Protein AF-0000000080309984 (afdb_homodimer)

pLDDT: mean 89.46, std 9.81, range [33.78, 98.5]

Nearest PDB structures (foldseek):
  1ny5-assembly1_A  TM=6.202E-01  e=2.596E-39  Aquifex aeolicus
  6luf-assembly5_E  TM=9.322E-01  e=5.582E-27  Vibrio cholerae O395
  3m0e-assembly1_A  TM=9.010E-01  e=3.163E-27  Aquifex aeolicus
  5ep2-assembly1_A  TM=9.502E-01  e=1.070E-25  Photobacterium angustum
  6lua-assembly1_G  TM=9.268E-01  e=1.685E-25  Vibrio cholerae O395

Solvent-accessible surface area (backbone atoms only — not comparable to full-atom values): 46701 Å² total; per-residue (Å²): 127,60,28,32,37,37,28,32,63,46,67,66,58,44,50,52,51,43,55,56,43,42,73,71,64,34,46,73,47,79,22,54,24,30,62,51,34,62,72,65,62,69,87,40,37,33,34,40,29,32,44,80,35,65,104,28,26,28,62,60,37,47,52,60,45,63,72,40,83,88,46,51,40,34,32,39,34,34,53,83,88,33,63,66,57,53,52,52,40,42,75,67,61,35,65,46,70,49,53,53,81,72,51,68,70,58,51,50,52,53,51,52,48,47,48,50,50,32,50,41,51,50,48,38,50,43,38,52,13,38,35,50,36,31,72,53,44,86,77,74,24,68,70,56,44,56,47,18,34,51,41,52,66,45,21,61,46,97,61,36,34,26,38,36,34,54,64,42,54,49,66,67,38,53,50,50,31,29,42,62,56,20,88,43,46,91,38,41,75,41,76,44,59,38,70,78,51,56,68,70,57,43,44,38,48,44,40,3,28,34,60,65,52,47,97,82,31,83,52,67,40,84,9,50,50,65,65,9,43,63,11,31,37,37,36,34,36,50,72,56,39,50,66,69,56,48,54,54,50,42,45,28,75,73,70,34,35,43,52,26,40,78,45,83,66,69,42,81,45,53,58,44,45,36,36,28,25,62,60,61,59,69,60,33,32,75,70,67,59,38,62,62,71,49,49,59,63,40,52,67,37,76,46,73,49,69,46,43,62,79,35,48,69,24,45,65,58,50,49,54,53,48,45,55,51,44,28,60,50,31,50,67,53,81,60,45,75,56,86,63,48,66,62,47,61,51,64,33,60,49,89,44,16,54,51,43,52,48,53,51,48,48,26,45,60,44,66,38,82,76,51,35,54,60,68,84,48,48,67,60,68,84,53,66,86,76,71,58,43,80,59,51,26,50,66,47,44,47,50,28,43,48,46,6,54,51,46,51,36,25,60,74,44,74,62,34,57,64,59,23,16,56,66,33,65,46,50,57,67,56,47,51,54,51,29,52,74,69,69,63,53,78,78,68,135,127,58,28,33,36,37,28,31,63,47,67,66,57,44,51,54,50,44,53,57,43,42,74,71,63,34,47,74,46,80,22,54,21,29,61,51,35,61,72,65,61,68,86,41,38,32,36,40,29,30,43,81,35,67,105,28,25,28,61,60,38,48,53,59,45,63,71,41,84,87,47,51,38,33,34,38,36,33,52,82,87,34,61,66,58,53,52,53,40,43,73,68,62,35,66,46,70,50,54,55,79,72,50,67,70,59,52,50,50,53,51,50,47,49,48,50,50,32,50,41,51,51,49,38,50,43,37,50,12,37,36,50,37,34,70,52,44,86,78,72,25,67,71,58,44,54,47,19,33,50,42,53,67,46,20,61,45,95,60,36,33,27,39,36,32,53,64,42,52,47,67,69,39,53,52,50,31,28,43,63,57,21,89,43,48,92,36,41,76,40,78,45,60,39,70,78,50,56,68,70,57,43,44,36,48,43,40,3,27,33,60,64,51,48,96,81,32,81,52,66,40,82,10,48,50,65,66,10,43,65,10,31,37,35,35,34,36,50,70,55,40,50,66,72,57,48,55,54,49,41,44,28,74,73,69,34,36,42,51,24,41,79,44,83,65,69,41,81,46,51,58,44,46,36,37,28,24,60,60,60,58,70,59,32,32,77,69,67,60,39,61,61,72,48,49,59,63,39,53,68,38,77,47,73,49,69,48,43,62,79,36,47,69,24,44,64,58,50,50,53,53,47,46,55,50,44,27,60,52,32,48,67,54,83,61,45,77,56,86,62,49,64,60,47,61,51,64,34,60,48,88,42,16,54,49,44,52,48,51,51,47,48,26,44,58,46,67,38,80,76,52,34,53,59,66,84,53,50,70,61,70,85,54,66,84,79,70,59,47,83,59,50,26,50,66,49,44,48,51,27,43,48,46,6,54,52,47,51,35,26,60,76,45,74,62,35,56,64,59,23,16,57,65,32,66,47,50,58,67,56,46,51,53,49,29,54,73,68,71,64,53,78,79,68,136

Foldseek 3Di:
DAEEEEEALDPVVLVVLCVLVVVVVYHYHYYNALVRCVVPDDRHQEYEYEQDHPPHGPQNSLLVQVVDPPRHAYEYEYEPPCVVVQVVSVVSPHPYYDYPPDDSVVSNVSSVVSVVVSVVSVVVLLVVLVVLLVVQDFFDFPVVSVLSSVLLVCLQPLAFEEEEEAAQLCSVSSVLSSQCNYPQVVADEEEDEQQPDDQVVSQCQAQWADQPLDVPSNHTDHHVQVVQFSHEYEYEACLNHFPVSLVQVLCCLVPQWGAHRPGDDTDHGDYRYYYYHHDDQVVCCVVVGHPPSSVVRNVPDYGYRDFCLVGLVRQVVLLVVLLVVLCLQLVVPAADEDPPLSVQRSLANPSNGSVSSSQLSLQQSLPDDPSYGDSQQDDGRPDPCPVRRPGDDPVSSVLSNVNSLLNVLCVVVVNDLCRSCVVVVHDSVVSQVSCVVVVNNPPDD/DAEEEEEALDPVVLVVVCVLVVVVVYHYHYYNALVRCVVPDDRHQEYEYEQDHPPHGPQNSLLVQVPDPPGHAYEYEYEPPCVVVQVVSVVSPHPYYDYPPDDSVVSNVSSVVSVVVSVVSVVVLLVVLVVLLVVQDFFDFPVVSVLSSVLLVCLQPLAFEEEEEAAQLCSVSSVLSSCCNYPQVVADEEEDEQQPDDQVVSQCQAQWADQPLDDPSNHTDHHVQVVQFSHEYEYEACLNHFPVSLVQVLCCLVPQWGAHRPGDDTDHGDYRYYYYHHDDQVVCCVVVGHPPSSVVRNVPDYHYRDFCLVGLVGQVVLLVVLLVVLCLQLVVPAADEDPPLSVQRSLANPSNGSVSSSQLSLQQSLPDDPSYGDSQQDDGRPDPPPVRGPGDDPVSSVLSNVNSLLNVLCVVVVNDLCRSCVVVVHDSVVSQVSCVVVVNNPPDD

Secondary structure (DSSP, 8-state):
--EEEEE-S-HHHHHHHHHHHHHTT-EEEEESSHHHHHHH-SS-SEEEEESS-SSS-HHHHHHHHHTSTTPPEEEEEE-TT-HHHHHHHHHTT--EEEESSPPHHHHHHHHHHHHHHHHHHHHHHHHHHHHHHHTT-----HHHHHHHHHHHHHTTS-S-EEEE--TTS-HHHHHHHHHHTSTTTTS-EEEEETTSS-HHHHHHHHHEE-TTSSTT--S-EE-HHHHTTTSEEEEETGGG--HHHHHHHHHHHHHSEE--BT----EE---EEEEEESS-HHHHHHTTSS-HHHHHHH-SEEEEPPPGGG-GGGHHHHHHHHHHHHHHHHT--PPB--TTHHHHHHHS--TTHHHHHHHHHHHHHHT--SSB--GGGSPPTTS-TTS------HHHHHHHHHHHHHHHHHHHTTT-HHHHHHHHTS-HHHHHHHHHHTT-TTS--/--EEEEE-S-HHHHHHHHHHHHHTT-EEEEESSHHHHHHH-SS-SEEEEESS-SSS-HHHHHHHHHTSTTPPEEEEEE-TT-HHHHHHHHHTT--EEEESSPPHHHHHHHHHHHHHHHHHHHHHHHHHHHHHHHTT-----HHHHHHHHHHHHHTTS-S-EEEE--TTS-HHHHHHHHHHTSTTTTS-EEEEETTSS-HHHHHHHHHEE-TTSSTT--S-EE-HHHHTTTSEEEEETGGG--HHHHHHHHHHHHHSEE--BT----EE---EEEEEESS-HHHHHHTTSS-HHHHHHH-SEEEEPPPGGG-GGGHHHHHHHHHHHHHHHHT--PPB--TTHHHHHHHS--TTHHHHHHHHHHHHHHT--SSB--GGGSPPTTS-TTS------HHHHHHHHHHHHHHHHHHHTTT-HHHHHHHHTS-HHHHHHHHHHTT-TTS--

Structure (mmCIF, N/CA/C/O backbone):
data_AF-0000000080309984-model_v1
#
loop_
_entity.id
_entity.type
_entity.pdbx_description
1 polymer 'Response regulator of zinc sigma-54-dependent two-component system'
#
loop_
_atom_site.group_PDB
_atom_site.id
_atom_site.type_symbol
_atom_site.label_atom_id
_atom_site.label_alt_id
_atom_site.label_comp_id
_atom_site.label_asym_id
_atom_site.label_entity_id
_atom_site.label_seq_id
_atom_site.pdbx_PDB_ins_code
_atom_site.Cartn_x
_atom_site.Cartn_y
_atom_site.Cartn_z
_atom_site.occupancy
_atom_site.B_iso_or_equiv
_atom_site.auth_seq_id
_atom_site.auth_comp_id
_atom_site.auth_asym_id
_atom_site.auth_atom_id
_atom_site.pdbx_PDB_model_num
ATOM 1 N N . MET A 1 1 ? 4.102 -10.445 -24.266 1 67.12 1 MET A N 1
ATOM 2 C CA . MET A 1 1 ? 3.83 -11.852 -24.531 1 67.12 1 MET A CA 1
ATOM 3 C C . MET A 1 1 ? 4.766 -12.75 -23.734 1 67.12 1 MET A C 1
ATOM 5 O O . MET A 1 1 ? 5.922 -12.398 -23.5 1 67.12 1 MET A O 1
ATOM 9 N N . THR A 1 2 ? 4.23 -13.891 -23.281 1 85.06 2 THR A N 1
ATOM 10 C CA . THR A 1 2 ? 5.016 -14.867 -22.531 1 85.06 2 THR A CA 1
ATOM 11 C C . THR A 1 2 ? 6.016 -15.57 -23.438 1 85.06 2 THR A C 1
ATOM 13 O O . THR A 1 2 ? 5.668 -15.992 -24.547 1 85.06 2 THR A O 1
ATOM 16 N N . ARG A 1 3 ? 7.27 -15.609 -23.141 1 91.5 3 ARG A N 1
ATOM 17 C CA . ARG A 1 3 ? 8.328 -16.203 -23.953 1 91.5 3 ARG A CA 1
ATOM 18 C C . ARG A 1 3 ? 8.68 -17.594 -23.469 1 91.5 3 ARG A C 1
ATOM 20 O O . ARG A 1 3 ? 8.742 -17.844 -22.266 1 91.5 3 ARG A O 1
ATOM 27 N N . ALA A 1 4 ? 8.859 -18.516 -24.484 1 94.44 4 ALA A N 1
ATOM 28 C CA . ALA A 1 4 ? 9.273 -19.891 -24.188 1 94.44 4 ALA A CA 1
ATOM 29 C C . ALA A 1 4 ? 10.555 -20.25 -24.938 1 94.44 4 ALA A C 1
ATOM 31 O O . ALA A 1 4 ? 10.82 -19.703 -26.016 1 94.44 4 ALA A O 1
ATOM 32 N N . LEU A 1 5 ? 11.359 -21.062 -24.359 1 96.5 5 LEU A N 1
ATOM 33 C CA . LEU A 1 5 ? 12.586 -21.562 -24.984 1 96.5 5 LEU A CA 1
ATOM 34 C C . LEU A 1 5 ? 12.516 -23.078 -25.172 1 96.5 5 LEU A C 1
ATOM 36 O O . LEU A 1 5 ? 12.312 -23.812 -24.219 1 96.5 5 LEU A O 1
ATOM 40 N N . VAL A 1 6 ? 12.617 -23.469 -26.422 1 96.81 6 VAL A N 1
ATOM 41 C CA . VAL A 1 6 ? 12.641 -24.891 -26.75 1 96.81 6 VAL A CA 1
ATOM 42 C C . VAL A 1 6 ? 14.078 -25.344 -27.016 1 96.81 6 VAL A C 1
ATOM 44 O O . VAL A 1 6 ? 14.773 -24.766 -27.859 1 96.81 6 VAL A O 1
ATOM 47 N N . VAL A 1 7 ? 14.477 -26.406 -26.297 1 97.38 7 VAL A N 1
ATOM 48 C CA . VAL A 1 7 ? 15.859 -26.859 -26.375 1 97.38 7 VAL A CA 1
ATOM 49 C C . VAL A 1 7 ? 15.898 -28.328 -26.797 1 97.38 7 VAL A C 1
ATOM 51 O O . VAL A 1 7 ? 15.469 -29.203 -26.047 1 97.38 7 VAL A O 1
ATOM 54 N N . ASP A 1 8 ? 16.359 -28.594 -27.906 1 95.94 8 ASP A N 1
ATOM 55 C CA . ASP A 1 8 ? 16.469 -29.938 -28.469 1 95.94 8 ASP A CA 1
ATOM 56 C C . ASP A 1 8 ? 17.484 -29.984 -29.609 1 95.94 8 ASP A C 1
ATOM 58 O O . ASP A 1 8 ? 17.547 -29.062 -30.422 1 95.94 8 ASP A O 1
ATOM 62 N N . ASP A 1 9 ? 18.219 -31.078 -29.625 1 94.75 9 ASP A N 1
ATOM 63 C CA . ASP A 1 9 ? 19.219 -31.172 -30.688 1 94.75 9 ASP A CA 1
ATOM 64 C C . ASP A 1 9 ? 18.562 -31.531 -32.031 1 94.75 9 ASP A C 1
ATOM 66 O O . ASP A 1 9 ? 19.172 -31.328 -33.094 1 94.75 9 ASP A O 1
ATOM 70 N N . ASP A 1 10 ? 17.359 -32.031 -32.031 1 94.31 10 ASP A N 1
ATOM 71 C CA . ASP A 1 10 ? 16.625 -32.406 -33.25 1 94.31 10 ASP A CA 1
ATOM 72 C C . ASP A 1 10 ? 15.781 -31.234 -33.75 1 94.31 10 ASP A C 1
ATOM 74 O O . ASP A 1 10 ? 14.836 -30.797 -33.094 1 94.31 10 ASP A O 1
ATOM 78 N N . ALA A 1 11 ? 16.047 -30.797 -34.969 1 94.56 11 ALA A N 1
ATOM 79 C CA . ALA A 1 11 ? 15.367 -29.641 -35.562 1 94.56 11 ALA A CA 1
ATOM 80 C C . ALA A 1 11 ? 13.883 -29.922 -35.781 1 94.56 11 ALA A C 1
ATOM 82 O O . ALA A 1 11 ? 13.047 -29.031 -35.688 1 94.56 11 ALA A O 1
ATOM 83 N N . GLY A 1 12 ? 13.609 -31.141 -36.125 1 93 12 GLY A N 1
ATOM 84 C CA . GLY A 1 12 ? 12.219 -31.531 -36.312 1 93 12 GLY A CA 1
ATOM 85 C C . GLY A 1 12 ? 11.391 -31.422 -35.031 1 93 12 GLY A C 1
ATOM 86 O O . GLY A 1 12 ? 10.258 -30.938 -35.062 1 93 12 GLY A O 1
ATOM 87 N N . VAL A 1 13 ? 11.984 -31.828 -34 1 92.12 13 VAL A N 1
ATOM 88 C CA . VAL A 1 13 ? 11.312 -31.75 -32.719 1 92.12 13 VAL A CA 1
ATOM 89 C C . VAL A 1 13 ? 11.094 -30.297 -32.312 1 92.12 13 VAL A C 1
ATOM 91 O O . VAL A 1 13 ? 10.008 -29.922 -31.875 1 92.12 13 VAL A O 1
ATOM 94 N N . ARG A 1 14 ? 12.133 -29.438 -32.469 1 94.75 14 ARG A N 1
ATOM 95 C CA . ARG A 1 14 ? 12.008 -28.016 -32.156 1 94.75 14 ARG A CA 1
ATOM 96 C C . ARG A 1 14 ? 10.898 -27.375 -32.969 1 94.75 14 ARG A C 1
ATOM 98 O O . ARG A 1 14 ? 10.109 -26.594 -32.469 1 94.75 14 ARG A O 1
ATOM 105 N N . TYR A 1 15 ? 10.852 -27.812 -34.188 1 93.94 15 TYR A N 1
ATOM 106 C CA . TYR A 1 15 ? 9.836 -27.281 -35.094 1 93.94 15 TYR A CA 1
ATOM 107 C C . TYR A 1 15 ? 8.438 -27.656 -34.625 1 93.94 15 TYR A C 1
ATOM 109 O O . TYR A 1 15 ? 7.551 -26.797 -34.562 1 93.94 15 TYR A O 1
ATOM 117 N N . THR A 1 16 ? 8.281 -28.875 -34.312 1 90.44 16 THR A N 1
ATOM 118 C CA . THR A 1 16 ? 6.988 -29.375 -33.844 1 90.44 16 THR A CA 1
ATOM 119 C C . THR A 1 16 ? 6.559 -28.656 -32.562 1 90.44 16 THR A C 1
ATOM 121 O O . THR A 1 16 ? 5.43 -28.188 -32.469 1 90.44 16 THR A O 1
ATOM 124 N N . LEU A 1 17 ? 7.445 -28.578 -31.656 1 91.94 17 LEU A N 1
ATOM 125 C CA . LEU A 1 17 ? 7.141 -27.953 -30.359 1 91.94 17 LEU A CA 1
ATOM 126 C C . LEU A 1 17 ? 6.848 -26.469 -30.531 1 91.94 17 LEU A C 1
ATOM 128 O O . LEU A 1 17 ? 5.945 -25.938 -29.891 1 91.94 17 LEU A O 1
ATOM 132 N N . ARG A 1 18 ? 7.625 -25.828 -31.344 1 93.19 18 ARG A N 1
ATOM 133 C CA . ARG A 1 18 ? 7.383 -24.406 -31.625 1 93.19 18 ARG A CA 1
ATOM 134 C C . ARG A 1 18 ? 5.965 -24.188 -32.156 1 93.19 18 ARG A C 1
ATOM 136 O O . ARG A 1 18 ? 5.266 -23.281 -31.703 1 93.19 18 ARG A O 1
ATOM 143 N N . GLY A 1 19 ? 5.566 -25.047 -33.094 1 89.94 19 GLY A N 1
ATOM 144 C CA . GLY A 1 19 ? 4.219 -24.953 -33.625 1 89.94 19 GLY A CA 1
ATOM 145 C C . GLY A 1 19 ? 3.146 -25.016 -32.562 1 89.94 19 GLY A C 1
ATOM 146 O O . GLY A 1 19 ? 2.24 -24.188 -32.531 1 89.94 19 GLY A O 1
ATOM 147 N N . PHE A 1 20 ? 3.281 -25.953 -31.672 1 85.56 20 PHE A N 1
ATOM 148 C CA . PHE A 1 20 ? 2.322 -26.141 -30.594 1 85.56 20 PHE A CA 1
ATOM 149 C C . PHE A 1 20 ? 2.303 -24.922 -29.672 1 85.56 20 PHE A C 1
ATOM 151 O O . PHE A 1 20 ? 1.232 -24.438 -29.281 1 85.56 20 PHE A O 1
ATOM 158 N N . LEU A 1 21 ? 3.482 -24.391 -29.281 1 89.25 21 LEU A N 1
ATOM 159 C CA . LEU A 1 21 ? 3.607 -23.297 -28.328 1 89.25 21 LEU A CA 1
ATOM 160 C C . LEU A 1 21 ? 3.127 -21.984 -28.922 1 89.25 21 LEU A C 1
ATOM 162 O O . LEU A 1 21 ? 2.486 -21.172 -28.25 1 89.25 21 LEU A O 1
ATOM 166 N N . GLU A 1 22 ? 3.391 -21.766 -30.141 1 91.44 22 GLU A N 1
ATOM 167 C CA . GLU A 1 22 ? 2.916 -20.562 -30.828 1 91.44 22 GLU A CA 1
ATOM 168 C C . GLU A 1 22 ? 1.396 -20.578 -30.953 1 91.44 22 GLU A C 1
ATOM 170 O O . GLU A 1 22 ? 0.755 -19.531 -30.812 1 91.44 22 GLU A O 1
ATOM 175 N N . ASP A 1 23 ? 0.826 -21.75 -31.219 1 87 23 ASP A N 1
ATOM 176 C CA . ASP A 1 23 ? -0.627 -21.891 -31.25 1 87 23 ASP A CA 1
ATOM 177 C C . ASP A 1 23 ? -1.244 -21.531 -29.906 1 87 23 ASP A C 1
ATOM 179 O O . ASP A 1 23 ? -2.379 -21.062 -29.844 1 87 23 ASP A O 1
ATOM 183 N N . ALA A 1 24 ? -0.462 -21.766 -28.938 1 81.69 24 ALA A N 1
ATOM 184 C CA . ALA A 1 24 ? -0.921 -21.453 -27.578 1 81.69 24 ALA A CA 1
ATOM 185 C C . ALA A 1 24 ? -0.673 -19.984 -27.234 1 81.69 24 ALA A C 1
ATOM 187 O O . ALA A 1 24 ? -0.943 -19.547 -26.125 1 81.69 24 ALA A O 1
ATOM 188 N N . GLY A 1 25 ? -0.11 -19.188 -28.172 1 84.38 25 GLY A N 1
ATOM 189 C CA . GLY A 1 25 ? 0.019 -17.75 -28.016 1 84.38 25 GLY A CA 1
ATOM 190 C C . GLY A 1 25 ? 1.357 -17.328 -27.438 1 84.38 25 GLY A C 1
ATOM 191 O O . GLY A 1 25 ? 1.498 -16.203 -26.938 1 84.38 25 GLY A O 1
ATOM 192 N N . LEU A 1 26 ? 2.408 -18.172 -27.469 1 88.25 26 LEU A N 1
ATOM 193 C CA . LEU A 1 26 ? 3.707 -17.828 -26.906 1 88.25 26 LEU A CA 1
ATOM 194 C C . LEU A 1 26 ? 4.688 -17.406 -27.984 1 88.25 26 LEU A C 1
ATOM 196 O O . LEU A 1 26 ? 4.543 -17.797 -29.141 1 88.25 26 LEU A O 1
ATOM 200 N N . ASP A 1 27 ? 5.594 -16.531 -27.594 1 93.31 27 ASP A N 1
ATOM 201 C CA . ASP A 1 27 ? 6.785 -16.281 -28.406 1 93.31 27 ASP A CA 1
ATOM 202 C C . ASP A 1 27 ? 7.871 -17.312 -28.125 1 93.31 27 ASP A C 1
ATOM 204 O O . ASP A 1 27 ? 8.25 -17.516 -26.969 1 93.31 27 ASP A O 1
ATOM 208 N N . VAL A 1 28 ? 8.383 -17.969 -29.234 1 95.44 28 VAL A N 1
ATOM 209 C CA . VAL A 1 28 ? 9.203 -19.156 -28.984 1 95.44 28 VAL A CA 1
ATOM 210 C C . VAL A 1 28 ? 10.609 -18.922 -29.547 1 95.44 28 VAL A C 1
ATOM 212 O O . VAL A 1 28 ? 10.766 -18.578 -30.719 1 95.44 28 VAL A O 1
ATOM 215 N N . ASP A 1 29 ? 11.57 -19.047 -28.719 1 96.62 29 ASP A N 1
ATOM 216 C CA . ASP A 1 29 ? 12.969 -19.156 -29.125 1 96.62 29 ASP A CA 1
ATOM 217 C C . ASP A 1 29 ? 13.445 -20.609 -29.125 1 96.62 29 ASP A C 1
ATOM 219 O O . ASP A 1 29 ? 12.82 -21.469 -28.484 1 96.62 29 ASP A O 1
ATOM 223 N N . GLU A 1 30 ? 14.508 -20.891 -29.906 1 97.19 30 GLU A N 1
ATOM 224 C CA . GLU A 1 30 ? 15.016 -22.266 -30.016 1 97.19 30 GLU A CA 1
ATOM 225 C C . GLU A 1 30 ? 16.5 -22.328 -29.688 1 97.19 30 GLU A C 1
ATOM 227 O O . GLU A 1 30 ? 17.25 -21.359 -29.938 1 97.19 30 GLU A O 1
ATOM 232 N N . ALA A 1 31 ? 16.844 -23.359 -29.094 1 97.44 31 ALA A N 1
ATOM 233 C CA . ALA A 1 31 ? 18.25 -23.672 -28.828 1 97.44 31 ALA A CA 1
ATOM 234 C C . ALA A 1 31 ? 18.578 -25.125 -29.188 1 97.44 31 ALA A C 1
ATOM 236 O O . ALA A 1 31 ? 17.734 -26 -29.062 1 97.44 31 ALA A O 1
ATOM 237 N N . LYS A 1 32 ? 19.844 -25.391 -29.594 1 95.88 32 LYS A N 1
ATOM 238 C CA . LYS A 1 32 ? 20.203 -26.703 -30.109 1 95.88 32 LYS A CA 1
ATOM 239 C C . LYS A 1 32 ? 20.797 -27.578 -29 1 95.88 32 LYS A C 1
ATOM 241 O O . LYS A 1 32 ? 20.969 -28.781 -29.188 1 95.88 32 LYS A O 1
ATOM 246 N N . ASP A 1 33 ? 21.219 -26.984 -27.969 1 95.44 33 ASP A N 1
ATOM 247 C CA . ASP A 1 33 ? 21.734 -27.703 -26.812 1 95.44 33 ASP A CA 1
ATOM 248 C C . ASP A 1 33 ? 21.688 -26.828 -25.562 1 95.44 33 ASP A C 1
ATOM 250 O O . ASP A 1 33 ? 21.203 -25.688 -25.609 1 95.44 33 ASP A O 1
ATOM 254 N N . GLY A 1 34 ? 22.109 -27.406 -24.406 1 96.06 34 GLY A N 1
ATOM 255 C CA . GLY A 1 34 ? 22.031 -26.719 -23.125 1 96.06 34 GLY A CA 1
ATOM 256 C C . GLY A 1 34 ? 22.859 -25.438 -23.094 1 96.06 34 GLY A C 1
ATOM 257 O O . GLY A 1 34 ? 22.422 -24.438 -22.516 1 96.06 34 GLY A O 1
ATOM 258 N N . ALA A 1 35 ? 24.031 -25.5 -23.656 1 96 35 ALA A N 1
ATOM 259 C CA . ALA A 1 35 ? 24.906 -24.344 -23.672 1 96 35 ALA A CA 1
ATOM 260 C C . ALA A 1 35 ? 24.281 -23.188 -24.469 1 96 35 ALA A C 1
ATOM 262 O O . ALA A 1 35 ? 24.297 -22.047 -24.031 1 96 35 ALA A O 1
ATOM 263 N N . ASP A 1 36 ? 23.781 -23.578 -25.594 1 96.38 36 ASP A N 1
ATOM 264 C CA . ASP A 1 36 ? 23.078 -22.594 -26.422 1 96.38 36 ASP A CA 1
ATOM 265 C C . ASP A 1 36 ? 21.859 -22.031 -25.688 1 96.38 36 ASP A C 1
ATOM 267 O O . ASP A 1 36 ? 21.609 -20.828 -25.75 1 96.38 36 ASP A O 1
ATOM 271 N N . ALA A 1 37 ? 21.156 -22.828 -25 1 97.06 37 ALA A N 1
ATOM 272 C CA . ALA A 1 37 ? 19.969 -22.422 -24.234 1 97.06 37 ALA A CA 1
ATOM 273 C C . ALA A 1 37 ? 20.344 -21.422 -23.141 1 97.06 37 ALA A C 1
ATOM 275 O O . ALA A 1 37 ? 19.672 -20.391 -22.969 1 97.06 37 ALA A O 1
ATOM 276 N N . LEU A 1 38 ? 21.391 -21.656 -22.422 1 95.19 38 LEU A N 1
ATOM 277 C CA . LEU A 1 38 ? 21.812 -20.781 -21.328 1 95.19 38 LEU A CA 1
ATOM 278 C C . LEU A 1 38 ? 22.203 -19.406 -21.875 1 95.19 38 LEU A C 1
ATOM 280 O O . LEU A 1 38 ? 21.938 -18.391 -21.219 1 95.19 38 LEU A O 1
ATOM 284 N N . ALA A 1 39 ? 22.781 -19.406 -23 1 94.19 39 ALA A N 1
ATOM 285 C CA . ALA A 1 39 ? 23.188 -18.156 -23.625 1 94.19 39 ALA A CA 1
ATOM 286 C C . ALA A 1 39 ? 21.984 -17.328 -24.047 1 94.19 39 ALA A C 1
ATOM 288 O O . ALA A 1 39 ? 22.047 -16.094 -24.047 1 94.19 39 ALA A O 1
ATOM 289 N N . ARG A 1 40 ? 20.938 -17.969 -24.344 1 94.19 40 ARG A N 1
ATOM 290 C CA . ARG A 1 40 ? 19.75 -17.281 -24.875 1 94.19 40 ARG A CA 1
ATOM 291 C C . ARG A 1 40 ? 18.75 -16.984 -23.781 1 94.19 40 ARG A C 1
ATOM 293 O O . ARG A 1 40 ? 17.812 -16.203 -23.984 1 94.19 40 ARG A O 1
ATOM 300 N N . LEU A 1 41 ? 18.953 -17.641 -22.672 1 93 41 LEU A N 1
ATOM 301 C CA . LEU A 1 41 ? 17.984 -17.531 -21.594 1 93 41 LEU A CA 1
ATOM 302 C C . LEU A 1 41 ? 17.906 -16.109 -21.062 1 93 41 LEU A C 1
ATOM 304 O O . LEU A 1 41 ? 18.906 -15.562 -20.594 1 93 41 LEU A O 1
ATOM 308 N N . GLU A 1 42 ? 16.859 -15.469 -21.203 1 86.12 42 GLU A N 1
ATOM 309 C CA . GLU A 1 42 ? 16.594 -14.117 -20.703 1 86.12 42 GLU A CA 1
ATOM 310 C C . GLU A 1 42 ? 15.32 -14.07 -19.875 1 86.12 42 GLU A C 1
ATOM 312 O O . GLU A 1 42 ? 15.242 -14.672 -18.812 1 86.12 42 GLU A O 1
ATOM 317 N N . ASP A 1 43 ? 14.219 -13.43 -20.406 1 84.31 43 ASP A N 1
ATOM 318 C CA . ASP A 1 43 ? 12.961 -13.289 -19.672 1 84.31 43 ASP A CA 1
ATOM 319 C C . ASP A 1 43 ? 11.977 -14.391 -20.047 1 84.31 43 ASP A C 1
ATOM 321 O O . ASP A 1 43 ? 10.766 -14.172 -20.062 1 84.31 43 ASP A O 1
ATOM 325 N N . HIS A 1 44 ? 12.602 -15.609 -20.375 1 91.94 44 HIS A N 1
ATOM 326 C CA . HIS A 1 44 ? 11.734 -16.734 -20.719 1 91.94 44 HIS A CA 1
ATOM 327 C C . HIS A 1 44 ? 10.984 -17.234 -19.5 1 91.94 44 HIS A C 1
ATOM 329 O O . HIS A 1 44 ? 11.586 -17.453 -18.438 1 91.94 44 HIS A O 1
ATOM 335 N N . ALA A 1 45 ? 9.688 -17.469 -19.641 1 90 45 ALA A N 1
ATOM 336 C CA . ALA A 1 45 ? 8.859 -17.953 -18.547 1 90 45 ALA A CA 1
ATOM 337 C C . ALA A 1 45 ? 8.836 -19.484 -18.516 1 90 45 ALA A C 1
ATOM 339 O O . ALA A 1 45 ? 8.531 -20.094 -17.484 1 90 45 ALA A O 1
ATOM 340 N N . LEU A 1 46 ? 9.133 -20.109 -19.688 1 93.31 46 LEU A N 1
ATOM 341 C CA . LEU A 1 46 ? 9.039 -21.547 -19.844 1 93.31 46 LEU A CA 1
ATOM 342 C C . LEU A 1 46 ? 10.211 -22.078 -20.688 1 93.31 46 LEU A C 1
ATOM 344 O O . LEU A 1 46 ? 10.57 -21.469 -21.703 1 93.31 46 LEU A O 1
ATOM 348 N N . VAL A 1 47 ? 10.805 -23.156 -20.203 1 95.94 47 VAL A N 1
ATOM 349 C CA . VAL A 1 47 ? 11.836 -23.875 -20.953 1 95.94 47 VAL A CA 1
ATOM 350 C C . VAL A 1 47 ? 11.43 -25.328 -21.125 1 95.94 47 VAL A C 1
ATOM 352 O O . VAL A 1 47 ? 11.102 -26.016 -20.156 1 95.94 47 VAL A O 1
ATOM 355 N N . ILE A 1 48 ? 11.336 -25.734 -22.344 1 95.12 48 ILE A N 1
ATOM 356 C CA . ILE A 1 48 ? 11.148 -27.156 -22.656 1 95.12 48 ILE A CA 1
ATOM 357 C C . ILE A 1 48 ? 12.445 -27.734 -23.219 1 95.12 48 ILE A C 1
ATOM 359 O O . ILE A 1 48 ? 12.953 -27.266 -24.234 1 95.12 48 ILE A O 1
ATOM 363 N N . THR A 1 49 ? 12.93 -28.703 -22.547 1 95.5 49 THR A N 1
ATOM 364 C CA . THR A 1 49 ? 14.258 -29.156 -22.953 1 95.5 49 THR A CA 1
ATOM 365 C C . THR A 1 49 ? 14.312 -30.672 -23.031 1 95.5 49 THR A C 1
ATOM 367 O O . THR A 1 49 ? 13.719 -31.375 -22.203 1 95.5 49 THR A O 1
ATOM 370 N N . ASP A 1 50 ? 15.016 -31.141 -23.984 1 93.44 50 ASP A N 1
ATOM 371 C CA . ASP A 1 50 ? 15.352 -32.562 -24.078 1 93.44 50 ASP A CA 1
ATOM 372 C C . ASP A 1 50 ? 16.359 -32.969 -23.016 1 93.44 50 ASP A C 1
ATOM 374 O O . ASP A 1 50 ? 17.156 -32.125 -22.562 1 93.44 50 ASP A O 1
ATOM 378 N N . LEU A 1 51 ? 16.297 -34.219 -22.641 1 91.69 51 LEU A N 1
ATOM 379 C CA . LEU A 1 51 ? 17.188 -34.719 -21.609 1 91.69 51 LEU A CA 1
ATOM 380 C C . LEU A 1 51 ? 18.578 -35 -22.188 1 91.69 51 LEU A C 1
ATOM 382 O O . LEU A 1 51 ? 19.578 -34.719 -21.531 1 91.69 51 LEU A O 1
ATOM 386 N N . ARG A 1 52 ? 18.547 -35.625 -23.328 1 89.88 52 ARG A N 1
ATOM 387 C CA . ARG A 1 52 ? 19.812 -36.031 -23.938 1 89.88 52 ARG A CA 1
ATOM 388 C C . ARG A 1 52 ? 20.188 -35.125 -25.094 1 89.88 52 ARG A C 1
ATOM 390 O O . ARG A 1 52 ? 19.562 -35.188 -26.156 1 89.88 52 ARG A O 1
ATOM 397 N N . MET A 1 53 ? 21.188 -34.344 -24.906 1 92.5 53 MET A N 1
ATOM 398 C CA . MET A 1 53 ? 21.703 -33.438 -25.938 1 92.5 53 MET A CA 1
ATOM 399 C C . MET A 1 53 ? 23.219 -33.344 -25.859 1 92.5 53 MET A C 1
ATOM 401 O O . MET A 1 53 ? 23.828 -33.625 -24.828 1 92.5 53 MET A O 1
ATOM 405 N N . PRO A 1 54 ? 23.859 -33.031 -26.984 1 92.56 54 PRO A N 1
ATOM 406 C CA . PRO A 1 54 ? 25.312 -32.875 -26.984 1 92.56 54 PRO A CA 1
ATOM 407 C C . PRO A 1 54 ? 25.75 -31.656 -26.172 1 92.56 54 PRO A C 1
ATOM 409 O O . PRO A 1 54 ? 24.938 -30.781 -25.859 1 92.56 54 PRO A O 1
ATOM 412 N N . ARG A 1 55 ? 27.156 -31.531 -25.703 1 91.38 55 ARG A N 1
ATOM 413 C CA . ARG A 1 55 ? 27.797 -30.438 -24.984 1 91.38 55 ARG A CA 1
ATOM 414 C C . ARG A 1 55 ? 27.25 -30.312 -23.562 1 91.38 55 ARG A C 1
ATOM 416 O O . ARG A 1 55 ? 27.922 -30.688 -22.594 1 91.38 55 ARG A O 1
ATOM 423 N N . MET A 1 56 ? 25.938 -29.953 -23.5 1 93.88 56 MET A N 1
ATOM 424 C CA . MET A 1 56 ? 25.234 -29.859 -22.219 1 93.88 56 MET A CA 1
ATOM 425 C C . MET A 1 56 ? 23.859 -30.484 -22.312 1 93.88 56 MET A C 1
ATOM 427 O O . MET A 1 56 ? 23.031 -30.062 -23.109 1 93.88 56 MET A O 1
ATOM 431 N N . ASP A 1 57 ? 23.656 -31.469 -21.469 1 92.38 57 ASP A N 1
ATOM 432 C CA . ASP A 1 57 ? 22.391 -32.188 -21.547 1 92.38 57 ASP A CA 1
ATOM 433 C C . ASP A 1 57 ? 21.312 -31.484 -20.75 1 92.38 57 ASP A C 1
ATOM 435 O O . ASP A 1 57 ? 21.547 -30.453 -20.125 1 92.38 57 ASP A O 1
ATOM 439 N N . GLY A 1 58 ? 20.141 -32.031 -20.844 1 93.88 58 GLY A N 1
ATOM 440 C CA . GLY A 1 58 ? 18.984 -31.391 -20.25 1 93.88 58 GLY A CA 1
ATOM 441 C C . GLY A 1 58 ? 19.062 -31.359 -18.734 1 93.88 58 GLY A C 1
ATOM 442 O O . GLY A 1 58 ? 18.531 -30.438 -18.109 1 93.88 58 GLY A O 1
ATOM 443 N N . MET A 1 59 ? 19.703 -32.344 -18.125 1 93.12 59 MET A N 1
ATOM 444 C CA . MET A 1 59 ? 19.797 -32.406 -16.672 1 93.12 59 MET A CA 1
ATOM 445 C C . MET A 1 59 ? 20.734 -31.297 -16.141 1 93.12 59 MET A C 1
ATOM 447 O O . MET A 1 59 ? 20.406 -30.625 -15.18 1 93.12 59 MET A O 1
ATOM 451 N N . GLU A 1 60 ? 21.812 -31.188 -16.75 1 94.88 60 GLU A N 1
ATOM 452 C CA . GLU A 1 60 ? 22.734 -30.125 -16.375 1 94.88 60 GLU A CA 1
ATOM 453 C C . GLU A 1 60 ? 22.125 -28.75 -16.594 1 94.88 60 GLU A C 1
ATOM 455 O O . GLU A 1 60 ? 22.281 -27.844 -15.781 1 94.88 60 GLU A O 1
ATOM 460 N N . LEU A 1 61 ? 21.453 -28.641 -17.734 1 96.06 61 LEU A N 1
ATOM 461 C CA . LEU A 1 61 ? 20.75 -27.391 -18 1 96.06 61 LEU A CA 1
ATOM 462 C C . LEU A 1 61 ? 19.766 -27.047 -16.891 1 96.06 61 LEU A C 1
ATOM 464 O O . LEU A 1 61 ? 19.734 -25.922 -16.406 1 96.06 61 LEU A O 1
ATOM 468 N N . LEU A 1 62 ? 19 -28 -16.469 1 95.56 62 LEU A N 1
ATOM 469 C CA . LEU A 1 62 ? 18.031 -27.828 -15.391 1 95.56 62 LEU A CA 1
ATOM 470 C C . LEU A 1 62 ? 18.719 -27.344 -14.117 1 95.56 62 LEU A C 1
ATOM 472 O O . LEU A 1 62 ? 18.25 -26.391 -13.484 1 95.56 62 LEU A O 1
ATOM 476 N N . ARG A 1 63 ? 19.797 -27.891 -13.75 1 95.25 63 ARG A N 1
ATOM 477 C CA . ARG A 1 63 ? 20.531 -27.516 -12.547 1 95.25 63 ARG A CA 1
ATOM 478 C C . ARG A 1 63 ? 20.969 -26.047 -12.625 1 95.25 63 ARG A C 1
ATOM 480 O O . ARG A 1 63 ? 20.812 -25.297 -11.656 1 95.25 63 ARG A O 1
ATOM 487 N N . ARG A 1 64 ? 21.453 -25.734 -13.719 1 94.62 64 ARG A N 1
ATOM 488 C CA . ARG A 1 64 ? 21.953 -24.375 -13.898 1 94.62 64 ARG A CA 1
ATOM 489 C C . ARG A 1 64 ? 20.812 -23.359 -13.867 1 94.62 64 ARG A C 1
ATOM 491 O O . ARG A 1 64 ? 20.953 -22.266 -13.328 1 94.62 64 ARG A O 1
ATOM 498 N N . ILE A 1 65 ? 19.703 -23.688 -14.477 1 94.44 65 ILE A N 1
ATOM 499 C CA . ILE A 1 65 ? 18.547 -22.797 -14.508 1 94.44 65 ILE A CA 1
ATOM 500 C C . ILE A 1 65 ? 18.016 -22.609 -13.094 1 94.44 65 ILE A C 1
ATOM 502 O O . ILE A 1 65 ? 17.734 -21.484 -12.672 1 94.44 65 ILE A O 1
ATOM 506 N N . LYS A 1 66 ? 17.875 -23.672 -12.328 1 91.88 66 LYS A N 1
ATOM 507 C CA . LYS A 1 66 ? 17.25 -23.656 -11.008 1 91.88 66 LYS A CA 1
ATOM 508 C C . LYS A 1 66 ? 18.141 -22.953 -9.992 1 91.88 66 LYS A C 1
ATOM 510 O O . LYS A 1 66 ? 17.672 -22.531 -8.93 1 91.88 66 LYS A O 1
ATOM 515 N N . ALA A 1 67 ? 19.391 -22.766 -10.328 1 88.62 67 ALA A N 1
ATOM 516 C CA . ALA A 1 67 ? 20.328 -22.047 -9.461 1 88.62 67 ALA A CA 1
ATOM 517 C C . ALA A 1 67 ? 20.109 -20.531 -9.555 1 88.62 67 ALA A C 1
ATOM 519 O O . ALA A 1 67 ? 20.578 -19.781 -8.711 1 88.62 67 ALA A O 1
ATOM 520 N N . ARG A 1 68 ? 19.406 -20.125 -10.484 1 83.5 68 ARG A N 1
ATOM 521 C CA . ARG A 1 68 ? 19.125 -18.703 -10.695 1 83.5 68 ARG A CA 1
ATOM 522 C C . ARG A 1 68 ? 17.906 -18.266 -9.891 1 83.5 68 ARG A C 1
ATOM 524 O O . ARG A 1 68 ? 17 -19.062 -9.641 1 83.5 68 ARG A O 1
ATOM 531 N N . PRO A 1 69 ? 18 -16.938 -9.484 1 76.12 69 PRO A N 1
ATOM 532 C CA . PRO A 1 69 ? 16.766 -16.406 -8.898 1 76.12 69 PRO A CA 1
ATOM 533 C C . PRO A 1 69 ? 15.641 -16.281 -9.922 1 76.12 69 PRO A C 1
ATOM 535 O O . PRO A 1 69 ? 15.898 -16.094 -11.109 1 76.12 69 PRO A O 1
ATOM 538 N N . ASP A 1 70 ? 14.438 -16.469 -9.641 1 78 70 ASP A N 1
ATOM 539 C CA . ASP A 1 70 ? 13.258 -16.375 -10.492 1 78 70 ASP A CA 1
ATOM 540 C C . ASP A 1 70 ? 13.359 -17.312 -11.688 1 78 70 ASP A C 1
ATOM 542 O O . ASP A 1 70 ? 13.148 -16.891 -12.828 1 78 70 ASP A O 1
ATOM 546 N N . ALA A 1 71 ? 13.797 -18.438 -11.555 1 89.12 71 ALA A N 1
ATOM 547 C CA . ALA A 1 71 ? 13.977 -19.453 -12.586 1 89.12 71 ALA A CA 1
ATOM 548 C C . ALA A 1 71 ? 12.672 -19.734 -13.312 1 89.12 71 ALA A C 1
ATOM 550 O O . ALA A 1 71 ? 11.602 -19.781 -12.695 1 89.12 71 ALA A O 1
ATOM 551 N N . PRO A 1 72 ? 12.805 -19.859 -14.633 1 92.94 72 PRO A N 1
ATOM 552 C CA . PRO A 1 72 ? 11.602 -20.234 -15.375 1 92.94 72 PRO A CA 1
ATOM 553 C C . PRO A 1 72 ? 11.117 -21.641 -15.039 1 92.94 72 PRO A C 1
ATOM 555 O O . PRO A 1 72 ? 11.844 -22.422 -14.414 1 92.94 72 PRO A O 1
ATOM 558 N N . VAL A 1 73 ? 9.883 -21.875 -15.445 1 93.94 73 VAL A N 1
ATOM 559 C CA . VAL A 1 73 ? 9.336 -23.234 -15.367 1 93.94 73 VAL A CA 1
ATOM 560 C C . VAL A 1 73 ? 10.039 -24.125 -16.391 1 93.94 73 VAL A C 1
ATOM 562 O O . VAL A 1 73 ? 10.195 -23.75 -17.547 1 93.94 73 VAL A O 1
ATOM 565 N N . VAL A 1 74 ? 10.508 -25.312 -15.953 1 95.25 74 VAL A N 1
ATOM 566 C CA . VAL A 1 74 ? 11.242 -26.188 -16.859 1 95.25 74 VAL A CA 1
ATOM 567 C C . VAL A 1 74 ? 10.484 -27.5 -17.031 1 95.25 74 VAL A C 1
ATOM 569 O O . VAL A 1 74 ? 10.125 -28.156 -16.062 1 95.25 74 VAL A O 1
ATOM 572 N N . VAL A 1 75 ? 10.203 -27.844 -18.25 1 93.88 75 VAL A N 1
ATOM 573 C CA . VAL A 1 75 ? 9.594 -29.125 -18.609 1 93.88 75 VAL A CA 1
ATOM 574 C C . VAL A 1 75 ? 10.602 -29.984 -19.359 1 93.88 75 VAL A C 1
ATOM 576 O O . VAL A 1 75 ? 11.242 -29.516 -20.297 1 93.88 75 VAL A O 1
ATOM 579 N N . MET A 1 76 ? 10.68 -31.25 -18.984 1 92.44 76 MET A N 1
ATOM 580 C CA . MET A 1 76 ? 11.648 -32.156 -19.594 1 92.44 76 MET A CA 1
ATOM 581 C C . MET A 1 76 ? 10.992 -33.031 -20.656 1 92.44 76 MET A C 1
ATOM 583 O O . MET A 1 76 ? 9.844 -33.438 -20.5 1 92.44 76 MET A O 1
ATOM 587 N N . ILE A 1 77 ? 11.758 -33.188 -21.703 1 90.19 77 ILE A N 1
ATOM 588 C CA . ILE A 1 77 ? 11.367 -34.156 -22.703 1 90.19 77 ILE A CA 1
ATOM 589 C C . ILE A 1 77 ? 12.195 -35.438 -22.516 1 90.19 77 ILE A C 1
ATOM 591 O O . ILE A 1 77 ? 13.422 -35.375 -22.453 1 90.19 77 ILE A O 1
ATOM 595 N N . THR A 1 78 ? 11.453 -36.531 -22.422 1 82.31 78 THR A N 1
ATOM 596 C CA . THR A 1 78 ? 12.156 -37.781 -22.188 1 82.31 78 THR A CA 1
ATOM 597 C C . THR A 1 78 ? 11.898 -38.75 -23.328 1 82.31 78 THR A C 1
ATOM 599 O O . THR A 1 78 ? 11 -38.562 -24.141 1 82.31 78 THR A O 1
ATOM 602 N N . ALA A 1 79 ? 12.898 -39.625 -23.516 1 78.19 79 ALA A N 1
ATOM 603 C CA . ALA A 1 79 ? 12.688 -40.719 -24.438 1 78.19 79 ALA A CA 1
ATOM 604 C C . ALA A 1 79 ? 12.227 -41.969 -23.703 1 78.19 79 ALA A C 1
ATOM 606 O O . ALA A 1 79 ? 12.203 -42 -22.469 1 78.19 79 ALA A O 1
ATOM 607 N N . HIS A 1 80 ? 11.742 -42.906 -24.562 1 67.31 80 HIS A N 1
ATOM 608 C CA . HIS A 1 80 ? 11.336 -44.188 -23.984 1 67.31 80 HIS A CA 1
ATOM 609 C C . HIS A 1 80 ? 12.453 -44.812 -23.141 1 67.31 80 HIS A C 1
ATOM 611 O O . HIS A 1 80 ? 13.617 -44.781 -23.547 1 67.31 80 HIS A O 1
ATOM 617 N N . GLY A 1 81 ? 12.266 -45.188 -21.891 1 62.06 81 GLY A N 1
ATOM 618 C CA . GLY A 1 81 ? 13.219 -45.844 -21 1 62.06 81 GLY A CA 1
ATOM 619 C C . GLY A 1 81 ? 13.898 -44.875 -20.047 1 62.06 81 GLY A C 1
ATOM 620 O O . GLY A 1 81 ? 14.719 -45.312 -19.219 1 62.06 81 GLY A O 1
ATOM 621 N N . SER A 1 82 ? 13.453 -43.719 -20.172 1 66.06 82 SER A N 1
ATOM 622 C CA . SER A 1 82 ? 14.156 -42.75 -19.344 1 66.06 82 SER A CA 1
ATOM 623 C C . SER A 1 82 ? 13.273 -42.281 -18.203 1 66.06 82 SER A C 1
ATOM 625 O O . SER A 1 82 ? 13.359 -41.094 -17.797 1 66.06 82 SER A O 1
ATOM 627 N N . GLU A 1 83 ? 12.453 -43.156 -17.75 1 71.19 83 GLU A N 1
ATOM 628 C CA . GLU A 1 83 ? 11.508 -42.812 -16.688 1 71.19 83 GLU A CA 1
ATOM 629 C C . GLU A 1 83 ? 12.234 -42.438 -15.406 1 71.19 83 GLU A C 1
ATOM 631 O O . GLU A 1 83 ? 11.828 -41.5 -14.719 1 71.19 83 GLU A O 1
ATOM 636 N N . ARG A 1 84 ? 13.352 -43.125 -15.203 1 76.5 84 ARG A N 1
ATOM 637 C CA . ARG A 1 84 ? 14.125 -42.812 -14 1 76.5 84 ARG A CA 1
ATOM 638 C C . ARG A 1 84 ? 14.703 -41.406 -14.055 1 76.5 84 ARG A C 1
ATOM 640 O O . ARG A 1 84 ? 14.695 -40.688 -13.055 1 76.5 84 ARG A O 1
ATOM 647 N N . GLN A 1 85 ? 15.109 -41.125 -15.219 1 81.88 85 GLN A N 1
ATOM 648 C CA . GLN A 1 85 ? 15.695 -39.781 -15.367 1 81.88 85 GLN A CA 1
ATOM 649 C C . GLN A 1 85 ? 14.641 -38.688 -15.195 1 81.88 85 GLN A C 1
ATOM 651 O O . GLN A 1 85 ? 14.938 -37.625 -14.688 1 81.88 85 GLN A O 1
ATOM 656 N N . ALA A 1 86 ? 13.469 -39 -15.672 1 79.38 86 ALA A N 1
ATOM 657 C CA . ALA A 1 86 ? 12.375 -38.062 -15.508 1 79.38 86 ALA A CA 1
ATOM 658 C C . ALA A 1 86 ? 12.07 -37.812 -14.039 1 79.38 86 ALA A C 1
ATOM 660 O O . ALA A 1 86 ? 11.836 -36.656 -13.617 1 79.38 86 ALA A O 1
ATOM 661 N N . VAL A 1 87 ? 12.156 -38.844 -13.328 1 78.69 87 VAL A N 1
ATOM 662 C CA . VAL A 1 87 ? 11.906 -38.75 -11.891 1 78.69 87 VAL A CA 1
ATOM 663 C C . VAL A 1 87 ? 13 -37.938 -11.227 1 78.69 87 VAL A C 1
ATOM 665 O O . VAL A 1 87 ? 12.719 -37.094 -10.367 1 78.69 87 VAL A O 1
ATOM 668 N N . ASP A 1 88 ? 14.211 -38.188 -11.617 1 85.5 88 ASP A N 1
ATOM 669 C CA . ASP A 1 88 ? 15.336 -37.438 -11.078 1 85.5 88 ASP A CA 1
ATOM 670 C C . ASP A 1 88 ? 15.203 -35.938 -11.414 1 85.5 88 ASP A C 1
ATOM 672 O O . ASP A 1 88 ? 15.523 -35.094 -10.586 1 85.5 88 ASP A O 1
ATOM 676 N N . ALA A 1 89 ? 14.734 -35.688 -12.594 1 88.88 89 ALA A N 1
ATOM 677 C CA . ALA A 1 89 ? 14.539 -34.312 -13.016 1 88.88 89 ALA A CA 1
ATOM 678 C C . ALA A 1 89 ? 13.5 -33.594 -12.148 1 88.88 89 ALA A C 1
ATOM 680 O O . ALA A 1 89 ? 13.68 -32.438 -11.781 1 88.88 89 ALA A O 1
ATOM 681 N N . MET A 1 90 ? 12.492 -34.281 -11.805 1 84.88 90 MET A N 1
ATOM 682 C CA . MET A 1 90 ? 11.445 -33.75 -10.945 1 84.88 90 MET A CA 1
ATOM 683 C C . MET A 1 90 ? 12 -33.375 -9.57 1 84.88 90 MET A C 1
ATOM 685 O O . MET A 1 90 ? 11.664 -32.344 -9.008 1 84.88 90 MET A O 1
ATOM 689 N N . LYS A 1 91 ? 12.875 -34.188 -9.094 1 82.81 91 LYS A N 1
ATOM 690 C CA . LYS A 1 91 ? 13.5 -33.938 -7.797 1 82.81 91 LYS A CA 1
ATOM 691 C C . LYS A 1 91 ? 14.398 -32.719 -7.84 1 82.81 91 LYS A C 1
ATOM 693 O O . LYS A 1 91 ? 14.562 -32 -6.836 1 82.81 91 LYS A O 1
ATOM 698 N N . LEU A 1 92 ? 14.938 -32.5 -8.984 1 87.5 92 LEU A N 1
ATOM 699 C CA . LEU A 1 92 ? 15.844 -31.391 -9.141 1 87.5 92 LEU A CA 1
ATOM 700 C C . LEU A 1 92 ? 15.07 -30.094 -9.398 1 87.5 92 LEU A C 1
ATOM 702 O O . LEU A 1 92 ? 15.664 -29.016 -9.508 1 87.5 92 LEU A O 1
ATOM 706 N N . GLY A 1 93 ? 13.766 -30.219 -9.578 1 87.75 93 GLY A N 1
ATOM 707 C CA . GLY A 1 93 ? 12.961 -29 -9.664 1 87.75 93 GLY A CA 1
ATOM 708 C C . GLY A 1 93 ? 12.258 -28.844 -11 1 87.75 93 GLY A C 1
ATOM 709 O O . GLY A 1 93 ? 11.688 -27.797 -11.281 1 87.75 93 GLY A O 1
ATOM 710 N N . ALA A 1 94 ? 12.375 -29.891 -11.898 1 91.38 94 ALA A N 1
ATOM 711 C CA . ALA A 1 94 ? 11.57 -29.844 -13.117 1 91.38 94 ALA A CA 1
ATOM 712 C C . ALA A 1 94 ? 10.078 -29.812 -12.781 1 91.38 94 ALA A C 1
ATOM 714 O O . ALA A 1 94 ? 9.633 -30.469 -11.836 1 91.38 94 ALA A O 1
ATOM 715 N N . PHE A 1 95 ? 9.414 -28.984 -13.586 1 91.25 95 PHE A N 1
ATOM 716 C CA . PHE A 1 95 ? 7.984 -28.844 -13.336 1 91.25 95 PHE A CA 1
ATOM 717 C C . PHE A 1 95 ? 7.238 -30.109 -13.758 1 91.25 95 PHE A C 1
ATOM 719 O O . PHE A 1 95 ? 6.355 -30.578 -13.039 1 91.25 95 PHE A O 1
ATOM 726 N N . ASP A 1 96 ? 7.57 -30.547 -14.891 1 89.31 96 ASP A N 1
ATOM 727 C CA . ASP A 1 96 ? 6.926 -31.703 -15.5 1 89.31 96 ASP A CA 1
ATOM 728 C C . ASP A 1 96 ? 7.809 -32.312 -16.594 1 89.31 96 ASP A C 1
ATOM 730 O O . ASP A 1 96 ? 8.938 -31.875 -16.797 1 89.31 96 ASP A O 1
ATOM 734 N N . TYR A 1 97 ? 7.281 -33.438 -17.094 1 86.88 97 TYR A N 1
ATOM 735 C CA . TYR A 1 97 ? 7.961 -34.062 -18.234 1 86.88 97 TYR A CA 1
ATOM 736 C C . TYR A 1 97 ? 6.961 -34.719 -19.172 1 86.88 97 TYR A C 1
ATOM 738 O O . TYR A 1 97 ? 5.812 -34.969 -18.797 1 86.88 97 TYR A O 1
ATOM 746 N N . PHE A 1 98 ? 7.367 -34.906 -20.453 1 82.88 98 PHE A N 1
ATOM 747 C CA . PHE A 1 98 ? 6.59 -35.719 -21.391 1 82.88 98 PHE A CA 1
ATOM 748 C C . PHE A 1 98 ? 7.504 -36.531 -22.281 1 82.88 98 PHE A C 1
ATOM 750 O O . PHE A 1 98 ? 8.688 -36.219 -22.422 1 82.88 98 PHE A O 1
ATOM 757 N N . LYS A 1 99 ? 6.898 -37.594 -22.844 1 82.81 99 LYS A N 1
ATOM 758 C CA . LYS A 1 99 ? 7.703 -38.594 -23.562 1 82.81 99 LYS A CA 1
ATOM 759 C C . LYS A 1 99 ? 7.609 -38.406 -25.078 1 82.81 99 LYS A C 1
ATOM 761 O O . LYS A 1 99 ? 6.555 -38.031 -25.594 1 82.81 99 LYS A O 1
ATOM 766 N N . LYS A 1 100 ? 8.781 -38.688 -25.734 1 82.5 100 LYS A N 1
ATOM 767 C CA . LYS A 1 100 ? 8.797 -38.844 -27.188 1 82.5 100 LYS A CA 1
ATOM 768 C C . LYS A 1 100 ? 8.453 -40.281 -27.594 1 82.5 100 LYS A C 1
ATOM 770 O O . LYS A 1 100 ? 8.883 -41.219 -26.953 1 82.5 100 LYS A O 1
ATOM 775 N N . PRO A 1 101 ? 7.648 -40.531 -28.672 1 81.94 101 PRO A N 1
ATOM 776 C CA . PRO A 1 101 ? 6.93 -39.531 -29.453 1 81.94 101 PRO A CA 1
ATOM 777 C C . PRO A 1 101 ? 5.77 -38.875 -28.688 1 81.94 101 PRO A C 1
ATOM 779 O O . PRO A 1 101 ? 5.184 -39.531 -27.812 1 81.94 101 PRO A O 1
ATOM 782 N N . PHE A 1 102 ? 5.445 -37.688 -29.094 1 77.5 102 PHE A N 1
ATOM 783 C CA . PHE A 1 102 ? 4.504 -36.875 -28.328 1 77.5 102 PHE A CA 1
ATOM 784 C C . PHE A 1 102 ? 3.066 -37.219 -28.719 1 77.5 102 PHE A C 1
ATOM 786 O O . PHE A 1 102 ? 2.754 -37.375 -29.891 1 77.5 102 PHE A O 1
ATOM 793 N N . GLU A 1 103 ? 2.299 -37.531 -27.734 1 76.5 103 GLU A N 1
ATOM 794 C CA . GLU A 1 103 ? 0.861 -37.438 -27.969 1 76.5 103 GLU A CA 1
ATOM 795 C C . GLU A 1 103 ? 0.383 -36 -27.844 1 76.5 103 GLU A C 1
ATOM 797 O O . GLU A 1 103 ? 0.559 -35.375 -26.797 1 76.5 103 GLU A O 1
ATOM 802 N N . PRO A 1 104 ? -0.159 -35.438 -28.859 1 76.94 104 PRO A N 1
ATOM 803 C CA . PRO A 1 104 ? -0.498 -34.031 -28.891 1 76.94 104 PRO A CA 1
ATOM 804 C C . PRO A 1 104 ? -1.292 -33.594 -27.656 1 76.94 104 PRO A C 1
ATOM 806 O O . PRO A 1 104 ? -1.015 -32.531 -27.094 1 76.94 104 PRO A O 1
ATOM 809 N N . ASP A 1 105 ? -2.27 -34.375 -27.281 1 76.88 105 ASP A N 1
ATOM 810 C CA . ASP A 1 105 ? -3.111 -33.969 -26.156 1 76.88 105 ASP A CA 1
ATOM 811 C C . ASP A 1 105 ? -2.305 -33.938 -24.859 1 76.88 105 ASP A C 1
ATOM 813 O O . ASP A 1 105 ? -2.521 -33.062 -24.016 1 76.88 105 ASP A O 1
ATOM 817 N N . GLU A 1 106 ? -1.402 -34.844 -24.734 1 76.94 106 GLU A N 1
ATOM 818 C CA . GLU A 1 106 ? -0.554 -34.875 -23.547 1 76.94 106 GLU A CA 1
ATOM 819 C C . GLU A 1 106 ? 0.384 -33.688 -23.5 1 76.94 106 GLU A C 1
ATOM 821 O O . GLU A 1 106 ? 0.572 -33.062 -22.453 1 76.94 106 GLU A O 1
ATOM 826 N N . LEU A 1 107 ? 0.933 -33.438 -24.625 1 81.69 107 LEU A N 1
ATOM 827 C CA . LEU A 1 107 ? 1.829 -32.281 -24.719 1 81.69 107 LEU A CA 1
ATOM 828 C C . LEU A 1 107 ? 1.099 -31 -24.391 1 81.69 107 LEU A C 1
ATOM 830 O O . LEU A 1 107 ? 1.604 -30.172 -23.609 1 81.69 107 LEU A O 1
ATOM 834 N N . LEU A 1 108 ? -0.039 -30.875 -24.938 1 80.12 108 LEU A N 1
ATOM 835 C CA . LEU A 1 108 ? -0.821 -29.656 -24.703 1 80.12 108 LEU A CA 1
ATOM 836 C C . LEU A 1 108 ? -1.161 -29.5 -23.219 1 80.12 108 LEU A C 1
ATOM 838 O O . LEU A 1 108 ? -1.137 -28.391 -22.688 1 80.12 108 LEU A O 1
ATOM 842 N N . ALA A 1 109 ? -1.486 -30.547 -22.594 1 81.5 109 ALA A N 1
ATOM 843 C CA . ALA A 1 109 ? -1.831 -30.516 -21.188 1 81.5 109 ALA A CA 1
ATOM 844 C C . ALA A 1 109 ? -0.647 -30.047 -20.344 1 81.5 109 ALA A C 1
ATOM 846 O O . ALA A 1 109 ? -0.806 -29.203 -19.438 1 81.5 109 ALA A O 1
ATOM 847 N N . VAL A 1 110 ? 0.52 -30.578 -20.625 1 85.31 110 VAL A N 1
ATOM 848 C CA . VAL A 1 110 ? 1.727 -30.219 -19.891 1 85.31 110 VAL A CA 1
ATOM 849 C C . VAL A 1 110 ? 2.051 -28.734 -20.109 1 85.31 110 VAL A C 1
ATOM 851 O O . VAL A 1 110 ? 2.367 -28.016 -19.156 1 85.31 110 VAL A O 1
ATOM 854 N N . VAL A 1 111 ? 1.931 -28.344 -21.312 1 84.06 111 VAL A N 1
ATOM 855 C CA . VAL A 1 111 ? 2.25 -26.969 -21.672 1 84.06 111 VAL A CA 1
ATOM 856 C C . VAL A 1 111 ? 1.285 -26.016 -20.969 1 84.06 111 VAL A C 1
ATOM 858 O O . VAL A 1 111 ? 1.702 -24.984 -20.422 1 84.06 111 VAL A O 1
ATOM 861 N N . ARG A 1 112 ? 0.045 -26.344 -20.969 1 84.38 112 ARG A N 1
ATOM 862 C CA . ARG A 1 112 ? -0.962 -25.5 -20.328 1 84.38 112 ARG A CA 1
ATOM 863 C C . ARG A 1 112 ? -0.673 -25.359 -18.844 1 84.38 112 ARG A C 1
ATOM 865 O O . ARG A 1 112 ? -0.737 -24.25 -18.297 1 84.38 112 ARG A O 1
ATOM 872 N N . ARG A 1 113 ? -0.371 -26.438 -18.219 1 88.44 113 ARG A N 1
ATOM 873 C CA . ARG A 1 113 ? -0.072 -26.406 -16.797 1 88.44 113 ARG A CA 1
ATOM 874 C C . ARG A 1 113 ? 1.187 -25.594 -16.516 1 88.44 113 ARG A C 1
ATOM 876 O O . ARG A 1 113 ? 1.235 -24.828 -15.547 1 88.44 113 ARG A O 1
ATOM 883 N N . ALA A 1 114 ? 2.158 -25.844 -17.297 1 88.88 114 ALA A N 1
ATOM 884 C CA . ALA A 1 114 ? 3.418 -25.125 -17.125 1 88.88 114 ALA A CA 1
ATOM 885 C C . ALA A 1 114 ? 3.215 -23.625 -17.297 1 88.88 114 ALA A C 1
ATOM 887 O O . ALA A 1 114 ? 3.771 -22.828 -16.547 1 88.88 114 ALA A O 1
ATOM 888 N N . LEU A 1 115 ? 2.396 -23.281 -18.25 1 87.25 115 LEU A N 1
ATOM 889 C CA . LEU A 1 115 ? 2.111 -21.875 -18.516 1 87.25 115 LEU A CA 1
ATOM 890 C C . LEU A 1 115 ? 1.331 -21.266 -17.359 1 87.25 115 LEU A C 1
ATOM 892 O O . LEU A 1 115 ? 1.573 -20.109 -16.984 1 87.25 115 LEU A O 1
ATOM 896 N N . GLU A 1 116 ? 0.413 -21.984 -16.906 1 88.19 116 GLU A N 1
ATOM 897 C CA . GLU A 1 116 ? -0.337 -21.5 -15.742 1 88.19 116 GLU A CA 1
ATOM 898 C C . GLU A 1 116 ? 0.588 -21.219 -14.562 1 88.19 116 GLU A C 1
ATOM 900 O O . GLU A 1 116 ? 0.475 -20.188 -13.906 1 88.19 116 GLU A O 1
ATOM 905 N N . SER A 1 117 ? 1.448 -22.172 -14.32 1 90.31 117 SER A N 1
ATOM 906 C CA . SER A 1 117 ? 2.408 -22 -13.227 1 90.31 117 SER A CA 1
ATOM 907 C C . SER A 1 117 ? 3.291 -20.781 -13.445 1 90.31 117 SER A C 1
ATOM 909 O O . SER A 1 117 ? 3.518 -20 -12.523 1 90.31 117 SER A O 1
ATOM 911 N N . ALA A 1 118 ? 3.764 -20.656 -14.633 1 89.19 118 ALA A N 1
ATOM 912 C CA . ALA A 1 118 ? 4.602 -19.516 -14.977 1 89.19 118 ALA A CA 1
ATOM 913 C C . ALA A 1 118 ? 3.861 -18.203 -14.742 1 89.19 118 ALA A C 1
ATOM 915 O O . ALA A 1 118 ? 4.426 -17.25 -14.188 1 89.19 118 ALA A O 1
ATOM 916 N N . THR A 1 119 ? 2.652 -18.156 -15.141 1 90.56 119 THR A N 1
ATOM 917 C CA . THR A 1 119 ? 1.831 -16.969 -14.992 1 90.56 119 THR A CA 1
ATOM 918 C C . THR A 1 119 ? 1.595 -16.656 -13.516 1 90.56 119 THR A C 1
ATOM 920 O O . THR A 1 119 ? 1.715 -15.5 -13.094 1 90.56 119 THR A O 1
ATOM 923 N N . LEU A 1 120 ? 1.271 -17.641 -12.766 1 91.69 120 LEU A N 1
ATOM 924 C CA . LEU A 1 120 ? 1.027 -17.469 -11.336 1 91.69 120 LEU A CA 1
ATOM 925 C C . LEU A 1 120 ? 2.279 -16.969 -10.633 1 91.69 120 LEU A C 1
ATOM 927 O O . LEU A 1 120 ? 2.193 -16.109 -9.75 1 91.69 120 LEU A O 1
ATOM 931 N N . ARG A 1 121 ? 3.406 -17.484 -10.984 1 89.69 121 ARG A N 1
ATOM 932 C CA . ARG A 1 121 ? 4.672 -17.047 -10.406 1 89.69 121 ARG A CA 1
ATOM 933 C C . ARG A 1 121 ? 4.957 -15.586 -10.75 1 89.69 121 ARG A C 1
ATOM 935 O O . ARG A 1 121 ? 5.379 -14.812 -9.891 1 89.69 121 ARG A O 1
ATOM 942 N N . ALA A 1 122 ? 4.754 -15.297 -11.992 1 88.25 122 ALA A N 1
ATOM 943 C CA . ALA A 1 122 ? 4.949 -13.922 -12.438 1 88.25 122 ALA A CA 1
ATOM 944 C C . ALA A 1 122 ? 4.008 -12.969 -11.695 1 88.25 122 ALA A C 1
ATOM 946 O O . ALA A 1 122 ? 4.414 -11.875 -11.289 1 88.25 122 ALA A O 1
ATOM 947 N N . ASP A 1 123 ? 2.809 -13.352 -11.562 1 92.38 123 ASP A N 1
ATOM 948 C CA . ASP A 1 123 ? 1.827 -12.547 -10.844 1 92.38 123 ASP A CA 1
ATOM 949 C C . ASP A 1 123 ? 2.246 -12.336 -9.391 1 92.38 123 ASP A C 1
ATOM 951 O O . ASP A 1 123 ? 2.125 -11.234 -8.859 1 92.38 123 ASP A O 1
ATOM 955 N N . ASN A 1 124 ? 2.715 -13.391 -8.805 1 92.62 124 ASN A N 1
ATOM 956 C CA . ASN A 1 124 ? 3.172 -13.289 -7.418 1 92.62 124 ASN A CA 1
ATOM 957 C C . ASN A 1 124 ? 4.32 -12.289 -7.281 1 92.62 124 ASN A C 1
ATOM 959 O O . ASN A 1 124 ? 4.34 -11.484 -6.348 1 92.62 124 ASN A O 1
ATOM 963 N N . THR A 1 125 ? 5.211 -12.359 -8.172 1 89.06 125 THR A N 1
ATOM 964 C CA . THR A 1 125 ? 6.344 -11.438 -8.156 1 89.06 125 THR A CA 1
ATOM 965 C C . THR A 1 125 ? 5.871 -10 -8.336 1 89.06 125 THR A C 1
ATOM 967 O O . THR A 1 125 ? 6.309 -9.102 -7.617 1 89.06 125 THR A O 1
ATOM 970 N N . ARG A 1 126 ? 5.066 -9.828 -9.273 1 93.25 126 ARG A N 1
ATOM 971 C CA . ARG A 1 126 ? 4.52 -8.5 -9.531 1 93.25 126 ARG A CA 1
ATOM 972 C C . ARG A 1 126 ? 3.783 -7.961 -8.305 1 93.25 126 ARG A C 1
ATOM 974 O O . ARG A 1 126 ? 4.051 -6.848 -7.855 1 93.25 126 ARG A O 1
ATOM 981 N N . LEU A 1 127 ? 2.908 -8.742 -7.773 1 95.69 127 LEU A N 1
ATOM 982 C CA . LEU A 1 127 ? 2.098 -8.328 -6.637 1 95.69 127 LEU A CA 1
ATOM 983 C C . LEU A 1 127 ? 2.973 -8.047 -5.418 1 95.69 127 LEU A C 1
ATOM 985 O O . LEU A 1 127 ? 2.734 -7.082 -4.688 1 95.69 127 LEU A O 1
ATOM 989 N N . ALA A 1 128 ? 3.941 -8.875 -5.191 1 94.62 128 ALA A N 1
ATOM 990 C CA . ALA A 1 128 ? 4.867 -8.664 -4.078 1 94.62 128 ALA A CA 1
ATOM 991 C C . ALA A 1 128 ? 5.617 -7.344 -4.23 1 94.62 128 ALA A C 1
ATOM 993 O O . ALA A 1 128 ? 5.777 -6.598 -3.26 1 94.62 128 ALA A O 1
ATOM 994 N N . GLY A 1 129 ? 6.074 -7.105 -5.398 1 95.5 129 GLY A N 1
ATOM 995 C CA . GLY A 1 129 ? 6.738 -5.84 -5.668 1 95.5 129 GLY A CA 1
ATOM 996 C C . GLY A 1 129 ? 5.836 -4.637 -5.465 1 95.5 129 GLY A C 1
ATOM 997 O O . GLY A 1 129 ? 6.23 -3.662 -4.82 1 95.5 129 GLY A O 1
ATOM 998 N N . GLU A 1 130 ? 4.672 -4.738 -6.012 1 96.38 130 GLU A N 1
ATOM 999 C CA . GLU A 1 130 ? 3.709 -3.654 -5.859 1 96.38 130 GLU A CA 1
ATOM 1000 C C . GLU A 1 130 ? 3.359 -3.43 -4.391 1 96.38 130 GLU A C 1
ATOM 1002 O O . GLU A 1 130 ? 3.23 -2.287 -3.945 1 96.38 130 GLU A O 1
ATOM 1007 N N . LEU A 1 131 ? 3.191 -4.477 -3.678 1 96.25 131 LEU A N 1
ATOM 1008 C CA . LEU A 1 131 ? 2.893 -4.375 -2.254 1 96.25 131 LEU A CA 1
ATOM 1009 C C . LEU A 1 131 ? 4.02 -3.668 -1.512 1 96.25 131 LEU A C 1
ATOM 1011 O O . LEU A 1 131 ? 3.771 -2.781 -0.691 1 96.25 131 LEU A O 1
ATOM 1015 N N . ASN A 1 132 ? 5.211 -4.035 -1.784 1 95.25 132 ASN A N 1
ATOM 1016 C CA . ASN A 1 132 ? 6.359 -3.393 -1.154 1 95.25 132 ASN A CA 1
ATOM 1017 C C . ASN A 1 132 ? 6.379 -1.891 -1.419 1 95.25 132 ASN A C 1
ATOM 1019 O O . ASN A 1 132 ? 6.5 -1.094 -0.487 1 95.25 132 ASN A O 1
ATOM 1023 N N . LEU A 1 133 ? 6.238 -1.558 -2.637 1 95.62 133 LEU A N 1
ATOM 1024 C CA . LEU A 1 133 ? 6.266 -0.146 -3.004 1 95.62 133 LEU A CA 1
ATOM 1025 C C . LEU A 1 133 ? 5.059 0.589 -2.428 1 95.62 133 LEU A C 1
ATOM 1027 O O . LEU A 1 133 ? 5.18 1.732 -1.98 1 95.62 133 LEU A O 1
ATOM 1031 N N . ALA A 1 134 ? 3.949 -0.038 -2.375 1 94.56 134 ALA A N 1
ATOM 1032 C CA . ALA A 1 134 ? 2.715 0.569 -1.886 1 94.56 134 ALA A CA 1
ATOM 1033 C C . ALA A 1 134 ? 2.812 0.893 -0.398 1 94.56 134 ALA A C 1
ATOM 1035 O O . ALA A 1 134 ? 2.078 1.743 0.109 1 94.56 134 ALA A O 1
ATOM 1036 N N . ARG A 1 135 ? 3.672 0.294 0.271 1 92.25 135 ARG A N 1
ATOM 1037 C CA . ARG A 1 135 ? 3.893 0.564 1.688 1 92.25 135 ARG A CA 1
ATOM 1038 C C . ARG A 1 135 ? 4.582 1.91 1.888 1 92.25 135 ARG A C 1
ATOM 1040 O O . ARG A 1 135 ? 4.574 2.459 2.99 1 92.25 135 ARG A O 1
ATOM 1047 N N . THR A 1 136 ? 5.117 2.432 0.785 1 91.88 136 THR A N 1
ATOM 1048 C CA . THR A 1 136 ? 5.887 3.66 0.94 1 91.88 136 THR A CA 1
ATOM 1049 C C . THR A 1 136 ? 5.281 4.785 0.106 1 91.88 136 THR A C 1
ATOM 1051 O O . THR A 1 136 ? 5.594 5.961 0.318 1 91.88 136 THR A O 1
ATOM 1054 N N . MET A 1 137 ? 4.473 4.422 -0.829 1 92.5 137 MET A N 1
ATOM 1055 C CA . MET A 1 137 ? 3.877 5.473 -1.649 1 92.5 137 MET A CA 1
ATOM 1056 C C . MET A 1 137 ? 2.592 4.984 -2.309 1 92.5 137 MET A C 1
ATOM 1058 O O . MET A 1 137 ? 2.391 3.779 -2.469 1 92.5 137 MET A O 1
ATOM 1062 N N . VAL A 1 138 ? 1.771 5.922 -2.744 1 92.88 138 VAL A N 1
ATOM 1063 C CA . VAL A 1 138 ? 0.483 5.637 -3.367 1 92.88 138 VAL A CA 1
ATOM 1064 C C . VAL A 1 138 ? 0.625 5.668 -4.887 1 92.88 138 VAL A C 1
ATOM 1066 O O . VAL A 1 138 ? 1.186 6.613 -5.445 1 92.88 138 VAL A O 1
ATOM 1069 N N . PHE A 1 139 ? 0.16 4.617 -5.574 1 95.5 139 PHE A N 1
ATOM 1070 C CA . PHE A 1 139 ? 0.173 4.57 -7.031 1 95.5 139 PHE A CA 1
ATOM 1071 C C . PHE A 1 139 ? -0.8 3.518 -7.547 1 95.5 139 PHE A C 1
ATOM 1073 O O . PHE A 1 139 ? -1.282 2.682 -6.781 1 95.5 139 PHE A O 1
ATOM 1080 N N . ASP A 1 140 ? -1.141 3.566 -8.836 1 93.19 140 ASP A N 1
ATOM 1081 C CA . ASP A 1 140 ? -1.993 2.578 -9.484 1 93.19 140 ASP A CA 1
ATOM 1082 C C . ASP A 1 140 ? -1.629 2.43 -10.961 1 93.19 140 ASP A C 1
ATOM 1084 O O . ASP A 1 140 ? -2.189 1.586 -11.664 1 93.19 140 ASP A O 1
ATOM 1088 N N . SER A 1 141 ? -0.645 3.08 -11.422 1 95.88 141 SER A N 1
ATOM 1089 C CA . SER A 1 141 ? -0.336 3.146 -12.852 1 95.88 141 SER A CA 1
ATOM 1090 C C . SER A 1 141 ? 0.61 2.023 -13.266 1 95.88 141 SER A C 1
ATOM 1092 O O . SER A 1 141 ? 1.374 1.514 -12.438 1 95.88 141 SER A O 1
ATOM 1094 N N . ALA A 1 142 ? 0.547 1.684 -14.539 1 95.38 142 ALA A N 1
ATOM 1095 C CA . ALA A 1 142 ? 1.382 0.626 -15.102 1 95.38 142 ALA A CA 1
ATOM 1096 C C . ALA A 1 142 ? 2.861 0.983 -15 1 95.38 142 ALA A C 1
ATOM 1098 O O . ALA A 1 142 ? 3.682 0.15 -14.609 1 95.38 142 ALA A O 1
ATOM 1099 N N . PRO A 1 143 ? 3.25 2.232 -15.305 1 96.81 143 PRO A N 1
ATOM 1100 C CA . PRO A 1 143 ? 4.668 2.576 -15.172 1 96.81 143 PRO A CA 1
ATOM 1101 C C . PRO A 1 143 ? 5.199 2.375 -13.758 1 96.81 143 PRO A C 1
ATOM 1103 O O . PRO A 1 143 ? 6.316 1.885 -13.578 1 96.81 143 PRO A O 1
ATOM 1106 N N . MET A 1 144 ? 4.414 2.715 -12.828 1 97.5 144 MET A N 1
ATOM 1107 C CA . MET A 1 144 ? 4.855 2.557 -11.445 1 97.5 144 MET A CA 1
ATOM 1108 C C . MET A 1 144 ? 4.875 1.085 -11.047 1 97.5 144 MET A C 1
ATOM 1110 O O . MET A 1 144 ? 5.715 0.665 -10.25 1 97.5 144 MET A O 1
ATOM 1114 N N . SER A 1 145 ? 3.967 0.332 -11.602 1 96.19 145 SER A N 1
ATOM 1115 C CA . SER A 1 145 ? 3.984 -1.109 -11.375 1 96.19 145 SER A CA 1
ATOM 1116 C C . SER A 1 145 ? 5.273 -1.733 -11.898 1 96.19 145 SER A C 1
ATOM 1118 O O . SER A 1 145 ? 5.867 -2.592 -11.234 1 96.19 145 SER A O 1
ATOM 1120 N N . ARG A 1 146 ? 5.633 -1.342 -13.055 1 95.5 146 ARG A N 1
ATOM 1121 C CA . ARG A 1 146 ? 6.883 -1.831 -13.625 1 95.5 146 ARG A CA 1
ATOM 1122 C C . ARG A 1 146 ? 8.07 -1.461 -12.742 1 95.5 146 ARG A C 1
ATOM 1124 O O . ARG A 1 146 ? 8.961 -2.279 -12.523 1 95.5 146 ARG A O 1
ATOM 1131 N N . LEU A 1 147 ? 8.07 -0.242 -12.258 1 97.44 147 LEU A N 1
ATOM 1132 C CA . LEU A 1 147 ? 9.125 0.2 -11.352 1 97.44 147 LEU A CA 1
ATOM 1133 C C . LEU A 1 147 ? 9.133 -0.646 -10.086 1 97.44 147 LEU A C 1
ATOM 1135 O O . LEU A 1 147 ? 10.203 -1.02 -9.594 1 97.44 147 LEU A O 1
ATOM 1139 N N . ALA A 1 148 ? 7.977 -0.944 -9.602 1 97.25 148 ALA A N 1
ATOM 1140 C CA . ALA A 1 148 ? 7.844 -1.749 -8.391 1 97.25 148 ALA A CA 1
ATOM 1141 C C . ALA A 1 148 ? 8.5 -3.117 -8.57 1 97.25 148 ALA A C 1
ATOM 1143 O O . ALA A 1 148 ? 9.18 -3.604 -7.664 1 97.25 148 ALA A O 1
ATOM 1144 N N . VAL A 1 149 ? 8.32 -3.709 -9.703 1 93.69 149 VAL A N 1
ATOM 1145 C CA . VAL A 1 149 ? 8.898 -5.016 -10 1 93.69 149 VAL A CA 1
ATOM 1146 C C . VAL A 1 149 ? 10.422 -4.914 -10.039 1 93.69 149 VAL A C 1
ATOM 1148 O O . VAL A 1 149 ? 11.117 -5.766 -9.484 1 93.69 149 VAL A O 1
ATOM 1151 N N . LEU A 1 150 ? 10.906 -3.883 -10.609 1 94.69 150 LEU A N 1
ATOM 1152 C CA . LEU A 1 150 ? 12.344 -3.67 -10.672 1 94.69 150 LEU A CA 1
ATOM 1153 C C . LEU A 1 150 ? 12.938 -3.482 -9.281 1 94.69 150 LEU A C 1
ATOM 1155 O O . LEU A 1 150 ? 13.984 -4.043 -8.961 1 94.69 150 LEU A O 1
ATOM 1159 N N . VAL A 1 151 ? 12.25 -2.678 -8.492 1 96.31 151 VAL A N 1
ATOM 1160 C CA . VAL A 1 151 ? 12.68 -2.449 -7.113 1 96.31 151 VAL A CA 1
ATOM 1161 C C . VAL A 1 151 ? 12.781 -3.783 -6.375 1 96.31 151 VAL A C 1
ATOM 1163 O O . VAL A 1 151 ? 13.781 -4.051 -5.703 1 96.31 151 VAL A O 1
ATOM 1166 N N . GLN A 1 152 ? 11.797 -4.605 -6.586 1 92.56 152 GLN A N 1
ATOM 1167 C CA . GLN A 1 152 ? 11.734 -5.895 -5.914 1 92.56 152 GLN A CA 1
ATOM 1168 C C . GLN A 1 152 ? 12.883 -6.801 -6.355 1 92.56 152 GLN A C 1
ATOM 1170 O O . GLN A 1 152 ? 13.391 -7.598 -5.562 1 92.56 152 GLN A O 1
ATOM 1175 N N . ARG A 1 153 ? 13.25 -6.73 -7.559 1 89.38 153 ARG A N 1
ATOM 1176 C CA . ARG A 1 153 ? 14.305 -7.574 -8.125 1 89.38 153 ARG A CA 1
ATOM 1177 C C . ARG A 1 153 ? 15.68 -7.102 -7.672 1 89.38 153 ARG A C 1
ATOM 1179 O O . ARG A 1 153 ? 16.578 -7.918 -7.434 1 89.38 153 ARG A O 1
ATOM 1186 N N . VAL A 1 154 ? 15.852 -5.844 -7.453 1 93.38 154 VAL A N 1
ATOM 1187 C CA . VAL A 1 154 ? 17.172 -5.266 -7.203 1 93.38 154 VAL A CA 1
ATOM 1188 C C . VAL A 1 154 ? 17.438 -5.227 -5.703 1 93.38 154 VAL A C 1
ATOM 1190 O O . VAL A 1 154 ? 18.594 -5.336 -5.273 1 93.38 154 VAL A O 1
ATOM 1193 N N . ALA A 1 155 ? 16.453 -5.078 -4.961 1 94.25 155 ALA A N 1
ATOM 1194 C CA . ALA A 1 155 ? 16.562 -4.805 -3.529 1 94.25 155 ALA A CA 1
ATOM 1195 C C . ALA A 1 155 ? 17.406 -5.863 -2.832 1 94.25 155 ALA A C 1
ATOM 1197 O O . ALA A 1 155 ? 18.297 -5.535 -2.045 1 94.25 155 ALA A O 1
ATOM 1198 N N . PRO A 1 156 ? 17.188 -7.117 -3.168 1 91.31 156 PRO A N 1
ATOM 1199 C CA . PRO A 1 156 ? 17.969 -8.141 -2.457 1 91.31 156 PRO A CA 1
ATOM 1200 C C . PRO A 1 156 ? 19.422 -8.188 -2.906 1 91.31 156 PRO A C 1
ATOM 1202 O O . PRO A 1 156 ? 20.25 -8.836 -2.26 1 91.31 156 PRO A O 1
ATOM 1205 N N . ARG A 1 157 ? 19.672 -7.434 -4.012 1 89.44 157 ARG A N 1
ATOM 1206 C CA . ARG A 1 157 ? 21.047 -7.398 -4.5 1 89.44 157 ARG A CA 1
ATOM 1207 C C . ARG A 1 157 ? 21.859 -6.328 -3.781 1 89.44 157 ARG A C 1
ATOM 1209 O O . ARG A 1 157 ? 21.344 -5.242 -3.492 1 89.44 157 ARG A O 1
ATOM 1216 N N . ASP A 1 158 ? 22.844 -6.598 -3.123 1 88.94 158 ASP A N 1
ATOM 1217 C CA . ASP A 1 158 ? 23.672 -5.664 -2.373 1 88.94 158 ASP A CA 1
ATOM 1218 C C . ASP A 1 158 ? 24.547 -4.828 -3.311 1 88.94 158 ASP A C 1
ATOM 1220 O O . ASP A 1 158 ? 25.766 -4.887 -3.246 1 88.94 158 ASP A O 1
ATOM 1224 N N . VAL A 1 159 ? 23.844 -4.07 -4.195 1 94.44 159 VAL A N 1
ATOM 1225 C CA . VAL A 1 159 ? 24.531 -3.23 -5.172 1 94.44 159 VAL A CA 1
ATOM 1226 C C . VAL A 1 159 ? 24.078 -1.78 -5.016 1 94.44 159 VAL A C 1
ATOM 1228 O O . VAL A 1 159 ? 23.016 -1.512 -4.434 1 94.44 159 VAL A O 1
ATOM 1231 N N . THR A 1 160 ? 24.906 -0.859 -5.477 1 96.62 160 THR A N 1
ATOM 1232 C CA . THR A 1 160 ? 24.562 0.559 -5.484 1 96.62 160 THR A CA 1
ATOM 1233 C C . THR A 1 160 ? 23.438 0.84 -6.473 1 96.62 160 THR A C 1
ATOM 1235 O O . THR A 1 160 ? 23.422 0.298 -7.582 1 96.62 160 THR A O 1
ATOM 1238 N N . VAL A 1 161 ? 22.469 1.665 -6.051 1 97.94 161 VAL A N 1
ATOM 1239 C CA . VAL A 1 161 ? 21.344 1.998 -6.906 1 97.94 161 VAL A CA 1
ATOM 1240 C C . VAL A 1 161 ? 21.234 3.514 -7.07 1 97.94 161 VAL A C 1
ATOM 1242 O O . VAL A 1 161 ? 21.312 4.254 -6.086 1 97.94 161 VAL A O 1
ATOM 1245 N N . LEU A 1 162 ? 21.203 3.963 -8.297 1 98.44 162 LEU A N 1
ATOM 1246 C CA . LEU A 1 162 ? 20.953 5.367 -8.609 1 98.44 162 LEU A CA 1
ATOM 1247 C C . LEU A 1 162 ? 19.5 5.578 -9.031 1 98.44 162 LEU A C 1
ATOM 1249 O O . LEU A 1 162 ? 19.031 4.957 -9.992 1 98.44 162 LEU A O 1
ATOM 1253 N N . ILE A 1 163 ? 18.781 6.441 -8.289 1 98.5 163 ILE A N 1
ATOM 1254 C CA . ILE A 1 163 ? 17.391 6.762 -8.594 1 98.5 163 ILE A CA 1
ATOM 1255 C C . ILE A 1 163 ? 17.312 8.164 -9.203 1 98.5 163 ILE A C 1
ATOM 1257 O O . ILE A 1 163 ? 17.75 9.141 -8.594 1 98.5 163 ILE A O 1
ATOM 1261 N N . THR A 1 164 ? 16.766 8.25 -10.398 1 98.25 164 THR A N 1
ATOM 1262 C CA . THR A 1 164 ? 16.594 9.547 -11.031 1 98.25 164 THR A CA 1
ATOM 1263 C C . THR A 1 164 ? 15.117 9.859 -11.234 1 98.25 164 THR A C 1
ATOM 1265 O O . THR A 1 164 ? 14.281 8.953 -11.258 1 98.25 164 THR A O 1
ATOM 1268 N N . GLY A 1 165 ? 14.773 11.094 -11.352 1 97.44 165 GLY A N 1
ATOM 1269 C CA . GLY A 1 165 ? 13.43 11.594 -11.555 1 97.44 165 GLY A CA 1
ATOM 1270 C C . GLY A 1 165 ? 13.281 13.07 -11.203 1 97.44 165 GLY A C 1
ATOM 1271 O O . GLY A 1 165 ? 14.117 13.625 -10.492 1 97.44 165 GLY A O 1
ATOM 1272 N N . GLU A 1 166 ? 12.188 13.703 -11.734 1 96.44 166 GLU A N 1
ATOM 1273 C CA . GLU A 1 166 ? 11.922 15.109 -11.445 1 96.44 166 GLU A CA 1
ATOM 1274 C C . GLU A 1 166 ? 11.609 15.32 -9.969 1 96.44 166 GLU A C 1
ATOM 1276 O O . GLU A 1 166 ? 11.312 14.367 -9.25 1 96.44 166 GLU A O 1
ATOM 1281 N N . SER A 1 167 ? 11.773 16.594 -9.516 1 92 167 SER A N 1
ATOM 1282 C CA . SER A 1 167 ? 11.422 16.938 -8.141 1 92 167 SER A CA 1
ATOM 1283 C C . SER A 1 167 ? 9.953 16.641 -7.855 1 92 167 SER A C 1
ATOM 1285 O O . SER A 1 167 ? 9.086 16.922 -8.688 1 92 167 SER A O 1
ATOM 1287 N N . GLY A 1 168 ? 9.773 15.992 -6.73 1 93.75 168 GLY A N 1
ATOM 1288 C CA . GLY A 1 168 ? 8.406 15.773 -6.289 1 93.75 168 GLY A CA 1
ATOM 1289 C C . GLY A 1 168 ? 7.812 14.477 -6.797 1 93.75 168 GLY A C 1
ATOM 1290 O O . GLY A 1 168 ? 6.625 14.203 -6.605 1 93.75 168 GLY A O 1
ATOM 1291 N N . THR A 1 169 ? 8.57 13.594 -7.449 1 96.56 169 THR A N 1
ATOM 1292 C CA . THR A 1 169 ? 8.031 12.367 -8.031 1 96.56 169 THR A CA 1
ATOM 1293 C C . THR A 1 169 ? 7.984 11.258 -6.988 1 96.56 169 THR A C 1
ATOM 1295 O O . THR A 1 169 ? 7.297 10.25 -7.176 1 96.56 169 THR A O 1
ATOM 1298 N N . GLY A 1 170 ? 8.781 11.352 -5.934 1 95.44 170 GLY A N 1
ATOM 1299 C CA . GLY A 1 170 ? 8.766 10.336 -4.895 1 95.44 170 GLY A CA 1
ATOM 1300 C C . GLY A 1 170 ? 10.031 9.5 -4.855 1 95.44 170 GLY A C 1
ATOM 1301 O O . GLY A 1 170 ? 10.008 8.336 -4.449 1 95.44 170 GLY A O 1
ATOM 1302 N N . LYS A 1 171 ? 11.18 10.023 -5.211 1 97.25 171 LYS A N 1
ATOM 1303 C CA . LYS A 1 171 ? 12.445 9.305 -5.281 1 97.25 171 LYS A CA 1
ATOM 1304 C C . LYS A 1 171 ? 12.82 8.719 -3.924 1 97.25 171 LYS A C 1
ATOM 1306 O O . LYS A 1 171 ? 13.266 7.574 -3.84 1 97.25 171 LYS A O 1
ATOM 1311 N N . GLU A 1 172 ? 12.578 9.5 -2.877 1 94.19 172 GLU A N 1
ATOM 1312 C CA . GLU A 1 172 ? 12.93 9.047 -1.537 1 94.19 172 GLU A CA 1
ATOM 1313 C C . GLU A 1 172 ? 12.07 7.859 -1.111 1 94.19 172 GLU A C 1
ATOM 1315 O O . GLU A 1 172 ? 12.539 6.969 -0.398 1 94.19 172 GLU A O 1
ATOM 1320 N N . ARG A 1 173 ? 10.859 7.844 -1.525 1 95.31 173 ARG A N 1
ATOM 1321 C CA . ARG A 1 173 ? 9.961 6.742 -1.207 1 95.31 173 ARG A CA 1
ATOM 1322 C C . ARG A 1 173 ? 10.391 5.461 -1.913 1 95.31 173 ARG A C 1
ATOM 1324 O O . ARG A 1 173 ? 10.266 4.367 -1.357 1 95.31 173 ARG A O 1
ATOM 1331 N N . VAL A 1 174 ? 10.859 5.605 -3.121 1 97.62 174 VAL A N 1
ATOM 1332 C CA . VAL A 1 174 ? 11.383 4.461 -3.859 1 97.62 174 VAL A CA 1
ATOM 1333 C C . VAL A 1 174 ? 12.609 3.904 -3.146 1 97.62 174 VAL A C 1
ATOM 1335 O O . VAL A 1 174 ? 12.758 2.688 -3.01 1 97.62 174 VAL A O 1
ATOM 1338 N N . ALA A 1 175 ? 13.461 4.809 -2.646 1 97.5 175 ALA A N 1
ATOM 1339 C CA . ALA A 1 175 ? 14.641 4.391 -1.894 1 97.5 175 ALA A CA 1
ATOM 1340 C C . ALA A 1 175 ? 14.242 3.59 -0.655 1 97.5 175 ALA A C 1
ATOM 1342 O O . ALA A 1 175 ? 14.844 2.557 -0.359 1 97.5 175 ALA A O 1
ATOM 1343 N N . GLU A 1 176 ? 13.297 4.082 -0.027 1 94.88 176 GLU A N 1
ATOM 1344 C CA . GLU A 1 176 ? 12.812 3.393 1.164 1 94.88 176 GLU A CA 1
ATOM 1345 C C . GLU A 1 176 ? 12.32 1.987 0.828 1 94.88 176 GLU A C 1
ATOM 1347 O O . GLU A 1 176 ? 12.555 1.044 1.586 1 94.88 176 GLU A O 1
ATOM 1352 N N . ALA A 1 177 ? 11.594 1.854 -0.26 1 96.31 177 ALA A N 1
ATOM 1353 C CA . ALA A 1 177 ? 11.102 0.547 -0.697 1 96.31 177 ALA A CA 1
ATOM 1354 C C . ALA A 1 177 ? 12.266 -0.412 -0.955 1 96.31 177 ALA A C 1
ATOM 1356 O O . ALA A 1 177 ? 12.172 -1.602 -0.643 1 96.31 177 ALA A O 1
ATOM 1357 N N . ILE A 1 178 ? 13.336 0.07 -1.516 1 97.44 178 ILE A N 1
ATOM 1358 C CA . ILE A 1 178 ? 14.523 -0.743 -1.764 1 97.44 178 ILE A CA 1
ATOM 1359 C C . ILE A 1 178 ? 15.07 -1.273 -0.44 1 97.44 178 ILE A C 1
ATOM 1361 O O . ILE A 1 178 ? 15.375 -2.463 -0.319 1 97.44 178 ILE A O 1
ATOM 1365 N N . VAL A 1 179 ? 15.156 -0.401 0.533 1 95.88 179 VAL A N 1
ATOM 1366 C CA . VAL A 1 179 ? 15.711 -0.778 1.832 1 95.88 179 VAL A CA 1
ATOM 1367 C C . VAL A 1 179 ? 14.828 -1.845 2.475 1 95.88 179 VAL A C 1
ATOM 1369 O O . VAL A 1 179 ? 15.328 -2.869 2.949 1 95.88 179 VAL A O 1
ATOM 1372 N N . ARG A 1 180 ? 13.609 -1.717 2.395 1 92.75 180 ARG A N 1
ATOM 1373 C CA . ARG A 1 180 ? 12.656 -2.604 3.049 1 92.75 180 ARG A CA 1
ATOM 1374 C C . ARG A 1 180 ? 12.703 -4.004 2.447 1 92.75 180 ARG A C 1
ATOM 1376 O O . ARG A 1 180 ? 12.484 -4.992 3.146 1 92.75 180 ARG A O 1
ATOM 1383 N N . ALA A 1 181 ? 12.938 -4.066 1.182 1 93.69 181 ALA A N 1
ATOM 1384 C CA . ALA A 1 181 ? 12.945 -5.348 0.485 1 93.69 181 ALA A CA 1
ATOM 1385 C C . ALA A 1 181 ? 14.352 -5.945 0.444 1 93.69 181 ALA A C 1
ATOM 1387 O O . ALA A 1 181 ? 14.578 -6.969 -0.203 1 93.69 181 ALA A O 1
ATOM 1388 N N . SER A 1 182 ? 15.297 -5.324 1.104 1 95.38 182 SER A N 1
ATOM 1389 C CA . SER A 1 182 ? 16.688 -5.773 1.046 1 95.38 182 SER A CA 1
ATOM 1390 C C . SER A 1 182 ? 17.031 -6.676 2.227 1 95.38 182 SER A C 1
ATOM 1392 O O . SER A 1 182 ? 16.234 -6.809 3.16 1 95.38 182 SER A O 1
ATOM 1394 N N . SER A 1 183 ? 18.203 -7.285 2.152 1 93.94 183 SER A N 1
ATOM 1395 C CA . SER A 1 183 ? 18.719 -8.109 3.244 1 93.94 183 SER A CA 1
ATOM 1396 C C . SER A 1 183 ? 19.125 -7.25 4.438 1 93.94 183 SER A C 1
ATOM 1398 O O . SER A 1 183 ? 19.359 -7.77 5.527 1 93.94 183 SER A O 1
ATOM 1400 N N . ARG A 1 184 ? 19.156 -5.934 4.25 1 94.88 184 ARG A N 1
ATOM 1401 C CA . ARG A 1 184 ? 19.578 -5.012 5.301 1 94.88 184 ARG A CA 1
ATOM 1402 C C . ARG A 1 184 ? 18.375 -4.293 5.918 1 94.88 184 ARG A C 1
ATOM 1404 O O . ARG A 1 184 ? 18.531 -3.232 6.527 1 94.88 184 ARG A O 1
ATOM 1411 N N . ARG A 1 185 ? 17.25 -4.809 5.762 1 91.5 185 ARG A N 1
ATOM 1412 C CA . ARG A 1 185 ? 16 -4.145 6.16 1 91.5 185 ARG A CA 1
ATOM 1413 C C . ARG A 1 185 ? 15.992 -3.877 7.66 1 91.5 185 ARG A C 1
ATOM 1415 O O . ARG A 1 185 ? 15.391 -2.902 8.117 1 91.5 185 ARG A O 1
ATOM 1422 N N . ASP A 1 186 ? 16.656 -4.695 8.453 1 88.38 186 ASP A N 1
ATOM 1423 C CA . ASP A 1 186 ? 16.672 -4.559 9.906 1 88.38 186 ASP A CA 1
ATOM 1424 C C . ASP A 1 186 ? 17.938 -3.875 10.391 1 88.38 186 ASP A C 1
ATOM 1426 O O . ASP A 1 186 ? 18.266 -3.916 11.586 1 88.38 186 ASP A O 1
ATOM 1430 N N . ARG A 1 187 ? 18.672 -3.316 9.477 1 92.88 187 ARG A N 1
ATOM 1431 C CA . ARG A 1 187 ? 19.906 -2.602 9.758 1 92.88 187 ARG A CA 1
ATOM 1432 C C . ARG A 1 187 ? 19.719 -1.095 9.648 1 92.88 187 ARG A C 1
ATOM 1434 O O . ARG A 1 187 ? 18.641 -0.632 9.242 1 92.88 187 ARG A O 1
ATOM 1441 N N . PRO A 1 188 ? 20.656 -0.276 10.031 1 92.44 188 PRO A N 1
ATOM 1442 C CA . PRO A 1 188 ? 20.469 1.178 10.016 1 92.44 188 PRO A CA 1
ATOM 1443 C C . PRO A 1 188 ? 20.203 1.732 8.625 1 92.44 188 PRO A C 1
ATOM 1445 O O . PRO A 1 188 ? 20.828 1.287 7.648 1 92.44 188 PRO A O 1
ATOM 1448 N N . TYR A 1 189 ? 19.312 2.578 8.594 1 93.5 189 TYR A N 1
ATOM 1449 C CA . TYR A 1 189 ? 19.016 3.346 7.395 1 93.5 189 TYR A CA 1
ATOM 1450 C C . TYR A 1 189 ? 19.156 4.84 7.652 1 93.5 189 TYR A C 1
ATOM 1452 O O . TYR A 1 189 ? 18.328 5.438 8.344 1 93.5 189 TYR A O 1
ATOM 1460 N N . VAL A 1 190 ? 20.156 5.414 7.02 1 93.38 190 VAL A N 1
ATOM 1461 C CA . VAL A 1 190 ? 20.484 6.816 7.258 1 93.38 190 VAL A CA 1
ATOM 1462 C C . VAL A 1 190 ? 20.281 7.621 5.977 1 93.38 190 VAL A C 1
ATOM 1464 O O . VAL A 1 190 ? 20.547 7.121 4.879 1 93.38 190 VAL A O 1
ATOM 1467 N N . ARG A 1 191 ? 19.797 8.812 6.105 1 92.56 191 ARG A N 1
ATOM 1468 C CA . ARG A 1 191 ? 19.531 9.688 4.965 1 92.56 191 ARG A CA 1
ATOM 1469 C C . ARG A 1 191 ? 20.359 10.969 5.062 1 92.56 191 ARG A C 1
ATOM 1471 O O . ARG A 1 191 ? 20.547 11.516 6.152 1 92.56 191 ARG A O 1
ATOM 1478 N N . PHE A 1 192 ? 20.844 11.414 3.971 1 92 192 PHE A N 1
ATOM 1479 C CA . PHE A 1 192 ? 21.594 12.664 3.883 1 92 192 PHE A CA 1
ATOM 1480 C C . PHE A 1 192 ? 21.203 13.445 2.635 1 92 192 PHE A C 1
ATOM 1482 O O . PHE A 1 192 ? 21.188 12.891 1.531 1 92 192 PHE A O 1
ATOM 1489 N N . ASN A 1 193 ? 20.828 14.664 2.824 1 88.5 193 ASN A N 1
ATOM 1490 C CA . ASN A 1 193 ? 20.516 15.539 1.699 1 88.5 193 ASN A CA 1
ATOM 1491 C C . ASN A 1 193 ? 21.719 16.375 1.286 1 88.5 193 ASN A C 1
ATOM 1493 O O . ASN A 1 193 ? 22.156 17.266 2.031 1 88.5 193 ASN A O 1
ATOM 1497 N N . CYS A 1 194 ? 22.172 16.188 0.129 1 90.75 194 CYS A N 1
ATOM 1498 C CA . CYS A 1 194 ? 23.406 16.797 -0.344 1 90.75 194 CYS A CA 1
ATOM 1499 C C . CYS A 1 194 ? 23.188 18.266 -0.68 1 90.75 194 CYS A C 1
ATOM 1501 O O . CYS A 1 194 ? 24.156 19.016 -0.873 1 90.75 194 CYS A O 1
ATOM 1503 N N . ALA A 1 195 ? 21.922 18.719 -0.722 1 81.12 195 ALA A N 1
ATOM 1504 C CA . ALA A 1 195 ? 21.609 20.109 -1.044 1 81.12 195 ALA A CA 1
ATOM 1505 C C . ALA A 1 195 ? 21.484 20.953 0.223 1 81.12 195 ALA A C 1
ATOM 1507 O O . ALA A 1 195 ? 21.516 22.188 0.163 1 81.12 195 ALA A O 1
ATOM 1508 N N . ALA A 1 196 ? 21.391 20.516 1.324 1 68.69 196 ALA A N 1
ATOM 1509 C CA . ALA A 1 196 ? 20.875 21.188 2.516 1 68.69 196 ALA A CA 1
ATOM 1510 C C . ALA A 1 196 ? 22 21.875 3.279 1 68.69 196 ALA A C 1
ATOM 1512 O O . ALA A 1 196 ? 21.75 22.766 4.098 1 68.69 196 ALA A O 1
ATOM 1513 N N . ILE A 1 197 ? 23.203 21.562 2.992 1 72 197 ILE A N 1
ATOM 1514 C CA . ILE A 1 197 ? 24.219 22.062 3.91 1 72 197 ILE A CA 1
ATOM 1515 C C . ILE A 1 197 ? 25.438 22.562 3.121 1 72 197 ILE A C 1
ATOM 1517 O O . ILE A 1 197 ? 25.578 22.234 1.938 1 72 197 ILE A O 1
ATOM 1521 N N . THR A 1 198 ? 26.172 23.438 3.857 1 79 198 THR A N 1
ATOM 1522 C CA . THR A 1 198 ? 27.406 23.906 3.25 1 79 198 THR A CA 1
ATOM 1523 C C . THR A 1 198 ? 28.359 22.734 3 1 79 198 THR A C 1
ATOM 1525 O O . THR A 1 198 ? 28.312 21.734 3.705 1 79 198 THR A O 1
ATOM 1528 N N . PRO A 1 199 ? 29.188 22.906 2.051 1 80.69 199 PRO A N 1
ATOM 1529 C CA . PRO A 1 199 ? 30.125 21.812 1.711 1 80.69 199 PRO A CA 1
ATOM 1530 C C . PRO A 1 199 ? 30.938 21.359 2.908 1 80.69 199 PRO A C 1
ATOM 1532 O O . PRO A 1 199 ? 31.125 20.141 3.104 1 80.69 199 PRO A O 1
ATOM 1535 N N . ASP A 1 200 ? 31.375 22.297 3.676 1 79.88 200 ASP A N 1
ATOM 1536 C CA . ASP A 1 200 ? 32.219 21.922 4.812 1 79.88 200 ASP A CA 1
ATOM 1537 C C . ASP A 1 200 ? 31.438 21.125 5.84 1 79.88 200 ASP A C 1
ATOM 1539 O O . ASP A 1 200 ? 31.922 20.125 6.367 1 79.88 200 ASP A O 1
ATOM 1543 N N . LEU A 1 201 ? 30.297 21.516 6.027 1 80.5 201 LEU A N 1
ATOM 1544 C CA . LEU A 1 201 ? 29.438 20.812 6.984 1 80.5 201 LEU A CA 1
ATOM 1545 C C . LEU A 1 201 ? 29.031 19.453 6.441 1 80.5 201 LEU A C 1
ATOM 1547 O O . LEU A 1 201 ? 28.922 18.484 7.199 1 80.5 201 LEU A O 1
ATOM 1551 N N . ALA A 1 202 ? 28.922 19.438 5.211 1 86.62 202 ALA A N 1
ATOM 1552 C CA . ALA A 1 202 ? 28.531 18.172 4.566 1 86.62 202 ALA A CA 1
ATOM 1553 C C . ALA A 1 202 ? 29.609 17.109 4.766 1 86.62 202 ALA A C 1
ATOM 1555 O O . ALA A 1 202 ? 29.312 15.961 5.09 1 86.62 202 ALA A O 1
ATOM 1556 N N . GLU A 1 203 ? 30.812 17.516 4.625 1 88.94 203 GLU A N 1
ATOM 1557 C CA . GLU A 1 203 ? 31.922 16.594 4.801 1 88.94 203 GLU A CA 1
ATOM 1558 C C . GLU A 1 203 ? 32 16.062 6.23 1 88.94 203 GLU A C 1
ATOM 1560 O O . GLU A 1 203 ? 32.188 14.867 6.453 1 88.94 203 GLU A O 1
ATOM 1565 N N . ALA A 1 204 ? 31.875 16.969 7.074 1 87.69 204 ALA A N 1
ATOM 1566 C CA . ALA A 1 204 ? 31.953 16.609 8.484 1 87.69 204 ALA A CA 1
ATOM 1567 C C . ALA A 1 204 ? 30.812 15.664 8.867 1 87.69 204 ALA A C 1
ATOM 1569 O O . ALA A 1 204 ? 31 14.734 9.648 1 87.69 204 ALA A O 1
ATOM 1570 N N . GLU A 1 205 ? 29.719 15.906 8.32 1 89 205 GLU A N 1
ATOM 1571 C CA . GLU A 1 205 ? 28.547 15.094 8.625 1 89 205 GLU A CA 1
ATOM 1572 C C . GLU A 1 205 ? 28.672 13.695 8.031 1 89 205 GLU A C 1
ATOM 1574 O O . GLU A 1 205 ? 28.359 12.703 8.695 1 89 205 GLU A O 1
ATOM 1579 N N . LEU A 1 206 ? 29.125 13.617 6.852 1 93.25 206 LEU A N 1
ATOM 1580 C CA . LEU A 1 206 ? 29.203 12.352 6.133 1 93.25 206 LEU A CA 1
ATOM 1581 C C . LEU A 1 206 ? 30.344 11.484 6.66 1 93.25 206 LEU A C 1
ATOM 1583 O O . LEU A 1 206 ? 30.156 10.289 6.918 1 93.25 206 LEU A O 1
ATOM 1587 N N . PHE A 1 207 ? 31.516 12.133 6.891 1 93.19 207 PHE A N 1
ATOM 1588 C CA . PHE A 1 207 ? 32.719 11.352 7.121 1 93.19 207 PHE A CA 1
ATOM 1589 C C . PHE A 1 207 ? 33.156 11.445 8.578 1 93.19 207 PHE A C 1
ATOM 1591 O O . PHE A 1 207 ? 34 10.656 9.039 1 93.19 207 PHE A O 1
ATOM 1598 N N . GLY A 1 208 ? 32.562 12.344 9.266 1 90.81 208 GLY A N 1
ATOM 1599 C CA . GLY A 1 208 ? 33 12.57 10.633 1 90.81 208 GLY A CA 1
ATOM 1600 C C . GLY A 1 208 ? 34.156 13.539 10.742 1 90.81 208 GLY A C 1
ATOM 1601 O O . GLY A 1 208 ? 34.719 13.953 9.727 1 90.81 208 GLY A O 1
ATOM 1602 N N . HIS A 1 209 ? 34.312 13.898 12.031 1 89.19 209 HIS A N 1
ATOM 1603 C CA . HIS A 1 209 ? 35.438 14.805 12.25 1 89.19 209 HIS A CA 1
ATOM 1604 C C . HIS A 1 209 ? 36.062 14.594 13.625 1 89.19 209 HIS A C 1
ATOM 1606 O O . HIS A 1 209 ? 35.406 14.094 14.539 1 89.19 209 HIS A O 1
ATOM 1612 N N . ALA A 1 210 ? 37.312 14.891 13.656 1 88.31 210 ALA A N 1
ATOM 1613 C CA . ALA A 1 210 ? 38.062 14.875 14.922 1 88.31 210 ALA A CA 1
ATOM 1614 C C . ALA A 1 210 ? 37.906 16.203 15.664 1 88.31 210 ALA A C 1
ATOM 1616 O O . ALA A 1 210 ? 37.562 17.219 15.055 1 88.31 210 ALA A O 1
ATOM 1617 N N . LYS A 1 211 ? 38.094 16.047 16.969 1 87 211 LYS A N 1
ATOM 1618 C CA . LYS A 1 211 ? 38.094 17.281 17.75 1 87 211 LYS A CA 1
ATOM 1619 C C . LYS A 1 211 ? 39.125 18.266 17.219 1 87 211 LYS A C 1
ATOM 1621 O O . LYS A 1 211 ? 40.25 17.891 16.922 1 87 211 LYS A O 1
ATOM 1626 N N . GLY A 1 212 ? 38.625 19.547 17 1 79 212 GLY A N 1
ATOM 1627 C CA . GLY A 1 212 ? 39.531 20.609 16.578 1 79 212 GLY A CA 1
ATOM 1628 C C . GLY A 1 212 ? 39.781 20.609 15.086 1 79 212 GLY A C 1
ATOM 1629 O O . GLY A 1 212 ? 40.625 21.359 14.602 1 79 212 GLY A O 1
ATOM 1630 N N . ALA A 1 213 ? 39.062 19.797 14.375 1 79.56 213 ALA A N 1
ATOM 1631 C CA . ALA A 1 213 ? 39.281 19.672 12.938 1 79.56 213 ALA A CA 1
ATOM 1632 C C . ALA A 1 213 ? 38.969 20.984 12.219 1 79.56 213 ALA A C 1
ATOM 1634 O O . ALA A 1 213 ? 39.562 21.281 11.18 1 79.56 213 ALA A O 1
ATOM 1635 N N . PHE A 1 214 ? 38.062 21.688 12.578 1 77.75 214 PHE A N 1
ATOM 1636 C CA . PHE A 1 214 ? 37.719 23.016 12.07 1 77.75 214 PHE A CA 1
ATOM 1637 C C . PHE A 1 214 ? 37.125 23.875 13.18 1 77.75 214 PHE A C 1
ATOM 1639 O O . PHE A 1 214 ? 36.969 23.422 14.32 1 77.75 214 PHE A O 1
ATOM 1646 N N . THR A 1 215 ? 36.844 25.156 12.742 1 76.12 215 THR A N 1
ATOM 1647 C CA . THR A 1 215 ? 36.25 26.062 13.727 1 76.12 215 THR A CA 1
ATOM 1648 C C . THR A 1 215 ? 34.875 25.594 14.156 1 76.12 215 THR A C 1
ATOM 1650 O O . THR A 1 215 ? 33.969 25.453 13.328 1 76.12 215 THR A O 1
ATOM 1653 N N . GLY A 1 216 ? 34.656 25.188 15.352 1 73.88 216 GLY A N 1
ATOM 1654 C CA . GLY A 1 216 ? 33.344 24.734 15.852 1 73.88 216 GLY A CA 1
ATOM 1655 C C . GLY A 1 216 ? 33.344 23.25 16.188 1 73.88 216 GLY A C 1
ATOM 1656 O O . GLY A 1 216 ? 32.344 22.75 16.75 1 73.88 216 GLY A O 1
ATOM 1657 N N . ALA A 1 217 ? 34.406 22.578 15.742 1 76.56 217 ALA A N 1
ATOM 1658 C CA . ALA A 1 217 ? 34.5 21.156 16.031 1 76.56 217 ALA A CA 1
ATOM 1659 C C . ALA A 1 217 ? 34.875 20.906 17.5 1 76.56 217 ALA A C 1
ATOM 1661 O O . ALA A 1 217 ? 36 20.516 17.797 1 76.56 217 ALA A O 1
ATOM 1662 N N . HIS A 1 218 ? 33.938 21.047 18.297 1 77.38 218 HIS A N 1
ATOM 1663 C CA . HIS A 1 218 ? 34.188 21 19.734 1 77.38 218 HIS A CA 1
ATOM 1664 C C . HIS A 1 218 ? 34.25 19.562 20.234 1 77.38 218 HIS A C 1
ATOM 1666 O O . HIS A 1 218 ? 34.781 19.297 21.312 1 77.38 218 HIS A O 1
ATOM 1672 N N . ARG A 1 219 ? 33.75 18.641 19.484 1 82.5 219 ARG A N 1
ATOM 1673 C CA . ARG A 1 219 ? 33.812 17.219 19.859 1 82.5 219 ARG A CA 1
ATOM 1674 C C . ARG A 1 219 ? 34 16.344 18.625 1 82.5 219 ARG A C 1
ATOM 1676 O O . ARG A 1 219 ? 33.75 16.781 17.5 1 82.5 219 ARG A O 1
ATOM 1683 N N . THR A 1 220 ? 34.531 15.203 18.938 1 83.56 220 THR A N 1
ATOM 1684 C CA . THR A 1 220 ? 34.625 14.188 17.891 1 83.56 220 THR A CA 1
ATOM 1685 C C . THR A 1 220 ? 33.219 13.633 17.547 1 83.56 220 THR A C 1
ATOM 1687 O O . THR A 1 220 ? 32.406 13.398 18.438 1 83.56 220 THR A O 1
ATOM 1690 N N . ARG A 1 221 ? 32.938 13.633 16.281 1 85.88 221 ARG A N 1
ATOM 1691 C CA . ARG A 1 221 ? 31.656 13.078 15.859 1 85.88 221 ARG A CA 1
ATOM 1692 C C . ARG A 1 221 ? 31.859 12 14.797 1 85.88 221 ARG A C 1
ATOM 1694 O O . ARG A 1 221 ? 32.688 12.148 13.906 1 85.88 221 ARG A O 1
ATOM 1701 N N . ALA A 1 222 ? 31.047 11.008 15.078 1 87.88 222 ALA A N 1
ATOM 1702 C CA . ALA A 1 222 ? 31.047 9.953 14.078 1 87.88 222 ALA A CA 1
ATOM 1703 C C . ALA A 1 222 ? 30.281 10.367 12.828 1 87.88 222 ALA A C 1
ATOM 1705 O O . ALA A 1 222 ? 29.266 11.07 12.922 1 87.88 222 ALA A O 1
ATOM 1706 N N . GLY A 1 223 ? 30.75 10.156 11.664 1 91.06 223 GLY A N 1
ATOM 1707 C CA . GLY A 1 223 ? 30.109 10.477 10.398 1 91.06 223 GLY A CA 1
ATOM 1708 C C . GLY A 1 223 ? 28.969 9.539 10.055 1 91.06 223 GLY A C 1
ATOM 1709 O O . GLY A 1 223 ? 28.797 8.5 10.695 1 91.06 223 GLY A O 1
ATOM 1710 N N . LEU A 1 224 ? 28.125 9.898 9.164 1 93.56 224 LEU A N 1
ATOM 1711 C CA . LEU A 1 224 ? 26.938 9.148 8.75 1 93.56 224 LEU A CA 1
ATOM 1712 C C . LEU A 1 224 ? 27.328 7.785 8.195 1 93.56 224 LEU A C 1
ATOM 1714 O O . LEU A 1 224 ? 26.578 6.816 8.344 1 93.56 224 LEU A O 1
ATOM 1718 N N . PHE A 1 225 ? 28.5 7.672 7.656 1 95.25 225 PHE A N 1
ATOM 1719 C CA . PHE A 1 225 ? 28.969 6.391 7.141 1 95.25 225 PHE A CA 1
ATOM 1720 C C . PHE A 1 225 ? 29.141 5.383 8.266 1 95.25 225 PHE A C 1
ATOM 1722 O O . PHE A 1 225 ? 28.797 4.211 8.125 1 95.25 225 PHE A O 1
ATOM 1729 N N . ARG A 1 226 ? 29.656 5.879 9.312 1 94.31 226 ARG A N 1
ATOM 1730 C CA . ARG A 1 226 ? 29.844 5.004 10.469 1 94.31 226 ARG A CA 1
ATOM 1731 C C . ARG A 1 226 ? 28.5 4.648 11.109 1 94.31 226 ARG A C 1
ATOM 1733 O O . ARG A 1 226 ? 28.297 3.512 11.547 1 94.31 226 ARG A O 1
ATOM 1740 N N . GLU A 1 227 ? 27.688 5.637 11.109 1 91.88 227 GLU A N 1
ATOM 1741 C CA . GLU A 1 227 ? 26.344 5.406 11.656 1 91.88 227 GLU A CA 1
ATOM 1742 C C . GLU A 1 227 ? 25.578 4.383 10.82 1 91.88 227 GLU A C 1
ATOM 1744 O O . GLU A 1 227 ? 24.781 3.613 11.352 1 91.88 227 GLU A O 1
ATOM 1749 N N . ALA A 1 228 ? 25.828 4.332 9.547 1 95 228 ALA A N 1
ATOM 1750 C CA . ALA A 1 228 ? 25.109 3.465 8.617 1 95 228 ALA A CA 1
ATOM 1751 C C . ALA A 1 228 ? 25.828 2.127 8.453 1 95 228 ALA A C 1
ATOM 1753 O O . ALA A 1 228 ? 25.453 1.32 7.594 1 95 228 ALA A O 1
ATOM 1754 N N . ASP A 1 229 ? 26.844 1.905 9.234 1 95.56 229 ASP A N 1
ATOM 1755 C CA . ASP A 1 229 ? 27.641 0.688 9.07 1 95.56 229 ASP A CA 1
ATOM 1756 C C . ASP A 1 229 ? 26.766 -0.556 9.195 1 95.56 229 ASP A C 1
ATOM 1758 O O . ASP A 1 229 ? 25.969 -0.672 10.133 1 95.56 229 ASP A O 1
ATOM 1762 N N . GLY A 1 230 ? 26.922 -1.428 8.195 1 95.5 230 GLY A N 1
ATOM 1763 C CA . GLY A 1 230 ? 26.109 -2.631 8.133 1 95.5 230 GLY A CA 1
ATOM 1764 C C . GLY A 1 230 ? 24.75 -2.398 7.5 1 95.5 230 GLY A C 1
ATOM 1765 O O . GLY A 1 230 ? 24.016 -3.35 7.23 1 95.5 230 GLY A O 1
ATOM 1766 N N . GLY A 1 231 ? 24.422 -1.153 7.176 1 96.62 231 GLY A N 1
ATOM 1767 C CA . GLY A 1 231 ? 23.109 -0.784 6.68 1 96.62 231 GLY A CA 1
ATOM 1768 C C . GLY A 1 231 ? 23.156 -0.058 5.352 1 96.62 231 GLY A C 1
ATOM 1769 O O . GLY A 1 231 ? 23.875 -0.463 4.441 1 96.62 231 GLY A O 1
ATOM 1770 N N . THR A 1 232 ? 22.266 0.866 5.195 1 97.25 232 THR A N 1
ATOM 1771 C CA . THR A 1 232 ? 22.109 1.575 3.93 1 97.25 232 THR A CA 1
ATOM 1772 C C . THR A 1 232 ? 22.156 3.084 4.145 1 97.25 232 THR A C 1
ATOM 1774 O O . THR A 1 232 ? 21.609 3.594 5.125 1 97.25 232 THR A O 1
ATOM 1777 N N . LEU A 1 233 ? 22.844 3.834 3.305 1 97.19 233 LEU A N 1
ATOM 1778 C CA . LEU A 1 233 ? 22.891 5.293 3.293 1 97.19 233 LEU A CA 1
ATOM 1779 C C . LEU A 1 233 ? 22.266 5.848 2.023 1 97.19 233 LEU A C 1
ATOM 1781 O O . LEU A 1 233 ? 22.672 5.492 0.914 1 97.19 233 LEU A O 1
ATOM 1785 N N . LEU A 1 234 ? 21.25 6.668 2.195 1 97.25 234 LEU A N 1
ATOM 1786 C CA . LEU A 1 234 ? 20.641 7.367 1.067 1 97.25 234 LEU A CA 1
ATOM 1787 C C . LEU A 1 234 ? 21.266 8.742 0.876 1 97.25 234 LEU A C 1
ATOM 1789 O O . LEU A 1 234 ? 21.25 9.57 1.788 1 97.25 234 LEU A O 1
ATOM 1793 N N . LEU A 1 235 ? 21.875 8.945 -0.213 1 96.69 235 LEU A N 1
ATOM 1794 C CA . LEU A 1 235 ? 22.375 10.258 -0.619 1 96.69 235 LEU A CA 1
ATOM 1795 C C . LEU A 1 235 ? 21.375 10.953 -1.542 1 96.69 235 LEU A C 1
ATOM 1797 O O . LEU A 1 235 ? 21.391 10.742 -2.756 1 96.69 235 LEU A O 1
ATOM 1801 N N . ASP A 1 236 ? 20.594 11.812 -0.972 1 94.38 236 ASP A N 1
ATOM 1802 C CA . ASP A 1 236 ? 19.562 12.523 -1.724 1 94.38 236 ASP A CA 1
ATOM 1803 C C . ASP A 1 236 ? 20.141 13.766 -2.4 1 94.38 236 ASP A C 1
ATOM 1805 O O . ASP A 1 236 ? 20.953 14.477 -1.812 1 94.38 236 ASP A O 1
ATOM 1809 N N . GLU A 1 237 ? 19.75 13.969 -3.656 1 94.25 237 GLU A N 1
ATOM 1810 C CA . GLU A 1 237 ? 20.203 15.062 -4.504 1 94.25 237 GLU A CA 1
ATOM 1811 C C . GLU A 1 237 ? 21.719 15.07 -4.641 1 94.25 237 GLU A C 1
ATOM 1813 O O . GLU A 1 237 ? 22.375 16.078 -4.387 1 94.25 237 GLU A O 1
ATOM 1818 N N . ILE A 1 238 ? 22.25 13.977 -5.023 1 96.31 238 ILE A N 1
ATOM 1819 C CA . ILE A 1 238 ? 23.688 13.734 -5.141 1 96.31 238 ILE A CA 1
ATOM 1820 C C . ILE A 1 238 ? 24.281 14.68 -6.18 1 96.31 238 ILE A C 1
ATOM 1822 O O . ILE A 1 238 ? 25.484 14.984 -6.129 1 96.31 238 ILE A O 1
ATOM 1826 N N . GLY A 1 239 ? 23.469 15.133 -7.102 1 95.25 239 GLY A N 1
ATOM 1827 C CA . GLY A 1 239 ? 23.938 16.047 -8.125 1 95.25 239 GLY A CA 1
ATOM 1828 C C . GLY A 1 239 ? 24.375 17.391 -7.562 1 95.25 239 GLY A C 1
ATOM 1829 O O . GLY A 1 239 ? 25.062 18.172 -8.242 1 95.25 239 GLY A O 1
ATOM 1830 N N . GLU A 1 240 ? 24.031 17.688 -6.332 1 92.25 240 GLU A N 1
ATOM 1831 C CA . GLU A 1 240 ? 24.344 18.969 -5.699 1 92.25 240 GLU A CA 1
ATOM 1832 C C . GLU A 1 240 ? 25.625 18.875 -4.891 1 92.25 240 GLU A C 1
ATOM 1834 O O . GLU A 1 240 ? 26.094 19.891 -4.352 1 92.25 240 GLU A O 1
ATOM 1839 N N . MET A 1 241 ? 26.188 17.766 -4.797 1 93.56 241 MET A N 1
ATOM 1840 C CA . MET A 1 241 ? 27.391 17.578 -4 1 93.56 241 MET A CA 1
ATOM 1841 C C . MET A 1 241 ? 28.594 18.281 -4.629 1 93.56 241 MET A C 1
ATOM 1843 O O . MET A 1 241 ? 28.766 18.234 -5.848 1 93.56 241 MET A O 1
ATOM 1847 N N . ASP A 1 242 ? 29.391 18.891 -3.785 1 92.69 242 ASP A N 1
ATOM 1848 C CA . ASP A 1 242 ? 30.562 19.609 -4.289 1 92.69 242 ASP A CA 1
ATOM 1849 C C . ASP A 1 242 ? 31.672 18.656 -4.703 1 92.69 242 ASP A C 1
ATOM 1851 O O . ASP A 1 242 ? 31.672 17.484 -4.277 1 92.69 242 ASP A O 1
ATOM 1855 N N . GLY A 1 243 ? 32.656 19.203 -5.449 1 93.25 243 GLY A N 1
ATOM 1856 C CA . GLY A 1 243 ? 33.688 18.391 -6.031 1 93.25 243 GLY A CA 1
ATOM 1857 C C . GLY A 1 243 ? 34.562 17.703 -4.996 1 93.25 243 GLY A C 1
ATOM 1858 O O . GLY A 1 243 ? 34.938 16.531 -5.16 1 93.25 243 GLY A O 1
ATOM 1859 N N . ARG A 1 244 ? 34.906 18.406 -3.961 1 91.12 244 ARG A N 1
ATOM 1860 C CA . ARG A 1 244 ? 35.75 17.859 -2.912 1 91.12 244 ARG A CA 1
ATOM 1861 C C . ARG A 1 244 ? 35.094 16.672 -2.225 1 91.12 244 ARG A C 1
ATOM 1863 O O . ARG A 1 244 ? 35.719 15.633 -2.004 1 91.12 244 ARG A O 1
ATOM 1870 N N . THR A 1 245 ? 33.875 16.859 -1.869 1 93.19 245 THR A N 1
ATOM 1871 C CA . THR A 1 245 ? 33.125 15.797 -1.214 1 93.19 245 THR A CA 1
ATOM 1872 C C . THR A 1 245 ? 32.938 14.609 -2.154 1 93.19 245 THR A C 1
ATOM 1874 O O . THR A 1 245 ? 32.938 13.453 -1.717 1 93.19 245 THR A O 1
ATOM 1877 N N . GLN A 1 246 ? 32.781 14.859 -3.449 1 95.69 246 GLN A N 1
ATOM 1878 C CA . GLN A 1 246 ? 32.656 13.805 -4.453 1 95.69 246 GLN A CA 1
ATOM 1879 C C . GLN A 1 246 ? 33.875 12.898 -4.445 1 95.69 246 GLN A C 1
ATOM 1881 O O . GLN A 1 246 ? 33.75 11.672 -4.52 1 95.69 246 GLN A O 1
ATOM 1886 N N . ALA A 1 247 ? 35 13.508 -4.383 1 93.81 247 ALA A N 1
ATOM 1887 C CA . ALA A 1 247 ? 36.25 12.75 -4.391 1 93.81 247 ALA A CA 1
ATOM 1888 C C . ALA A 1 247 ? 36.344 11.82 -3.186 1 93.81 247 ALA A C 1
ATOM 1890 O O . ALA A 1 247 ? 36.781 10.664 -3.312 1 93.81 247 ALA A O 1
ATOM 1891 N N . LYS A 1 248 ? 35.969 12.336 -2.104 1 92.75 248 LYS A N 1
ATOM 1892 C CA . LYS A 1 248 ? 36.031 11.531 -0.889 1 92.75 248 LYS A CA 1
ATOM 1893 C C . LYS A 1 248 ? 35 10.391 -0.957 1 92.75 248 LYS A C 1
ATOM 1895 O O . LYS A 1 248 ? 35.281 9.273 -0.515 1 92.75 248 LYS A O 1
ATOM 1900 N N . LEU A 1 249 ? 33.844 10.703 -1.438 1 95.19 249 LEU A N 1
ATOM 1901 C CA . LEU A 1 249 ? 32.812 9.688 -1.604 1 95.19 249 LEU A CA 1
ATOM 1902 C C . LEU A 1 249 ? 33.281 8.562 -2.508 1 95.19 249 LEU A C 1
ATOM 1904 O O . LEU A 1 249 ? 33.062 7.383 -2.223 1 95.19 249 LEU A O 1
ATOM 1908 N N . LEU A 1 250 ? 33.969 8.922 -3.598 1 94.94 250 LEU A N 1
ATOM 1909 C CA . LEU A 1 250 ? 34.531 7.941 -4.531 1 94.94 250 LEU A CA 1
ATOM 1910 C C . LEU A 1 250 ? 35.469 6.977 -3.82 1 94.94 250 LEU A C 1
ATOM 1912 O O . LEU A 1 250 ? 35.438 5.77 -4.074 1 94.94 250 LEU A O 1
ATOM 1916 N N . ARG A 1 251 ? 36.219 7.5 -2.912 1 92.31 251 ARG A N 1
ATOM 1917 C CA . ARG A 1 251 ? 37.156 6.676 -2.168 1 92.31 251 ARG A CA 1
ATOM 1918 C C . ARG A 1 251 ? 36.438 5.676 -1.275 1 92.31 251 ARG A C 1
ATOM 1920 O O . ARG A 1 251 ? 36.844 4.516 -1.178 1 92.31 251 ARG A O 1
ATOM 1927 N N . VAL A 1 252 ? 35.406 6.098 -0.675 1 93.44 252 VAL A N 1
ATOM 1928 C CA . VAL A 1 252 ? 34.656 5.211 0.183 1 93.44 252 VAL A CA 1
ATOM 1929 C C . VAL A 1 252 ? 34.031 4.094 -0.653 1 93.44 252 VAL A C 1
ATOM 1931 O O . VAL A 1 252 ? 34.031 2.93 -0.247 1 93.44 252 VAL A O 1
ATOM 1934 N N . LEU A 1 253 ? 33.531 4.41 -1.823 1 93.88 253 LEU A N 1
ATOM 1935 C CA . LEU A 1 253 ? 32.844 3.449 -2.693 1 93.88 253 LEU A CA 1
ATOM 1936 C C . LEU A 1 253 ? 33.844 2.432 -3.246 1 93.88 253 LEU A C 1
ATOM 1938 O O . LEU A 1 253 ? 33.5 1.268 -3.453 1 93.88 253 LEU A O 1
ATOM 1942 N N . GLN A 1 254 ? 35.031 2.822 -3.381 1 91.56 254 GLN A N 1
ATOM 1943 C CA . GLN A 1 254 ? 36.031 1.969 -3.996 1 91.56 254 GLN A CA 1
ATOM 1944 C C . GLN A 1 254 ? 36.75 1.126 -2.947 1 91.56 254 GLN A C 1
ATOM 1946 O O . GLN A 1 254 ? 37 -0.065 -3.158 1 91.56 254 GLN A O 1
ATOM 1951 N N . GLU A 1 255 ? 37.031 1.766 -1.811 1 91.69 255 GLU A N 1
ATOM 1952 C CA . GLU A 1 255 ? 37.938 1.132 -0.841 1 91.69 255 GLU A CA 1
ATOM 1953 C C . GLU A 1 255 ? 37.156 0.577 0.346 1 91.69 255 GLU A C 1
ATOM 1955 O O . GLU A 1 255 ? 37.656 -0.26 1.095 1 91.69 255 GLU A O 1
ATOM 1960 N N . GLY A 1 256 ? 36 1.103 0.547 1 92.5 256 GLY A N 1
ATOM 1961 C CA . GLY A 1 256 ? 35.219 0.67 1.685 1 92.5 256 GLY A CA 1
ATOM 1962 C C . GLY A 1 256 ? 35.719 1.22 3.008 1 92.5 256 GLY A C 1
ATOM 1963 O O . GLY A 1 256 ? 35.656 0.543 4.035 1 92.5 256 GLY A O 1
ATOM 1964 N N . GLU A 1 257 ? 36.375 2.42 2.883 1 93.69 257 GLU A N 1
ATOM 1965 C CA . GLU A 1 257 ? 36.906 3.053 4.086 1 93.69 257 GLU A CA 1
ATOM 1966 C C . GLU A 1 257 ? 36.594 4.547 4.109 1 93.69 257 GLU A C 1
ATOM 1968 O O . GLU A 1 257 ? 36.531 5.188 3.057 1 93.69 257 GLU A O 1
ATOM 1973 N N . VAL A 1 258 ? 36.375 4.988 5.348 1 93.06 258 VAL A N 1
ATOM 1974 C CA . VAL A 1 258 ? 36.125 6.414 5.527 1 93.06 258 VAL A CA 1
ATOM 1975 C C . VAL A 1 258 ? 37.25 7.035 6.355 1 93.06 258 VAL A C 1
ATOM 1977 O O . VAL A 1 258 ? 37.781 6.391 7.25 1 93.06 258 VAL A O 1
ATOM 1980 N N . ARG A 1 259 ? 37.656 8.234 6.02 1 90.31 259 ARG A N 1
ATOM 1981 C CA . ARG A 1 259 ? 38.625 9.031 6.773 1 90.31 259 ARG A CA 1
ATOM 1982 C C . ARG A 1 259 ? 37.969 10.289 7.344 1 90.31 259 ARG A C 1
ATOM 1984 O O . ARG A 1 259 ? 37.625 11.203 6.602 1 90.31 259 ARG A O 1
ATOM 1991 N N . PRO A 1 260 ? 37.875 10.312 8.648 1 90.38 260 PRO A N 1
ATOM 1992 C CA . PRO A 1 260 ? 37.281 11.523 9.242 1 90.38 260 PRO A CA 1
AT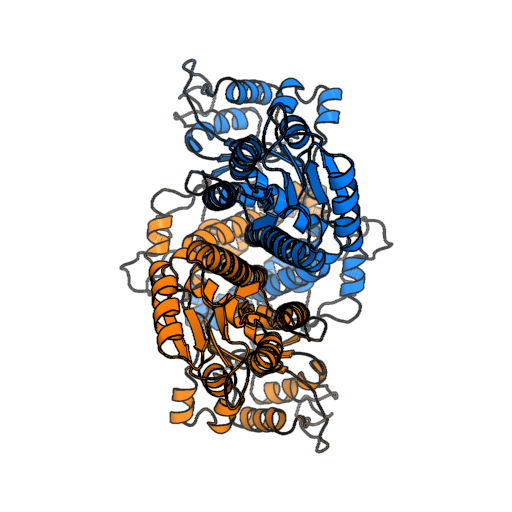OM 1993 C C . PRO A 1 260 ? 38.094 12.781 8.938 1 90.38 260 PRO A C 1
ATOM 1995 O O . PRO A 1 260 ? 39.312 12.703 8.711 1 90.38 260 PRO A O 1
ATOM 1998 N N . VAL A 1 261 ? 37.312 13.859 8.945 1 87.62 261 VAL A N 1
ATOM 1999 C CA . VAL A 1 261 ? 38 15.133 8.703 1 87.62 261 VAL A CA 1
ATOM 2000 C C . VAL A 1 261 ? 39 15.398 9.812 1 87.62 261 VAL A C 1
ATOM 2002 O O . VAL A 1 261 ? 38.688 15.312 10.992 1 87.62 261 VAL A O 1
ATOM 2005 N N . GLY A 1 262 ? 40.156 15.641 9.469 1 84.38 262 GLY A N 1
ATOM 2006 C CA . GLY A 1 262 ? 41.219 15.945 10.43 1 84.38 262 GLY A CA 1
ATOM 2007 C C . GLY A 1 262 ? 41.969 14.711 10.922 1 84.38 262 GLY A C 1
ATOM 2008 O O . GLY A 1 262 ? 42.844 14.82 11.75 1 84.38 262 GLY A O 1
ATOM 2009 N N . GLU A 1 263 ? 41.531 13.586 10.516 1 83.38 263 GLU A N 1
ATOM 2010 C CA . GLU A 1 263 ? 42.188 12.336 10.898 1 83.38 263 GLU A CA 1
ATOM 2011 C C . GLU A 1 263 ? 42.75 11.602 9.68 1 83.38 263 GLU A C 1
ATOM 2013 O O . GLU A 1 263 ? 42.156 11.672 8.594 1 83.38 263 GLU A O 1
ATOM 2018 N N . ASP A 1 264 ? 43.812 10.898 9.938 1 80.75 264 ASP A N 1
ATOM 2019 C CA . ASP A 1 264 ? 44.438 10.195 8.828 1 80.75 264 ASP A CA 1
ATOM 2020 C C . ASP A 1 264 ? 44.094 8.711 8.852 1 80.75 264 ASP A C 1
ATOM 2022 O O . ASP A 1 264 ? 44.188 8.023 7.832 1 80.75 264 ASP A O 1
ATOM 2026 N N . ARG A 1 265 ? 43.688 8.242 9.922 1 87.94 265 ARG A N 1
ATOM 2027 C CA . ARG A 1 265 ? 43.406 6.812 10.023 1 87.94 265 ARG A CA 1
ATOM 2028 C C . ARG A 1 265 ? 42.094 6.453 9.383 1 87.94 265 ARG A C 1
ATOM 2030 O O . ARG A 1 265 ? 41.031 6.984 9.773 1 87.94 265 ARG A O 1
ATOM 2037 N N . PRO A 1 266 ? 42.219 5.508 8.414 1 90.88 266 PRO A N 1
ATOM 2038 C CA . PRO A 1 266 ? 40.969 5.066 7.793 1 90.88 266 PRO A CA 1
ATOM 2039 C C . PRO A 1 266 ? 40.156 4.117 8.68 1 90.88 266 PRO A C 1
ATOM 2041 O O . PRO A 1 266 ? 40.75 3.377 9.477 1 90.88 266 PRO A O 1
ATOM 2044 N N . VAL A 1 267 ? 38.906 4.172 8.617 1 92.44 267 VAL A N 1
ATOM 2045 C CA . VAL A 1 267 ? 38 3.275 9.312 1 92.44 267 VAL A CA 1
ATOM 2046 C C . VAL A 1 267 ? 37.188 2.48 8.297 1 92.44 267 VAL A C 1
ATOM 2048 O O . VAL A 1 267 ? 36.562 3.059 7.402 1 92.44 267 VAL A O 1
ATOM 2051 N N . ALA A 1 268 ? 37.219 1.2 8.406 1 94.81 268 ALA A N 1
ATOM 2052 C CA . ALA A 1 268 ? 36.469 0.344 7.496 1 94.81 268 ALA A CA 1
ATOM 2053 C C . ALA A 1 268 ? 34.969 0.437 7.766 1 94.81 268 ALA A C 1
ATOM 2055 O O . ALA A 1 268 ? 34.531 0.471 8.922 1 94.81 268 ALA A O 1
ATOM 2056 N N . VAL A 1 269 ? 34.156 0.522 6.641 1 94.94 269 VAL A N 1
ATOM 2057 C CA . VAL A 1 269 ? 32.688 0.546 6.773 1 94.94 269 VAL A CA 1
ATOM 2058 C C . VAL A 1 269 ? 32.062 -0.312 5.684 1 94.94 269 VAL A C 1
ATOM 2060 O O . VAL A 1 269 ? 32.594 -0.412 4.574 1 94.94 269 VAL A O 1
ATOM 2063 N N . ASP A 1 270 ? 30.984 -1.004 6.008 1 95.75 270 ASP A N 1
ATOM 2064 C CA . ASP A 1 270 ? 30.141 -1.745 5.066 1 95.75 270 ASP A CA 1
ATOM 2065 C C . ASP A 1 270 ? 28.781 -1.088 4.91 1 95.75 270 ASP A C 1
ATOM 2067 O O . ASP A 1 270 ? 27.844 -1.396 5.656 1 95.75 270 ASP A O 1
ATOM 2071 N N . VAL A 1 271 ? 28.688 -0.191 3.887 1 96.69 271 VAL A N 1
ATOM 2072 C CA . VAL A 1 271 ? 27.469 0.593 3.721 1 96.69 271 VAL A CA 1
ATOM 2073 C C . VAL A 1 271 ? 26.953 0.448 2.293 1 96.69 271 VAL A C 1
ATOM 2075 O O . VAL A 1 271 ? 27.703 0.635 1.332 1 96.69 271 VAL A O 1
ATOM 2078 N N . ARG A 1 272 ? 25.719 -0.024 2.123 1 97 272 ARG A N 1
ATOM 2079 C CA . ARG A 1 272 ? 25.078 0.038 0.813 1 97 272 ARG A CA 1
ATOM 2080 C C . ARG A 1 272 ? 24.641 1.464 0.48 1 97 272 ARG A C 1
ATOM 2082 O O . ARG A 1 272 ? 24.031 2.143 1.307 1 97 272 ARG A O 1
ATOM 2089 N N . ILE A 1 273 ? 24.938 1.887 -0.712 1 97.44 273 ILE A N 1
ATOM 2090 C CA . ILE A 1 273 ? 24.641 3.26 -1.106 1 97.44 273 ILE A CA 1
ATOM 2091 C C . ILE A 1 273 ? 23.438 3.275 -2.057 1 97.44 273 ILE A C 1
ATOM 2093 O O . ILE A 1 273 ? 23.406 2.514 -3.027 1 97.44 273 ILE A O 1
ATOM 2097 N N . VAL A 1 274 ? 22.453 4.102 -1.763 1 98.12 274 VAL A N 1
ATOM 2098 C CA . VAL A 1 274 ? 21.391 4.492 -2.674 1 98.12 274 VAL A CA 1
ATOM 2099 C C . VAL A 1 274 ? 21.453 5.996 -2.93 1 98.12 274 VAL A C 1
ATOM 2101 O O . VAL A 1 274 ? 21.453 6.789 -1.988 1 98.12 274 VAL A O 1
ATOM 2104 N N . ALA A 1 275 ? 21.609 6.391 -4.129 1 98.25 275 ALA A N 1
ATOM 2105 C CA . ALA A 1 275 ? 21.688 7.805 -4.484 1 98.25 275 ALA A CA 1
ATOM 2106 C C . ALA A 1 275 ? 20.453 8.242 -5.285 1 98.25 275 ALA A C 1
ATOM 2108 O O . ALA A 1 275 ? 19.906 7.457 -6.062 1 98.25 275 ALA A O 1
ATOM 2109 N N . ALA A 1 276 ? 19.984 9.453 -5.074 1 97.94 276 ALA A N 1
ATOM 2110 C CA . ALA A 1 276 ? 18.844 10.016 -5.793 1 97.94 276 ALA A CA 1
ATOM 2111 C C . ALA A 1 276 ? 19.141 11.43 -6.285 1 97.94 276 ALA A C 1
ATOM 2113 O O . ALA A 1 276 ? 19.875 12.172 -5.633 1 97.94 276 ALA A O 1
ATOM 2114 N N . THR A 1 277 ? 18.609 11.789 -7.445 1 97.5 277 THR A N 1
ATOM 2115 C CA . THR A 1 277 ? 18.812 13.141 -7.945 1 97.5 277 THR A CA 1
ATOM 2116 C C . THR A 1 277 ? 17.781 13.484 -9.023 1 97.5 277 THR A C 1
ATOM 2118 O O . THR A 1 277 ? 17.297 12.594 -9.734 1 97.5 277 THR A O 1
ATOM 2121 N N . HIS A 1 278 ? 17.453 14.766 -9.109 1 95.75 278 HIS A N 1
ATOM 2122 C CA . HIS A 1 278 ? 16.625 15.266 -10.195 1 95.75 278 HIS A CA 1
ATOM 2123 C C . HIS A 1 278 ? 17.469 15.797 -11.352 1 95.75 278 HIS A C 1
ATOM 2125 O O . HIS A 1 278 ? 16.953 16.031 -12.445 1 95.75 278 HIS A O 1
ATOM 2131 N N . ARG A 1 279 ? 18.781 15.914 -11.156 1 95.94 279 ARG A N 1
ATOM 2132 C CA . ARG A 1 279 ? 19.688 16.5 -12.141 1 95.94 279 ARG A CA 1
ATOM 2133 C C . ARG A 1 279 ? 20.172 15.445 -13.125 1 95.94 279 ARG A C 1
ATOM 2135 O O . ARG A 1 279 ? 20.25 14.266 -12.789 1 95.94 279 ARG A O 1
ATOM 2142 N N . ASP A 1 280 ? 20.5 15.922 -14.258 1 96.88 280 ASP A N 1
ATOM 2143 C CA . ASP A 1 280 ? 21.141 15.07 -15.25 1 96.88 280 ASP A CA 1
ATOM 2144 C C . ASP A 1 280 ? 22.641 14.961 -14.992 1 96.88 280 ASP A C 1
ATOM 2146 O O . ASP A 1 280 ? 23.406 15.82 -15.406 1 96.88 280 ASP A O 1
ATOM 2150 N N . LEU A 1 281 ? 22.984 13.859 -14.484 1 96.94 281 LEU A N 1
ATOM 2151 C CA . LEU A 1 281 ? 24.375 13.695 -14.07 1 96.94 281 LEU A CA 1
ATOM 2152 C C . LEU A 1 281 ? 25.297 13.648 -15.281 1 96.94 281 LEU A C 1
ATOM 2154 O O . LEU A 1 281 ? 26.438 14.102 -15.219 1 96.94 281 LEU A O 1
ATOM 2158 N N . ALA A 1 282 ? 24.844 13.039 -16.359 1 96.25 282 ALA A N 1
ATOM 2159 C CA . ALA A 1 282 ? 25.641 13.008 -17.578 1 96.25 282 ALA A CA 1
ATOM 2160 C C . ALA A 1 282 ? 25.969 14.414 -18.062 1 96.25 282 ALA A C 1
ATOM 2162 O O . ALA A 1 282 ? 27.094 14.703 -18.469 1 96.25 282 ALA A O 1
ATOM 2163 N N . GLN A 1 283 ? 24.969 15.219 -18.047 1 97 283 GLN A N 1
ATOM 2164 C CA . GLN A 1 283 ? 25.172 16.625 -18.422 1 97 283 GLN A CA 1
ATOM 2165 C C . GLN A 1 283 ? 26.141 17.312 -17.453 1 97 283 GLN A C 1
ATOM 2167 O O . GLN A 1 283 ? 27 18.078 -17.891 1 97 283 GLN A O 1
ATOM 2172 N N . LEU A 1 284 ? 26 17.078 -16.188 1 97.06 284 LEU A N 1
ATOM 2173 C CA . LEU A 1 284 ? 26.891 17.672 -15.195 1 97.06 284 LEU A CA 1
ATOM 2174 C C . LEU A 1 284 ? 28.328 17.219 -15.414 1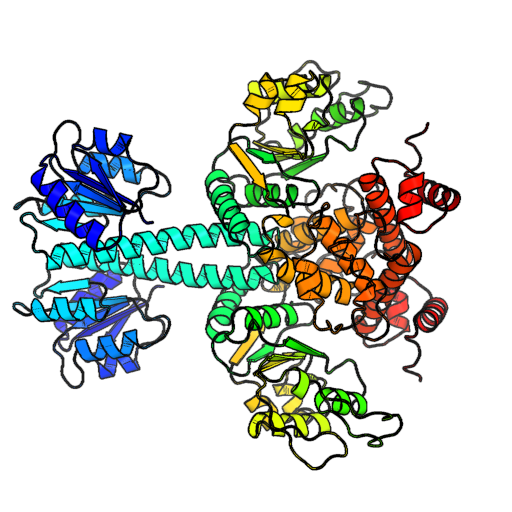 97.06 284 LEU A C 1
ATOM 2176 O O . LEU A 1 284 ? 29.266 18 -15.203 1 97.06 284 LEU A O 1
ATOM 2180 N N . VAL A 1 285 ? 28.516 16.016 -15.797 1 96.69 285 VAL A N 1
ATOM 2181 C CA . VAL A 1 285 ? 29.844 15.492 -16.094 1 96.69 285 VAL A CA 1
ATOM 2182 C C . VAL A 1 285 ? 30.453 16.25 -17.266 1 96.69 285 VAL A C 1
ATOM 2184 O O . VAL A 1 285 ? 31.609 16.672 -17.219 1 96.69 285 VAL A O 1
ATOM 2187 N N . SER A 1 286 ? 29.625 16.453 -18.281 1 97.38 286 SER A N 1
ATOM 2188 C CA . SER A 1 286 ? 30.078 17.172 -19.453 1 97.38 286 SER A CA 1
ATOM 2189 C C . SER A 1 286 ? 30.453 18.609 -19.094 1 97.38 286 SER A C 1
ATOM 2191 O O . SER A 1 286 ? 31.344 19.203 -19.719 1 97.38 286 SER A O 1
ATOM 2193 N N . GLU A 1 287 ? 29.891 19.188 -18.094 1 96.94 287 GLU A N 1
ATOM 2194 C CA . GLU A 1 287 ? 30.125 20.562 -17.656 1 96.94 287 GLU A CA 1
ATOM 2195 C C . GLU A 1 287 ? 31.234 20.641 -16.625 1 96.94 287 GLU A C 1
ATOM 2197 O O . GLU A 1 287 ? 31.609 21.719 -16.172 1 96.94 287 GLU A O 1
ATOM 2202 N N . GLY A 1 288 ? 31.703 19.547 -16.219 1 95.38 288 GLY A N 1
ATOM 2203 C CA . GLY A 1 288 ? 32.812 19.5 -15.25 1 95.38 288 GLY A CA 1
ATOM 2204 C C . GLY A 1 288 ? 32.344 19.703 -13.82 1 95.38 288 GLY A C 1
ATOM 2205 O O . GLY A 1 288 ? 33.156 19.969 -12.93 1 95.38 288 GLY A O 1
ATOM 2206 N N . LYS A 1 289 ? 31.125 19.531 -13.555 1 96 289 LYS A N 1
ATOM 2207 C CA . LYS A 1 289 ? 30.562 19.797 -12.227 1 96 289 LYS A CA 1
ATOM 2208 C C . LYS A 1 289 ? 30.375 18.484 -11.453 1 96 289 LYS A C 1
ATOM 2210 O O . LYS A 1 289 ? 30.109 18.516 -10.25 1 96 289 LYS A O 1
ATOM 2215 N N . PHE A 1 290 ? 30.516 17.391 -12.141 1 97.31 290 PHE A N 1
ATOM 2216 C CA . PHE A 1 290 ? 30.406 16.078 -11.539 1 97.31 290 PHE A CA 1
ATOM 2217 C C . PHE A 1 290 ? 31.438 15.117 -12.117 1 97.31 290 PHE A C 1
ATOM 2219 O O . PHE A 1 290 ? 31.719 15.133 -13.32 1 97.31 290 PHE A O 1
ATOM 2226 N N . ARG A 1 291 ? 31.984 14.305 -11.25 1 96.69 291 ARG A N 1
ATOM 2227 C CA . ARG A 1 291 ? 33.062 13.422 -11.688 1 96.69 291 ARG A CA 1
ATOM 2228 C C . ARG A 1 291 ? 32.5 12.227 -12.461 1 96.69 291 ARG A C 1
ATOM 2230 O O . ARG A 1 291 ? 31.547 11.586 -12.023 1 96.69 291 ARG A O 1
ATOM 2237 N N . GLU A 1 292 ? 33.125 11.867 -13.547 1 96.81 292 GLU A N 1
ATOM 2238 C CA . GLU A 1 292 ? 32.688 10.75 -14.383 1 96.81 292 GLU A CA 1
ATOM 2239 C C . GLU A 1 292 ? 32.906 9.414 -13.672 1 96.81 292 GLU A C 1
ATOM 2241 O O . GLU A 1 292 ? 32.062 8.516 -13.758 1 96.81 292 GLU A O 1
ATOM 2246 N N . ASP A 1 293 ? 34.031 9.266 -13.055 1 96.38 293 ASP A N 1
ATOM 2247 C CA . ASP A 1 293 ? 34.344 8.023 -12.352 1 96.38 293 ASP A CA 1
ATOM 2248 C C . ASP A 1 293 ? 33.344 7.762 -11.234 1 96.38 293 ASP A C 1
ATOM 2250 O O . ASP A 1 293 ? 32.938 6.617 -11 1 96.38 293 ASP A O 1
ATOM 2254 N N . LEU A 1 294 ? 32.906 8.812 -10.547 1 97.19 294 LEU A N 1
ATOM 2255 C CA . LEU A 1 294 ? 31.875 8.664 -9.508 1 97.19 294 LEU A CA 1
ATOM 2256 C C . LEU A 1 294 ? 30.547 8.234 -10.117 1 97.19 294 LEU A C 1
ATOM 2258 O O . LEU A 1 294 ? 29.859 7.367 -9.562 1 97.19 294 LEU A O 1
ATOM 2262 N N . LEU A 1 295 ? 30.219 8.828 -11.203 1 97.38 295 LEU A N 1
ATOM 2263 C CA . LEU A 1 295 ? 28.969 8.469 -11.867 1 97.38 295 LEU A CA 1
ATOM 2264 C C . LEU A 1 295 ? 28.938 6.98 -12.203 1 97.38 295 LEU A C 1
ATOM 2266 O O . LEU A 1 295 ? 27.922 6.312 -11.992 1 97.38 295 LEU A O 1
ATOM 2270 N N . TYR A 1 296 ? 30 6.469 -12.711 1 95.31 296 TYR A N 1
ATOM 2271 C CA . TYR A 1 296 ? 30.078 5.062 -13.078 1 95.31 296 TYR A CA 1
ATOM 2272 C C . TYR A 1 296 ? 29.906 4.164 -11.859 1 95.31 296 TYR A C 1
ATOM 2274 O O . TYR A 1 296 ? 29.25 3.115 -11.945 1 95.31 296 TYR A O 1
ATOM 2282 N N . ARG A 1 297 ? 30.469 4.555 -10.773 1 95.81 297 ARG A N 1
ATOM 2283 C CA . ARG A 1 297 ? 30.375 3.762 -9.555 1 95.81 297 ARG A CA 1
ATOM 2284 C C . ARG A 1 297 ? 28.969 3.818 -8.969 1 95.81 297 ARG A C 1
ATOM 2286 O O . ARG A 1 297 ? 28.516 2.865 -8.328 1 95.81 297 ARG A O 1
ATOM 2293 N N . LEU A 1 298 ? 28.281 4.93 -9.172 1 96.12 298 LEU A N 1
ATOM 2294 C CA . LEU A 1 298 ? 26.938 5.117 -8.625 1 96.12 298 LEU A CA 1
ATOM 2295 C C . LEU A 1 298 ? 25.906 4.414 -9.484 1 96.12 298 LEU A C 1
ATOM 2297 O O . LEU A 1 298 ? 24.828 4.031 -8.992 1 96.12 298 LEU A O 1
ATOM 2301 N N . LYS A 1 299 ? 26.172 4.266 -10.742 1 94.94 299 LYS A N 1
ATOM 2302 C CA . LYS A 1 299 ? 25.172 3.807 -11.703 1 94.94 299 LYS A CA 1
ATOM 2303 C C . LYS A 1 299 ? 25.328 2.312 -11.984 1 94.94 299 LYS A C 1
ATOM 2305 O O . LYS A 1 299 ? 25.359 1.893 -13.141 1 94.94 299 LYS A O 1
ATOM 2310 N N . VAL A 1 300 ? 25.438 1.548 -10.945 1 94.38 300 VAL A N 1
ATOM 2311 C CA . VAL A 1 300 ? 25.438 0.096 -11.094 1 94.38 300 VAL A CA 1
ATOM 2312 C C . VAL A 1 300 ? 24.047 -0.379 -11.516 1 94.38 300 VAL A C 1
ATOM 2314 O O . VAL A 1 300 ? 23.906 -1.124 -12.484 1 94.38 300 VAL A O 1
ATOM 2317 N N . VAL A 1 301 ? 23.031 0.003 -10.844 1 96.5 301 VAL A N 1
ATOM 2318 C CA . VAL A 1 301 ? 21.641 -0.132 -11.25 1 96.5 301 VAL A CA 1
ATOM 2319 C C . VAL A 1 301 ? 20.984 1.243 -11.297 1 96.5 301 VAL A C 1
ATOM 2321 O O . VAL A 1 301 ? 21.172 2.057 -10.383 1 96.5 301 VAL A O 1
ATOM 2324 N N . HIS A 1 302 ? 20.312 1.429 -12.344 1 97.5 302 HIS A N 1
ATOM 2325 C CA . HIS A 1 302 ? 19.656 2.715 -12.516 1 97.5 302 HIS A CA 1
ATOM 2326 C C . HIS A 1 302 ? 18.141 2.549 -12.57 1 97.5 302 HIS A C 1
ATOM 2328 O O . HIS A 1 302 ? 17.625 1.769 -13.367 1 97.5 302 HIS A O 1
ATOM 2334 N N . LEU A 1 303 ? 17.422 3.246 -11.711 1 97.94 303 LEU A N 1
ATOM 2335 C CA . LEU A 1 303 ? 15.969 3.289 -11.695 1 97.94 303 LEU A CA 1
ATOM 2336 C C . LEU A 1 303 ? 15.469 4.703 -11.969 1 97.94 303 LEU A C 1
ATOM 2338 O O . LEU A 1 303 ? 15.992 5.672 -11.414 1 97.94 303 LEU A O 1
ATOM 2342 N N . SER A 1 304 ? 14.484 4.836 -12.781 1 98.06 304 SER A N 1
ATOM 2343 C CA . SER A 1 304 ? 13.906 6.133 -13.102 1 98.06 304 SER A CA 1
ATOM 2344 C C . SER A 1 304 ? 12.453 6.215 -12.641 1 98.06 304 SER A C 1
ATOM 2346 O O . SER A 1 304 ? 11.641 5.352 -12.984 1 98.06 304 SER A O 1
ATOM 2348 N N . VAL A 1 305 ? 12.125 7.277 -11.898 1 98.31 305 VAL A N 1
ATOM 2349 C CA . VAL A 1 305 ? 10.75 7.492 -11.453 1 98.31 305 VAL A CA 1
ATOM 2350 C C . VAL A 1 305 ? 10.016 8.375 -12.461 1 98.31 305 VAL A C 1
ATOM 2352 O O . VAL A 1 305 ? 10.406 9.523 -12.68 1 98.31 305 VAL A O 1
ATOM 2355 N N . PRO A 1 306 ? 8.945 7.887 -13 1 98.12 306 PRO A N 1
ATOM 2356 C CA . PRO A 1 306 ? 8.234 8.672 -14.016 1 98.12 306 PRO A CA 1
ATOM 2357 C C . PRO A 1 306 ? 7.539 9.898 -13.43 1 98.12 306 PRO A C 1
ATOM 2359 O O . PRO A 1 306 ? 7.02 9.844 -12.312 1 98.12 306 PRO A O 1
ATOM 2362 N N . PRO A 1 307 ? 7.621 11.047 -14.156 1 98 307 PRO A N 1
ATOM 2363 C CA . PRO A 1 307 ? 6.844 12.211 -13.719 1 98 307 PRO A CA 1
ATOM 2364 C C . PRO A 1 307 ? 5.34 11.953 -13.734 1 98 307 PRO A C 1
ATOM 2366 O O . PRO A 1 307 ? 4.879 11.016 -14.391 1 98 307 PRO A O 1
ATOM 2369 N N . LEU A 1 308 ? 4.617 12.766 -13.031 1 97.19 308 LEU A N 1
ATOM 2370 C CA . LEU A 1 308 ? 3.189 12.531 -12.844 1 97.19 308 LEU A CA 1
ATOM 2371 C C . LEU A 1 308 ? 2.445 12.602 -14.172 1 97.19 308 LEU A C 1
ATOM 2373 O O . LEU A 1 308 ? 1.482 11.859 -14.391 1 97.19 308 LEU A O 1
ATOM 2377 N N . ARG A 1 309 ? 2.879 13.445 -15.117 1 96.56 309 ARG A N 1
ATOM 2378 C CA . ARG A 1 309 ? 2.23 13.602 -16.422 1 96.56 309 ARG A CA 1
ATOM 2379 C C . ARG A 1 309 ? 2.32 12.305 -17.219 1 96.56 309 ARG A C 1
ATOM 2381 O O . ARG A 1 309 ? 1.514 12.078 -18.125 1 96.56 309 ARG A O 1
ATOM 2388 N N . GLU A 1 310 ? 3.266 11.383 -16.953 1 97.25 310 GLU A N 1
ATOM 2389 C CA . GLU A 1 310 ? 3.438 10.117 -17.656 1 97.25 310 GLU A CA 1
ATOM 2390 C C . GLU A 1 310 ? 2.684 8.992 -16.938 1 97.25 310 GLU A C 1
ATOM 2392 O O . GLU A 1 310 ? 2.711 7.844 -17.391 1 97.25 310 GLU A O 1
ATOM 2397 N N . ARG A 1 311 ? 2.033 9.258 -15.883 1 97 311 ARG A N 1
ATOM 2398 C CA . ARG A 1 311 ? 1.229 8.281 -15.156 1 97 311 ARG A CA 1
ATOM 2399 C C . ARG A 1 311 ? -0.081 8.898 -14.68 1 97 311 ARG A C 1
ATOM 2401 O O . ARG A 1 311 ? -0.391 8.867 -13.484 1 97 311 ARG A O 1
ATOM 2408 N N . PRO A 1 312 ? -0.893 9.352 -15.57 1 95.56 312 PRO A N 1
ATOM 2409 C CA . PRO A 1 312 ? -2.141 10.039 -15.227 1 95.56 312 PRO A CA 1
ATOM 2410 C C . PRO A 1 312 ? -3.1 9.164 -14.422 1 95.56 312 PRO A C 1
ATOM 2412 O O . PRO A 1 312 ? -3.926 9.688 -13.672 1 95.56 312 PRO A O 1
ATOM 2415 N N . ASP A 1 313 ? -2.961 7.871 -14.562 1 95 313 ASP A N 1
ATOM 2416 C CA . ASP A 1 313 ? -3.832 6.938 -13.852 1 95 313 ASP A CA 1
ATOM 2417 C C . ASP A 1 313 ? -3.629 7.035 -12.344 1 95 313 ASP A C 1
ATOM 2419 O O . ASP A 1 313 ? -4.465 6.57 -11.57 1 95 313 ASP A O 1
ATOM 2423 N N . ASP A 1 314 ? -2.551 7.621 -11.875 1 96.62 314 ASP A N 1
ATOM 2424 C CA . ASP A 1 314 ? -2.258 7.762 -10.453 1 96.62 314 ASP A CA 1
ATOM 2425 C C . ASP A 1 314 ? -2.975 8.969 -9.859 1 96.62 314 ASP A C 1
ATOM 2427 O O . ASP A 1 314 ? -3.148 9.062 -8.641 1 96.62 314 ASP A O 1
ATOM 2431 N N . VAL A 1 315 ? -3.377 9.953 -10.656 1 96.38 315 VAL A N 1
ATOM 2432 C CA . VAL A 1 315 ? -3.83 11.258 -10.195 1 96.38 315 VAL A CA 1
ATOM 2433 C C . VAL A 1 315 ? -5.105 11.102 -9.375 1 96.38 315 VAL A C 1
ATOM 2435 O O . VAL A 1 315 ? -5.199 11.617 -8.258 1 96.38 315 VAL A O 1
ATOM 2438 N N . PRO A 1 316 ? -6.125 10.328 -9.844 1 93.62 316 PRO A N 1
ATOM 2439 C CA . PRO A 1 316 ? -7.344 10.203 -9.047 1 93.62 316 PRO A CA 1
ATOM 2440 C C . PRO A 1 316 ? -7.086 9.578 -7.672 1 93.62 316 PRO A C 1
ATOM 2442 O O . PRO A 1 316 ? -7.617 10.055 -6.668 1 93.62 316 PRO A O 1
ATOM 2445 N N . MET A 1 317 ? -6.32 8.586 -7.652 1 92.88 317 MET A N 1
ATOM 2446 C CA . MET A 1 317 ? -6.012 7.91 -6.395 1 92.88 317 MET A CA 1
ATOM 2447 C C . MET A 1 317 ? -5.242 8.828 -5.453 1 92.88 317 MET A C 1
ATOM 2449 O O . MET A 1 317 ? -5.539 8.891 -4.258 1 92.88 317 MET A O 1
ATOM 2453 N N . LEU A 1 318 ? -4.25 9.477 -5.961 1 96.31 318 LEU A N 1
ATOM 2454 C CA . LEU A 1 318 ? -3.469 10.422 -5.172 1 96.31 318 LEU A CA 1
ATOM 2455 C C . LEU A 1 318 ? -4.355 11.539 -4.625 1 96.31 318 LEU A C 1
ATOM 2457 O O . LEU A 1 318 ? -4.258 11.898 -3.451 1 96.31 318 LEU A O 1
ATOM 2461 N N . PHE A 1 319 ? -5.246 12.055 -5.508 1 94.38 319 PHE A N 1
ATOM 2462 C CA . PHE A 1 319 ? -6.16 13.109 -5.105 1 94.38 319 PHE A CA 1
ATOM 2463 C C . PHE A 1 319 ? -7.027 12.664 -3.934 1 94.38 319 PHE A C 1
ATOM 2465 O O . PHE A 1 319 ? -7.133 13.367 -2.926 1 94.38 319 PHE A O 1
ATOM 2472 N N . ARG A 1 320 ? -7.648 11.57 -4.039 1 91.62 320 ARG A N 1
ATOM 2473 C CA . ARG A 1 320 ? -8.516 11.055 -2.984 1 91.62 320 ARG A CA 1
ATOM 2474 C C . ARG A 1 320 ? -7.734 10.836 -1.692 1 91.62 320 ARG A C 1
ATOM 2476 O O . ARG A 1 320 ? -8.227 11.148 -0.604 1 91.62 320 ARG A O 1
ATOM 2483 N N . HIS A 1 321 ? -6.551 10.312 -1.818 1 92.88 321 HIS A N 1
ATOM 2484 C CA . HIS A 1 321 ? -5.68 10.07 -0.674 1 92.88 321 HIS A CA 1
ATOM 2485 C C . HIS A 1 321 ? -5.379 11.367 0.071 1 92.88 321 HIS A C 1
ATOM 2487 O O . HIS A 1 321 ? -5.523 11.438 1.294 1 92.88 321 HIS A O 1
ATOM 2493 N N . PHE A 1 322 ? -4.965 12.359 -0.628 1 95.25 322 PHE A N 1
ATOM 2494 C CA . PHE A 1 322 ? -4.629 13.641 -0.018 1 95.25 322 PHE A CA 1
ATOM 2495 C C . PHE A 1 322 ? -5.875 14.32 0.532 1 95.25 322 PHE A C 1
ATOM 2497 O O . PHE A 1 322 ? -5.828 14.961 1.587 1 95.25 322 PHE A O 1
ATOM 2504 N N . LEU A 1 323 ? -6.98 14.18 -0.199 1 93.5 323 LEU A N 1
ATOM 2505 C CA . LEU A 1 323 ? -8.242 14.758 0.262 1 93.5 323 LEU A CA 1
ATOM 2506 C C . LEU A 1 323 ? -8.625 14.203 1.63 1 93.5 323 LEU A C 1
ATOM 2508 O O . LEU A 1 323 ? -8.906 14.961 2.557 1 93.5 323 LEU A O 1
ATOM 2512 N N . ASP A 1 324 ? -8.578 12.922 1.728 1 90.44 324 ASP A N 1
ATOM 2513 C CA . ASP A 1 324 ? -8.906 12.266 2.986 1 90.44 324 ASP A CA 1
ATOM 2514 C C . ASP A 1 324 ? -7.977 12.727 4.105 1 90.44 324 ASP A C 1
ATOM 2516 O O . ASP A 1 324 ? -8.43 13.008 5.219 1 90.44 324 ASP A O 1
ATOM 2520 N N . ARG A 1 325 ? -6.75 12.82 3.797 1 91.5 325 ARG A N 1
ATOM 2521 C CA . ARG A 1 325 ? -5.734 13.219 4.766 1 91.5 325 ARG A CA 1
ATOM 2522 C C . ARG A 1 325 ? -6.004 14.625 5.289 1 91.5 325 ARG A C 1
ATOM 2524 O O . ARG A 1 325 ? -6.027 14.844 6.504 1 91.5 325 ARG A O 1
ATOM 2531 N N . TYR A 1 326 ? -6.25 15.516 4.449 1 93.81 326 TYR A N 1
ATOM 2532 C CA . TYR A 1 326 ? -6.367 16.906 4.871 1 93.81 326 TYR A CA 1
ATOM 2533 C C . TYR A 1 326 ? -7.75 17.188 5.445 1 93.81 326 TYR A C 1
ATOM 2535 O O . TYR A 1 326 ? -7.902 18.047 6.32 1 93.81 326 TYR A O 1
ATOM 2543 N N . GLU A 1 327 ? -8.805 16.438 4.957 1 91.81 327 GLU A N 1
ATOM 2544 C CA . GLU A 1 327 ? -10.094 16.5 5.633 1 91.81 327 GLU A CA 1
ATOM 2545 C C . GLU A 1 327 ? -9.961 16.172 7.117 1 91.81 327 GLU A C 1
ATOM 2547 O O . GLU A 1 327 ? -10.508 16.875 7.969 1 91.81 327 GLU A O 1
ATOM 2552 N N . GLU A 1 328 ? -9.25 15.18 7.328 1 88.06 328 GLU A N 1
ATOM 2553 C CA . GLU A 1 328 ? -9.039 14.734 8.703 1 88.06 328 GLU A CA 1
ATOM 2554 C C . GLU A 1 328 ? -8.164 15.719 9.469 1 88.06 328 GLU A C 1
ATOM 2556 O O . GLU A 1 328 ? -8.5 16.109 10.594 1 88.06 328 GLU A O 1
ATOM 2561 N N . ARG A 1 329 ? -7.109 16.172 8.891 1 90.38 329 ARG A N 1
ATOM 2562 C CA . ARG A 1 329 ? -6.129 17.031 9.539 1 90.38 329 ARG A CA 1
ATOM 2563 C C . ARG A 1 329 ? -6.727 18.391 9.867 1 90.38 329 ARG A C 1
ATOM 2565 O O . ARG A 1 329 ? -6.418 18.984 10.898 1 90.38 329 ARG A O 1
ATOM 2572 N N . PHE A 1 330 ? -7.602 18.875 9.031 1 91.62 330 PHE A N 1
ATOM 2573 C CA . PHE A 1 330 ? -8.164 20.203 9.219 1 91.62 330 PHE A CA 1
ATOM 2574 C C . PHE A 1 330 ? -9.547 20.125 9.859 1 91.62 330 PHE A C 1
ATOM 2576 O O . PHE A 1 330 ? -10.141 21.156 10.203 1 91.62 330 PHE A O 1
ATOM 2583 N N . GLY A 1 331 ? -10.047 18.953 10.031 1 88.38 331 GLY A N 1
ATOM 2584 C CA . GLY A 1 331 ? -11.32 18.75 10.711 1 88.38 331 GLY A CA 1
ATOM 2585 C C . GLY A 1 331 ? -12.5 19.312 9.945 1 88.38 331 GLY A C 1
ATOM 2586 O O . GLY A 1 331 ? -13.414 19.891 10.539 1 88.38 331 GLY A O 1
ATOM 2587 N N . THR A 1 332 ? -12.516 19.25 8.648 1 87.25 332 THR A N 1
ATOM 2588 C CA . THR A 1 332 ? -13.57 19.859 7.84 1 87.25 332 THR A CA 1
ATOM 2589 C C . THR A 1 332 ? -14.75 18.891 7.688 1 87.25 332 THR A C 1
ATOM 2591 O O . THR A 1 332 ? -15.836 19.297 7.277 1 87.25 332 THR A O 1
ATOM 2594 N N . GLY A 1 333 ? -14.578 17.594 8.094 1 82.06 333 GLY A N 1
ATOM 2595 C CA . GLY A 1 333 ? -15.539 16.594 7.648 1 82.06 333 GLY A CA 1
ATOM 2596 C C . GLY A 1 333 ? -15.414 16.266 6.172 1 82.06 333 GLY A C 1
ATOM 2597 O O . GLY A 1 333 ? -14.602 16.859 5.465 1 82.06 333 GLY A O 1
ATOM 2598 N N . PRO A 1 334 ? -16.25 15.352 5.684 1 84.06 334 PRO A N 1
ATOM 2599 C CA . PRO A 1 334 ? -16.172 14.969 4.273 1 84.06 334 PRO A CA 1
ATOM 2600 C C . PRO A 1 334 ? -16.594 16.094 3.33 1 84.06 334 PRO A C 1
ATOM 2602 O O . PRO A 1 334 ? -17.641 16.703 3.525 1 84.06 334 PRO A O 1
ATOM 2605 N N . LEU A 1 335 ? -15.766 16.375 2.389 1 88.19 335 LEU A N 1
ATOM 2606 C CA . LEU A 1 335 ? -16.062 17.406 1.383 1 88.19 335 LEU A CA 1
ATOM 2607 C C . LEU A 1 335 ? -16.562 16.766 0.096 1 88.19 335 LEU A C 1
ATOM 2609 O O . LEU A 1 335 ? -16.062 15.727 -0.332 1 88.19 335 LEU A O 1
ATOM 2613 N N . ARG A 1 336 ? -17.562 17.328 -0.48 1 85.19 336 ARG A N 1
ATOM 2614 C CA . ARG A 1 336 ? -18.078 16.875 -1.772 1 85.19 336 ARG A CA 1
ATOM 2615 C C . ARG A 1 336 ? -17.172 17.328 -2.908 1 85.19 336 ARG A C 1
ATOM 2617 O O . ARG A 1 336 ? -16.672 18.453 -2.898 1 85.19 336 ARG A O 1
ATOM 2624 N N . VAL A 1 337 ? -16.984 16.438 -3.836 1 87.56 337 VAL A N 1
ATOM 2625 C CA . VAL A 1 337 ? -16.188 16.734 -5.023 1 87.56 337 VAL A CA 1
ATOM 2626 C C . VAL A 1 337 ? -17.109 16.938 -6.223 1 87.56 337 VAL A C 1
ATOM 2628 O O . VAL A 1 337 ? -17.719 15.969 -6.703 1 87.56 337 VAL A O 1
ATOM 2631 N N . PRO A 1 338 ? -17.203 18.141 -6.641 1 86.5 338 PRO A N 1
ATOM 2632 C CA . PRO A 1 338 ? -18.094 18.406 -7.777 1 86.5 338 PRO A CA 1
ATOM 2633 C C . PRO A 1 338 ? -17.656 17.672 -9.039 1 86.5 338 PRO A C 1
ATOM 2635 O O . PRO A 1 338 ? -16.5 17.266 -9.164 1 86.5 338 PRO A O 1
ATOM 2638 N N . ASP A 1 339 ? -18.562 17.562 -9.945 1 84.25 339 ASP A N 1
ATOM 2639 C CA . ASP A 1 339 ? -18.297 16.938 -11.242 1 84.25 339 ASP A CA 1
ATOM 2640 C C . ASP A 1 339 ? -17.25 17.719 -12.023 1 84.25 339 ASP A C 1
ATOM 2642 O O . ASP A 1 339 ? -17.156 18.953 -11.914 1 84.25 339 ASP A O 1
ATOM 2646 N N . GLY A 1 340 ? -16.516 17.109 -12.719 1 87.81 340 GLY A N 1
ATOM 2647 C CA . GLY A 1 340 ? -15.555 17.781 -13.586 1 87.81 340 GLY A CA 1
ATOM 2648 C C . GLY A 1 340 ? -14.211 18.016 -12.922 1 87.81 340 GLY A C 1
ATOM 2649 O O . GLY A 1 340 ? -13.211 18.25 -13.602 1 87.81 340 GLY A O 1
ATOM 2650 N N . VAL A 1 341 ? -14.195 18.016 -11.57 1 89.44 341 VAL A N 1
ATOM 2651 C CA . VAL A 1 341 ? -12.961 18.281 -10.828 1 89.44 341 VAL A CA 1
ATOM 2652 C C . VAL A 1 341 ? -11.914 17.234 -11.195 1 89.44 341 VAL A C 1
ATOM 2654 O O . VAL A 1 341 ? -10.766 17.562 -11.484 1 89.44 341 VAL A O 1
ATOM 2657 N N . MET A 1 342 ? -12.297 16 -11.273 1 91 342 MET A N 1
ATOM 2658 C CA . MET A 1 342 ? -11.367 14.914 -11.547 1 91 342 MET A CA 1
ATOM 2659 C C . MET A 1 342 ? -10.789 15.031 -12.953 1 91 342 MET A C 1
ATOM 2661 O O . MET A 1 342 ? -9.586 14.836 -13.156 1 91 342 MET A O 1
ATOM 2665 N N . GLU A 1 343 ? -11.602 15.344 -13.906 1 91.56 343 GLU A N 1
ATOM 2666 C CA . GLU A 1 343 ? -11.156 15.516 -15.281 1 91.56 343 GLU A CA 1
ATOM 2667 C C . GLU A 1 343 ? -10.125 16.641 -15.398 1 91.56 343 GLU A C 1
ATOM 2669 O O . GLU A 1 343 ? -9.133 16.5 -16.125 1 91.56 343 GLU A O 1
ATOM 2674 N N . ARG A 1 344 ? -10.359 17.688 -14.672 1 91.5 344 ARG A N 1
ATOM 2675 C CA . ARG A 1 344 ? -9.438 18.812 -14.68 1 91.5 344 ARG A CA 1
ATOM 2676 C C . ARG A 1 344 ? -8.102 18.438 -14.047 1 91.5 344 ARG A C 1
ATOM 2678 O O . ARG A 1 344 ? -7.039 18.828 -14.539 1 91.5 344 ARG A O 1
ATOM 2685 N N . LEU A 1 345 ? -8.156 17.703 -12.977 1 94.06 345 LEU A N 1
ATOM 2686 C CA . LEU A 1 345 ? -6.949 17.281 -12.281 1 94.06 345 LEU A CA 1
ATOM 2687 C C . LEU A 1 345 ? -6.094 16.391 -13.172 1 94.06 345 LEU A C 1
ATOM 2689 O O . LEU A 1 345 ? -4.871 16.531 -13.219 1 94.06 345 LEU A O 1
ATOM 2693 N N . VAL A 1 346 ? -6.695 15.469 -13.914 1 94.12 346 VAL A N 1
ATOM 2694 C CA . VAL A 1 346 ? -5.988 14.508 -14.758 1 94.12 346 VAL A CA 1
ATOM 2695 C C . VAL A 1 346 ? -5.395 15.219 -15.969 1 94.12 346 VAL A C 1
ATOM 2697 O O . VAL A 1 346 ? -4.32 14.852 -16.438 1 94.12 346 VAL A O 1
ATOM 2700 N N . ALA A 1 347 ? -6.055 16.281 -16.438 1 92.38 347 ALA A N 1
ATOM 2701 C CA . ALA A 1 347 ? -5.648 16.984 -17.641 1 92.38 347 ALA A CA 1
ATOM 2702 C C . ALA A 1 347 ? -4.457 17.891 -17.375 1 92.38 347 ALA A C 1
ATOM 2704 O O . ALA A 1 347 ? -3.709 18.234 -18.297 1 92.38 347 ALA A O 1
ATOM 2705 N N . TYR A 1 348 ? -4.273 18.328 -16.156 1 92.19 348 TYR A N 1
ATOM 2706 C CA . TYR A 1 348 ? -3.178 19.219 -15.805 1 92.19 348 TYR A CA 1
ATOM 2707 C C . TYR A 1 348 ? -1.847 18.469 -15.812 1 92.19 348 TYR A C 1
ATOM 2709 O O . TYR A 1 348 ? -1.783 17.297 -15.461 1 92.19 348 TYR A O 1
ATOM 2717 N N . ARG A 1 349 ? -0.751 19.094 -16.203 1 92.81 349 ARG A N 1
ATOM 2718 C CA . ARG A 1 349 ? 0.537 18.453 -16.422 1 92.81 349 ARG A CA 1
ATOM 2719 C C . ARG A 1 349 ? 1.28 18.234 -15.109 1 92.81 349 ARG A C 1
ATOM 2721 O O . ARG A 1 349 ? 2.189 17.406 -15.039 1 92.81 349 ARG A O 1
ATOM 2728 N N . TRP A 1 350 ? 1.028 18.984 -14.102 1 93.56 350 TRP A N 1
ATOM 2729 C CA . TRP A 1 350 ? 1.637 18.906 -12.781 1 93.56 350 TRP A CA 1
ATOM 2730 C C . TRP A 1 350 ? 3.158 18.953 -12.875 1 93.56 350 TRP A C 1
ATOM 2732 O O . TRP A 1 350 ? 3.834 17.984 -12.508 1 93.56 350 TRP A O 1
ATOM 2742 N N . PRO A 1 351 ? 3.762 20.109 -13.211 1 92.44 351 PRO A N 1
ATOM 2743 C CA . PRO A 1 351 ? 5.215 20.219 -13.336 1 92.44 351 PRO A CA 1
ATOM 2744 C C . PRO A 1 351 ? 5.945 19.922 -12.023 1 92.44 351 PRO A C 1
ATOM 2746 O O . PRO A 1 351 ? 7.078 19.438 -12.039 1 92.44 351 PRO A O 1
ATOM 2749 N N . GLY A 1 352 ? 5.316 20.219 -10.883 1 93.25 352 GLY A N 1
ATOM 2750 C CA . GLY A 1 352 ? 5.887 19.891 -9.586 1 93.25 352 GLY A CA 1
ATOM 2751 C C . GLY A 1 352 ? 5.504 18.5 -9.109 1 93.25 352 GLY A C 1
ATOM 2752 O O . GLY A 1 352 ? 5.762 18.141 -7.957 1 93.25 352 GLY A O 1
ATOM 2753 N N . ASN A 1 353 ? 4.855 17.75 -9.945 1 96 353 ASN A N 1
ATOM 2754 C CA . ASN A 1 353 ? 4.547 16.328 -9.766 1 96 353 ASN A CA 1
ATOM 2755 C C . ASN A 1 353 ? 3.699 16.109 -8.516 1 96 353 ASN A C 1
ATOM 2757 O O . ASN A 1 353 ? 2.729 16.828 -8.273 1 96 353 ASN A O 1
ATOM 2761 N N . VAL A 1 354 ? 3.955 15.039 -7.727 1 96.38 354 VAL A N 1
ATOM 2762 C CA . VAL A 1 354 ? 3.107 14.625 -6.613 1 96.38 354 VAL A CA 1
ATOM 2763 C C . VAL A 1 354 ? 3.115 15.711 -5.531 1 96.38 354 VAL A C 1
ATOM 2765 O O . VAL A 1 354 ? 2.088 15.969 -4.902 1 96.38 354 VAL A O 1
ATOM 2768 N N . ARG A 1 355 ? 4.254 16.328 -5.312 1 92.25 355 ARG A N 1
ATOM 2769 C CA . ARG A 1 355 ? 4.348 17.391 -4.32 1 92.25 355 ARG A CA 1
ATOM 2770 C C . ARG A 1 355 ? 3.424 18.547 -4.672 1 92.25 355 ARG A C 1
ATOM 2772 O O . ARG A 1 355 ? 2.723 19.078 -3.803 1 92.25 355 ARG A O 1
ATOM 2779 N N . GLU A 1 356 ? 3.416 18.953 -5.887 1 91.69 356 GLU A N 1
ATOM 2780 C CA . GLU A 1 356 ? 2.529 20.016 -6.336 1 91.69 356 GLU A CA 1
ATOM 2781 C C . GLU A 1 356 ? 1.063 19.641 -6.137 1 91.69 356 GLU A C 1
ATOM 2783 O O . GLU A 1 356 ? 0.268 20.438 -5.656 1 91.69 356 GLU A O 1
ATOM 2788 N N . LEU A 1 357 ? 0.738 18.453 -6.527 1 94.81 357 LEU A N 1
ATOM 2789 C CA . LEU A 1 357 ? -0.632 17.969 -6.371 1 94.81 357 LEU A CA 1
ATOM 2790 C C . LEU A 1 357 ? -1.052 18 -4.902 1 94.81 357 LEU A C 1
ATOM 2792 O O . LEU A 1 357 ? -2.15 18.453 -4.578 1 94.81 357 LEU A O 1
ATOM 2796 N N . GLU A 1 358 ? -0.209 17.5 -4.047 1 94.06 358 GLU A N 1
ATOM 2797 C CA . GLU A 1 358 ? -0.509 17.5 -2.617 1 94.06 358 GLU A CA 1
ATOM 2798 C C . GLU A 1 358 ? -0.764 18.922 -2.109 1 94.06 358 GLU A C 1
ATOM 2800 O O . GLU A 1 358 ? -1.739 19.156 -1.395 1 94.06 358 GLU A O 1
ATOM 2805 N N . ASN A 1 359 ? 0.077 19.828 -2.482 1 90.19 359 ASN A N 1
ATOM 2806 C CA . ASN A 1 359 ? -0.069 21.219 -2.072 1 90.19 359 ASN A CA 1
ATOM 2807 C C . ASN A 1 359 ? -1.387 21.812 -2.562 1 90.19 359 ASN A C 1
ATOM 2809 O O . ASN A 1 359 ? -2.041 22.562 -1.838 1 90.19 359 ASN A O 1
ATOM 2813 N N . ALA A 1 360 ? -1.69 21.484 -3.758 1 91.94 360 ALA A N 1
ATOM 2814 C CA . ALA A 1 360 ? -2.939 21.984 -4.336 1 91.94 360 ALA A CA 1
ATOM 2815 C C . ALA A 1 360 ? -4.145 21.469 -3.543 1 91.94 360 ALA A C 1
ATOM 2817 O O . ALA A 1 360 ? -5.066 22.234 -3.248 1 91.94 360 ALA A O 1
ATOM 2818 N N . VAL A 1 361 ? -4.16 20.219 -3.195 1 94.38 361 VAL A N 1
ATOM 2819 C CA . VAL A 1 361 ? -5.273 19.641 -2.459 1 94.38 361 VAL A CA 1
ATOM 2820 C C . VAL A 1 361 ? -5.348 20.25 -1.061 1 94.38 361 VAL A C 1
ATOM 2822 O O . VAL A 1 361 ? -6.434 20.578 -0.574 1 94.38 361 VAL A O 1
ATOM 2825 N N . GLU A 1 362 ? -4.188 20.375 -0.459 1 93.19 362 GLU A N 1
ATOM 2826 C CA . GLU A 1 362 ? -4.137 21.031 0.845 1 93.19 362 GLU A CA 1
ATOM 2827 C C . GLU A 1 362 ? -4.789 22.422 0.797 1 93.19 362 GLU A C 1
ATOM 2829 O O . GLU A 1 362 ? -5.605 22.75 1.658 1 93.19 362 GLU A O 1
ATOM 2834 N N . SER A 1 363 ? -4.445 23.188 -0.201 1 91.44 363 SER A N 1
ATOM 2835 C CA . SER A 1 363 ? -5 24.531 -0.387 1 91.44 363 SER A CA 1
ATOM 2836 C C . SER A 1 363 ? -6.508 24.484 -0.615 1 91.44 363 SER A C 1
ATOM 2838 O O . SER A 1 363 ? -7.254 25.281 -0.047 1 91.44 363 SER A O 1
ATOM 2840 N N . LEU A 1 364 ? -6.914 23.562 -1.39 1 91.5 364 LEU A N 1
ATOM 2841 C CA . LEU A 1 364 ? -8.328 23.391 -1.702 1 91.5 364 LEU A CA 1
ATOM 2842 C C . LEU A 1 364 ? -9.141 23.125 -0.437 1 91.5 364 LEU A C 1
ATOM 2844 O O . LEU A 1 364 ? -10.188 23.734 -0.225 1 91.5 364 LEU A O 1
ATOM 2848 N N . VAL A 1 365 ? -8.664 22.266 0.398 1 92.75 365 VAL A N 1
ATOM 2849 C CA . VAL A 1 365 ? -9.375 21.891 1.614 1 92.75 365 VAL A CA 1
ATOM 2850 C C . VAL A 1 365 ? -9.359 23.047 2.602 1 92.75 365 VAL A C 1
ATOM 2852 O O . VAL A 1 365 ? -10.383 23.359 3.23 1 92.75 365 VAL A O 1
ATOM 2855 N N . ALA A 1 366 ? -8.242 23.703 2.682 1 91 366 ALA A N 1
ATOM 2856 C CA . ALA A 1 366 ? -8.094 24.828 3.605 1 91 366 ALA A CA 1
ATOM 2857 C C . ALA A 1 366 ? -9.055 25.953 3.258 1 91 366 ALA A C 1
ATOM 2859 O O . ALA A 1 366 ? -9.523 26.672 4.145 1 91 366 ALA A O 1
ATOM 2860 N N . LEU A 1 367 ? -9.336 26.078 2.021 1 89.12 367 LEU A N 1
ATOM 2861 C CA . LEU A 1 367 ? -10.156 27.203 1.557 1 89.12 367 LEU A CA 1
ATOM 2862 C C . LEU A 1 367 ? -11.617 26.781 1.409 1 89.12 367 LEU A C 1
ATOM 2864 O O . LEU A 1 367 ? -12.477 27.609 1.095 1 89.12 367 LEU A O 1
ATOM 2868 N N . SER A 1 368 ? -11.844 25.531 1.715 1 83.81 368 SER A N 1
ATOM 2869 C CA . SER A 1 368 ? -13.203 25.047 1.536 1 83.81 368 SER A CA 1
ATOM 2870 C C . SER A 1 368 ? -14.117 25.531 2.658 1 83.81 368 SER A C 1
ATOM 2872 O O . SER A 1 368 ? -13.719 25.562 3.824 1 83.81 368 SER A O 1
ATOM 2874 N N . SER A 1 369 ? -15.383 26.094 2.443 1 71.56 369 SER A N 1
ATOM 2875 C CA . SER A 1 369 ? -16.25 26.672 3.459 1 71.56 369 SER A CA 1
ATOM 2876 C C . SER A 1 369 ? -17.594 25.938 3.518 1 71.56 369 SER A C 1
ATOM 2878 O O . SER A 1 369 ? -18.266 25.953 4.551 1 71.56 369 SER A O 1
ATOM 2880 N N . ASP A 1 370 ? -18.016 25.359 2.533 1 69.5 370 ASP A N 1
ATOM 2881 C CA . ASP A 1 370 ? -19.406 24.922 2.508 1 69.5 370 ASP A CA 1
ATOM 2882 C C . ASP A 1 370 ? -19.5 23.406 2.271 1 69.5 370 ASP A C 1
ATOM 2884 O O . ASP A 1 370 ? -20.406 22.938 1.581 1 69.5 370 ASP A O 1
ATOM 2888 N N . GLY A 1 371 ? -18.531 22.766 2.771 1 80.88 371 GLY A N 1
ATOM 2889 C CA . GLY A 1 371 ? -18.625 21.312 2.664 1 80.88 371 GLY A CA 1
ATOM 2890 C C . GLY A 1 371 ? -18.359 20.797 1.259 1 80.88 371 GLY A C 1
ATOM 2891 O O . GLY A 1 371 ? -18.672 19.656 0.943 1 80.88 371 GLY A O 1
ATOM 2892 N N . GLU A 1 372 ? -17.938 21.703 0.446 1 86.31 372 GLU A N 1
ATOM 2893 C CA . GLU A 1 372 ? -17.656 21.312 -0.929 1 86.31 372 GLU A CA 1
ATOM 2894 C C . GLU A 1 372 ? -16.344 21.938 -1.422 1 86.31 372 GLU A C 1
ATOM 2896 O O . GLU A 1 372 ? -16 23.047 -1.027 1 86.31 372 GLU A O 1
ATOM 2901 N N . ILE A 1 373 ? -15.727 21.172 -2.277 1 88.44 373 ILE A N 1
ATOM 2902 C CA . ILE A 1 373 ? -14.516 21.672 -2.91 1 88.44 373 ILE A CA 1
ATOM 2903 C C . ILE A 1 373 ? -14.883 22.719 -3.967 1 88.44 373 ILE A C 1
ATOM 2905 O O . ILE A 1 373 ? -15.82 22.516 -4.742 1 88.44 373 ILE A O 1
ATOM 2909 N N . ASP A 1 374 ? -14.234 23.828 -3.943 1 87.06 374 ASP A N 1
ATOM 2910 C CA . ASP A 1 374 ? -14.445 24.891 -4.93 1 87.06 374 ASP A CA 1
ATOM 2911 C C . ASP A 1 374 ? -13.609 24.656 -6.18 1 87.06 374 ASP A C 1
ATOM 2913 O O . ASP A 1 374 ? -12.391 24.859 -6.168 1 87.06 374 ASP A O 1
ATOM 2917 N N . PRO A 1 375 ? -14.203 24.297 -7.254 1 85.19 375 PRO A N 1
ATOM 2918 C CA . PRO A 1 375 ? -13.461 23.969 -8.469 1 85.19 375 PRO A CA 1
ATOM 2919 C C . PRO A 1 375 ? -12.711 25.172 -9.039 1 85.19 375 PRO A C 1
ATOM 2921 O O . PRO A 1 375 ? -11.781 25.01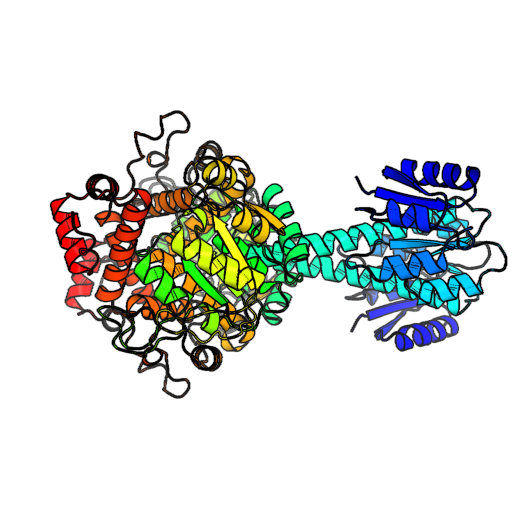6 -9.828 1 85.19 375 PRO A O 1
ATOM 2924 N N . SER A 1 376 ? -13.156 26.359 -8.734 1 84.5 376 SER A N 1
ATOM 2925 C CA . SER A 1 376 ? -12.531 27.562 -9.266 1 84.5 376 SER A CA 1
ATOM 2926 C C . SER A 1 376 ? -11.109 27.719 -8.742 1 84.5 376 SER A C 1
ATOM 2928 O O . SER A 1 376 ? -10.312 28.484 -9.312 1 84.5 376 SER A O 1
ATOM 2930 N N . LEU A 1 377 ? -10.797 27 -7.75 1 83.75 377 LEU A N 1
ATOM 2931 C CA . LEU A 1 377 ? -9.477 27.094 -7.129 1 83.75 377 LEU A CA 1
ATOM 2932 C C . LEU A 1 377 ? -8.484 26.172 -7.809 1 83.75 377 LEU A C 1
ATOM 2934 O O . LEU A 1 377 ? -7.285 26.219 -7.527 1 83.75 377 LEU A O 1
ATOM 2938 N N . LEU A 1 378 ? -8.953 25.391 -8.688 1 85.25 378 LEU A N 1
ATOM 2939 C CA . LEU A 1 378 ? -8.086 24.469 -9.398 1 85.25 378 LEU A CA 1
ATOM 2940 C C . LEU A 1 378 ? -7.359 25.156 -10.547 1 85.25 378 LEU A C 1
ATOM 2942 O O . LEU A 1 378 ? -7.883 26.109 -11.133 1 85.25 378 LEU A O 1
ATOM 2946 N N . PRO A 1 379 ? -6.09 24.703 -10.797 1 75.56 379 PRO A N 1
ATOM 2947 C CA . PRO A 1 379 ? -5.367 25.297 -11.922 1 75.56 379 PRO A CA 1
ATOM 2948 C C . PRO A 1 379 ? -6.016 24.984 -13.266 1 75.56 379 PRO A C 1
ATOM 2950 O O . PRO A 1 379 ? -6.668 23.953 -13.422 1 75.56 379 PRO A O 1
ATOM 2953 N N . ASP A 1 380 ? -6.078 26 -14.18 1 70.38 380 ASP A N 1
ATOM 2954 C CA . ASP A 1 380 ? -6.602 25.797 -15.523 1 70.38 380 ASP A CA 1
ATOM 2955 C C . ASP A 1 380 ? -5.562 25.125 -16.422 1 70.38 380 ASP A C 1
ATOM 2957 O O . ASP A 1 380 ? -4.379 25.453 -16.359 1 70.38 380 ASP A O 1
ATOM 2961 N N . ALA A 1 381 ? -5.914 23.938 -17.016 1 61.47 381 ALA A N 1
ATOM 2962 C CA . ALA A 1 381 ? -5.031 23.203 -17.922 1 61.47 381 ALA A CA 1
ATOM 2963 C C . ALA A 1 381 ? -4.32 24.141 -18.875 1 61.47 381 ALA A C 1
ATOM 2965 O O . ALA A 1 381 ? -3.15 23.938 -19.219 1 61.47 381 ALA A O 1
ATOM 2966 N N . GLY A 1 382 ? -4.98 25.062 -19.609 1 53.94 382 GLY A N 1
ATOM 2967 C CA . GLY A 1 382 ? -4.449 25.906 -20.672 1 53.94 382 GLY A CA 1
ATOM 2968 C C . GLY A 1 382 ? -3.732 27.141 -20.156 1 53.94 382 GLY A C 1
ATOM 2969 O O . GLY A 1 382 ? -3.16 27.906 -20.922 1 53.94 382 GLY A O 1
ATOM 2970 N N . ALA A 1 383 ? -3.895 27.609 -18.938 1 50.34 383 ALA A N 1
ATOM 2971 C CA . ALA A 1 383 ? -3.258 28.859 -18.516 1 50.34 383 ALA A CA 1
ATOM 2972 C C . ALA A 1 383 ? -1.797 28.625 -18.141 1 50.34 383 ALA A C 1
ATOM 2974 O O . ALA A 1 383 ? -1.448 27.578 -17.609 1 50.34 383 ALA A O 1
ATOM 2975 N N . PRO A 1 384 ? -0.944 29.391 -18.828 1 46.12 384 PRO A N 1
ATOM 2976 C CA . PRO A 1 384 ? 0.462 29.281 -18.438 1 46.12 384 PRO A CA 1
ATOM 2977 C C . PRO A 1 384 ? 0.641 29.172 -16.922 1 46.12 384 PRO A C 1
ATOM 2979 O O . PRO A 1 384 ? -0.245 29.578 -16.156 1 46.12 384 PRO A O 1
ATOM 2982 N N . SER A 1 385 ? 1.654 28.391 -16.406 1 45.97 385 SER A N 1
ATOM 2983 C CA . SER A 1 385 ? 2.066 28.109 -15.023 1 45.97 385 SER A CA 1
ATOM 2984 C C . SER A 1 385 ? 1.87 29.328 -14.133 1 45.97 385 SER A C 1
ATOM 2986 O O . SER A 1 385 ? 1.976 29.234 -12.906 1 45.97 385 SER A O 1
ATOM 2988 N N . ALA A 1 386 ? 1.912 30.578 -14.742 1 42.47 386 ALA A N 1
ATOM 2989 C CA . ALA A 1 386 ? 2.133 31.844 -14.023 1 42.47 386 ALA A CA 1
ATOM 2990 C C . ALA A 1 386 ? 0.938 32.188 -13.141 1 42.47 386 ALA A C 1
ATOM 2992 O O . ALA A 1 386 ? 1.036 33.031 -12.258 1 42.47 386 ALA A O 1
ATOM 2993 N N . SER A 1 387 ? -0.181 32.094 -13.734 1 44.28 387 SER A N 1
ATOM 2994 C CA . SER A 1 387 ? -1.227 32.594 -12.828 1 44.28 387 SER A CA 1
ATOM 2995 C C . SER A 1 387 ? -1.586 31.516 -11.797 1 44.28 387 SER A C 1
ATOM 2997 O O . SER A 1 387 ? -2.262 30.531 -12.109 1 44.28 387 SER A O 1
ATOM 2999 N N . ALA A 1 388 ? -0.74 31.297 -11.016 1 47 388 ALA A N 1
ATOM 3000 C CA . ALA A 1 388 ? -0.868 30.312 -9.945 1 47 388 ALA A CA 1
ATOM 3001 C C . ALA A 1 388 ? -2.252 30.375 -9.305 1 47 388 ALA A C 1
ATOM 3003 O O . ALA A 1 388 ? -2.762 31.469 -9.023 1 47 388 ALA A O 1
ATOM 3004 N N . PRO A 1 389 ? -3.113 29.469 -9.523 1 52.38 389 PRO A N 1
ATOM 3005 C CA . PRO A 1 389 ? -4.367 29.422 -8.766 1 52.38 389 PRO A CA 1
ATOM 3006 C C . PRO A 1 389 ? -4.234 30.016 -7.367 1 52.38 389 PRO A C 1
ATOM 3008 O O . PRO A 1 389 ? -3.131 30.094 -6.82 1 52.38 389 PRO A O 1
ATOM 3011 N N . THR A 1 390 ? -5.344 30.828 -6.969 1 60.16 390 THR A N 1
ATOM 3012 C CA . THR A 1 390 ? -5.492 31.344 -5.613 1 60.16 390 THR A CA 1
ATOM 3013 C C . THR A 1 390 ? -5.191 30.25 -4.582 1 60.16 390 THR A C 1
ATOM 3015 O O . THR A 1 390 ? -6.004 29.359 -4.371 1 60.16 390 THR A O 1
ATOM 3018 N N . SER A 1 391 ? -3.887 29.906 -4.391 1 77.62 391 SER A N 1
ATOM 3019 C CA . SER A 1 391 ? -3.434 29 -3.346 1 77.62 391 SER A CA 1
ATOM 3020 C C . SER A 1 391 ? -3.6 29.625 -1.963 1 77.62 391 SER A C 1
ATOM 3022 O O . SER A 1 391 ? -3.549 30.844 -1.816 1 77.62 391 SER A O 1
ATOM 3024 N N . ALA A 1 392 ? -4.109 28.859 -1.098 1 85.44 392 ALA A N 1
ATOM 3025 C CA . ALA A 1 392 ? -4.184 29.312 0.286 1 85.44 392 ALA A CA 1
ATOM 3026 C C . ALA A 1 392 ? -2.834 29.859 0.758 1 85.44 392 ALA A C 1
ATOM 3028 O O . ALA A 1 392 ? -1.798 29.219 0.544 1 85.44 392 ALA A O 1
ATOM 3029 N N . GLY A 1 393 ? -2.906 31.109 1.159 1 89.12 393 GLY A N 1
ATOM 3030 C CA . GLY A 1 393 ? -1.692 31.672 1.728 1 89.12 393 GLY A CA 1
ATOM 3031 C C . GLY A 1 393 ? -1.314 31.047 3.061 1 89.12 393 GLY A C 1
ATOM 3032 O O . GLY A 1 393 ? -1.944 30.094 3.508 1 89.12 393 GLY A O 1
ATOM 3033 N N . LEU A 1 394 ? -0.246 31.578 3.627 1 93.62 394 LEU A N 1
ATOM 3034 C CA . LEU A 1 394 ? 0.277 31.078 4.895 1 93.62 394 LEU A CA 1
ATOM 3035 C C . LEU A 1 394 ? -0.79 31.141 5.98 1 93.62 394 LEU A C 1
ATOM 3037 O O . LEU A 1 394 ? -1.009 30.156 6.695 1 93.62 394 LEU A O 1
ATOM 3041 N N . LYS A 1 395 ? -1.463 32.25 6.039 1 93.44 395 LYS A N 1
ATOM 3042 C CA . LYS A 1 395 ? -2.451 32.5 7.09 1 93.44 395 LYS A CA 1
ATOM 3043 C C . LYS A 1 395 ? -3.586 31.469 7.004 1 93.44 395 LYS A C 1
ATOM 3045 O O . LYS A 1 395 ? -3.947 30.844 8.008 1 93.44 395 LYS A O 1
ATOM 3050 N N . GLU A 1 396 ? -4.184 31.281 5.859 1 92.56 396 GLU A N 1
ATOM 3051 C CA . GLU A 1 396 ? -5.309 30.375 5.656 1 92.56 396 GLU A CA 1
ATOM 3052 C C . GLU A 1 396 ? -4.922 28.938 6.004 1 92.56 396 GLU A C 1
ATOM 3054 O O . GLU A 1 396 ? -5.699 28.219 6.637 1 92.56 396 GLU A O 1
ATOM 3059 N N . ARG A 1 397 ? -3.768 28.531 5.641 1 93.38 397 ARG A N 1
ATOM 3060 C CA . ARG A 1 397 ? -3.316 27.156 5.883 1 93.38 397 ARG A CA 1
ATOM 3061 C C . ARG A 1 397 ? -3.057 26.922 7.371 1 93.38 397 ARG A C 1
ATOM 3063 O O . ARG A 1 397 ? -3.443 25.891 7.918 1 93.38 397 ARG A O 1
ATOM 3070 N N . VAL A 1 398 ? -2.443 27.875 8 1 95.38 398 VAL A N 1
ATOM 3071 C CA . VAL A 1 398 ? -2.145 27.75 9.422 1 95.38 398 VAL A CA 1
ATOM 3072 C C . VAL A 1 398 ? -3.443 27.734 10.227 1 95.38 398 VAL A C 1
ATOM 3074 O O . VAL A 1 398 ? -3.59 26.953 11.164 1 95.38 398 VAL A O 1
ATOM 3077 N N . GLU A 1 399 ? -4.359 28.578 9.844 1 94.62 399 GLU A N 1
ATOM 3078 C CA . GLU A 1 399 ? -5.652 28.625 10.516 1 94.62 399 GLU A CA 1
ATOM 3079 C C . GLU A 1 399 ? -6.414 27.312 10.344 1 94.62 399 GLU A C 1
ATOM 3081 O O . GLU A 1 399 ? -7.051 26.828 11.273 1 94.62 399 GLU A O 1
ATOM 3086 N N . ALA A 1 400 ? -6.387 26.797 9.164 1 93.62 400 ALA A N 1
ATOM 3087 C CA . ALA A 1 400 ? -7.047 25.531 8.914 1 93.62 400 ALA A CA 1
ATOM 3088 C C . ALA A 1 400 ? -6.449 24.422 9.781 1 93.62 400 ALA A C 1
ATOM 3090 O O . ALA A 1 400 ? -7.18 23.578 10.312 1 93.62 400 ALA A O 1
ATOM 3091 N N . TYR A 1 401 ? -5.152 24.422 9.867 1 94.5 401 TYR A N 1
ATOM 3092 C CA . TYR A 1 401 ? -4.465 23.438 10.688 1 94.5 401 TYR A CA 1
ATOM 3093 C C . TYR A 1 401 ? -4.852 23.594 12.156 1 94.5 401 TYR A C 1
ATOM 3095 O O . TYR A 1 401 ? -5.133 22.594 12.836 1 94.5 401 TYR A O 1
ATOM 3103 N N . GLU A 1 402 ? -4.848 24.781 12.633 1 95.5 402 GLU A N 1
ATOM 3104 C CA . GLU A 1 402 ? -5.238 25.047 14.016 1 95.5 402 GLU A CA 1
ATOM 3105 C C . GLU A 1 402 ? -6.672 24.594 14.281 1 95.5 402 GLU A C 1
ATOM 3107 O O . GLU A 1 402 ? -6.953 23.984 15.312 1 95.5 402 GLU A O 1
ATOM 3112 N N . ARG A 1 403 ? -7.461 24.922 13.414 1 93.62 403 ARG A N 1
ATOM 3113 C CA . ARG A 1 403 ? -8.844 24.484 13.508 1 93.62 403 ARG A CA 1
ATOM 3114 C C . ARG A 1 403 ? -8.93 22.969 13.641 1 93.62 403 ARG A C 1
ATOM 3116 O O . ARG A 1 403 ? -9.695 22.453 14.461 1 93.62 403 ARG A O 1
ATOM 3123 N N . GLY A 1 404 ? -8.219 22.312 12.797 1 92.88 404 GLY A N 1
ATOM 3124 C CA . GLY A 1 404 ? -8.219 20.859 12.836 1 92.88 404 GLY A CA 1
ATOM 3125 C C . GLY A 1 404 ? -7.793 20.297 14.18 1 92.88 404 GLY A C 1
ATOM 3126 O O . GLY A 1 404 ? -8.375 19.328 14.664 1 92.88 404 GLY A O 1
ATOM 3127 N N . LEU A 1 405 ? -6.781 20.875 14.781 1 93.5 405 LEU A N 1
ATOM 3128 C CA . LEU A 1 405 ? -6.309 20.453 16.094 1 93.5 405 LEU A CA 1
ATOM 3129 C C . LEU A 1 405 ? -7.402 20.594 17.141 1 93.5 405 LEU A C 1
ATOM 3131 O O . LEU A 1 405 ? -7.574 19.734 18 1 93.5 405 LEU A O 1
ATOM 3135 N N . ILE A 1 406 ? -8.109 21.641 17.047 1 93.44 406 ILE A N 1
ATOM 3136 C CA . ILE A 1 406 ? -9.164 21.938 18 1 93.44 406 ILE A CA 1
ATOM 3137 C C . ILE A 1 406 ? -10.312 20.938 17.828 1 93.44 406 ILE A C 1
ATOM 3139 O O . ILE A 1 406 ? -10.797 20.375 18.812 1 93.44 406 ILE A O 1
ATOM 3143 N N . VAL A 1 407 ? -10.688 20.734 16.641 1 90.31 407 VAL A N 1
ATOM 3144 C CA . VAL A 1 407 ? -11.766 19.797 16.344 1 90.31 407 VAL A CA 1
ATOM 3145 C C . VAL A 1 407 ? -11.391 18.406 16.844 1 90.31 407 VAL A C 1
ATOM 3147 O O . VAL A 1 407 ? -12.211 17.703 17.453 1 90.31 407 VAL A O 1
ATOM 3150 N N . ALA A 1 408 ? -10.25 18 16.578 1 88.69 408 ALA A N 1
ATOM 3151 C CA . ALA A 1 408 ? -9.773 16.688 16.984 1 88.69 408 ALA A CA 1
ATOM 3152 C C . ALA A 1 408 ? -9.805 16.547 18.5 1 88.69 408 ALA A C 1
ATOM 3154 O O . ALA A 1 408 ? -10.227 15.508 19.031 1 88.69 408 ALA A O 1
ATOM 3155 N N . ALA A 1 409 ? -9.32 17.562 19.188 1 89.12 409 ALA A N 1
ATOM 3156 C CA . ALA A 1 409 ? -9.305 17.531 20.656 1 89.12 409 ALA A CA 1
ATOM 3157 C C . ALA A 1 409 ? -10.719 17.438 21.219 1 89.12 409 ALA A C 1
ATOM 3159 O O . ALA A 1 409 ? -10.961 16.688 22.172 1 89.12 409 ALA A O 1
ATOM 3160 N N . LEU A 1 410 ? -11.609 18.172 20.656 1 88.44 410 LEU A N 1
ATOM 3161 C CA . LEU A 1 410 ? -13 18.141 21.109 1 88.44 410 LEU A CA 1
ATOM 3162 C C . LEU A 1 410 ? -13.609 16.766 20.906 1 88.44 410 LEU A C 1
ATOM 3164 O O . LEU A 1 410 ? -14.305 16.25 21.797 1 88.44 410 LEU A O 1
ATOM 3168 N N . LYS A 1 411 ? -13.344 16.234 19.781 1 81.31 411 LYS A N 1
ATOM 3169 C CA . LYS A 1 411 ? -13.859 14.906 19.484 1 81.31 411 LYS A CA 1
ATOM 3170 C C . LYS A 1 411 ? -13.328 13.875 20.469 1 81.31 411 LYS A C 1
ATOM 3172 O O . LYS A 1 411 ? -14.078 13.023 20.953 1 81.31 411 LYS A O 1
ATOM 3177 N N . GLU A 1 412 ? -12.102 13.953 20.75 1 81.44 412 GLU A N 1
ATOM 3178 C CA . GLU A 1 412 ? -11.445 13 21.641 1 81.44 412 GLU A CA 1
ATOM 3179 C C . GLU A 1 412 ? -11.977 13.125 23.062 1 81.44 412 GLU A C 1
ATOM 3181 O O . GLU A 1 412 ? -11.977 12.148 23.812 1 81.44 412 GLU A O 1
ATOM 3186 N N . CYS A 1 413 ? -12.422 14.297 23.391 1 84.81 413 CYS A N 1
ATOM 3187 C CA . CYS A 1 413 ? -12.898 14.547 24.75 1 84.81 413 CYS A CA 1
ATOM 3188 C C . CYS A 1 413 ? -14.422 14.492 24.812 1 84.81 413 CYS A C 1
ATOM 3190 O O . CYS A 1 413 ? -15.023 14.898 25.797 1 84.81 413 CYS A O 1
ATOM 3192 N N . GLY A 1 414 ? -15.07 14.086 23.844 1 78.69 414 GLY A N 1
ATOM 3193 C CA . GLY A 1 414 ? -16.516 13.984 23.828 1 78.69 414 GLY A CA 1
ATOM 3194 C C . GLY A 1 414 ? -17.203 15.336 23.938 1 78.69 414 GLY A C 1
ATOM 3195 O O . GLY A 1 414 ? -18.234 15.461 24.625 1 78.69 414 GLY A O 1
ATOM 3196 N N . GLY A 1 415 ? -16.578 16.359 23.531 1 84.19 415 GLY A N 1
ATOM 3197 C CA . GLY A 1 415 ? -17.172 17.688 23.531 1 84.19 415 GLY A CA 1
ATOM 3198 C C . GLY A 1 415 ? -16.859 18.469 24.797 1 84.19 415 GLY A C 1
ATOM 3199 O O . GLY A 1 415 ? -17.234 19.641 24.906 1 84.19 415 GLY A O 1
ATOM 3200 N N . ASN A 1 416 ? -16.203 17.844 25.688 1 88.75 416 ASN A N 1
ATOM 3201 C CA . ASN A 1 416 ? -15.82 18.531 26.906 1 88.75 416 ASN A CA 1
ATOM 3202 C C . ASN A 1 416 ? -14.758 19.594 26.641 1 88.75 416 ASN A C 1
ATOM 3204 O O . ASN A 1 416 ? -13.586 19.281 26.438 1 88.75 416 ASN A O 1
ATOM 3208 N N . ARG A 1 417 ? -15.164 20.812 26.812 1 91.81 417 ARG A N 1
ATOM 3209 C CA . ARG A 1 417 ? -14.312 21.938 26.438 1 91.81 417 ARG A CA 1
ATOM 3210 C C . ARG A 1 417 ? -13.156 22.094 27.422 1 91.81 417 ARG A C 1
ATOM 3212 O O . ARG A 1 417 ? -12.047 22.453 27.031 1 91.81 417 ARG A O 1
ATOM 3219 N N . SER A 1 418 ? -13.461 21.812 28.641 1 92.75 418 SER A N 1
ATOM 3220 C CA . SER A 1 418 ? -12.414 21.953 29.656 1 92.75 418 SER A CA 1
ATOM 3221 C C . SER A 1 418 ? -11.297 20.938 29.438 1 92.75 418 SER A C 1
ATOM 3223 O O . SER A 1 418 ? -10.117 21.281 29.484 1 92.75 418 SER A O 1
ATOM 3225 N N . GLU A 1 419 ? -11.688 19.844 29.188 1 91.88 419 GLU A N 1
ATOM 3226 C CA . GLU A 1 419 ? -10.703 18.797 28.938 1 91.88 419 GLU A CA 1
ATOM 3227 C C . GLU A 1 419 ? -9.945 19.031 27.641 1 91.88 419 GLU A C 1
ATOM 3229 O O . GLU A 1 419 ? -8.742 18.797 27.562 1 91.88 419 GLU A O 1
ATOM 3234 N N . ALA A 1 420 ? -10.609 19.438 26.625 1 92.06 420 ALA A N 1
ATOM 3235 C CA . ALA A 1 420 ? -9.984 19.734 25.344 1 92.06 420 ALA A CA 1
ATOM 3236 C C . ALA A 1 420 ? -8.945 20.844 25.484 1 92.06 420 ALA A C 1
ATOM 3238 O O . ALA A 1 420 ? -7.852 20.766 24.906 1 92.06 420 ALA A O 1
ATOM 3239 N N . ALA A 1 421 ? -9.32 21.844 26.25 1 93.94 421 ALA A N 1
ATOM 3240 C CA . ALA A 1 421 ? -8.398 22.953 26.484 1 93.94 421 ALA A CA 1
ATOM 3241 C C . ALA A 1 421 ? -7.125 22.469 27.172 1 93.94 421 ALA A C 1
ATOM 3243 O O . ALA A 1 421 ? -6.02 22.875 26.812 1 93.94 421 ALA A O 1
ATOM 3244 N N . ARG A 1 422 ? -7.324 21.641 28.109 1 91.56 422 ARG A N 1
ATOM 3245 C CA . ARG A 1 422 ? -6.188 21.078 28.844 1 91.56 422 ARG A CA 1
ATOM 3246 C C . ARG A 1 422 ? -5.281 20.281 27.906 1 91.56 422 ARG A C 1
ATOM 3248 O O . ARG A 1 422 ? -4.059 20.438 27.938 1 91.56 422 ARG A O 1
ATOM 3255 N N . ARG A 1 423 ? -5.82 19.578 27.094 1 87.62 423 ARG A N 1
ATOM 3256 C CA . ARG A 1 423 ? -5.07 18.75 26.172 1 87.62 423 ARG A CA 1
ATOM 3257 C C . ARG A 1 423 ? -4.285 19.594 25.172 1 87.62 423 ARG A C 1
ATOM 3259 O O . ARG A 1 423 ? -3.195 19.219 24.75 1 87.62 423 ARG A O 1
ATOM 3266 N N . LEU A 1 424 ? -4.844 20.672 24.797 1 92.62 424 LEU A N 1
ATOM 3267 C CA . LEU A 1 424 ? -4.234 21.562 23.812 1 92.62 424 LEU A CA 1
ATOM 3268 C C . LEU A 1 424 ? -3.254 22.516 24.484 1 92.62 424 LEU A C 1
ATOM 3270 O O . LEU A 1 424 ? -2.547 23.266 23.812 1 92.62 424 LEU A O 1
ATOM 3274 N N . GLY A 1 425 ? -3.17 22.547 25.797 1 91.75 425 GLY A N 1
ATOM 3275 C CA . GLY A 1 425 ? -2.264 23.406 26.531 1 91.75 425 GLY A CA 1
ATOM 3276 C C . GLY A 1 425 ? -2.674 24.859 26.5 1 91.75 425 GLY A C 1
ATOM 3277 O O . GLY A 1 425 ? -1.821 25.75 26.438 1 91.75 425 GLY A O 1
ATOM 3278 N N . ILE A 1 426 ? -3.979 25.141 26.422 1 94 426 ILE A N 1
ATOM 3279 C CA . ILE A 1 426 ? -4.469 26.516 26.406 1 94 426 ILE A CA 1
ATOM 3280 C C . ILE A 1 426 ? -5.562 26.688 27.453 1 94 426 ILE A C 1
ATOM 3282 O O . ILE A 1 426 ? -6.023 25.703 28.047 1 94 426 ILE A O 1
ATOM 3286 N N . SER A 1 427 ? -5.863 27.906 27.75 1 94.5 427 SER A N 1
ATOM 3287 C CA . SER A 1 427 ? -6.926 28.188 28.703 1 94.5 427 SER A CA 1
ATOM 3288 C C . SER A 1 427 ? -8.305 27.984 28.078 1 94.5 427 SER A C 1
ATOM 3290 O O . SER A 1 427 ? -8.438 28 26.859 1 94.5 427 SER A O 1
ATOM 3292 N N . ARG A 1 428 ? -9.305 27.797 28.906 1 93.81 428 ARG A N 1
ATOM 3293 C CA . ARG A 1 428 ? -10.68 27.672 28.453 1 93.81 428 ARG A CA 1
ATOM 3294 C C . ARG A 1 428 ? -11.133 28.938 27.719 1 93.81 428 ARG A C 1
ATOM 3296 O O . ARG A 1 428 ? -11.883 28.859 26.75 1 93.81 428 ARG A O 1
ATOM 3303 N N . ALA A 1 429 ? -10.695 30.047 28.219 1 94.06 429 ALA A N 1
ATOM 3304 C CA . ALA A 1 429 ? -11.039 31.312 27.594 1 94.06 429 ALA A CA 1
ATOM 3305 C C . ALA A 1 429 ? -10.469 31.391 26.172 1 94.06 429 ALA A C 1
ATOM 3307 O O . ALA A 1 429 ? -11.164 31.828 25.25 1 94.06 429 ALA A O 1
ATOM 3308 N N . THR A 1 430 ? -9.25 30.984 26.062 1 94.5 430 THR A N 1
ATOM 3309 C CA . THR A 1 430 ? -8.602 30.984 24.75 1 94.5 430 THR A CA 1
ATOM 3310 C C . THR A 1 430 ? -9.32 30.047 23.797 1 94.5 430 THR A C 1
ATOM 3312 O O . THR A 1 430 ? -9.492 30.359 22.625 1 94.5 430 THR A O 1
ATOM 3315 N N . LEU A 1 431 ? -9.633 28.875 24.297 1 94.94 431 LEU A N 1
ATOM 3316 C CA . LEU A 1 431 ? -10.359 27.906 23.469 1 94.94 431 LEU A CA 1
ATOM 3317 C C . LEU A 1 431 ? -11.688 28.5 23 1 94.94 431 LEU A C 1
ATOM 3319 O O . LEU A 1 431 ? -12.055 28.344 21.828 1 94.94 431 LEU A O 1
ATOM 3323 N N . HIS A 1 432 ? -12.375 29.188 23.891 1 93.69 432 HIS A N 1
ATOM 3324 C CA . HIS A 1 432 ? -13.648 29.797 23.547 1 93.69 432 HIS A CA 1
ATOM 3325 C C . HIS A 1 432 ? -13.484 30.844 22.453 1 93.69 432 HIS A C 1
ATOM 3327 O O . HIS A 1 432 ? -14.305 30.922 21.531 1 93.69 432 HIS A O 1
ATOM 3333 N N . GLU A 1 433 ? -12.508 31.656 22.578 1 94.19 433 GLU A N 1
ATOM 3334 C CA . GLU A 1 433 ? -12.211 32.656 21.562 1 94.19 433 GLU A CA 1
ATOM 3335 C C . GLU A 1 433 ? -11.953 32.031 20.203 1 94.19 433 GLU A C 1
ATOM 3337 O O . GLU A 1 433 ? -12.453 32.5 19.172 1 94.19 433 GLU A O 1
ATOM 3342 N N . LYS A 1 434 ? -11.18 30.969 20.188 1 94.25 434 LYS A N 1
ATOM 3343 C CA . LYS A 1 434 ? -10.828 30.281 18.953 1 94.25 434 LYS A CA 1
ATOM 3344 C C . LYS A 1 434 ? -12.039 29.578 18.359 1 94.25 434 LYS A C 1
ATOM 3346 O O . LYS A 1 434 ? -12.18 29.5 17.125 1 94.25 434 LYS A O 1
ATOM 3351 N N . LEU A 1 435 ? -12.859 28.969 19.219 1 92.94 435 LEU A N 1
ATOM 3352 C CA . LEU A 1 435 ? -14.078 28.328 18.75 1 92.94 435 LEU A CA 1
ATOM 3353 C C . LEU A 1 435 ? -14.969 29.328 18.016 1 92.94 435 LEU A C 1
ATOM 3355 O O . LEU A 1 435 ? -15.531 29.016 16.969 1 92.94 435 LEU A O 1
ATOM 3359 N N . ASN A 1 436 ? -15.078 30.5 18.562 1 90.94 436 ASN A N 1
ATOM 3360 C CA . ASN A 1 436 ? -15.859 31.562 17.922 1 90.94 436 ASN A CA 1
ATOM 3361 C C . ASN A 1 436 ? -15.227 32 16.594 1 90.94 436 ASN A C 1
ATOM 3363 O O . ASN A 1 436 ? -15.93 32.188 15.609 1 90.94 436 ASN A O 1
ATOM 3367 N N . LYS A 1 437 ? -13.977 32.125 16.641 1 91.06 437 LYS A N 1
ATOM 3368 C CA . LYS A 1 437 ? -13.242 32.562 15.445 1 91.06 437 LYS A CA 1
ATOM 3369 C C . LYS A 1 437 ? -13.469 31.609 14.281 1 91.06 437 LYS A C 1
ATOM 3371 O O . LYS A 1 437 ? -13.617 32.031 13.141 1 91.06 437 LYS A O 1
ATOM 3376 N N . TYR A 1 438 ? -13.531 30.297 14.586 1 88.38 438 TYR A N 1
ATOM 3377 C CA . TYR A 1 438 ? -13.57 29.312 13.523 1 88.38 438 TYR A CA 1
ATOM 3378 C C . TYR A 1 438 ? -14.992 28.797 13.305 1 88.38 438 TYR A C 1
ATOM 3380 O O . TYR A 1 438 ? -15.195 27.766 12.656 1 88.38 438 TYR A O 1
ATOM 3388 N N . GLY A 1 439 ? -15.961 29.438 13.93 1 81.88 439 GLY A N 1
ATOM 3389 C CA . GLY A 1 439 ? -17.359 29.125 13.711 1 81.88 439 GLY A CA 1
ATOM 3390 C C . GLY A 1 439 ? -17.766 27.797 14.312 1 81.88 439 GLY A C 1
ATOM 3391 O O . GLY A 1 439 ? -18.609 27.078 13.75 1 81.88 439 GLY A O 1
ATOM 3392 N N . LEU A 1 440 ? -17.156 27.312 15.32 1 78.75 440 LEU A N 1
ATOM 3393 C CA . LEU A 1 440 ? -17.422 26.031 15.969 1 78.75 440 LEU A CA 1
ATOM 3394 C C . LEU A 1 440 ? -18.266 26.234 17.234 1 78.75 440 LEU A C 1
ATOM 3396 O O . LEU A 1 440 ? -18.531 25.281 17.953 1 78.75 440 LEU A O 1
ATOM 3400 N N . GLY A 1 441 ? -18.625 27.453 17.609 1 68.19 441 GLY A N 1
ATOM 3401 C CA . GLY A 1 441 ? -19.25 27.828 18.859 1 68.19 441 GLY A CA 1
ATOM 3402 C C . GLY A 1 441 ? -20.672 27.312 19 1 68.19 441 GLY A C 1
ATOM 3403 O O . GLY A 1 441 ? -21.281 27.438 20.062 1 68.19 441 GLY A O 1
ATOM 3404 N N . ALA A 1 442 ? -21.547 27 18.078 1 56.81 442 ALA A N 1
ATOM 3405 C CA . ALA A 1 442 ? -22.984 26.891 18.297 1 56.81 442 ALA A CA 1
ATOM 3406 C C . ALA A 1 442 ? -23.312 25.75 19.25 1 56.81 442 ALA A C 1
ATOM 3408 O O . ALA A 1 442 ? -24.484 25.406 19.438 1 56.81 442 ALA A O 1
ATOM 3409 N N . ALA A 1 443 ? -22.609 24.703 19.516 1 47.38 443 ALA A N 1
ATOM 3410 C CA . ALA A 1 443 ? -23.312 23.781 20.406 1 47.38 443 ALA A CA 1
ATOM 3411 C C . ALA A 1 443 ? -23.547 24.422 21.781 1 47.38 443 ALA A C 1
ATOM 3413 O O . ALA A 1 443 ? -22.625 24.547 22.578 1 47.38 443 ALA A O 1
ATOM 3414 N N . GLU A 1 444 ? -24.156 25.359 21.984 1 39.19 444 GLU A N 1
ATOM 3415 C CA . GLU A 1 444 ? -24.531 26.016 23.234 1 39.19 444 GLU A CA 1
ATOM 3416 C C . GLU A 1 444 ? -24.719 25 24.359 1 39.19 444 GLU A C 1
ATOM 3418 O O . GLU A 1 444 ? -25.016 23.828 24.109 1 39.19 444 GLU A O 1
ATOM 3423 N N . GLU A 1 445 ? -24.781 25.516 25.734 1 34.16 445 GLU A N 1
ATOM 3424 C CA . GLU A 1 445 ? -25.25 25.125 27.062 1 34.16 445 GLU A CA 1
ATOM 3425 C C . GLU A 1 445 ? -26.594 24.391 26.984 1 34.16 445 GLU A C 1
ATOM 3427 O O . GLU A 1 445 ? -27.484 24.797 26.234 1 34.16 445 GLU A O 1
ATOM 3432 N N . MET B 1 1 ? -2.385 -25.312 7.84 1 67.06 1 MET B N 1
ATOM 3433 C CA . MET B 1 1 ? -2.031 -26.422 6.969 1 67.06 1 MET B CA 1
ATOM 3434 C C . MET B 1 1 ? -2.932 -26.469 5.738 1 67.06 1 MET B C 1
ATOM 3436 O O . MET B 1 1 ? -4.109 -26.109 5.816 1 67.06 1 MET B O 1
ATOM 3440 N N . THR B 1 2 ? -2.357 -26.844 4.59 1 84.81 2 THR B N 1
ATOM 3441 C CA . THR B 1 2 ? -3.105 -26.969 3.344 1 84.81 2 THR B CA 1
ATOM 3442 C C . THR B 1 2 ? -4.039 -28.172 3.387 1 84.81 2 THR B C 1
ATOM 3444 O O . THR B 1 2 ? -3.641 -29.25 3.803 1 84.81 2 THR B O 1
ATOM 3447 N N . ARG B 1 3 ? -5.293 -28.031 3.127 1 91.31 3 ARG B N 1
ATOM 3448 C CA . ARG B 1 3 ? -6.297 -29.094 3.191 1 91.31 3 ARG B CA 1
ATOM 3449 C C . ARG B 1 3 ? -6.578 -29.672 1.807 1 91.31 3 ARG B C 1
ATOM 3451 O O . ARG B 1 3 ? -6.668 -28.922 0.827 1 91.31 3 ARG B O 1
ATOM 3458 N N . ALA B 1 4 ? -6.672 -31.047 1.782 1 94.44 4 ALA B N 1
ATOM 3459 C CA . ALA B 1 4 ? -7.016 -31.75 0.547 1 94.44 4 ALA B CA 1
ATOM 3460 C C . ALA B 1 4 ? -8.25 -32.625 0.738 1 94.44 4 ALA B C 1
ATOM 3462 O O . ALA B 1 4 ? -8.516 -33.094 1.845 1 94.44 4 ALA B O 1
ATOM 3463 N N . LEU B 1 5 ? -9.023 -32.75 -0.283 1 96.44 5 LEU B N 1
ATOM 3464 C CA . LEU B 1 5 ? -10.203 -33.625 -0.291 1 96.44 5 LEU B CA 1
ATOM 3465 C C . LEU B 1 5 ? -10.047 -34.75 -1.302 1 96.44 5 LEU B C 1
ATOM 3467 O O . LEU B 1 5 ? -9.82 -34.5 -2.488 1 96.44 5 LEU B O 1
ATOM 3471 N N . VAL B 1 6 ? -10.086 -35.969 -0.788 1 96.81 6 VAL B N 1
ATOM 3472 C CA . VAL B 1 6 ? -10.023 -37.156 -1.649 1 96.81 6 VAL B CA 1
ATOM 3473 C C . VAL B 1 6 ? -11.422 -37.719 -1.854 1 96.81 6 VAL B C 1
ATOM 3475 O O . VAL B 1 6 ? -12.133 -38 -0.887 1 96.81 6 VAL B O 1
ATOM 3478 N N . VAL B 1 7 ? -11.773 -37.875 -3.139 1 97.44 7 VAL B N 1
ATOM 3479 C CA . VAL B 1 7 ? -13.125 -38.312 -3.473 1 97.44 7 VAL B CA 1
ATOM 3480 C C . VAL B 1 7 ? -13.07 -39.594 -4.301 1 97.44 7 VAL B C 1
ATOM 3482 O O . VAL B 1 7 ? -12.617 -39.562 -5.445 1 97.44 7 VAL B O 1
ATOM 3485 N N . ASP B 1 8 ? -13.484 -40.656 -3.793 1 95.94 8 ASP B N 1
ATOM 3486 C CA . ASP B 1 8 ? -13.492 -41.938 -4.445 1 95.94 8 ASP B CA 1
ATOM 3487 C C . ASP B 1 8 ? -14.477 -42.906 -3.756 1 95.94 8 ASP B C 1
ATOM 3489 O O . ASP B 1 8 ? -14.57 -42.906 -2.527 1 95.94 8 ASP B O 1
ATOM 3493 N N . ASP B 1 9 ? -15.148 -43.656 -4.59 1 94.75 9 ASP B N 1
ATOM 3494 C CA . ASP B 1 9 ? -16.109 -44.594 -3.99 1 94.75 9 ASP B CA 1
ATOM 3495 C C . ASP B 1 9 ? -15.414 -45.781 -3.357 1 94.75 9 ASP B C 1
ATOM 3497 O O . ASP B 1 9 ? -15.992 -46.5 -2.529 1 94.75 9 ASP B O 1
ATOM 3501 N N . ASP B 1 10 ? -14.172 -46.062 -3.709 1 94.31 10 ASP B N 1
ATOM 3502 C CA . ASP B 1 10 ? -13.391 -47.156 -3.172 1 94.31 10 ASP B CA 1
ATOM 3503 C C . ASP B 1 10 ? -12.609 -46.75 -1.932 1 94.31 10 ASP B C 1
ATOM 3505 O O . ASP B 1 10 ? -11.711 -45.906 -2.02 1 94.31 10 ASP B O 1
ATOM 3509 N N . ALA B 1 11 ? -12.859 -47.406 -0.812 1 94.62 11 ALA B N 1
ATOM 3510 C CA . ALA B 1 11 ? -12.234 -47.031 0.459 1 94.62 11 ALA B CA 1
ATOM 3511 C C . ALA B 1 11 ? -10.734 -47.312 0.424 1 94.62 11 ALA B C 1
ATOM 3513 O O . ALA B 1 11 ? -9.953 -46.594 1.062 1 94.62 11 ALA B O 1
ATOM 3514 N N . GLY B 1 12 ? -10.383 -48.344 -0.264 1 93.06 12 GLY B N 1
ATOM 3515 C CA . GLY B 1 12 ? -8.969 -48.656 -0.395 1 93.06 12 GLY B CA 1
ATOM 3516 C C . GLY B 1 12 ? -8.18 -47.594 -1.115 1 93.06 12 GLY B C 1
ATOM 3517 O O . GLY B 1 12 ? -7.074 -47.219 -0.695 1 93.06 12 GLY B O 1
ATOM 3518 N N . VAL B 1 13 ? -8.773 -47.094 -2.121 1 92.12 13 VAL B N 1
ATOM 3519 C CA . VAL B 1 13 ? -8.133 -46.031 -2.896 1 92.12 13 VAL B CA 1
ATOM 3520 C C . VAL B 1 13 ? -8.008 -44.781 -2.047 1 92.12 13 VAL B C 1
ATOM 3522 O O . VAL B 1 13 ? -6.961 -44.125 -2.025 1 92.12 13 VAL B O 1
ATOM 3525 N N . ARG B 1 14 ? -9.094 -44.406 -1.333 1 94.69 14 ARG B N 1
ATOM 3526 C CA . ARG B 1 14 ? -9.062 -43.219 -0.456 1 94.69 14 ARG B CA 1
ATOM 3527 C C . ARG B 1 14 ? -7.969 -43.375 0.597 1 94.69 14 ARG B C 1
ATOM 3529 O O . ARG B 1 14 ? -7.234 -42.406 0.866 1 94.69 14 ARG B O 1
ATOM 3536 N N . TYR B 1 15 ? -7.867 -44.562 1.073 1 94 15 TYR B N 1
ATOM 3537 C CA . TYR B 1 15 ? -6.859 -44.844 2.094 1 94 15 TYR B CA 1
ATOM 3538 C C . TYR B 1 15 ? -5.453 -44.625 1.539 1 94 15 TYR B C 1
ATOM 3540 O O . TYR B 1 15 ? -4.617 -43.969 2.166 1 94 15 TYR B O 1
ATOM 3548 N N . THR B 1 16 ? -5.234 -45.188 0.402 1 90.44 16 THR B N 1
ATOM 3549 C CA . THR B 1 16 ? -3.928 -45.094 -0.242 1 90.44 16 THR B CA 1
ATOM 3550 C C . THR B 1 16 ? -3.578 -43.625 -0.53 1 90.44 16 THR B C 1
ATOM 3552 O O . THR B 1 16 ? -2.48 -43.188 -0.202 1 90.44 16 THR B O 1
ATOM 3555 N N . LEU B 1 17 ? -4.488 -42.938 -1.084 1 91.88 17 LEU B N 1
ATOM 3556 C CA . LEU B 1 17 ? -4.254 -41.531 -1.448 1 91.88 17 LEU B CA 1
ATOM 3557 C C . LEU B 1 17 ? -4.043 -40.688 -0.205 1 91.88 17 LEU B C 1
ATOM 3559 O O . LEU B 1 17 ? -3.188 -39.812 -0.199 1 91.88 17 LEU B O 1
ATOM 3563 N N . ARG B 1 18 ? -4.832 -40.906 0.784 1 93.19 18 ARG B N 1
ATOM 3564 C CA . ARG B 1 18 ? -4.664 -40.188 2.047 1 93.19 18 ARG B CA 1
ATOM 3565 C C . ARG B 1 18 ? -3.25 -40.375 2.586 1 93.19 18 ARG B C 1
ATOM 3567 O O . ARG B 1 18 ? -2.615 -39.406 2.994 1 93.19 18 ARG B O 1
ATOM 3574 N N . GLY B 1 19 ? -2.781 -41.625 2.566 1 89.94 19 GLY B N 1
ATOM 3575 C CA . GLY B 1 19 ? -1.425 -41.875 3.021 1 89.94 19 GLY B CA 1
ATOM 3576 C C . GLY B 1 19 ? -0.381 -41.062 2.299 1 89.94 19 GLY B C 1
ATOM 3577 O O . GLY B 1 19 ? 0.47 -40.406 2.932 1 89.94 19 GLY B O 1
ATOM 3578 N N . PHE B 1 20 ? -0.482 -41 1.015 1 85.44 20 PHE B N 1
ATOM 3579 C CA . PHE B 1 20 ? 0.458 -40.25 0.193 1 85.44 20 PHE B CA 1
ATOM 3580 C C . PHE B 1 20 ? 0.379 -38.75 0.507 1 85.44 20 PHE B C 1
ATOM 3582 O O . PHE B 1 20 ? 1.407 -38.094 0.648 1 85.44 20 PHE B O 1
ATOM 3589 N N . LEU B 1 21 ? -0.842 -38.188 0.636 1 89.12 21 LEU B N 1
ATOM 3590 C CA . LEU B 1 21 ? -1.058 -36.75 0.832 1 89.12 21 LEU B CA 1
ATOM 3591 C C . LEU B 1 21 ? -0.64 -36.312 2.234 1 89.12 21 LEU B C 1
ATOM 3593 O O . LEU B 1 21 ? -0.064 -35.25 2.416 1 89.12 21 LEU B O 1
ATOM 3597 N N . GLU B 1 22 ? -0.881 -37.125 3.178 1 91.38 22 GLU B N 1
ATOM 3598 C CA . GLU B 1 22 ? -0.462 -36.844 4.547 1 91.38 22 GLU B CA 1
ATOM 3599 C C . GLU B 1 22 ? 1.059 -36.844 4.672 1 91.38 22 GLU B C 1
ATOM 3601 O O . GLU B 1 22 ? 1.631 -36.031 5.395 1 91.38 22 GLU B O 1
ATOM 3606 N N . ASP B 1 23 ? 1.71 -37.781 3.971 1 86.88 23 ASP B N 1
ATOM 3607 C CA . ASP B 1 23 ? 3.168 -37.812 3.928 1 86.88 23 ASP B CA 1
ATOM 3608 C C . ASP B 1 23 ? 3.727 -36.5 3.332 1 86.88 23 ASP B C 1
ATOM 3610 O O . ASP B 1 23 ? 4.832 -36.094 3.682 1 86.88 23 ASP B O 1
ATOM 3614 N N . ALA B 1 24 ? 2.932 -35.969 2.502 1 81.5 24 ALA B N 1
ATOM 3615 C CA . ALA B 1 24 ? 3.336 -34.719 1.867 1 81.5 24 ALA B CA 1
ATOM 3616 C C . ALA B 1 24 ? 2.994 -33.531 2.75 1 81.5 24 ALA B C 1
ATOM 3618 O O . ALA B 1 24 ? 3.213 -32.375 2.359 1 81.5 24 ALA B O 1
ATOM 3619 N N . GLY B 1 25 ? 2.412 -33.75 3.939 1 84 25 GLY B N 1
ATOM 3620 C CA . GLY B 1 25 ? 2.193 -32.688 4.93 1 84 25 GLY B CA 1
ATOM 3621 C C . GLY B 1 25 ? 0.817 -32.062 4.836 1 84 25 GLY B C 1
ATOM 3622 O O . GLY B 1 25 ? 0.596 -30.969 5.355 1 84 25 GLY B O 1
ATOM 3623 N N . LEU B 1 26 ? -0.18 -32.688 4.184 1 88.06 26 LEU B N 1
ATOM 3624 C CA . LEU B 1 26 ? -1.511 -32.125 4.027 1 88.06 26 LEU B CA 1
ATOM 3625 C C . LEU B 1 26 ? -2.486 -32.719 5.035 1 88.06 26 LEU B C 1
ATOM 3627 O O . LEU B 1 26 ? -2.287 -33.844 5.508 1 88.06 26 LEU B O 1
ATOM 3631 N N . ASP B 1 27 ? -3.463 -31.906 5.414 1 93.25 27 ASP B N 1
ATOM 3632 C CA . ASP B 1 27 ? -4.648 -32.406 6.098 1 93.25 27 ASP B CA 1
ATOM 3633 C C . ASP B 1 27 ? -5.676 -32.938 5.098 1 93.25 27 ASP B C 1
ATOM 3635 O O . ASP B 1 27 ? -6.066 -32.25 4.172 1 93.25 27 ASP B O 1
ATOM 3639 N N . VAL B 1 28 ? -6.117 -34.25 5.316 1 95.38 28 VAL B N 1
ATOM 3640 C CA . VAL B 1 28 ? -6.875 -34.875 4.25 1 95.38 28 VAL B CA 1
ATOM 3641 C C . VAL B 1 28 ? -8.273 -35.25 4.75 1 95.38 28 VAL B C 1
ATOM 3643 O O . VAL B 1 28 ? -8.422 -35.906 5.773 1 95.38 28 VAL B O 1
ATOM 3646 N N . ASP B 1 29 ? -9.242 -34.75 4.074 1 96.62 29 ASP B N 1
ATOM 3647 C CA . ASP B 1 29 ? -10.625 -35.188 4.227 1 96.62 29 ASP B CA 1
ATOM 3648 C C . ASP B 1 29 ? -11.008 -36.156 3.115 1 96.62 29 ASP B C 1
ATOM 3650 O O . ASP B 1 29 ? -10.359 -36.219 2.068 1 96.62 29 ASP B O 1
ATOM 3654 N N . GLU B 1 30 ? -12.039 -37.031 3.383 1 97.25 30 GLU B N 1
ATOM 3655 C CA . GLU B 1 30 ? -12.461 -38.031 2.41 1 97.25 30 GLU B CA 1
ATOM 3656 C C . GLU B 1 30 ? -13.953 -37.906 2.105 1 97.25 30 GLU B C 1
ATOM 3658 O O . GLU B 1 30 ? -14.734 -37.5 2.973 1 97.25 30 GLU B O 1
ATOM 3663 N N . ALA B 1 31 ? -14.242 -38.156 0.927 1 97.5 31 ALA B N 1
ATOM 3664 C CA . ALA B 1 31 ? -15.633 -38.219 0.486 1 97.5 31 ALA B CA 1
ATOM 3665 C C . ALA B 1 31 ? -15.867 -39.469 -0.385 1 97.5 31 ALA B C 1
ATOM 3667 O O . ALA B 1 31 ? -14.969 -39.906 -1.114 1 97.5 31 ALA B O 1
ATOM 3668 N N . LYS B 1 32 ? -17.094 -40.031 -0.375 1 95.94 32 LYS B N 1
ATOM 3669 C CA . LYS B 1 32 ? -17.359 -41.281 -1.046 1 95.94 32 LYS B CA 1
ATOM 3670 C C . LYS B 1 32 ? -17.953 -41.062 -2.436 1 95.94 32 LYS B C 1
ATOM 3672 O O . LYS B 1 32 ? -18.047 -42 -3.234 1 95.94 32 LYS B O 1
ATOM 3677 N N . ASP B 1 33 ? -18.422 -39.906 -2.666 1 95.44 33 ASP B N 1
ATOM 3678 C CA . ASP B 1 33 ? -18.922 -39.531 -3.984 1 95.44 33 ASP B CA 1
ATOM 3679 C C . ASP B 1 33 ? -18.969 -38 -4.145 1 95.44 33 ASP B C 1
ATOM 3681 O O . ASP B 1 33 ? -18.547 -37.281 -3.244 1 95.44 33 ASP B O 1
ATOM 3685 N N . GLY B 1 34 ? -19.391 -37.531 -5.336 1 96.06 34 GLY B N 1
ATOM 3686 C CA . GLY B 1 34 ? -19.391 -36.125 -5.648 1 96.06 34 GLY B CA 1
ATOM 3687 C C . GLY B 1 34 ? -20.281 -35.312 -4.73 1 96.06 34 GLY B C 1
ATOM 3688 O O . GLY B 1 34 ? -19.922 -34.188 -4.34 1 96.06 34 GLY B O 1
ATOM 3689 N N . ALA B 1 35 ? -21.422 -35.844 -4.434 1 95.94 35 ALA B N 1
ATOM 3690 C CA . ALA B 1 35 ? -22.375 -35.156 -3.564 1 95.94 35 ALA B CA 1
ATOM 3691 C C . ALA B 1 35 ? -21.797 -34.969 -2.164 1 95.94 35 ALA B C 1
ATOM 3693 O O . ALA B 1 35 ? -21.875 -33.875 -1.585 1 95.94 35 ALA B O 1
ATOM 3694 N N . ASP B 1 36 ? -21.25 -36.031 -1.705 1 96.38 36 ASP B N 1
ATOM 3695 C CA . ASP B 1 36 ? -20.578 -36 -0.409 1 96.38 36 ASP B CA 1
ATOM 3696 C C . ASP B 1 36 ? -19.422 -35 -0.426 1 96.38 36 ASP B C 1
ATOM 3698 O O . ASP B 1 36 ? -19.234 -34.25 0.534 1 96.38 36 ASP B O 1
ATOM 3702 N N . ALA B 1 37 ? -18.688 -34.938 -1.454 1 97.06 37 ALA B N 1
ATOM 3703 C CA . ALA B 1 37 ? -17.547 -34.031 -1.613 1 97.06 37 ALA B CA 1
ATOM 3704 C C . ALA B 1 37 ? -18 -32.594 -1.581 1 97.06 37 ALA B C 1
ATOM 3706 O O . ALA B 1 37 ? -17.391 -31.75 -0.904 1 97.06 37 ALA B O 1
ATOM 3707 N N . LEU B 1 38 ? -19.047 -32.25 -2.271 1 95.19 38 LEU B N 1
ATOM 3708 C CA . LEU B 1 38 ? -19.562 -30.891 -2.332 1 95.19 38 LEU B CA 1
ATOM 3709 C C . LEU B 1 38 ? -20 -30.406 -0.954 1 95.19 38 LEU B C 1
ATOM 3711 O O . LEU B 1 38 ? -19.828 -29.25 -0.604 1 95.19 38 LEU B O 1
ATOM 3715 N N . ALA B 1 39 ? -20.547 -31.312 -0.225 1 94.25 39 ALA B N 1
ATOM 3716 C CA . ALA B 1 39 ? -21.016 -30.984 1.12 1 94.25 39 ALA B CA 1
ATOM 3717 C C . ALA B 1 39 ? -19.859 -30.688 2.055 1 94.25 39 ALA B C 1
ATOM 3719 O O . ALA B 1 39 ? -19.984 -29.891 2.988 1 94.25 39 ALA B O 1
ATOM 3720 N N . ARG B 1 40 ? -18.75 -31.266 1.795 1 94.19 40 ARG B N 1
ATOM 3721 C CA . ARG B 1 40 ? -17.609 -31.156 2.689 1 94.19 40 ARG B CA 1
ATOM 3722 C C . ARG B 1 40 ? -16.641 -30.078 2.221 1 94.19 40 ARG B C 1
ATOM 3724 O O . ARG B 1 40 ? -15.758 -29.656 2.969 1 94.19 40 ARG B O 1
ATOM 3731 N N . LEU B 1 41 ? -16.844 -29.672 1.002 1 92.94 41 LEU B N 1
ATOM 3732 C CA . LEU B 1 41 ? -15.906 -28.734 0.399 1 92.94 41 LEU B CA 1
ATOM 3733 C C . LEU B 1 41 ? -15.93 -27.406 1.138 1 92.94 41 LEU B C 1
ATOM 3735 O O . LEU B 1 41 ? -16.969 -26.75 1.22 1 92.94 41 LEU B O 1
ATOM 3739 N N . GLU B 1 42 ? -14.922 -27.016 1.729 1 86.19 42 GLU B N 1
ATOM 3740 C CA . GLU B 1 42 ? -14.75 -25.75 2.438 1 86.19 42 GLU B CA 1
ATOM 3741 C C . GLU B 1 42 ? -13.5 -25.016 1.961 1 86.19 42 GLU B C 1
ATOM 3743 O O . GLU B 1 42 ? -13.414 -24.609 0.801 1 86.19 42 GLU B O 1
ATOM 3748 N N . ASP B 1 43 ? -12.422 -24.938 2.814 1 84.25 43 ASP B N 1
ATOM 3749 C CA . ASP B 1 43 ? -11.203 -24.219 2.471 1 84.25 43 ASP B CA 1
ATOM 3750 C C . ASP B 1 43 ? -10.141 -25.172 1.908 1 84.25 43 ASP B C 1
ATOM 3752 O O . ASP B 1 43 ? -8.945 -24.953 2.102 1 84.25 43 ASP B O 1
ATOM 3756 N N . HIS B 1 44 ? -10.688 -26.25 1.188 1 91.94 44 HIS B N 1
ATOM 3757 C CA . HIS B 1 44 ? -9.75 -27.188 0.585 1 91.94 44 HIS B CA 1
ATOM 3758 C C . HIS B 1 44 ? -9.008 -26.562 -0.585 1 91.94 44 HIS B C 1
ATOM 3760 O O . HIS B 1 44 ? -9.625 -25.922 -1.446 1 91.94 44 HIS B O 1
ATOM 3766 N N . ALA B 1 45 ? -7.699 -26.75 -0.62 1 90.06 45 ALA B N 1
ATOM 3767 C CA . ALA B 1 45 ? -6.879 -26.188 -1.69 1 90.06 45 ALA B CA 1
ATOM 3768 C C . ALA B 1 45 ? -6.762 -27.172 -2.859 1 90.06 45 ALA B C 1
ATOM 3770 O O . ALA B 1 45 ? -6.453 -26.766 -3.982 1 90.06 45 ALA B O 1
ATOM 3771 N N . LEU B 1 46 ? -6.984 -28.469 -2.566 1 93.31 46 LEU B N 1
ATOM 3772 C CA . LEU B 1 46 ? -6.805 -29.531 -3.547 1 93.31 46 LEU B CA 1
ATOM 3773 C C . LEU B 1 46 ? -7.914 -30.562 -3.43 1 93.31 46 LEU B C 1
ATOM 3775 O O . LEU B 1 46 ? -8.289 -30.969 -2.324 1 93.31 46 LEU B O 1
ATOM 3779 N N . VAL B 1 47 ? -8.461 -30.938 -4.582 1 95.94 47 VAL B N 1
ATOM 3780 C CA . VAL B 1 47 ? -9.43 -32.031 -4.656 1 95.94 47 VAL B CA 1
ATOM 3781 C C . VAL B 1 47 ? -8.938 -33.094 -5.633 1 95.94 47 VAL B C 1
ATOM 3783 O O . VAL B 1 47 ? -8.594 -32.781 -6.773 1 95.94 47 VAL B O 1
ATOM 3786 N N . ILE B 1 48 ? -8.789 -34.281 -5.137 1 95.06 48 ILE B N 1
ATOM 3787 C CA . ILE B 1 48 ? -8.516 -35.438 -5.996 1 95.06 48 ILE B CA 1
ATOM 3788 C C . ILE B 1 48 ? -9.758 -36.312 -6.102 1 95.06 48 ILE B C 1
ATOM 3790 O O . ILE B 1 48 ? -10.266 -36.812 -5.09 1 95.06 48 ILE B O 1
ATOM 3794 N N . THR B 1 49 ? -10.203 -36.469 -7.293 1 95.5 49 THR B N 1
ATOM 3795 C CA . THR B 1 49 ? -11.492 -37.156 -7.402 1 95.5 49 THR B CA 1
ATOM 3796 C C . THR B 1 49 ? -11.461 -38.219 -8.5 1 95.5 49 THR B C 1
ATOM 3798 O O . THR B 1 49 ? -10.852 -38 -9.547 1 95.5 49 THR B O 1
ATOM 3801 N N . ASP B 1 50 ? -12.109 -39.281 -8.25 1 93.44 50 ASP B N 1
ATOM 3802 C CA . ASP B 1 50 ? -12.367 -40.281 -9.258 1 93.44 50 ASP B CA 1
ATOM 3803 C C . ASP B 1 50 ? -13.383 -39.812 -10.289 1 93.44 50 ASP B C 1
ATOM 3805 O O . ASP B 1 50 ? -14.234 -38.969 -9.977 1 93.44 50 ASP B O 1
ATOM 3809 N N . LEU B 1 51 ? -13.25 -40.344 -11.469 1 91.69 51 LEU B N 1
ATOM 3810 C CA . LEU B 1 51 ? -14.133 -39.938 -12.555 1 91.69 51 LEU B CA 1
ATOM 3811 C C . LEU B 1 51 ? -15.492 -40.625 -12.43 1 91.69 51 LEU B C 1
ATOM 3813 O O . LEU B 1 51 ? -16.531 -40.031 -12.672 1 91.69 51 LEU B O 1
ATOM 3817 N N . ARG B 1 52 ? -15.398 -41.906 -12.156 1 89.88 52 ARG B N 1
ATOM 3818 C CA . ARG B 1 52 ? -16.625 -42.719 -12.109 1 89.88 52 ARG B CA 1
ATOM 3819 C C . ARG B 1 52 ? -17.016 -43 -10.664 1 89.88 52 ARG B C 1
ATOM 3821 O O . ARG B 1 52 ? -16.359 -43.812 -9.992 1 89.88 52 ARG B O 1
ATOM 3828 N N . MET B 1 53 ? -18.078 -42.406 -10.211 1 92.44 53 MET B N 1
ATOM 3829 C CA . MET B 1 53 ? -18.609 -42.625 -8.867 1 92.44 53 MET B CA 1
ATOM 3830 C C . MET B 1 53 ? -20.141 -42.594 -8.883 1 92.44 53 MET B C 1
ATOM 3832 O O . MET B 1 53 ? -20.75 -42.031 -9.797 1 92.44 53 MET B O 1
ATOM 3836 N N . PRO B 1 54 ? -20.75 -43.281 -7.93 1 92.5 54 PRO B N 1
ATOM 3837 C CA . PRO B 1 54 ? -22.203 -43.25 -7.848 1 92.5 54 PRO B CA 1
ATOM 3838 C C . PRO B 1 54 ? -22.75 -41.875 -7.477 1 92.5 54 PRO B C 1
ATOM 3840 O O . PRO B 1 54 ? -21.984 -41 -7 1 92.5 54 PRO B O 1
ATOM 3843 N N . ARG B 1 55 ? -24.156 -41.5 -7.719 1 91.38 55 ARG B N 1
ATOM 3844 C CA . ARG B 1 55 ? -24.891 -40.281 -7.379 1 91.38 55 ARG B CA 1
ATOM 3845 C C . ARG B 1 55 ? -24.406 -39.094 -8.195 1 91.38 55 ARG B C 1
ATOM 3847 O O . ARG B 1 55 ? -25.109 -38.625 -9.078 1 91.38 55 ARG B O 1
ATOM 3854 N N . MET B 1 56 ? -23.078 -38.75 -7.949 1 93.81 56 MET B N 1
ATOM 3855 C CA . MET B 1 56 ? -22.438 -37.688 -8.703 1 93.81 56 MET B CA 1
ATOM 3856 C C . MET B 1 56 ? -21.016 -38.094 -9.086 1 93.81 56 MET B C 1
ATOM 3858 O O . MET B 1 56 ? -20.188 -38.375 -8.211 1 93.81 56 MET B O 1
ATOM 3862 N N . ASP B 1 57 ? -20.781 -38.062 -10.359 1 92.38 57 ASP B N 1
ATOM 3863 C CA . ASP B 1 57 ? -19.469 -38.531 -10.82 1 92.38 57 ASP B CA 1
ATOM 3864 C C . ASP B 1 57 ? -18.438 -37.406 -10.789 1 92.38 57 ASP B C 1
ATOM 3866 O O . ASP B 1 57 ? -18.766 -36.281 -10.422 1 92.38 57 ASP B O 1
ATOM 3870 N N . GLY B 1 58 ? -17.25 -37.75 -11.102 1 93.88 58 GLY B N 1
ATOM 3871 C CA . GLY B 1 58 ? -16.156 -36.812 -10.992 1 93.88 58 GLY B CA 1
ATOM 3872 C C . GLY B 1 58 ? -16.266 -35.656 -11.953 1 93.88 58 GLY B C 1
ATOM 3873 O O . GLY B 1 58 ? -15.805 -34.562 -11.656 1 93.88 58 GLY B O 1
ATOM 3874 N N . MET B 1 59 ? -16.875 -35.875 -13.109 1 93.06 59 MET B N 1
ATOM 3875 C CA . MET B 1 59 ? -17.016 -34.812 -14.109 1 93.06 59 MET B CA 1
ATOM 3876 C C . MET B 1 59 ? -18.016 -33.75 -13.648 1 93.06 59 MET B C 1
ATOM 3878 O O . MET B 1 59 ? -17.75 -32.562 -13.758 1 93.06 59 MET B O 1
ATOM 3882 N N . GLU B 1 60 ? -19.078 -34.219 -13.195 1 94.88 60 GLU B N 1
ATOM 3883 C CA . GLU B 1 60 ? -20.078 -33.281 -12.664 1 94.88 60 GLU B CA 1
ATOM 3884 C C . GLU B 1 60 ? -19.531 -32.531 -11.453 1 94.88 60 GLU B C 1
ATOM 3886 O O . GLU B 1 60 ? -19.781 -31.312 -11.312 1 94.88 60 GLU B O 1
ATOM 3891 N N . LEU B 1 61 ? -18.844 -33.25 -10.609 1 96.06 61 LEU B N 1
ATOM 3892 C CA . LEU B 1 61 ? -18.219 -32.594 -9.469 1 96.06 61 LEU B CA 1
ATOM 3893 C C . LEU B 1 61 ? -17.281 -31.5 -9.914 1 96.06 61 LEU B C 1
ATOM 3895 O O . LEU B 1 61 ? -17.328 -30.391 -9.375 1 96.06 61 LEU B O 1
ATOM 3899 N N . LEU B 1 62 ? -16.469 -31.75 -10.898 1 95.5 62 LEU B N 1
ATOM 3900 C CA . LEU B 1 62 ? -15.539 -30.766 -11.445 1 95.5 62 LEU B CA 1
ATOM 3901 C C . LEU B 1 62 ? -16.281 -29.531 -11.922 1 95.5 62 LEU B C 1
ATOM 3903 O O . LEU B 1 62 ? -15.883 -28.406 -11.602 1 95.5 62 LEU B O 1
ATOM 3907 N N . ARG B 1 63 ? -17.344 -29.672 -12.602 1 95.25 63 ARG B N 1
ATOM 3908 C CA . ARG B 1 63 ? -18.125 -28.562 -13.117 1 95.25 63 ARG B CA 1
ATOM 3909 C C . ARG B 1 63 ? -18.641 -27.688 -11.984 1 95.25 63 ARG B C 1
ATOM 3911 O O . ARG B 1 63 ? -18.562 -26.453 -12.047 1 95.25 63 ARG B O 1
ATOM 3918 N N . ARG B 1 64 ? -19.125 -28.328 -11.031 1 94.62 64 ARG B N 1
ATOM 3919 C CA . ARG B 1 64 ? -19.688 -27.609 -9.898 1 94.62 64 ARG B CA 1
ATOM 3920 C C . ARG B 1 64 ? -18.609 -26.859 -9.125 1 94.62 64 ARG B C 1
ATOM 3922 O O . ARG B 1 64 ? -18.844 -25.734 -8.656 1 94.62 64 ARG B O 1
ATOM 3929 N N . ILE B 1 65 ? -17.469 -27.469 -8.953 1 94.44 65 ILE B N 1
ATOM 3930 C CA . ILE B 1 65 ? -16.375 -26.844 -8.234 1 94.44 65 ILE B CA 1
ATOM 3931 C C . ILE B 1 65 ? -15.883 -25.609 -9 1 94.44 65 ILE B C 1
ATOM 3933 O O . ILE B 1 65 ? -15.68 -24.547 -8.422 1 94.44 65 ILE B O 1
ATOM 3937 N N . LYS B 1 66 ? -15.703 -25.719 -10.289 1 91.81 66 LYS B N 1
ATOM 3938 C CA . LYS B 1 66 ? -15.117 -24.688 -11.125 1 91.81 66 LYS B CA 1
ATOM 3939 C C . LYS B 1 66 ? -16.062 -23.5 -11.289 1 91.81 66 LYS B C 1
ATOM 3941 O O . LYS B 1 66 ? -15.648 -22.406 -11.672 1 91.81 66 LYS B O 1
ATOM 3946 N N . ALA B 1 67 ? -17.328 -23.719 -10.961 1 88.69 67 ALA B N 1
ATOM 3947 C CA . ALA B 1 67 ? -18.312 -22.641 -11.016 1 88.69 67 ALA B CA 1
ATOM 3948 C C . ALA B 1 67 ? -18.188 -21.719 -9.805 1 88.69 67 ALA B C 1
ATOM 3950 O O . ALA B 1 67 ? -18.719 -20.609 -9.805 1 88.69 67 ALA B O 1
ATOM 3951 N N . ARG B 1 68 ? -17.484 -22.094 -8.875 1 83.44 68 ARG B N 1
ATOM 3952 C CA . ARG B 1 68 ? -17.281 -21.312 -7.66 1 83.44 68 ARG B CA 1
ATOM 3953 C C . ARG B 1 68 ? -16.094 -20.359 -7.82 1 83.44 68 ARG B C 1
ATOM 3955 O O . ARG B 1 68 ? -15.156 -20.641 -8.562 1 83.44 68 ARG B O 1
ATOM 3962 N N . PRO B 1 69 ? -16.266 -19.203 -7.09 1 76 69 PRO B N 1
ATOM 3963 C CA . PRO B 1 69 ? -15.086 -18.344 -7.039 1 76 69 PRO B CA 1
ATOM 3964 C C . PRO B 1 69 ? -13.945 -18.953 -6.238 1 76 69 PRO B C 1
ATOM 3966 O O . PRO B 1 69 ? -14.188 -19.75 -5.32 1 76 69 PRO B O 1
ATOM 3969 N N . ASP B 1 70 ? -12.734 -18.812 -6.535 1 77.94 70 ASP B N 1
ATOM 3970 C CA . ASP B 1 70 ? -11.547 -19.328 -5.859 1 77.94 70 ASP B CA 1
ATOM 3971 C C . ASP B 1 70 ? -11.57 -20.844 -5.785 1 77.94 70 ASP B C 1
ATOM 3973 O O . ASP B 1 70 ? -11.352 -21.422 -4.719 1 77.94 70 ASP B O 1
ATOM 3977 N N . ALA B 1 71 ? -11.93 -21.5 -6.734 1 89.06 71 ALA B N 1
ATOM 3978 C CA . ALA B 1 71 ? -12.031 -22.953 -6.828 1 89.06 71 ALA B CA 1
ATOM 3979 C C . ALA B 1 71 ? -10.695 -23.609 -6.535 1 89.06 71 ALA B C 1
ATOM 3981 O O . ALA B 1 71 ? -9.641 -23.109 -6.945 1 89.06 71 ALA B O 1
ATOM 3982 N N . PRO B 1 72 ? -10.789 -24.703 -5.777 1 92.94 72 PRO B N 1
ATOM 3983 C CA . PRO B 1 72 ? -9.547 -25.453 -5.547 1 92.94 72 PRO B CA 1
ATOM 3984 C C . PRO B 1 72 ? -8.984 -26.078 -6.82 1 92.94 72 PRO B C 1
ATOM 3986 O O . PRO B 1 72 ? -9.68 -26.141 -7.836 1 92.94 72 PRO B O 1
ATOM 3989 N N . VAL B 1 73 ? -7.734 -26.469 -6.699 1 93.88 73 VAL B N 1
ATOM 3990 C CA . VAL B 1 73 ? -7.121 -27.266 -7.762 1 93.88 73 VAL B CA 1
ATOM 3991 C C . VAL B 1 73 ? -7.738 -28.656 -7.789 1 93.88 73 VAL B C 1
ATOM 3993 O O . VAL B 1 73 ? -7.887 -29.297 -6.75 1 93.88 73 VAL B O 1
ATOM 3996 N N . VAL B 1 74 ? -8.148 -29.125 -8.969 1 95.25 74 VAL B N 1
ATOM 3997 C CA . VAL B 1 74 ? -8.812 -30.422 -9.062 1 95.25 74 VAL B CA 1
ATOM 3998 C C . VAL B 1 74 ? -7.973 -31.375 -9.922 1 95.25 74 VAL B C 1
ATOM 4000 O O . VAL B 1 74 ? -7.609 -31.047 -11.047 1 95.25 74 VAL B O 1
ATOM 4003 N N . VAL B 1 75 ? -7.648 -32.5 -9.383 1 93.88 75 VAL B N 1
ATOM 4004 C CA . VAL B 1 75 ? -6.957 -33.562 -10.102 1 93.88 75 VAL B CA 1
ATOM 4005 C C . VAL B 1 75 ? -7.898 -34.75 -10.281 1 93.88 75 VAL B C 1
ATOM 4007 O O . VAL B 1 75 ? -8.547 -35.219 -9.328 1 93.88 75 VAL B O 1
ATOM 4010 N N . MET B 1 76 ? -7.91 -35.312 -11.5 1 92.5 76 MET B N 1
ATOM 4011 C CA . MET B 1 76 ? -8.812 -36.406 -11.812 1 92.5 76 MET B CA 1
ATOM 4012 C C . MET B 1 76 ? -8.07 -37.75 -11.75 1 92.5 76 MET B C 1
ATOM 4014 O O . MET B 1 76 ? -6.91 -37.844 -12.148 1 92.5 76 MET B O 1
ATOM 4018 N N . ILE B 1 77 ? -8.797 -38.688 -11.195 1 90.06 77 ILE B N 1
ATOM 4019 C CA . ILE B 1 77 ? -8.328 -40.062 -11.281 1 90.06 77 ILE B CA 1
ATOM 4020 C C . ILE B 1 77 ? -9.078 -40.812 -12.383 1 90.06 77 ILE B C 1
ATOM 4022 O O . ILE B 1 77 ? -10.312 -40.781 -12.422 1 90.06 77 ILE B O 1
ATOM 4026 N N . THR B 1 78 ? -8.289 -41.375 -13.258 1 82.19 78 THR B N 1
ATOM 4027 C CA . THR B 1 78 ? -8.922 -42.062 -14.383 1 82.19 78 THR B CA 1
ATOM 4028 C C . THR B 1 78 ? -8.578 -43.562 -14.375 1 82.19 78 THR B C 1
ATOM 4030 O O . THR B 1 78 ? -7.664 -43.969 -13.664 1 82.19 78 THR B O 1
ATOM 4033 N N . ALA B 1 79 ? -9.516 -44.312 -14.922 1 78.19 79 ALA B N 1
ATOM 4034 C CA . ALA B 1 79 ? -9.219 -45.719 -15.148 1 78.19 79 ALA B CA 1
ATOM 4035 C C . ALA B 1 79 ? -8.68 -45.938 -16.562 1 78.19 79 ALA B C 1
ATOM 4037 O O . ALA B 1 79 ? -8.656 -45.031 -17.375 1 78.19 79 ALA B O 1
ATOM 4038 N N . HIS B 1 80 ? -8.109 -47.156 -16.703 1 67.25 80 HIS B N 1
ATOM 4039 C CA . HIS B 1 80 ? -7.625 -47.531 -18.031 1 67.25 80 HIS B CA 1
ATOM 4040 C C . HIS B 1 80 ? -8.719 -47.375 -19.078 1 67.25 80 HIS B C 1
ATOM 4042 O O . HIS B 1 80 ? -9.867 -47.75 -18.844 1 67.25 80 HIS B O 1
ATOM 4048 N N . GLY B 1 81 ? -8.531 -46.656 -20.172 1 62.09 81 GLY B N 1
ATOM 4049 C CA . GLY B 1 81 ? -9.461 -46.469 -21.281 1 62.09 81 GLY B CA 1
ATOM 4050 C C . GLY B 1 81 ? -10.234 -45.188 -21.219 1 62.09 81 GLY B C 1
ATOM 4051 O O . GLY B 1 81 ? -11.047 -44.906 -22.094 1 62.09 81 GLY B O 1
ATOM 4052 N N . SER B 1 82 ? -9.867 -44.5 -20.234 1 66.06 82 SER B N 1
ATOM 4053 C CA . SER B 1 82 ? -10.656 -43.281 -20.062 1 66.06 82 SER B CA 1
ATOM 4054 C C . SER B 1 82 ? -9.852 -42.031 -20.438 1 66.06 82 SER B C 1
ATOM 4056 O O . SER B 1 82 ? -10.008 -40.969 -19.812 1 66.06 82 SER B O 1
ATOM 4058 N N . GLU B 1 83 ? -9.008 -42.219 -21.406 1 71.12 83 GLU B N 1
ATOM 4059 C CA . GLU B 1 83 ? -8.117 -41.156 -21.812 1 71.12 83 GLU B CA 1
ATOM 4060 C C . GLU B 1 83 ? -8.906 -39.969 -22.359 1 71.12 83 GLU B C 1
ATOM 4062 O O . GLU B 1 83 ? -8.578 -38.812 -22.094 1 71.12 83 GLU B O 1
ATOM 4067 N N . ARG B 1 84 ? -10 -40.312 -23.047 1 76.62 84 ARG B N 1
ATOM 4068 C CA . ARG B 1 84 ? -10.828 -39.281 -23.609 1 76.62 84 ARG B CA 1
ATOM 4069 C C . ARG B 1 84 ? -11.477 -38.438 -22.516 1 76.62 84 ARG B C 1
ATOM 4071 O O . ARG B 1 84 ? -11.531 -37.188 -22.609 1 76.62 84 ARG B O 1
ATOM 4078 N N . GLN B 1 85 ? -11.852 -39.125 -21.547 1 81.94 85 GLN B N 1
ATOM 4079 C CA . GLN B 1 85 ? -12.5 -38.438 -20.453 1 81.94 85 GLN B CA 1
ATOM 4080 C C . GLN B 1 85 ? -11.516 -37.531 -19.719 1 81.94 85 GLN B C 1
ATOM 4082 O O . GLN B 1 85 ? -11.883 -36.469 -19.234 1 81.94 85 GLN B O 1
ATOM 4087 N N . ALA B 1 86 ? -10.312 -38.031 -19.609 1 79.31 86 ALA B N 1
ATOM 4088 C CA . ALA B 1 86 ? -9.273 -37.219 -18.969 1 79.31 86 ALA B CA 1
ATOM 4089 C C . ALA B 1 86 ? -9.031 -35.938 -19.75 1 79.31 86 ALA B C 1
ATOM 4091 O O . ALA B 1 86 ? -8.875 -34.844 -19.156 1 79.31 86 ALA B O 1
ATOM 4092 N N . VAL B 1 87 ? -9.086 -36.062 -21 1 79 87 VAL B N 1
ATOM 4093 C CA . VAL B 1 87 ? -8.891 -34.906 -21.859 1 79 87 VAL B CA 1
ATOM 4094 C C . VAL B 1 87 ? -10.047 -33.938 -21.703 1 79 87 VAL B C 1
ATOM 4096 O O . VAL B 1 87 ? -9.844 -32.719 -21.609 1 79 87 VAL B O 1
ATOM 4099 N N . ASP B 1 88 ? -11.227 -34.469 -21.656 1 85.69 88 ASP B N 1
ATOM 4100 C CA . ASP B 1 88 ? -12.414 -33.625 -21.453 1 85.69 88 ASP B CA 1
ATOM 4101 C C . ASP B 1 88 ? -12.352 -32.906 -20.109 1 85.69 88 ASP B C 1
ATOM 4103 O O . ASP B 1 88 ? -12.734 -31.734 -20.016 1 85.69 88 ASP B O 1
ATOM 4107 N N . ALA B 1 89 ? -11.867 -33.594 -19.125 1 88.94 89 ALA B N 1
ATOM 4108 C CA . ALA B 1 89 ? -11.734 -33 -17.797 1 88.94 89 ALA B CA 1
ATOM 4109 C C . ALA B 1 89 ? -10.766 -31.828 -17.812 1 88.94 89 ALA B C 1
ATOM 4111 O O . ALA B 1 89 ? -11.008 -30.812 -17.172 1 88.94 89 ALA B O 1
ATOM 4112 N N . MET B 1 90 ? -9.719 -31.969 -18.531 1 85 90 MET B N 1
ATOM 4113 C CA . MET B 1 90 ? -8.734 -30.906 -18.656 1 85 90 MET B CA 1
ATOM 4114 C C . MET B 1 90 ? -9.352 -29.672 -19.297 1 85 90 MET B C 1
ATOM 4116 O O . MET B 1 90 ? -9.086 -28.547 -18.875 1 85 90 MET B O 1
ATOM 4120 N N . LYS B 1 91 ? -10.195 -29.859 -20.234 1 82.94 91 LYS B N 1
ATOM 4121 C CA . LYS B 1 91 ? -10.867 -28.766 -20.906 1 82.94 91 LYS B CA 1
ATOM 4122 C C . LYS B 1 91 ? -11.836 -28.047 -19.969 1 82.94 91 LYS B C 1
ATOM 4124 O O . LYS B 1 91 ? -12.055 -26.844 -20.109 1 82.94 91 LYS B O 1
ATOM 4129 N N . LEU B 1 92 ? -12.352 -28.812 -19.109 1 87.62 92 LEU B N 1
ATOM 4130 C CA . LEU B 1 92 ? -13.32 -28.25 -18.172 1 87.62 92 LEU B CA 1
ATOM 4131 C C . LEU B 1 92 ? -12.609 -27.562 -17 1 87.62 92 LEU B C 1
ATOM 4133 O O . LEU B 1 92 ? -13.258 -26.969 -16.141 1 87.62 92 LEU B O 1
ATOM 4137 N N . GLY B 1 93 ? -11.289 -27.703 -16.938 1 87.75 93 GLY B N 1
ATOM 4138 C CA . GLY B 1 93 ? -10.562 -26.938 -15.953 1 87.75 93 GLY B CA 1
ATOM 4139 C C . GLY B 1 93 ? -9.828 -27.797 -14.945 1 87.75 93 GLY B C 1
ATOM 4140 O O . GLY B 1 93 ? -9.305 -27.297 -13.945 1 87.75 93 GLY B O 1
ATOM 4141 N N . ALA B 1 94 ? -9.867 -29.156 -15.141 1 91.38 94 ALA B N 1
ATOM 4142 C CA . ALA B 1 94 ? -9.031 -30 -14.289 1 91.38 94 ALA B CA 1
ATOM 4143 C C . ALA B 1 94 ? -7.551 -29.641 -14.445 1 91.38 94 ALA B C 1
ATOM 4145 O O . ALA B 1 94 ? -7.098 -29.328 -15.547 1 91.38 94 ALA B O 1
ATOM 4146 N N . PHE B 1 95 ? -6.914 -29.672 -13.273 1 91.31 95 PHE B N 1
ATOM 4147 C CA . PHE B 1 95 ? -5.5 -29.328 -13.297 1 91.31 95 PHE B CA 1
ATOM 4148 C C . PHE B 1 95 ? -4.676 -30.422 -13.953 1 91.31 95 PHE B C 1
ATOM 4150 O O . PHE B 1 95 ? -3.787 -30.141 -14.758 1 91.31 95 PHE B O 1
ATOM 4157 N N . ASP B 1 96 ? -4.941 -31.594 -13.555 1 89.31 96 ASP B N 1
ATOM 4158 C CA . ASP B 1 96 ? -4.219 -32.781 -14.016 1 89.31 96 ASP B CA 1
ATOM 4159 C C . ASP B 1 96 ? -5.035 -34.031 -13.789 1 89.31 96 ASP B C 1
ATOM 4161 O O . ASP B 1 96 ? -6.184 -33.969 -13.344 1 89.31 96 ASP B O 1
ATOM 4165 N N . TYR B 1 97 ? -4.438 -35.125 -14.289 1 86.94 97 TYR B N 1
ATOM 4166 C CA . TYR B 1 97 ? -5.051 -36.438 -14.039 1 86.94 97 TYR B CA 1
ATOM 4167 C C . TYR B 1 97 ? -3.99 -37.5 -13.891 1 86.94 97 TYR B C 1
ATOM 4169 O O . TYR B 1 97 ? -2.838 -37.312 -14.289 1 86.94 97 TYR B O 1
ATOM 4177 N N . PHE B 1 98 ? -4.348 -38.625 -13.211 1 82.81 98 PHE B N 1
ATOM 4178 C CA . PHE B 1 98 ? -3.504 -39.812 -13.188 1 82.81 98 PHE B CA 1
ATOM 4179 C C . PHE B 1 98 ? -4.348 -41.062 -13.234 1 82.81 98 PHE B C 1
ATOM 4181 O O . PHE B 1 98 ? -5.543 -41.031 -12.938 1 82.81 98 PHE B O 1
ATOM 4188 N N . LYS B 1 99 ? -3.67 -42.156 -13.656 1 82.81 99 LYS B N 1
ATOM 4189 C CA . LYS B 1 99 ? -4.398 -43.406 -13.961 1 82.81 99 LYS B CA 1
ATOM 4190 C C . LYS B 1 99 ? -4.281 -44.406 -12.82 1 82.81 99 LYS B C 1
ATOM 4192 O O . LYS B 1 99 ? -3.234 -44.5 -12.172 1 82.81 99 LYS B O 1
ATOM 4197 N N . LYS B 1 100 ? -5.41 -45.156 -12.648 1 82.5 100 LYS B N 1
ATOM 4198 C CA . LYS B 1 100 ? -5.379 -46.344 -11.812 1 82.5 100 LYS B CA 1
ATOM 4199 C C . LYS B 1 100 ? -4.945 -47.562 -12.625 1 82.5 100 LYS B C 1
ATOM 4201 O O . LYS B 1 100 ? -5.332 -47.719 -13.781 1 82.5 100 LYS B O 1
ATOM 4206 N N . PRO B 1 101 ? -4.109 -48.5 -12.094 1 81.75 101 PRO B N 1
ATOM 4207 C CA . PRO B 1 101 ? -3.432 -48.406 -10.797 1 81.75 101 PRO B CA 1
ATOM 4208 C C . PRO B 1 101 ? -2.324 -47.375 -10.781 1 81.75 101 PRO B C 1
ATOM 4210 O O . PRO B 1 101 ? -1.727 -47.062 -11.828 1 81.75 101 PRO B O 1
ATOM 4213 N N . PHE B 1 102 ? -2.045 -46.875 -9.586 1 77.19 102 PHE B N 1
ATOM 4214 C CA . PHE B 1 102 ? -1.167 -45.719 -9.445 1 77.19 102 PHE B CA 1
ATOM 4215 C C . PHE B 1 102 ? 0.294 -46.156 -9.43 1 77.19 102 PHE B C 1
ATOM 4217 O O . PHE B 1 102 ? 0.65 -47.125 -8.766 1 77.19 102 PHE B O 1
ATOM 4224 N N . GLU B 1 103 ? 1.051 -45.562 -10.305 1 76.31 103 GLU B N 1
ATOM 4225 C CA . GLU B 1 103 ? 2.486 -45.594 -10.039 1 76.31 103 GLU B CA 1
ATOM 4226 C C . GLU B 1 103 ? 2.885 -44.531 -9.016 1 76.31 103 GLU B C 1
ATOM 4228 O O . GLU B 1 103 ? 2.646 -43.344 -9.227 1 76.31 103 GLU B O 1
ATOM 4233 N N . PRO B 1 104 ? 3.408 -44.906 -7.926 1 76.88 104 PRO B N 1
ATOM 4234 C CA . PRO B 1 104 ? 3.67 -44 -6.82 1 76.88 104 PRO B CA 1
ATOM 4235 C C . PRO B 1 104 ? 4.406 -42.75 -7.266 1 76.88 104 PRO B C 1
ATOM 4237 O O . PRO B 1 104 ? 4.059 -41.625 -6.844 1 76.88 104 PRO B O 1
ATOM 4240 N N . ASP B 1 105 ? 5.406 -42.906 -8.078 1 76.81 105 ASP B N 1
ATOM 4241 C CA . ASP B 1 105 ? 6.195 -41.75 -8.516 1 76.81 105 ASP B CA 1
ATOM 4242 C C . ASP B 1 105 ? 5.352 -40.781 -9.344 1 76.81 105 ASP B C 1
ATOM 4244 O O . ASP B 1 105 ? 5.5 -39.562 -9.219 1 76.81 105 ASP B O 1
ATOM 4248 N N . GLU B 1 106 ? 4.492 -41.344 -10.133 1 76.81 106 GLU B N 1
ATOM 4249 C CA . GLU B 1 106 ? 3.615 -40.5 -10.953 1 76.81 106 GLU B CA 1
ATOM 4250 C C . GLU B 1 106 ? 2.613 -39.75 -10.094 1 76.81 106 GLU B C 1
ATOM 4252 O O . GLU B 1 106 ? 2.363 -38.562 -10.328 1 76.81 106 GLU B O 1
ATOM 4257 N N . LEU B 1 107 ? 2.088 -40.469 -9.195 1 81.62 107 LEU B N 1
ATOM 4258 C CA . LEU B 1 107 ? 1.136 -39.844 -8.281 1 81.62 107 LEU B CA 1
ATOM 4259 C C . LEU B 1 107 ? 1.786 -38.688 -7.508 1 81.62 107 LEU B C 1
ATOM 4261 O O . LEU B 1 107 ? 1.216 -37.625 -7.402 1 81.62 107 LEU B O 1
ATOM 4265 N N . LEU B 1 108 ? 2.928 -38.969 -7.031 1 80.19 108 LEU B N 1
ATOM 4266 C CA . LEU B 1 108 ? 3.639 -37.969 -6.246 1 80.19 108 LEU B CA 1
ATOM 4267 C C . LEU B 1 108 ? 3.928 -36.719 -7.086 1 80.19 108 LEU B C 1
ATOM 4269 O O . LEU B 1 108 ? 3.83 -35.594 -6.594 1 80.19 108 LEU B O 1
ATOM 4273 N N . ALA B 1 109 ? 4.289 -36.906 -8.281 1 81.38 109 ALA B N 1
ATOM 4274 C CA . ALA B 1 109 ? 4.594 -35.781 -9.172 1 81.38 109 ALA B CA 1
ATOM 4275 C C . ALA B 1 109 ? 3.363 -34.906 -9.398 1 81.38 109 ALA B C 1
ATOM 4277 O O . ALA B 1 109 ? 3.453 -33.688 -9.352 1 81.38 109 ALA B O 1
ATOM 4278 N N . VAL B 1 110 ? 2.232 -35.562 -9.641 1 85.19 110 VAL B N 1
ATOM 4279 C CA . VAL B 1 110 ? 0.989 -34.844 -9.883 1 85.19 110 VAL B CA 1
ATOM 4280 C C . VAL B 1 110 ? 0.589 -34.062 -8.625 1 85.19 110 VAL B C 1
ATOM 4282 O O . VAL B 1 110 ? 0.21 -32.875 -8.711 1 85.19 110 VAL B O 1
ATOM 4285 N N . VAL B 1 111 ? 0.716 -34.719 -7.527 1 83.94 111 VAL B N 1
ATOM 4286 C CA . VAL B 1 111 ? 0.331 -34.094 -6.262 1 83.94 111 VAL B CA 1
ATOM 4287 C C . VAL B 1 111 ? 1.224 -32.875 -5.977 1 83.94 111 VAL B C 1
ATOM 4289 O O . VAL B 1 111 ? 0.737 -31.828 -5.57 1 83.94 111 VAL B O 1
ATOM 4292 N N . ARG B 1 112 ? 2.479 -33.031 -6.203 1 84.31 112 ARG B N 1
ATOM 4293 C CA . ARG B 1 112 ? 3.42 -31.938 -5.969 1 84.31 112 ARG B CA 1
ATOM 4294 C C . ARG B 1 112 ? 3.084 -30.734 -6.832 1 84.31 112 ARG B C 1
ATOM 4296 O O . ARG B 1 112 ? 3.072 -29.594 -6.344 1 84.31 112 ARG B O 1
ATOM 4303 N N . ARG B 1 113 ? 2.822 -30.984 -8.062 1 88.44 113 ARG B N 1
ATOM 4304 C CA . ARG B 1 113 ? 2.484 -29.906 -8.977 1 88.44 113 ARG B CA 1
ATOM 4305 C C . ARG B 1 113 ? 1.176 -29.234 -8.578 1 88.44 113 ARG B C 1
ATOM 4307 O O . ARG B 1 113 ? 1.06 -28 -8.617 1 88.44 113 ARG B O 1
ATOM 4314 N N . ALA B 1 114 ? 0.238 -30.047 -8.281 1 88.81 114 ALA B N 1
ATOM 4315 C CA . ALA B 1 114 ? -1.063 -29.516 -7.875 1 88.81 114 ALA B CA 1
ATOM 4316 C C . ALA B 1 114 ? -0.939 -28.656 -6.621 1 88.81 114 ALA B C 1
ATOM 4318 O O . ALA B 1 114 ? -1.559 -27.594 -6.523 1 88.81 114 ALA B O 1
ATOM 4319 N N . LEU B 1 115 ? -0.122 -29.109 -5.727 1 87.19 115 LEU B N 1
ATOM 4320 C CA . LEU B 1 115 ? 0.093 -28.375 -4.484 1 87.19 115 LEU B CA 1
ATOM 4321 C C . LEU B 1 115 ? 0.808 -27.062 -4.75 1 87.19 115 LEU B C 1
ATOM 4323 O O . LEU B 1 115 ? 0.492 -26.047 -4.133 1 87.19 115 LEU B O 1
ATOM 4327 N N . GLU B 1 116 ? 1.753 -27.125 -5.562 1 88.12 116 GLU B N 1
ATOM 4328 C CA . GLU B 1 116 ? 2.445 -25.891 -5.934 1 88.12 116 GLU B CA 1
ATOM 4329 C C . GLU B 1 116 ? 1.476 -24.875 -6.523 1 88.12 116 GLU B C 1
ATOM 4331 O O . GLU B 1 116 ? 1.514 -23.703 -6.164 1 88.12 116 GLU B O 1
ATOM 4336 N N . SER B 1 117 ? 0.666 -25.359 -7.418 1 90.25 117 SER B N 1
ATOM 4337 C CA . SER B 1 117 ? -0.33 -24.484 -8.031 1 90.25 117 SER B CA 1
ATOM 4338 C C . SER B 1 117 ? -1.274 -23.906 -6.98 1 90.25 117 SER B C 1
ATOM 4340 O O . SER B 1 117 ? -1.567 -22.703 -7 1 90.25 117 SER B O 1
ATOM 4342 N N . ALA B 1 118 ? -1.722 -24.75 -6.137 1 89.12 118 ALA B N 1
ATOM 4343 C CA . ALA B 1 118 ? -2.617 -24.297 -5.07 1 89.12 118 ALA B CA 1
ATOM 4344 C C . ALA B 1 118 ? -1.959 -23.234 -4.207 1 89.12 118 ALA B C 1
ATOM 4346 O O . ALA B 1 118 ? -2.59 -22.219 -3.863 1 89.12 118 ALA B O 1
ATOM 4347 N N . THR B 1 119 ? -0.742 -23.438 -3.875 1 90.44 119 THR B N 1
ATOM 4348 C CA . THR B 1 119 ? 0.005 -22.5 -3.047 1 90.44 119 THR B CA 1
ATOM 4349 C C . THR B 1 119 ? 0.187 -21.172 -3.768 1 90.44 119 THR B C 1
ATOM 4351 O O . THR B 1 119 ? -0.009 -20.109 -3.178 1 90.44 119 THR B O 1
ATOM 4354 N N . LEU B 1 120 ? 0.542 -21.234 -5.008 1 91.62 120 LEU B N 1
ATOM 4355 C CA . LEU B 1 120 ? 0.739 -20.031 -5.801 1 91.62 120 LEU B CA 1
ATOM 4356 C C . LEU B 1 120 ? -0.557 -19.234 -5.91 1 91.62 120 LEU B C 1
ATOM 4358 O O . LEU B 1 120 ? -0.542 -18 -5.836 1 91.62 120 LEU B O 1
ATOM 4362 N N . ARG B 1 121 ? -1.645 -19.891 -6.102 1 89.69 121 ARG B N 1
ATOM 4363 C CA . ARG B 1 121 ? -2.947 -19.234 -6.176 1 89.69 121 ARG B CA 1
ATOM 4364 C C . ARG B 1 121 ? -3.303 -18.562 -4.855 1 89.69 121 ARG B C 1
ATOM 4366 O O . ARG B 1 121 ? -3.793 -17.438 -4.84 1 89.69 121 ARG B O 1
ATOM 4373 N N . ALA B 1 122 ? -3.09 -19.312 -3.822 1 88.25 122 ALA B N 1
ATOM 4374 C CA . ALA B 1 122 ? -3.348 -18.75 -2.494 1 88.25 122 ALA B CA 1
ATOM 4375 C C . ALA B 1 122 ? -2.484 -17.531 -2.232 1 88.25 122 ALA B C 1
ATOM 4377 O O . ALA B 1 122 ? -2.961 -16.531 -1.683 1 88.25 122 ALA B O 1
ATOM 4378 N N . ASP B 1 123 ? -1.266 -17.609 -2.576 1 92.38 123 ASP B N 1
ATOM 4379 C CA . ASP B 1 123 ? -0.351 -16.484 -2.408 1 92.38 123 ASP B CA 1
ATOM 4380 C C . ASP B 1 123 ? -0.817 -15.273 -3.213 1 92.38 123 ASP B C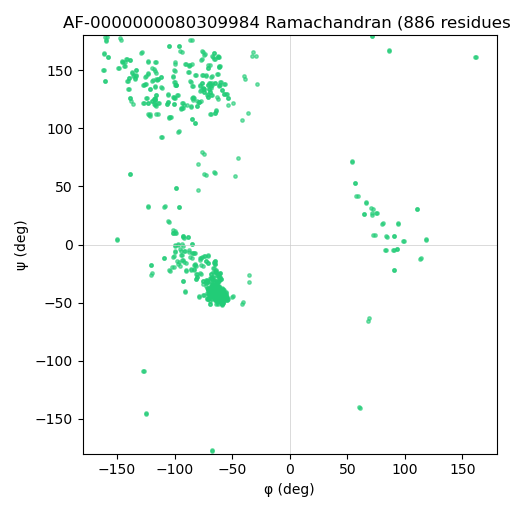 1
ATOM 4382 O O . ASP B 1 123 ? -0.767 -14.141 -2.725 1 92.38 123 ASP B O 1
ATOM 4386 N N . ASN B 1 124 ? -1.244 -15.539 -4.402 1 92.62 124 ASN B N 1
ATOM 4387 C CA . ASN B 1 124 ? -1.743 -14.453 -5.242 1 92.62 124 ASN B CA 1
ATOM 4388 C C . ASN B 1 124 ? -2.943 -13.758 -4.605 1 92.62 124 ASN B C 1
ATOM 4390 O O . ASN B 1 124 ? -3.021 -12.531 -4.602 1 92.62 124 ASN B O 1
ATOM 4394 N N . THR B 1 125 ? -3.807 -14.523 -4.102 1 89.19 125 THR B N 1
ATOM 4395 C CA . THR B 1 125 ? -4.984 -13.969 -3.443 1 89.19 125 THR B CA 1
ATOM 4396 C C . THR B 1 125 ? -4.586 -13.148 -2.223 1 89.19 125 THR B C 1
ATOM 4398 O O . THR B 1 125 ? -5.09 -12.039 -2.025 1 89.19 125 THR B O 1
ATOM 4401 N N . ARG B 1 126 ? -3.773 -13.695 -1.461 1 93.38 126 ARG B N 1
ATOM 4402 C CA . ARG B 1 126 ? -3.291 -13 -0.273 1 93.38 126 ARG B CA 1
ATOM 4403 C C . ARG B 1 126 ? -2.617 -11.688 -0.646 1 93.38 126 ARG B C 1
ATOM 4405 O O . ARG B 1 126 ? -2.953 -10.633 -0.1 1 93.38 126 ARG B O 1
ATOM 4412 N N . LEU B 1 127 ? -1.708 -11.742 -1.563 1 95.69 127 LEU B N 1
ATOM 4413 C CA . LEU B 1 127 ? -0.95 -10.562 -1.971 1 95.69 127 LEU B CA 1
ATOM 4414 C C . LEU B 1 127 ? -1.869 -9.508 -2.576 1 95.69 127 LEU B C 1
ATOM 4416 O O . LEU B 1 127 ? -1.705 -8.312 -2.318 1 95.69 127 LEU B O 1
ATOM 4420 N N . ALA B 1 128 ? -2.799 -9.93 -3.371 1 94.69 128 ALA B N 1
ATOM 4421 C CA . ALA B 1 128 ? -3.762 -9 -3.961 1 94.69 128 ALA B CA 1
ATOM 4422 C C . ALA B 1 128 ? -4.574 -8.297 -2.879 1 94.69 128 ALA B C 1
ATOM 4424 O O . ALA B 1 128 ? -4.801 -7.086 -2.955 1 94.69 128 ALA B O 1
ATOM 4425 N N . GLY B 1 129 ? -5.023 -9.047 -1.944 1 95.62 129 GLY B N 1
ATOM 4426 C CA . GLY B 1 129 ? -5.746 -8.461 -0.825 1 95.62 129 GLY B CA 1
ATOM 4427 C C . GLY B 1 129 ? -4.914 -7.477 -0.027 1 95.62 129 GLY B C 1
ATOM 4428 O O . GLY B 1 129 ? -5.379 -6.375 0.285 1 95.62 129 GLY B O 1
ATOM 4429 N N . GLU B 1 130 ? -3.74 -7.898 0.281 1 96.5 130 GLU B N 1
ATOM 4430 C CA . GLU B 1 130 ? -2.84 -7.027 1.025 1 96.5 130 GLU B CA 1
ATOM 4431 C C . GLU B 1 130 ? -2.541 -5.75 0.246 1 96.5 130 GLU B C 1
ATOM 4433 O O . GLU B 1 130 ? -2.484 -4.66 0.824 1 96.5 130 GLU B O 1
ATOM 4438 N N . LEU B 1 131 ? -2.33 -5.879 -1.007 1 96.38 131 LEU B N 1
ATOM 4439 C CA . LEU B 1 131 ? -2.074 -4.719 -1.852 1 96.38 131 LEU B CA 1
ATOM 4440 C C . LEU B 1 131 ? -3.258 -3.758 -1.83 1 96.38 131 LEU B C 1
ATOM 4442 O O . LEU B 1 131 ? -3.078 -2.547 -1.69 1 96.38 131 LEU B O 1
ATOM 4446 N N . ASN B 1 132 ? -4.414 -4.27 -1.96 1 95.38 132 ASN B N 1
ATOM 4447 C CA . ASN B 1 132 ? -5.613 -3.441 -1.913 1 95.38 132 ASN B CA 1
ATOM 4448 C C . ASN B 1 132 ? -5.707 -2.662 -0.604 1 95.38 132 ASN B C 1
ATOM 4450 O O . ASN B 1 132 ? -5.891 -1.443 -0.613 1 95.38 132 ASN B O 1
ATOM 4454 N N . LEU B 1 133 ? -5.559 -3.357 0.45 1 95.88 133 LEU B N 1
ATOM 4455 C CA . LEU B 1 133 ? -5.652 -2.717 1.757 1 95.88 133 LEU B CA 1
ATOM 4456 C C . LEU B 1 133 ? -4.504 -1.736 1.967 1 95.88 133 LEU B C 1
ATOM 4458 O O . LEU B 1 133 ? -4.699 -0.661 2.539 1 95.88 133 LEU B O 1
ATOM 4462 N N . ALA B 1 134 ? -3.363 -2.045 1.481 1 94.62 134 ALA B N 1
ATOM 4463 C CA . ALA B 1 134 ? -2.174 -1.213 1.653 1 94.62 134 ALA B CA 1
ATOM 4464 C C . ALA B 1 134 ? -2.328 0.119 0.925 1 94.62 134 ALA B C 1
ATOM 4466 O O . ALA B 1 134 ? -1.649 1.096 1.253 1 94.62 134 ALA B O 1
ATOM 4467 N N . ARG B 1 135 ? -3.172 0.193 0.011 1 92.31 135 ARG B N 1
ATOM 4468 C CA . ARG B 1 135 ? -3.441 1.431 -0.714 1 92.31 135 ARG B CA 1
ATOM 4469 C C . ARG B 1 135 ? -4.207 2.42 0.159 1 92.31 135 ARG B C 1
ATOM 4471 O O . ARG B 1 135 ? -4.258 3.613 -0.146 1 92.31 135 ARG B O 1
ATOM 4478 N N . THR B 1 136 ? -4.742 1.904 1.257 1 92 136 THR B N 1
ATOM 4479 C CA . THR B 1 136 ? -5.582 2.777 2.068 1 92 136 THR B CA 1
ATOM 4480 C C . THR B 1 136 ? -5.016 2.914 3.479 1 92 136 THR B C 1
ATOM 4482 O O . THR B 1 136 ? -5.391 3.824 4.223 1 92 136 THR B O 1
ATOM 4485 N N . MET B 1 137 ? -4.16 2.012 3.836 1 92.62 137 MET B N 1
ATOM 4486 C CA . MET B 1 137 ? -3.596 2.105 5.18 1 92.62 137 MET B CA 1
ATOM 4487 C C . MET B 1 137 ? -2.271 1.357 5.27 1 92.62 137 MET B C 1
ATOM 4489 O O . MET B 1 137 ? -2 0.467 4.465 1 92.62 137 MET B O 1
ATOM 4493 N N . VAL B 1 138 ? -1.491 1.673 6.285 1 93 138 VAL B N 1
ATOM 4494 C CA . VAL B 1 138 ? -0.174 1.086 6.504 1 93 138 VAL B CA 1
ATOM 4495 C C . VAL B 1 138 ? -0.278 -0.054 7.516 1 93 138 VAL B C 1
ATOM 4497 O O . VAL B 1 138 ? -0.872 0.109 8.586 1 93 138 VAL B O 1
ATOM 4500 N N . PHE B 1 139 ? 0.255 -1.227 7.18 1 95.5 139 PHE B N 1
ATOM 4501 C CA . PHE B 1 139 ? 0.283 -2.363 8.094 1 95.5 139 PHE B CA 1
ATOM 4502 C C . PHE B 1 139 ? 1.321 -3.389 7.648 1 95.5 139 PHE B C 1
ATOM 4504 O O . PHE B 1 139 ? 1.826 -3.322 6.527 1 95.5 139 PHE B O 1
ATOM 4511 N N . ASP B 1 140 ? 1.693 -4.32 8.547 1 93.19 140 ASP B N 1
ATOM 4512 C CA . ASP B 1 140 ? 2.611 -5.414 8.234 1 93.19 140 ASP B CA 1
ATOM 4513 C C . ASP B 1 140 ? 2.297 -6.645 9.086 1 93.19 140 ASP B C 1
ATOM 4515 O O . ASP B 1 140 ? 2.934 -7.688 8.93 1 93.19 140 ASP B O 1
ATOM 4519 N N . SER B 1 141 ? 1.294 -6.629 9.836 1 95.88 141 SER B N 1
ATOM 4520 C CA . SER B 1 141 ? 1.019 -7.676 10.812 1 95.88 141 SER B CA 1
ATOM 4521 C C . SER B 1 141 ? 0.144 -8.773 10.211 1 95.88 141 SER B C 1
ATOM 4523 O O . SER B 1 141 ? -0.614 -8.523 9.273 1 95.88 141 SER B O 1
ATOM 4525 N N . ALA B 1 142 ? 0.256 -9.961 10.797 1 95.44 142 ALA B N 1
ATOM 4526 C CA . ALA B 1 142 ? -0.508 -11.117 10.352 1 95.44 142 ALA B CA 1
ATOM 4527 C C . ALA B 1 142 ? -2.008 -10.891 10.523 1 95.44 142 ALA B C 1
ATOM 4529 O O . ALA B 1 142 ? -2.793 -11.18 9.617 1 95.44 142 ALA B O 1
ATOM 4530 N N . PRO B 1 143 ? -2.449 -10.328 11.648 1 96.81 143 PRO B N 1
ATOM 4531 C CA . PRO B 1 143 ? -3.887 -10.078 11.789 1 96.81 143 PRO B CA 1
ATOM 4532 C C . PRO B 1 143 ? -4.441 -9.164 10.703 1 96.81 143 PRO B C 1
ATOM 4534 O O . PRO B 1 143 ? -5.535 -9.414 10.188 1 96.81 143 PRO B O 1
ATOM 4537 N N . MET B 1 144 ? -3.703 -8.195 10.375 1 97.56 144 MET B N 1
ATOM 4538 C CA . MET B 1 144 ? -4.176 -7.281 9.344 1 97.56 144 MET B CA 1
ATOM 4539 C C . MET B 1 144 ? -4.129 -7.934 7.965 1 97.56 144 MET B C 1
ATOM 4541 O O . MET B 1 144 ? -4.965 -7.652 7.109 1 97.56 144 MET B O 1
ATOM 4545 N N . SER B 1 145 ? -3.158 -8.797 7.777 1 96.25 145 SER B N 1
ATOM 4546 C CA . SER B 1 145 ? -3.107 -9.562 6.539 1 96.25 145 SER B CA 1
ATOM 4547 C C . SER B 1 145 ? -4.348 -10.438 6.375 1 96.25 145 SER B C 1
ATOM 4549 O O . SER B 1 145 ? -4.91 -10.523 5.285 1 96.25 145 SER B O 1
ATOM 4551 N N . ARG B 1 146 ? -4.691 -11.078 7.418 1 95.56 146 ARG B N 1
ATOM 4552 C CA . ARG B 1 146 ? -5.898 -11.891 7.395 1 95.56 146 ARG B CA 1
ATOM 4553 C C . ARG B 1 146 ? -7.129 -11.047 7.07 1 95.56 146 ARG B C 1
ATOM 4555 O O . ARG B 1 146 ? -7.984 -11.461 6.285 1 95.56 146 ARG B O 1
ATOM 4562 N N . LEU B 1 147 ? -7.203 -9.891 7.676 1 97.44 147 LEU B N 1
ATOM 4563 C CA . LEU B 1 147 ? -8.305 -8.977 7.395 1 97.44 147 LEU B CA 1
ATOM 4564 C C . LEU B 1 147 ? -8.305 -8.562 5.926 1 97.44 147 LEU B C 1
ATOM 4566 O O . LEU B 1 147 ? -9.359 -8.5 5.297 1 97.44 147 LEU B O 1
ATOM 4570 N N . ALA B 1 148 ? -7.145 -8.336 5.418 1 97.31 148 ALA B N 1
ATOM 4571 C CA . ALA B 1 148 ? -7 -7.934 4.02 1 97.31 148 ALA B CA 1
ATOM 4572 C C . ALA B 1 148 ? -7.574 -8.992 3.082 1 97.31 148 ALA B C 1
ATOM 4574 O O . ALA B 1 148 ? -8.25 -8.664 2.105 1 97.31 148 ALA B O 1
ATOM 4575 N N . VAL B 1 149 ? -7.34 -10.227 3.377 1 93.81 149 VAL B N 1
ATOM 4576 C CA . VAL B 1 149 ? -7.836 -11.328 2.566 1 93.81 149 VAL B CA 1
ATOM 4577 C C . VAL B 1 149 ? -9.359 -11.375 2.629 1 93.81 149 VAL B C 1
ATOM 4579 O O . VAL B 1 149 ? -10.023 -11.547 1.605 1 93.81 149 VAL B O 1
ATOM 4582 N N . LEU B 1 150 ? -9.883 -11.164 3.77 1 94.75 150 LEU B N 1
ATOM 4583 C CA . LEU B 1 150 ? -11.328 -11.148 3.939 1 94.75 150 LEU B CA 1
ATOM 4584 C C . LEU B 1 150 ? -11.961 -10 3.158 1 94.75 150 LEU B C 1
ATOM 4586 O O . LEU B 1 150 ? -12.984 -10.18 2.5 1 94.75 150 LEU B O 1
ATOM 4590 N N . VAL B 1 151 ? -11.352 -8.836 3.271 1 96.44 151 VAL B N 1
ATOM 4591 C CA . VAL B 1 151 ? -11.828 -7.672 2.537 1 96.44 151 VAL B CA 1
ATOM 4592 C C . VAL B 1 151 ? -11.875 -7.984 1.044 1 96.44 151 VAL B C 1
ATOM 4594 O O . VAL B 1 151 ? -12.867 -7.703 0.375 1 96.44 151 VAL B O 1
ATOM 4597 N N . GLN B 1 152 ? -10.836 -8.625 0.582 1 92.75 152 GLN B N 1
ATOM 4598 C CA . GLN B 1 152 ? -10.719 -8.953 -0.835 1 92.75 152 GLN B CA 1
ATOM 4599 C C . GLN B 1 152 ? -11.805 -9.938 -1.266 1 92.75 152 GLN B C 1
ATOM 4601 O O . GLN B 1 152 ? -12.289 -9.875 -2.396 1 92.75 152 GLN B O 1
ATOM 4606 N N . ARG B 1 153 ? -12.141 -10.828 -0.438 1 89.5 153 ARG B N 1
ATOM 4607 C CA . ARG B 1 153 ? -13.133 -11.859 -0.737 1 89.5 153 ARG B CA 1
ATOM 4608 C C . ARG B 1 153 ? -14.547 -11.281 -0.708 1 89.5 153 ARG B C 1
ATOM 4610 O O . ARG B 1 153 ? -15.398 -11.68 -1.507 1 89.5 153 ARG B O 1
ATOM 4617 N N . VAL B 1 154 ? -14.789 -10.305 0.098 1 93.44 154 VAL B N 1
ATOM 4618 C CA . VAL B 1 154 ? -16.141 -9.812 0.346 1 93.44 154 VAL B CA 1
ATOM 4619 C C . VAL B 1 154 ? -16.453 -8.664 -0.607 1 93.44 154 VAL B C 1
ATOM 4621 O O . VAL B 1 154 ? -17.609 -8.469 -0.995 1 93.44 154 VAL B O 1
ATOM 4624 N N . ALA B 1 155 ? -15.484 -7.949 -0.952 1 94.31 155 ALA B N 1
ATOM 4625 C CA . ALA B 1 155 ? -15.648 -6.691 -1.678 1 94.31 155 ALA B CA 1
ATOM 4626 C C . ALA B 1 155 ? -16.453 -6.898 -2.953 1 94.31 155 ALA B C 1
ATOM 4628 O O . ALA B 1 155 ? -17.391 -6.137 -3.236 1 94.31 155 ALA B O 1
ATOM 4629 N N . PRO B 1 156 ? -16.172 -7.957 -3.686 1 91.38 156 PRO B N 1
ATOM 4630 C CA . PRO B 1 156 ? -16.906 -8.125 -4.938 1 91.38 156 PRO B CA 1
ATOM 4631 C C . PRO B 1 156 ? -18.344 -8.578 -4.719 1 91.38 156 PRO B C 1
ATOM 4633 O O . PRO B 1 156 ? -19.156 -8.555 -5.648 1 91.38 156 PRO B O 1
ATOM 4636 N N . ARG B 1 157 ? -18.594 -8.945 -3.426 1 89.44 157 ARG B N 1
ATOM 4637 C CA . ARG B 1 157 ? -19.953 -9.375 -3.113 1 89.44 157 ARG B CA 1
ATOM 4638 C C . ARG B 1 157 ? -20.844 -8.18 -2.785 1 89.44 157 ARG B C 1
ATOM 4640 O O . ARG B 1 157 ? -20.406 -7.23 -2.137 1 89.44 157 ARG B O 1
ATOM 4647 N N . ASP B 1 158 ? -21.812 -7.895 -3.441 1 89 158 ASP B N 1
ATOM 4648 C CA . ASP B 1 158 ? -22.719 -6.766 -3.242 1 89 158 ASP B CA 1
ATOM 4649 C C . ASP B 1 158 ? -23.609 -6.984 -2.018 1 89 158 ASP B C 1
ATOM 4651 O O . ASP B 1 158 ? -24.828 -7.035 -2.133 1 89 158 ASP B O 1
ATOM 4655 N N . VAL B 1 159 ? -22.922 -7.133 -0.851 1 94.44 159 VAL B N 1
ATOM 4656 C CA . VAL B 1 159 ? -23.641 -7.363 0.403 1 94.44 159 VAL B CA 1
ATOM 4657 C C . VAL B 1 159 ? -23.266 -6.281 1.415 1 94.44 159 VAL B C 1
ATOM 4659 O O . VAL B 1 159 ? -22.25 -5.605 1.265 1 94.44 159 VAL B O 1
ATOM 4662 N N . THR B 1 160 ? -24.141 -6.082 2.393 1 96.56 160 THR B N 1
ATOM 4663 C CA . THR B 1 160 ? -23.875 -5.148 3.48 1 96.56 160 THR B CA 1
ATOM 4664 C C . THR B 1 160 ? -22.734 -5.652 4.367 1 96.56 160 THR B C 1
ATOM 4666 O O . THR B 1 160 ? -22.672 -6.844 4.68 1 96.56 160 THR B O 1
ATOM 4669 N N . VAL B 1 161 ? -21.844 -4.742 4.742 1 97.94 161 VAL B N 1
ATOM 4670 C CA . VAL B 1 161 ? -20.703 -5.113 5.578 1 97.94 161 VAL B CA 1
ATOM 4671 C C . VAL B 1 161 ? -20.672 -4.246 6.836 1 97.94 161 VAL B C 1
ATOM 4673 O O . VAL B 1 161 ? -20.812 -3.023 6.758 1 97.94 161 VAL B O 1
ATOM 4676 N N . LEU B 1 162 ? -20.625 -4.875 7.977 1 98.44 162 LEU B N 1
ATOM 4677 C CA . LEU B 1 162 ? -20.453 -4.188 9.25 1 98.44 162 LEU B CA 1
ATOM 4678 C C . LEU B 1 162 ? -19 -4.293 9.719 1 98.44 162 LEU B C 1
ATOM 4680 O O . LEU B 1 162 ? -18.469 -5.398 9.883 1 98.44 162 LEU B O 1
ATOM 4684 N N . ILE B 1 163 ? -18.359 -3.141 9.906 1 98.5 163 ILE B N 1
ATOM 4685 C CA . ILE B 1 163 ? -16.969 -3.086 10.383 1 98.5 163 ILE B CA 1
ATOM 4686 C C . ILE B 1 163 ? -16.953 -2.635 11.844 1 98.5 163 ILE B C 1
ATOM 4688 O O . ILE B 1 163 ? -17.453 -1.562 12.172 1 98.5 163 ILE B O 1
ATOM 4692 N N . THR B 1 164 ? -16.375 -3.443 12.695 1 98.25 164 THR B N 1
ATOM 4693 C CA . THR B 1 164 ? -16.25 -3.07 14.102 1 98.25 164 THR B CA 1
ATOM 4694 C C . THR B 1 164 ? -14.789 -2.939 14.5 1 98.25 164 THR B C 1
ATOM 4696 O O . THR B 1 164 ? -13.906 -3.506 13.844 1 98.25 164 THR B O 1
ATOM 4699 N N . GLY B 1 165 ? -14.508 -2.209 15.523 1 97.44 165 GLY B N 1
ATOM 4700 C CA . GLY B 1 165 ? -13.188 -1.958 16.062 1 97.44 165 GLY B CA 1
ATOM 4701 C C . GLY B 1 165 ? -13.133 -0.732 16.969 1 97.44 165 GLY B C 1
ATOM 4702 O O . GLY B 1 165 ? -14.016 0.126 16.906 1 97.44 165 GLY B O 1
ATOM 4703 N N . GLU B 1 166 ? -12.062 -0.654 17.812 1 96.44 166 GLU B N 1
ATOM 4704 C CA . GLU B 1 166 ? -11.883 0.492 18.703 1 96.44 166 GLU B CA 1
ATOM 4705 C C . GLU B 1 166 ? -11.625 1.77 17.906 1 96.44 166 GLU B C 1
ATOM 4707 O O . GLU B 1 166 ? -11.297 1.713 16.719 1 96.44 166 GLU B O 1
ATOM 4712 N N . SER B 1 167 ? -11.867 2.92 18.562 1 92 167 SER B N 1
ATOM 4713 C CA . SER B 1 167 ? -11.578 4.203 17.938 1 92 167 SER B CA 1
ATOM 4714 C C . SER B 1 167 ? -10.102 4.309 17.562 1 92 167 SER B C 1
ATOM 4716 O O . SER B 1 167 ? -9.227 3.908 18.344 1 92 167 SER B O 1
ATOM 4718 N N . GLY B 1 168 ? -9.914 4.758 16.344 1 93.75 168 GLY B N 1
ATOM 4719 C CA . GLY B 1 168 ? -8.547 5.027 15.922 1 93.75 168 GLY B CA 1
ATOM 4720 C C . GLY B 1 168 ? -7.879 3.828 15.281 1 93.75 168 GLY B C 1
ATOM 4721 O O . GLY B 1 168 ? -6.684 3.865 14.977 1 93.75 168 GLY B O 1
ATOM 4722 N N . THR B 1 169 ? -8.562 2.727 15.016 1 96.56 169 THR B N 1
ATOM 4723 C CA . THR B 1 169 ? -7.949 1.52 14.469 1 96.56 169 THR B CA 1
ATOM 4724 C C . THR B 1 169 ? -7.875 1.588 12.945 1 96.56 169 THR B C 1
ATOM 4726 O O . THR B 1 169 ? -7.137 0.827 12.32 1 96.56 169 THR B O 1
ATOM 4729 N N . GLY B 1 170 ? -8.695 2.412 12.32 1 95.5 170 GLY B N 1
ATOM 4730 C CA . GLY B 1 170 ? -8.656 2.545 10.875 1 95.5 170 GLY B CA 1
ATOM 4731 C C . GLY B 1 170 ? -9.875 1.964 10.188 1 95.5 170 GLY B C 1
ATOM 4732 O O . GLY B 1 170 ? -9.805 1.519 9.039 1 95.5 170 GLY B O 1
ATOM 4733 N N . LYS B 1 171 ? -11.039 1.966 10.797 1 97.25 171 LYS B N 1
ATOM 4734 C CA . LYS B 1 171 ? -12.266 1.374 10.266 1 97.25 171 LYS B CA 1
ATOM 4735 C C . LYS B 1 171 ? -12.648 2.002 8.93 1 97.25 171 LYS B C 1
ATOM 4737 O O . LYS B 1 171 ? -13.031 1.297 7.992 1 97.25 171 LYS B O 1
ATOM 4742 N N . GLU B 1 172 ? -12.469 3.314 8.852 1 94.19 172 GLU B N 1
ATOM 4743 C CA . GLU B 1 172 ? -12.836 4.016 7.621 1 94.19 172 GLU B CA 1
ATOM 4744 C C . GLU B 1 172 ? -11.922 3.611 6.465 1 94.19 172 GLU B C 1
ATOM 4746 O O . GLU B 1 172 ? -12.367 3.547 5.316 1 94.19 172 GLU B O 1
ATOM 4751 N N . ARG B 1 173 ? -10.703 3.35 6.746 1 95.31 173 ARG B N 1
ATOM 4752 C CA . ARG B 1 173 ? -9.75 2.922 5.723 1 95.31 173 ARG B CA 1
ATOM 4753 C C . ARG B 1 173 ? -10.094 1.529 5.203 1 95.31 173 ARG B C 1
ATOM 4755 O O . ARG B 1 173 ? -9.93 1.246 4.016 1 95.31 173 ARG B O 1
ATOM 4762 N N . VAL B 1 174 ? -10.531 0.686 6.09 1 97.62 174 VAL B N 1
ATOM 4763 C CA . VAL B 1 174 ? -10.977 -0.646 5.691 1 97.62 174 VAL B CA 1
ATOM 4764 C C . VAL B 1 174 ? -12.195 -0.535 4.777 1 97.62 174 VAL B C 1
ATOM 4766 O O . VAL B 1 174 ? -12.281 -1.229 3.764 1 97.62 174 VAL B O 1
ATOM 4769 N N . ALA B 1 175 ? -13.109 0.383 5.117 1 97.5 175 ALA B N 1
ATOM 4770 C CA . ALA B 1 175 ? -14.289 0.616 4.281 1 97.5 175 ALA B CA 1
ATOM 4771 C C . ALA B 1 175 ? -13.883 1.057 2.877 1 97.5 175 ALA B C 1
ATOM 4773 O O . ALA B 1 175 ? -14.438 0.574 1.886 1 97.5 175 ALA B O 1
ATOM 4774 N N . GLU B 1 176 ? -12.984 1.911 2.869 1 94.94 176 GLU B N 1
ATOM 4775 C CA . GLU B 1 176 ? -12.492 2.395 1.58 1 94.94 176 GLU B CA 1
ATOM 4776 C C . GLU B 1 176 ? -11.922 1.254 0.745 1 94.94 176 GLU B C 1
ATOM 4778 O O . GLU B 1 176 ? -12.125 1.202 -0.469 1 94.94 176 GLU B O 1
ATOM 4783 N N . ALA B 1 177 ? -11.148 0.381 1.365 1 96.31 177 ALA B N 1
ATOM 4784 C CA . ALA B 1 177 ? -10.586 -0.772 0.671 1 96.31 177 ALA B CA 1
ATOM 4785 C C . ALA B 1 177 ? -11.68 -1.655 0.086 1 96.31 177 ALA B C 1
ATOM 4787 O O . ALA B 1 177 ? -11.539 -2.189 -1.017 1 96.31 177 ALA B O 1
ATOM 4788 N N . ILE B 1 178 ? -12.766 -1.835 0.787 1 97.44 178 ILE B N 1
ATOM 4789 C CA . ILE B 1 178 ? -13.898 -2.617 0.305 1 97.44 178 ILE B CA 1
ATOM 4790 C C . ILE B 1 178 ? -14.453 -1.988 -0.971 1 97.44 178 ILE B C 1
ATOM 4792 O O . ILE B 1 178 ? -14.695 -2.686 -1.958 1 97.44 178 ILE B O 1
ATOM 4796 N N . VAL B 1 179 ? -14.617 -0.685 -0.949 1 95.88 179 VAL B N 1
ATOM 4797 C CA . VAL B 1 179 ? -15.18 0.026 -2.092 1 95.88 179 VAL B CA 1
ATOM 4798 C C . VAL B 1 179 ? -14.258 -0.129 -3.301 1 95.88 179 VAL B C 1
ATOM 4800 O O . VAL B 1 179 ? -14.719 -0.457 -4.398 1 95.88 179 VAL B O 1
ATOM 4803 N N . ARG B 1 180 ? -13.047 -0.045 -3.123 1 92.75 180 ARG B N 1
ATOM 4804 C CA . ARG B 1 180 ? -12.062 -0.066 -4.199 1 92.75 180 ARG B CA 1
ATOM 4805 C C . ARG B 1 180 ? -12.023 -1.433 -4.875 1 92.75 180 ARG B C 1
ATOM 4807 O O . ARG B 1 180 ? -11.758 -1.529 -6.078 1 92.75 180 ARG B O 1
ATOM 4814 N N . ALA B 1 181 ? -12.219 -2.453 -4.102 1 93.69 181 ALA B N 1
ATOM 4815 C CA . ALA B 1 181 ? -12.133 -3.812 -4.629 1 93.69 181 ALA B CA 1
ATOM 4816 C C . ALA B 1 181 ? -13.508 -4.309 -5.082 1 93.69 181 ALA B C 1
ATOM 4818 O O . ALA B 1 181 ? -13.664 -5.477 -5.445 1 93.69 181 ALA B O 1
ATOM 4819 N N . SER B 1 182 ? -14.5 -3.453 -5.059 1 95.38 182 SER B N 1
ATOM 4820 C CA . SER B 1 182 ? -15.859 -3.865 -5.391 1 95.38 182 SER B CA 1
ATOM 4821 C C . SER B 1 182 ? -16.188 -3.576 -6.852 1 95.38 182 SER B C 1
ATOM 4823 O O . SER B 1 182 ? -15.414 -2.91 -7.543 1 95.38 182 SER B O 1
ATOM 4825 N N . SER B 1 183 ? -17.328 -4.094 -7.289 1 93.94 183 SER B N 1
ATOM 4826 C CA . SER B 1 183 ? -17.828 -3.828 -8.633 1 93.94 183 SER B CA 1
ATOM 4827 C C . SER B 1 183 ? -18.312 -2.387 -8.773 1 93.94 183 SER B C 1
ATOM 4829 O O . SER B 1 183 ? -18.547 -1.912 -9.883 1 93.94 183 SER B O 1
ATOM 4831 N N . ARG B 1 184 ? -18.391 -1.668 -7.652 1 94.88 184 ARG B N 1
ATOM 4832 C CA . ARG B 1 184 ? -18.891 -0.297 -7.648 1 94.88 184 ARG B CA 1
ATOM 4833 C C . ARG B 1 184 ? -17.766 0.702 -7.477 1 94.88 184 ARG B C 1
ATOM 4835 O O . ARG B 1 184 ? -17.984 1.843 -7.066 1 94.88 184 ARG B O 1
ATOM 4842 N N . ARG B 1 185 ? -16.594 0.308 -7.75 1 91.56 185 ARG B N 1
ATOM 4843 C CA . ARG B 1 185 ? -15.406 1.109 -7.473 1 91.56 185 ARG B CA 1
ATOM 4844 C C . ARG B 1 185 ? -15.438 2.424 -8.242 1 91.56 185 ARG B C 1
ATOM 4846 O O . ARG B 1 185 ? -14.906 3.434 -7.785 1 91.56 185 ARG B O 1
ATOM 4853 N N . ASP B 1 186 ? -16.109 2.455 -9.398 1 88.31 186 ASP B N 1
ATOM 4854 C CA . ASP B 1 186 ? -16.156 3.646 -10.234 1 88.31 186 ASP B CA 1
ATOM 4855 C C . ASP B 1 186 ? -17.469 4.391 -10.062 1 88.31 186 ASP B C 1
ATOM 4857 O O . ASP B 1 186 ? -17.828 5.25 -10.875 1 88.31 186 ASP B O 1
ATOM 4861 N N . ARG B 1 187 ? -18.203 4.02 -9.055 1 92.88 187 ARG B N 1
ATOM 4862 C CA . ARG B 1 187 ? -19.484 4.629 -8.719 1 92.88 187 ARG B CA 1
ATOM 4863 C C . ARG B 1 187 ? -19.359 5.535 -7.5 1 92.88 187 ARG B C 1
ATOM 4865 O O . ARG B 1 187 ? -18.312 5.586 -6.863 1 92.88 187 ARG B O 1
ATOM 4872 N N . PRO B 1 188 ? -20.359 6.305 -7.148 1 92.38 188 PRO B N 1
ATOM 4873 C CA . PRO B 1 188 ? -20.266 7.25 -6.031 1 92.38 188 PRO B CA 1
ATOM 4874 C C . PRO B 1 188 ? -20 6.562 -4.695 1 92.38 188 PRO B C 1
ATOM 4876 O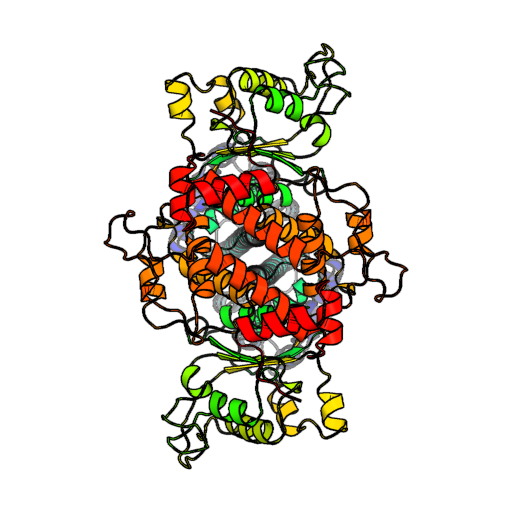 O . PRO B 1 188 ? -20.562 5.504 -4.418 1 92.38 188 PRO B O 1
ATOM 4879 N N . TYR B 1 189 ? -19.141 7.133 -4.012 1 93.56 189 TYR B N 1
ATOM 4880 C CA . TYR B 1 189 ? -18.844 6.734 -2.643 1 93.56 189 TYR B CA 1
ATOM 4881 C C . TYR B 1 189 ? -19.062 7.891 -1.677 1 93.56 189 TYR B C 1
ATOM 4883 O O . TYR B 1 189 ? -18.297 8.852 -1.651 1 93.56 189 TYR B O 1
ATOM 4891 N N . VAL B 1 190 ? -20.094 7.734 -0.867 1 93.38 190 VAL B N 1
ATOM 4892 C CA . VAL B 1 190 ? -20.5 8.805 0.033 1 93.38 190 VAL B CA 1
ATOM 4893 C C . VAL B 1 190 ? -20.297 8.367 1.483 1 93.38 190 VAL B C 1
ATOM 4895 O O . VAL B 1 190 ? -20.5 7.199 1.817 1 93.38 190 VAL B O 1
ATOM 4898 N N . ARG B 1 191 ? -19.875 9.266 2.318 1 92.69 191 ARG B N 1
ATOM 4899 C CA . ARG B 1 191 ? -19.641 8.992 3.73 1 92.69 191 ARG B CA 1
ATOM 4900 C C . ARG B 1 191 ? -20.531 9.852 4.617 1 92.69 191 ARG B C 1
ATOM 4902 O O . ARG B 1 191 ? -20.766 11.023 4.316 1 92.69 191 ARG B O 1
ATOM 4909 N N . PHE B 1 192 ? -21 9.281 5.652 1 92 192 PHE B N 1
ATOM 4910 C CA . PHE B 1 192 ? -21.812 9.984 6.637 1 92 192 PHE B CA 1
ATOM 4911 C C . PHE B 1 192 ? -21.438 9.57 8.055 1 92 192 PHE B C 1
ATOM 4913 O O . PHE B 1 192 ? -21.359 8.375 8.352 1 92 192 PHE B O 1
ATOM 4920 N N . ASN B 1 193 ? -21.141 10.523 8.867 1 88.44 193 ASN B N 1
ATOM 4921 C CA . ASN B 1 193 ? -20.844 10.258 10.266 1 88.44 193 ASN B CA 1
ATOM 4922 C C . ASN B 1 193 ? -22.078 10.422 11.141 1 88.44 193 ASN B C 1
ATOM 4924 O O . ASN B 1 193 ? -22.578 11.531 11.312 1 88.44 193 ASN B O 1
ATOM 4928 N N . CYS B 1 194 ? -22.469 9.406 11.742 1 90.69 194 CYS B N 1
ATOM 4929 C CA . CYS B 1 194 ? -23.734 9.375 12.484 1 90.69 194 CYS B CA 1
ATOM 4930 C C . CYS B 1 194 ? -23.594 10.086 13.828 1 90.69 194 CYS B C 1
ATOM 4932 O O . CYS B 1 194 ? -24.594 10.367 14.484 1 90.69 194 CYS B O 1
ATOM 4934 N N . ALA B 1 195 ? -22.344 10.406 14.227 1 81 195 ALA B N 1
ATOM 4935 C CA . ALA B 1 195 ? -22.109 11.086 15.5 1 81 195 ALA B CA 1
ATOM 4936 C C . ALA B 1 195 ? -22.062 12.602 15.32 1 81 195 ALA B C 1
ATOM 4938 O O . ALA B 1 195 ? -22.141 13.352 16.297 1 81 195 ALA B O 1
ATOM 4939 N N . ALA B 1 196 ? -21.969 13.148 14.266 1 68.62 196 ALA B N 1
ATOM 4940 C CA . ALA B 1 196 ? -21.531 14.516 14.008 1 68.62 196 ALA B CA 1
ATOM 4941 C C . ALA B 1 196 ? -22.703 15.484 14.023 1 68.62 196 ALA B C 1
ATOM 4943 O O . ALA B 1 196 ? -22.531 16.688 14.18 1 68.62 196 ALA B O 1
ATOM 4944 N N . ILE B 1 197 ? -23.891 14.992 13.93 1 71.69 197 ILE B N 1
ATOM 4945 C CA . ILE B 1 197 ? -24.953 15.969 13.703 1 71.69 197 ILE B CA 1
ATOM 4946 C C . ILE B 1 197 ? -26.156 15.617 14.555 1 71.69 197 ILE B C 1
ATOM 4948 O O . ILE B 1 197 ? -26.266 14.5 15.07 1 71.69 197 ILE B O 1
ATOM 4952 N N . THR B 1 198 ? -26.969 16.719 14.742 1 78.94 198 THR B N 1
ATOM 4953 C CA . THR B 1 198 ? -28.219 16.484 15.461 1 78.94 198 THR B CA 1
ATOM 4954 C C . THR B 1 198 ? -29.109 15.484 14.719 1 78.94 198 THR B C 1
ATOM 4956 O O . THR B 1 198 ? -29.016 15.367 13.492 1 78.94 198 THR B O 1
ATOM 4959 N N . PRO B 1 199 ? -29.922 14.82 15.43 1 80.38 199 PRO B N 1
ATOM 4960 C CA . PRO B 1 199 ? -30.766 13.805 14.805 1 80.38 199 PRO B CA 1
ATOM 4961 C C . PRO B 1 199 ? -31.609 14.367 13.648 1 80.38 199 PRO B C 1
ATOM 4963 O O . PRO B 1 199 ? -31.734 13.727 12.609 1 80.38 199 PRO B O 1
ATOM 4966 N N . ASP B 1 200 ? -32.125 15.531 13.859 1 79.56 200 ASP B N 1
ATOM 4967 C CA . ASP B 1 200 ? -32.969 16.109 12.82 1 79.56 200 ASP B CA 1
ATOM 4968 C C . ASP B 1 200 ? -32.156 16.406 11.555 1 79.56 200 ASP B C 1
ATOM 4970 O O . ASP B 1 200 ? -32.625 16.125 10.445 1 79.56 200 ASP B O 1
ATOM 4974 N N . LEU B 1 201 ? -31.047 16.875 11.766 1 80.25 201 LEU B N 1
ATOM 4975 C CA . LEU B 1 201 ? -30.188 17.203 10.625 1 80.25 201 LEU B CA 1
ATOM 4976 C C . LEU B 1 201 ? -29.688 15.93 9.953 1 80.25 201 LEU B C 1
ATOM 4978 O O . LEU B 1 201 ? -29.547 15.883 8.727 1 80.25 201 LEU B O 1
ATOM 4982 N N . ALA B 1 202 ? -29.531 14.984 10.734 1 86.5 202 ALA B N 1
ATOM 4983 C CA . ALA B 1 202 ? -29.062 13.703 10.203 1 86.5 202 ALA B CA 1
ATOM 4984 C C . ALA B 1 202 ? -30.094 13.102 9.242 1 86.5 202 ALA B C 1
ATOM 4986 O O . ALA B 1 202 ? -29.734 12.617 8.172 1 86.5 202 ALA B O 1
ATOM 4987 N N . GLU B 1 203 ? -31.297 13.188 9.617 1 88.88 203 GLU B N 1
ATOM 4988 C CA . GLU B 1 203 ? -32.375 12.656 8.781 1 88.88 203 GLU B CA 1
ATOM 4989 C C . GLU B 1 203 ? -32.438 13.398 7.449 1 88.88 203 GLU B C 1
ATOM 4991 O O . GLU B 1 203 ? -32.562 12.781 6.391 1 88.88 203 GLU B O 1
ATOM 4996 N N . ALA B 1 204 ? -32.406 14.633 7.586 1 87.56 204 ALA B N 1
ATOM 4997 C CA . ALA B 1 204 ? -32.5 15.461 6.387 1 87.56 204 ALA B CA 1
ATOM 4998 C C . ALA B 1 204 ? -31.328 15.203 5.453 1 87.56 204 ALA B C 1
ATOM 5000 O O . ALA B 1 204 ? -31.484 15.188 4.23 1 87.56 204 ALA B O 1
ATOM 5001 N N . GLU B 1 205 ? -30.234 15 6.023 1 88.94 205 GLU B N 1
ATOM 5002 C CA . GLU B 1 205 ? -29.031 14.773 5.227 1 88.94 205 GLU B CA 1
ATOM 5003 C C . GLU B 1 205 ? -29.062 13.406 4.551 1 88.94 205 GLU B C 1
ATOM 5005 O O . GLU B 1 205 ? -28.719 13.281 3.375 1 88.94 205 GLU B O 1
ATOM 5010 N N . LEU B 1 206 ? -29.484 12.445 5.254 1 93.06 206 LEU B N 1
ATOM 5011 C CA . LEU B 1 206 ? -29.453 11.07 4.758 1 93.06 206 LEU B CA 1
ATOM 5012 C C . LEU B 1 206 ? -30.562 10.844 3.736 1 93.06 206 LEU B C 1
ATOM 5014 O O . LEU B 1 206 ? -30.328 10.273 2.668 1 93.06 206 LEU B O 1
ATOM 5018 N N . PHE B 1 207 ? -31.781 11.367 4.039 1 93.12 207 PHE B N 1
ATOM 5019 C CA . PHE B 1 207 ? -32.938 10.969 3.27 1 93.12 207 PHE B CA 1
ATOM 5020 C C . PHE B 1 207 ? -33.438 12.109 2.379 1 93.12 207 PHE B C 1
ATOM 5022 O O . PHE B 1 207 ? -34.219 11.891 1.464 1 93.12 207 PHE B O 1
ATOM 5029 N N . GLY B 1 208 ? -32.906 13.242 2.639 1 90.75 208 GLY B N 1
ATOM 5030 C CA . GLY B 1 208 ? -33.406 14.406 1.908 1 90.75 208 GLY B CA 1
ATOM 5031 C C . GLY B 1 208 ? -34.625 15.055 2.553 1 90.75 208 GLY B C 1
ATOM 5032 O O . GLY B 1 208 ? -35.156 14.523 3.514 1 90.75 208 GLY B O 1
ATOM 5033 N N . HIS B 1 209 ? -34.812 16.25 1.978 1 89.12 209 HIS B N 1
ATOM 5034 C CA . HIS B 1 209 ? -36 16.953 2.502 1 89.12 209 HIS B CA 1
ATOM 5035 C C . HIS B 1 209 ? -36.625 17.828 1.431 1 89.12 209 HIS B C 1
ATOM 5037 O O . HIS B 1 209 ? -35.969 18.234 0.471 1 89.12 209 HIS B O 1
ATOM 5043 N N . ALA B 1 210 ? -37.906 17.984 1.615 1 88.38 210 ALA B N 1
ATOM 5044 C CA . ALA B 1 210 ? -38.656 18.891 0.763 1 88.38 210 ALA B CA 1
ATOM 5045 C C . ALA B 1 210 ? -38.625 20.312 1.296 1 88.38 210 ALA B C 1
ATOM 5047 O O . ALA B 1 210 ? -38.312 20.531 2.471 1 88.38 210 ALA B O 1
ATOM 5048 N N . LYS B 1 211 ? -38.812 21.203 0.324 1 87 211 LYS B N 1
ATOM 5049 C CA . LYS B 1 211 ? -38.906 22.594 0.754 1 87 211 LYS B CA 1
ATOM 5050 C C . LYS B 1 211 ? -40 22.766 1.829 1 87 211 LYS B C 1
ATOM 5052 O O . LYS B 1 211 ? -41.094 22.234 1.703 1 87 211 LYS B O 1
ATOM 5057 N N . GLY B 1 212 ? -39.531 23.453 2.957 1 79.25 212 GLY B N 1
ATOM 5058 C CA . GLY B 1 212 ? -40.5 23.766 4.012 1 79.25 212 GLY B CA 1
ATOM 5059 C C . GLY B 1 212 ? -40.719 22.625 4.984 1 79.25 212 GLY B C 1
ATOM 5060 O O . GLY B 1 212 ? -41.594 22.672 5.844 1 79.25 212 GLY B O 1
ATOM 5061 N N . ALA B 1 213 ? -39.938 21.594 4.844 1 79.75 213 ALA B N 1
ATOM 5062 C CA . ALA B 1 213 ? -40.094 20.406 5.684 1 79.75 213 ALA B CA 1
ATOM 5063 C C . ALA B 1 213 ? -39.844 20.734 7.152 1 79.75 213 ALA B C 1
ATOM 5065 O O . ALA B 1 213 ? -40.406 20.109 8.047 1 79.75 213 ALA B O 1
ATOM 5066 N N . PHE B 1 214 ? -38.969 21.516 7.5 1 78 214 PHE B N 1
ATOM 5067 C CA . PHE B 1 214 ? -38.656 22 8.836 1 78 214 PHE B CA 1
ATOM 5068 C C . PHE B 1 214 ? -38.156 23.438 8.781 1 78 214 PHE B C 1
ATOM 5070 O O . PHE B 1 214 ? -38.031 24.016 7.699 1 78 214 PHE B O 1
ATOM 5077 N N . THR B 1 215 ? -37.938 23.953 10.039 1 76.25 215 THR B N 1
ATOM 5078 C CA . THR B 1 215 ? -37.438 25.328 10.102 1 76.25 215 THR B CA 1
ATOM 5079 C C . THR B 1 215 ? -36.031 25.422 9.492 1 76.25 215 THR B C 1
ATOM 5081 O O . THR B 1 215 ? -35.125 24.75 9.938 1 76.25 215 THR B O 1
ATOM 5084 N N . GLY B 1 216 ? -35.812 26.078 8.398 1 74 216 GLY B N 1
ATOM 5085 C CA . GLY B 1 216 ? -34.5 26.234 7.754 1 74 216 GLY B CA 1
ATOM 5086 C C . GLY B 1 216 ? -34.438 25.531 6.414 1 74 216 GLY B C 1
ATOM 5087 O O . GLY B 1 216 ? -33.438 25.688 5.688 1 74 216 GLY B O 1
ATOM 5088 N N . ALA B 1 217 ? -35.469 24.703 6.172 1 76.88 217 ALA B N 1
ATOM 5089 C CA . ALA B 1 217 ? -35.469 23.984 4.898 1 76.88 217 ALA B CA 1
ATOM 5090 C C . ALA B 1 217 ? -35.875 24.922 3.758 1 76.88 217 ALA B C 1
ATOM 5092 O O . ALA B 1 217 ? -37 24.828 3.24 1 76.88 217 ALA B O 1
ATOM 5093 N N . HIS B 1 218 ? -34.969 25.672 3.354 1 78 218 HIS B N 1
ATOM 5094 C CA . HIS B 1 218 ? -35.281 26.719 2.377 1 78 218 HIS B CA 1
ATOM 5095 C C . HIS B 1 218 ? -35.281 26.156 0.96 1 78 218 HIS B C 1
ATOM 5097 O O . HIS B 1 218 ? -35.844 26.781 0.05 1 78 218 HIS B O 1
ATOM 5103 N N . ARG B 1 219 ? -34.688 25.016 0.769 1 82.25 219 ARG B N 1
ATOM 5104 C CA . ARG B 1 219 ? -34.688 24.391 -0.547 1 82.25 219 ARG B CA 1
ATOM 5105 C C . ARG B 1 219 ? -34.812 22.875 -0.427 1 82.25 219 ARG B C 1
ATOM 5107 O O . ARG B 1 219 ? -34.562 22.312 0.643 1 82.25 219 ARG B O 1
ATOM 5114 N N . THR B 1 220 ? -35.281 22.344 -1.515 1 83.5 220 THR B N 1
ATOM 5115 C CA . THR B 1 220 ? -35.281 20.891 -1.609 1 83.5 220 THR B CA 1
ATOM 5116 C C . THR B 1 220 ? -33.875 20.344 -1.781 1 83.5 220 THR B C 1
ATOM 5118 O O . THR B 1 220 ? -33.062 20.922 -2.523 1 83.5 220 THR B O 1
ATOM 5121 N N . ARG B 1 221 ? -33.531 19.406 -0.952 1 85.75 221 ARG B N 1
ATOM 5122 C CA . ARG B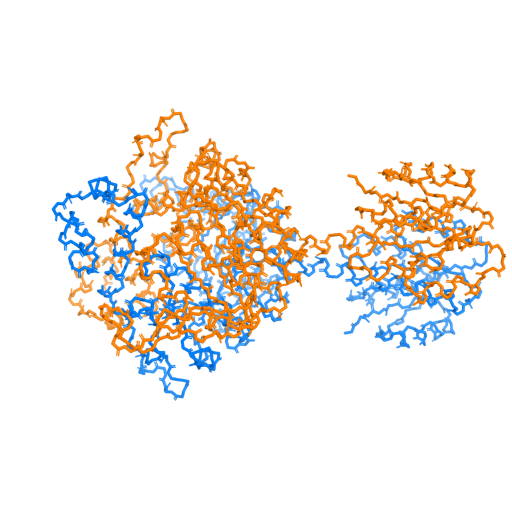 1 221 ? -32.219 18.781 -1.073 1 85.75 221 ARG B CA 1
ATOM 5123 C C . ARG B 1 221 ? -32.344 17.266 -1.201 1 85.75 221 ARG B C 1
ATOM 5125 O O . ARG B 1 221 ? -33.156 16.641 -0.514 1 85.75 221 ARG B O 1
ATOM 5132 N N . ALA B 1 222 ? -31.484 16.891 -2.131 1 88.12 222 ALA B N 1
ATOM 5133 C CA . ALA B 1 222 ? -31.406 15.445 -2.279 1 88.12 222 ALA B CA 1
ATOM 5134 C C . ALA B 1 222 ? -30.609 14.82 -1.133 1 88.12 222 ALA B C 1
ATOM 5136 O O . ALA B 1 222 ? -29.641 15.398 -0.657 1 88.12 222 ALA B O 1
ATOM 5137 N N . GLY B 1 223 ? -31.047 13.766 -0.547 1 90.94 223 GLY B N 1
ATOM 5138 C CA . GLY B 1 223 ? -30.375 13.055 0.534 1 90.94 223 GLY B CA 1
ATOM 5139 C C . GLY B 1 223 ? -29.172 12.258 0.073 1 90.94 223 GLY B C 1
ATOM 5140 O O . GLY B 1 223 ? -28.969 12.07 -1.128 1 90.94 223 GLY B O 1
ATOM 5141 N N . LEU B 1 224 ? -28.328 11.844 0.959 1 93.5 224 LEU B N 1
ATOM 5142 C CA . LEU B 1 224 ? -27.094 11.109 0.683 1 93.5 224 LEU B CA 1
ATOM 5143 C C . LEU B 1 224 ? -27.406 9.781 -0.001 1 93.5 224 LEU B C 1
ATOM 5145 O O . LEU B 1 224 ? -26.609 9.305 -0.816 1 93.5 224 LEU B O 1
ATOM 5149 N N . PHE B 1 225 ? -28.547 9.227 0.24 1 95.19 225 PHE B N 1
ATOM 5150 C CA . PHE B 1 225 ? -28.938 7.977 -0.403 1 95.19 225 PHE B CA 1
ATOM 5151 C C . PHE B 1 225 ? -29.094 8.164 -1.906 1 95.19 225 PHE B C 1
ATOM 5153 O O . PHE B 1 225 ? -28.672 7.316 -2.693 1 95.19 225 PHE B O 1
ATOM 5160 N N . ARG B 1 226 ? -29.656 9.258 -2.227 1 94.25 226 ARG B N 1
ATOM 5161 C CA . ARG B 1 226 ? -29.828 9.555 -3.646 1 94.25 226 ARG B CA 1
ATOM 5162 C C . ARG B 1 226 ? -28.484 9.883 -4.305 1 94.25 226 ARG B C 1
ATOM 5164 O O . ARG B 1 226 ? -28.234 9.477 -5.441 1 94.25 226 ARG B O 1
ATOM 5171 N N . GLU B 1 227 ? -27.719 10.57 -3.539 1 91.81 227 GLU B N 1
ATOM 5172 C CA . GLU B 1 227 ? -26.391 10.914 -4.039 1 91.81 227 GLU B CA 1
ATOM 5173 C C . GLU B 1 227 ? -25.547 9.656 -4.254 1 91.81 227 GLU B C 1
ATOM 5175 O O . GLU B 1 227 ? -24.734 9.609 -5.172 1 91.81 227 GLU B O 1
ATOM 5180 N N . ALA B 1 228 ? -25.766 8.641 -3.467 1 95 228 ALA B N 1
ATOM 5181 C CA . ALA B 1 228 ? -24.984 7.414 -3.504 1 95 228 ALA B CA 1
ATOM 5182 C C . ALA B 1 228 ? -25.625 6.379 -4.426 1 95 228 ALA B C 1
ATOM 5184 O O . ALA B 1 228 ? -25.188 5.227 -4.469 1 95 228 ALA B O 1
ATOM 5185 N N . ASP B 1 229 ? -26.641 6.77 -5.121 1 95.56 229 ASP B N 1
ATOM 5186 C CA . ASP B 1 229 ? -27.359 5.812 -5.957 1 95.56 229 ASP B CA 1
ATOM 5187 C C . ASP B 1 229 ? -26.422 5.145 -6.965 1 95.56 229 ASP B C 1
ATOM 5189 O O . ASP B 1 229 ? -25.656 5.824 -7.645 1 95.56 229 ASP B O 1
ATOM 5193 N N . GLY B 1 230 ? -26.516 3.811 -6.973 1 95.5 230 GLY B N 1
ATOM 5194 C CA . GLY B 1 230 ? -25.625 3.025 -7.824 1 95.5 230 GLY B CA 1
ATOM 5195 C C . GLY B 1 230 ? -24.266 2.771 -7.199 1 95.5 230 GLY B C 1
ATOM 5196 O O . GLY B 1 230 ? -23.484 1.986 -7.727 1 95.5 230 GLY B O 1
ATOM 5197 N N . GLY B 1 231 ? -24.016 3.361 -6.043 1 96.62 231 GLY B N 1
ATOM 5198 C CA . GLY B 1 231 ? -22.703 3.301 -5.414 1 96.62 231 GLY B CA 1
ATOM 5199 C C . GLY B 1 231 ? -22.75 2.754 -3.998 1 96.62 231 GLY B C 1
ATOM 5200 O O . GLY B 1 231 ? -23.438 1.765 -3.73 1 96.62 231 GLY B O 1
ATOM 5201 N N . THR B 1 232 ? -21.891 3.281 -3.18 1 97.19 232 THR B N 1
ATOM 5202 C CA . THR B 1 232 ? -21.75 2.789 -1.815 1 97.19 232 THR B CA 1
ATOM 5203 C C . THR B 1 232 ? -21.875 3.93 -0.811 1 97.19 232 THR B C 1
ATOM 5205 O O . THR B 1 232 ? -21.375 5.031 -1.049 1 97.19 232 THR B O 1
ATOM 5208 N N . LEU B 1 233 ? -22.594 3.746 0.289 1 97.19 233 LEU B N 1
ATOM 5209 C CA . LEU B 1 233 ? -22.719 4.68 1.401 1 97.19 233 LEU B CA 1
ATOM 5210 C C . LEU B 1 233 ? -22.078 4.113 2.664 1 97.19 233 LEU B C 1
ATOM 5212 O O . LEU B 1 233 ? -22.438 3.018 3.107 1 97.19 233 LEU B O 1
ATOM 5216 N N . LEU B 1 234 ? -21.125 4.832 3.197 1 97.25 234 LEU B N 1
ATOM 5217 C CA . LEU B 1 234 ? -20.516 4.461 4.473 1 97.25 234 LEU B CA 1
ATOM 5218 C C . LEU B 1 234 ? -21.203 5.176 5.629 1 97.25 234 LEU B C 1
ATOM 5220 O O . LEU B 1 234 ? -21.25 6.406 5.668 1 97.25 234 LEU B O 1
ATOM 5224 N N . LEU B 1 235 ? -21.781 4.453 6.484 1 96.62 235 LEU B N 1
ATOM 5225 C CA . LEU B 1 235 ? -22.344 4.969 7.73 1 96.62 235 LEU B CA 1
ATOM 5226 C C . LEU B 1 235 ? -21.375 4.777 8.883 1 96.62 235 LEU B C 1
ATOM 5228 O O . LEU B 1 235 ? -21.344 3.721 9.516 1 96.62 235 LEU B O 1
ATOM 5232 N N . ASP B 1 236 ? -20.656 5.805 9.172 1 94.38 236 ASP B N 1
ATOM 5233 C CA . ASP B 1 236 ? -19.641 5.758 10.227 1 94.38 236 ASP B CA 1
ATOM 5234 C C . ASP B 1 236 ? -20.266 6.016 11.602 1 94.38 236 ASP B C 1
ATOM 5236 O O . ASP B 1 236 ? -21.141 6.875 11.734 1 94.38 236 ASP B O 1
ATOM 5240 N N . GLU B 1 237 ? -19.859 5.223 12.586 1 94.25 237 GLU B N 1
ATOM 5241 C CA . GLU B 1 237 ? -20.344 5.262 13.961 1 94.25 237 GLU B CA 1
ATOM 5242 C C . GLU B 1 237 ? -21.859 5.078 14.016 1 94.25 237 GLU B C 1
ATOM 5244 O O . GLU B 1 237 ? -22.562 5.891 14.609 1 94.25 237 GLU B O 1
ATOM 5249 N N . ILE B 1 238 ? -22.312 4.051 13.414 1 96.31 238 ILE B N 1
ATOM 5250 C CA . ILE B 1 238 ? -23.719 3.719 13.273 1 96.31 238 ILE B CA 1
ATOM 5251 C C . ILE B 1 238 ? -24.344 3.51 14.656 1 96.31 238 ILE B C 1
ATOM 5253 O O . ILE B 1 238 ? -25.547 3.676 14.836 1 96.31 238 ILE B O 1
ATOM 5257 N N . GLY B 1 239 ? -23.531 3.145 15.617 1 95.19 239 GLY B N 1
ATOM 5258 C CA . GLY B 1 239 ? -24.016 2.941 16.969 1 95.19 239 GLY B CA 1
ATOM 5259 C C . GLY B 1 239 ? -24.531 4.211 17.625 1 95.19 239 GLY B C 1
ATOM 5260 O O . GLY B 1 239 ? -25.234 4.16 18.625 1 95.19 239 GLY B O 1
ATOM 5261 N N . GLU B 1 240 ? -24.234 5.355 17.047 1 92.19 240 GLU B N 1
ATOM 5262 C CA . GLU B 1 240 ? -24.641 6.645 17.594 1 92.19 240 GLU B CA 1
ATOM 5263 C C . GLU B 1 240 ? -25.953 7.129 16.984 1 92.19 240 GLU B C 1
ATOM 5265 O O . GLU B 1 240 ? -26.484 8.164 17.391 1 92.19 240 GLU B O 1
ATOM 5270 N N . MET B 1 241 ? -26.438 6.449 16.062 1 93.5 241 MET B N 1
ATOM 5271 C CA . MET B 1 241 ? -27.656 6.855 15.367 1 93.5 241 MET B CA 1
ATOM 5272 C C . MET B 1 241 ? -28.875 6.773 16.297 1 93.5 241 MET B C 1
ATOM 5274 O O . MET B 1 241 ? -29.016 5.809 17.047 1 93.5 241 MET B O 1
ATOM 5278 N N . ASP B 1 242 ? -29.719 7.758 16.188 1 92.62 242 ASP B N 1
ATOM 5279 C CA . ASP B 1 242 ? -30.906 7.777 17.047 1 92.62 242 ASP B CA 1
ATOM 5280 C C . ASP B 1 242 ? -31.953 6.777 16.547 1 92.62 242 ASP B C 1
ATOM 5282 O O . ASP B 1 242 ? -31.922 6.352 15.398 1 92.62 242 ASP B O 1
ATOM 5286 N N . GLY B 1 243 ? -32.938 6.516 17.422 1 93.19 243 GLY B N 1
ATOM 5287 C CA . GLY B 1 243 ? -33.938 5.484 17.172 1 93.19 243 GLY B CA 1
ATOM 5288 C C . GLY B 1 243 ? -34.781 5.777 15.953 1 93.19 243 GLY B C 1
ATOM 5289 O O . GLY B 1 243 ? -35.094 4.879 15.164 1 93.19 243 GLY B O 1
ATOM 5290 N N . ARG B 1 244 ? -35.188 7.004 15.797 1 91 244 ARG B N 1
ATOM 5291 C CA . ARG B 1 244 ? -36.031 7.398 14.68 1 91 244 ARG B CA 1
ATOM 5292 C C . ARG B 1 244 ? -35.344 7.188 13.344 1 91 244 ARG B C 1
ATOM 5294 O O . ARG B 1 244 ? -35.906 6.645 12.406 1 91 244 ARG B O 1
ATOM 5301 N N . THR B 1 245 ? -34.156 7.652 13.297 1 93.12 245 THR B N 1
ATOM 5302 C CA . THR B 1 245 ? -33.344 7.504 12.078 1 93.12 245 THR B CA 1
ATOM 5303 C C . THR B 1 245 ? -33.062 6.027 11.789 1 93.12 245 THR B C 1
ATOM 5305 O O . THR B 1 245 ? -33.031 5.613 10.633 1 93.12 245 THR B O 1
ATOM 5308 N N . GLN B 1 246 ? -32.906 5.223 12.828 1 95.62 246 GLN B N 1
ATOM 5309 C CA . GLN B 1 246 ? -32.688 3.785 12.68 1 95.62 246 GLN B CA 1
ATOM 5310 C C . GLN B 1 246 ? -33.844 3.129 11.961 1 95.62 246 GLN B C 1
ATOM 5312 O O . GLN B 1 246 ? -33.656 2.283 11.086 1 95.62 246 GLN B O 1
ATOM 5317 N N . ALA B 1 247 ? -35.031 3.502 12.359 1 93.81 247 ALA B N 1
ATOM 5318 C CA . ALA B 1 247 ? -36.25 2.936 11.758 1 93.81 247 ALA B CA 1
ATOM 5319 C C . ALA B 1 247 ? -36.312 3.242 10.266 1 93.81 247 ALA B C 1
ATOM 5321 O O . ALA B 1 247 ? -36.656 2.373 9.469 1 93.81 247 ALA B O 1
ATOM 5322 N N . LYS B 1 248 ? -36 4.422 9.961 1 92.75 248 LYS B N 1
ATOM 5323 C CA . LYS B 1 248 ? -36.031 4.82 8.555 1 92.75 248 LYS B CA 1
ATOM 5324 C C . LYS B 1 248 ? -34.938 4.09 7.754 1 92.75 248 LYS B C 1
ATOM 5326 O O . LYS B 1 248 ? -35.188 3.684 6.613 1 92.75 248 LYS B O 1
ATOM 5331 N N . LEU B 1 249 ? -33.781 3.988 8.344 1 95.12 249 LEU B N 1
ATOM 5332 C CA . LEU B 1 249 ? -32.688 3.26 7.699 1 95.12 249 LEU B CA 1
ATOM 5333 C C . LEU B 1 249 ? -33.094 1.816 7.422 1 95.12 249 LEU B C 1
ATOM 5335 O O . LEU B 1 249 ? -32.812 1.284 6.344 1 95.12 249 LEU B O 1
ATOM 5339 N N . LEU B 1 250 ? -33.781 1.187 8.383 1 94.88 250 LEU B N 1
ATOM 5340 C CA . LEU B 1 250 ? -34.25 -0.19 8.227 1 94.88 250 LEU B CA 1
ATOM 5341 C C . LEU B 1 250 ? -35.156 -0.328 7.016 1 94.88 250 LEU B C 1
ATOM 5343 O O . LEU B 1 250 ? -35.031 -1.299 6.262 1 94.88 250 LEU B O 1
ATOM 5347 N N . ARG B 1 251 ? -35.969 0.666 6.805 1 92.25 251 ARG B N 1
ATOM 5348 C CA . ARG B 1 251 ? -36.875 0.645 5.672 1 92.25 251 ARG B CA 1
ATOM 5349 C C . ARG B 1 251 ? -36.125 0.713 4.352 1 92.25 251 ARG B C 1
ATOM 5351 O O . ARG B 1 251 ? -36.469 0.008 3.398 1 92.25 251 ARG B O 1
ATOM 5358 N N . VAL B 1 252 ? -35.156 1.49 4.301 1 93.44 252 VAL B N 1
ATOM 5359 C CA . VAL B 1 252 ? -34.344 1.609 3.09 1 93.44 252 VAL B CA 1
ATOM 5360 C C . VAL B 1 252 ? -33.656 0.283 2.801 1 93.44 252 VAL B C 1
ATOM 5362 O O . VAL B 1 252 ? -33.594 -0.168 1.653 1 93.44 252 VAL B O 1
ATOM 5365 N N . LEU B 1 253 ? -33.125 -0.375 3.816 1 93.75 253 LEU B N 1
ATOM 5366 C CA . LEU B 1 253 ? -32.375 -1.622 3.67 1 93.75 253 LEU B CA 1
ATOM 5367 C C . LEU B 1 253 ? -33.312 -2.756 3.234 1 93.75 253 LEU B C 1
ATOM 5369 O O . LEU B 1 253 ? -32.906 -3.652 2.496 1 93.75 253 LEU B O 1
ATOM 5373 N N . GLN B 1 254 ? -34.531 -2.67 3.592 1 91.56 254 GLN B N 1
ATOM 5374 C CA . GLN B 1 254 ? -35.469 -3.746 3.32 1 91.56 254 GLN B CA 1
ATOM 5375 C C . GLN B 1 254 ? -36.156 -3.535 1.98 1 91.56 254 GLN B C 1
ATOM 5377 O O . GLN B 1 254 ? -36.344 -4.48 1.208 1 91.56 254 GLN B O 1
ATOM 5382 N N . GLU B 1 255 ? -36.5 -2.266 1.723 1 91.69 255 GLU B N 1
ATOM 5383 C CA . GLU B 1 255 ? -37.375 -1.988 0.59 1 91.69 255 GLU B CA 1
ATOM 5384 C C . GLU B 1 255 ? -36.594 -1.406 -0.584 1 91.69 255 GLU B C 1
ATOM 5386 O O . GLU B 1 255 ? -37.094 -1.404 -1.719 1 91.69 255 GLU B O 1
ATOM 5391 N N . GLY B 1 256 ? -35.5 -0.849 -0.299 1 92.56 256 GLY B N 1
ATOM 5392 C CA . GLY B 1 256 ? -34.719 -0.222 -1.349 1 92.56 256 GLY B CA 1
ATOM 5393 C C . GLY B 1 256 ? -35.281 1.11 -1.803 1 92.56 256 GLY B C 1
ATOM 5394 O O . GLY B 1 256 ? -35.219 1.453 -2.984 1 92.56 256 GLY B O 1
ATOM 5395 N N . GLU B 1 257 ? -36 1.758 -0.827 1 93.62 257 GLU B N 1
ATOM 5396 C CA . GLU B 1 257 ? -36.594 3.053 -1.141 1 93.62 257 GLU B CA 1
ATOM 5397 C C . GLU B 1 257 ? -36.375 4.055 -0.012 1 93.62 257 GLU B C 1
ATOM 5399 O O . GLU B 1 257 ? -36.312 3.674 1.159 1 93.62 257 GLU B O 1
ATOM 5404 N N . VAL B 1 258 ? -36.188 5.297 -0.474 1 93.06 258 VAL B N 1
ATOM 5405 C CA . VAL B 1 258 ? -36.031 6.371 0.499 1 93.06 258 VAL B CA 1
ATOM 5406 C C . VAL B 1 258 ? -37.219 7.34 0.406 1 93.06 258 VAL B C 1
ATOM 5408 O O . VAL B 1 258 ? -37.75 7.574 -0.68 1 93.06 258 VAL B O 1
ATOM 5411 N N . ARG B 1 259 ? -37.656 7.84 1.524 1 90.25 259 ARG B N 1
ATOM 5412 C CA . ARG B 1 259 ? -38.688 8.875 1.615 1 90.25 259 ARG B CA 1
ATOM 5413 C C . ARG B 1 259 ? -38.125 10.156 2.215 1 90.25 259 ARG B C 1
ATOM 5415 O O . ARG B 1 259 ? -37.812 10.203 3.402 1 90.25 259 ARG B O 1
ATOM 5422 N N . PRO B 1 260 ? -38.062 11.18 1.379 1 90.38 260 PRO B N 1
ATOM 5423 C CA . PRO B 1 260 ? -37.562 12.445 1.928 1 90.38 260 PRO B CA 1
ATOM 5424 C C . PRO B 1 260 ? -38.438 12.977 3.066 1 90.38 260 PRO B C 1
ATOM 5426 O O . PRO B 1 260 ? -39.625 12.688 3.123 1 90.38 260 PRO B O 1
ATOM 5429 N N . VAL B 1 261 ? -37.719 13.734 3.904 1 87.62 261 VAL B N 1
ATOM 5430 C CA . VAL B 1 261 ? -38.438 14.336 5.012 1 87.62 261 VAL B CA 1
ATOM 5431 C C . VAL B 1 261 ? -39.5 15.289 4.473 1 87.62 261 VAL B C 1
ATOM 5433 O O . VAL B 1 261 ? -39.219 16.156 3.643 1 87.62 261 VAL B O 1
ATOM 5436 N N . GLY B 1 262 ? -40.656 15.117 4.844 1 84.5 262 GLY B N 1
ATOM 5437 C CA . GLY B 1 262 ? -41.75 15.984 4.426 1 84.5 262 GLY B CA 1
ATOM 5438 C C . GLY B 1 262 ? -42.438 15.516 3.158 1 84.5 262 GLY B C 1
ATOM 5439 O O . GLY B 1 262 ? -43.375 16.172 2.67 1 84.5 262 GLY B O 1
ATOM 5440 N N . GLU B 1 263 ? -41.938 14.508 2.568 1 83.31 263 GLU B N 1
ATOM 5441 C CA . GLU B 1 263 ? -42.531 13.953 1.354 1 83.31 263 GLU B CA 1
ATOM 5442 C C . GLU B 1 263 ? -43.031 12.523 1.575 1 83.31 263 GLU B C 1
ATOM 5444 O O . GLU B 1 263 ? -42.406 11.773 2.342 1 83.31 263 GLU B O 1
ATOM 5449 N N . ASP B 1 264 ? -44.094 12.195 0.861 1 81 264 ASP B N 1
ATOM 5450 C CA . ASP B 1 264 ? -44.656 10.867 1.031 1 81 264 ASP B CA 1
ATOM 5451 C C . ASP B 1 264 ? -44.219 9.938 -0.103 1 81 264 ASP B C 1
ATOM 5453 O O . ASP B 1 264 ? -44.25 8.711 0.036 1 81 264 ASP B O 1
ATOM 5457 N N . ARG B 1 265 ? -43.812 10.461 -1.143 1 88.31 265 ARG B N 1
ATOM 5458 C CA . ARG B 1 265 ? -43.469 9.625 -2.295 1 88.31 265 ARG B CA 1
ATOM 5459 C C . ARG B 1 265 ? -42.094 8.984 -2.123 1 88.31 265 ARG B C 1
ATOM 5461 O O . ARG B 1 265 ? -41.094 9.672 -1.938 1 88.31 265 ARG B O 1
ATOM 5468 N N . PRO B 1 266 ? -42.156 7.641 -2.203 1 90.88 266 PRO B N 1
ATOM 5469 C CA . PRO B 1 266 ? -40.875 6.949 -2.105 1 90.88 266 PRO B CA 1
ATOM 5470 C C . PRO B 1 266 ? -40.031 7.047 -3.389 1 90.88 266 PRO B C 1
ATOM 5472 O O . PRO B 1 266 ? -40.594 7.137 -4.484 1 90.88 266 PRO B O 1
ATOM 5475 N N . VAL B 1 267 ? -38.781 7.105 -3.268 1 92.5 267 VAL B N 1
ATOM 5476 C CA . VAL B 1 267 ? -37.844 7.102 -4.383 1 92.5 267 VAL B CA 1
ATOM 5477 C C . VAL B 1 267 ? -36.969 5.859 -4.305 1 92.5 267 VAL B C 1
ATOM 5479 O O . VAL B 1 267 ? -36.344 5.594 -3.273 1 92.5 267 VAL B O 1
ATOM 5482 N N . ALA B 1 268 ? -36.938 5.113 -5.359 1 94.81 268 ALA B N 1
ATOM 5483 C CA . ALA B 1 268 ? -36.094 3.904 -5.398 1 94.81 268 ALA B CA 1
ATOM 5484 C C . ALA B 1 268 ? -34.625 4.25 -5.469 1 94.81 268 ALA B C 1
ATOM 5486 O O . ALA B 1 268 ? -34.219 5.176 -6.184 1 94.81 268 ALA B O 1
ATOM 5487 N N . VAL B 1 269 ? -33.781 3.494 -4.656 1 95 269 VAL B N 1
ATOM 5488 C CA . VAL B 1 269 ? -32.344 3.691 -4.695 1 95 269 VAL B CA 1
ATOM 5489 C C . VAL B 1 269 ? -31.625 2.342 -4.621 1 95 269 VAL B C 1
ATOM 5491 O O . VAL B 1 269 ? -32.125 1.407 -3.988 1 95 269 VAL B O 1
ATOM 5494 N N . ASP B 1 270 ? -30.516 2.197 -5.328 1 95.75 270 ASP B N 1
ATOM 5495 C CA . ASP B 1 270 ? -29.625 1.046 -5.258 1 95.75 270 ASP B CA 1
ATOM 5496 C C . ASP B 1 270 ? -28.281 1.429 -4.625 1 95.75 270 ASP B C 1
ATOM 5498 O O . ASP B 1 270 ? -27.359 1.858 -5.32 1 95.75 270 ASP B O 1
ATOM 5502 N N . VAL B 1 271 ? -28.219 1.234 -3.277 1 96.69 271 VAL B N 1
ATOM 5503 C CA . VAL B 1 271 ? -27.047 1.686 -2.547 1 96.69 271 VAL B CA 1
ATOM 5504 C C . VAL B 1 271 ? -26.469 0.534 -1.718 1 96.69 271 VAL B C 1
ATOM 5506 O O . VAL B 1 271 ? -27.203 -0.121 -0.972 1 96.69 271 VAL B O 1
ATOM 5509 N N . ARG B 1 272 ? -25.203 0.177 -1.936 1 97 272 ARG B N 1
ATOM 5510 C CA . ARG B 1 272 ? -24.531 -0.74 -1.022 1 97 272 ARG B CA 1
ATOM 5511 C C . ARG B 1 272 ? -24.172 -0.044 0.286 1 97 272 ARG B C 1
ATOM 5513 O O . ARG B 1 272 ? -23.625 1.058 0.276 1 97 272 ARG B O 1
ATOM 5520 N N . ILE B 1 273 ? -24.453 -0.68 1.378 1 97.44 273 ILE B N 1
ATOM 5521 C CA . ILE B 1 273 ? -24.219 -0.07 2.682 1 97.44 273 ILE B CA 1
ATOM 5522 C C . ILE B 1 273 ? -23 -0.714 3.342 1 97.44 273 ILE B C 1
ATOM 5524 O O . ILE B 1 273 ? -22.891 -1.941 3.393 1 97.44 273 ILE B O 1
ATOM 5528 N N . VAL B 1 274 ? -22.078 0.097 3.799 1 98.12 274 VAL B N 1
ATOM 5529 C CA . VAL B 1 274 ? -21 -0.284 4.711 1 98.12 274 VAL B CA 1
ATOM 5530 C C . VAL B 1 274 ? -21.141 0.494 6.02 1 98.12 274 VAL B C 1
ATOM 5532 O O . VAL B 1 274 ? -21.203 1.726 6.012 1 98.12 274 VAL B O 1
ATOM 5535 N N . ALA B 1 275 ? -21.281 -0.162 7.094 1 98.25 275 ALA B N 1
ATOM 5536 C CA . ALA B 1 275 ? -21.422 0.478 8.398 1 98.25 275 ALA B CA 1
ATOM 5537 C C . ALA B 1 275 ? -20.203 0.221 9.273 1 98.25 275 ALA B C 1
ATOM 5539 O O . ALA B 1 275 ? -19.578 -0.844 9.195 1 98.25 275 ALA B O 1
ATOM 5540 N N . ALA B 1 276 ? -19.812 1.19 10.07 1 97.94 276 ALA B N 1
ATOM 5541 C CA . ALA B 1 276 ? -18.672 1.071 10.992 1 97.94 276 ALA B CA 1
ATOM 5542 C C . ALA B 1 276 ? -19.031 1.6 12.375 1 97.94 276 ALA B C 1
ATOM 5544 O O . ALA B 1 276 ? -19.828 2.535 12.5 1 97.94 276 ALA B O 1
ATOM 5545 N N . THR B 1 277 ? -18.484 0.992 13.422 1 97.5 277 THR B N 1
ATOM 5546 C CA . THR B 1 277 ? -18.75 1.481 14.773 1 97.5 277 THR B CA 1
ATOM 5547 C C . THR B 1 277 ? -17.719 0.942 15.758 1 97.5 277 THR B C 1
ATOM 5549 O O . THR B 1 277 ? -17.156 -0.143 15.555 1 97.5 277 THR B O 1
ATOM 5552 N N . HIS B 1 278 ? -17.453 1.719 16.797 1 95.69 278 HIS B N 1
ATOM 5553 C CA . HIS B 1 278 ? -16.625 1.266 17.891 1 95.69 278 HIS B CA 1
ATOM 5554 C C . HIS B 1 278 ? -17.469 0.692 19.031 1 95.69 278 HIS B C 1
ATOM 5556 O O . HIS B 1 278 ? -16.938 0.047 19.938 1 95.69 278 HIS B O 1
ATOM 5562 N N . ARG B 1 279 ? -18.781 0.846 18.969 1 95.94 279 ARG B N 1
ATOM 5563 C CA . ARG B 1 279 ? -19.672 0.424 20.031 1 95.94 279 ARG B CA 1
ATOM 5564 C C . ARG B 1 279 ? -20.078 -1.035 19.859 1 95.94 279 ARG B C 1
ATOM 5566 O O . ARG B 1 279 ? -20.094 -1.555 18.75 1 95.94 279 ARG B O 1
ATOM 5573 N N . ASP B 1 280 ? -20.406 -1.602 20.953 1 96.88 280 ASP B N 1
ATOM 5574 C CA . ASP B 1 280 ? -20.969 -2.945 20.938 1 96.88 280 ASP B CA 1
ATOM 5575 C C . ASP B 1 280 ? -22.469 -2.904 20.641 1 96.88 280 ASP B C 1
ATOM 5577 O O . ASP B 1 280 ? -23.281 -2.699 21.547 1 96.88 280 ASP B O 1
ATOM 5581 N N . LEU B 1 281 ? -22.766 -3.252 19.484 1 96.94 281 LEU B N 1
ATOM 5582 C CA . LEU B 1 281 ? -24.156 -3.127 19.047 1 96.94 281 LEU B CA 1
ATOM 5583 C C . LEU B 1 281 ? -25.047 -4.129 19.781 1 96.94 281 LEU B C 1
ATOM 5585 O O . LEU B 1 281 ? -26.219 -3.848 20.062 1 96.94 281 LEU B O 1
ATOM 5589 N N . ALA B 1 282 ? -24.531 -5.32 20.047 1 96.25 282 ALA B N 1
ATOM 5590 C CA . ALA B 1 282 ? -25.297 -6.309 20.797 1 96.25 282 ALA B CA 1
ATOM 5591 C C . ALA B 1 282 ? -25.672 -5.781 22.172 1 96.25 282 ALA B C 1
ATOM 5593 O O . ALA B 1 282 ? -26.812 -5.965 22.625 1 96.25 282 ALA B O 1
ATOM 5594 N N . GLN B 1 283 ? -24.719 -5.176 22.781 1 97 283 GLN B N 1
ATOM 5595 C CA . GLN B 1 283 ? -24.984 -4.562 24.078 1 97 283 GLN B CA 1
ATOM 5596 C C . GLN B 1 283 ? -26.016 -3.441 23.953 1 97 283 GLN B C 1
ATOM 5598 O O . GLN B 1 283 ? -26.906 -3.318 24.797 1 97 283 GLN B O 1
ATOM 5603 N N . LEU B 1 284 ? -25.906 -2.627 22.969 1 97 284 LEU B N 1
ATOM 5604 C CA . LEU B 1 284 ? -26.859 -1.535 22.75 1 97 284 LEU B CA 1
ATOM 5605 C C . LEU B 1 284 ? -28.266 -2.072 22.516 1 97 284 LEU B C 1
ATOM 5607 O O . LEU B 1 284 ? -29.234 -1.464 22.953 1 97 284 LEU B O 1
ATOM 5611 N N . VAL B 1 285 ? -28.375 -3.172 21.844 1 96.69 285 VAL B N 1
ATOM 5612 C CA . VAL B 1 285 ? -29.656 -3.811 21.609 1 96.69 285 VAL B CA 1
ATOM 5613 C C . VAL B 1 285 ? -30.266 -4.238 22.953 1 96.69 285 VAL B C 1
ATOM 5615 O O . VAL B 1 285 ? -31.453 -3.988 23.203 1 96.69 285 VAL B O 1
ATOM 5618 N N . SER B 1 286 ? -29.438 -4.828 23.766 1 97.38 286 SER B N 1
ATOM 5619 C CA . SER B 1 286 ? -29.906 -5.273 25.078 1 97.38 286 SER B CA 1
ATOM 5620 C C . SER B 1 286 ? -30.359 -4.098 25.938 1 97.38 286 SER B C 1
ATOM 5622 O O . SER B 1 286 ? -31.266 -4.242 26.766 1 97.38 286 SER B O 1
ATOM 5624 N N . GLU B 1 287 ? -29.844 -2.918 25.719 1 96.94 287 GLU B N 1
ATOM 5625 C CA . GLU B 1 287 ? -30.172 -1.713 26.469 1 96.94 287 GLU B CA 1
ATOM 5626 C C . GLU B 1 287 ? -31.312 -0.946 25.828 1 96.94 287 GLU B C 1
ATOM 5628 O O . GLU B 1 287 ? -31.75 0.082 26.344 1 96.94 287 GLU B O 1
ATOM 5633 N N . GLY B 1 288 ? -31.75 -1.365 24.719 1 95.31 288 GLY B N 1
ATOM 5634 C CA . GLY B 1 288 ? -32.844 -0.732 24.031 1 95.31 288 GLY B CA 1
ATOM 5635 C C . GLY B 1 288 ? -32.438 0.507 23.266 1 95.31 288 GLY B C 1
ATOM 5636 O O . GLY B 1 288 ? -33.312 1.305 22.859 1 95.31 288 GLY B O 1
ATOM 5637 N N . LYS B 1 289 ? -31.219 0.681 23 1 95.94 289 LYS B N 1
ATOM 5638 C CA . LYS B 1 289 ? -30.719 1.881 22.344 1 95.94 289 LYS B CA 1
ATOM 5639 C C . LYS B 1 289 ? -30.469 1.635 20.844 1 95.94 289 LYS B C 1
ATOM 5641 O O . LYS B 1 289 ? -30.25 2.576 20.094 1 95.94 289 LYS B O 1
ATOM 5646 N N . PHE B 1 290 ? -30.547 0.388 20.469 1 97.25 290 PHE B N 1
ATOM 5647 C CA . PHE B 1 290 ? -30.359 -0.007 19.062 1 97.25 290 PHE B CA 1
ATOM 5648 C C . PHE B 1 290 ? -31.344 -1.12 18.688 1 97.25 290 PHE B C 1
ATOM 5650 O O . PHE B 1 290 ? -31.578 -2.039 19.484 1 97.25 290 PHE B O 1
ATOM 5657 N N . ARG B 1 291 ? -31.859 -1.02 17.5 1 96.62 291 ARG B N 1
ATOM 5658 C CA . ARG B 1 291 ? -32.875 -1.987 17.094 1 96.62 291 ARG B CA 1
ATOM 5659 C C . ARG B 1 291 ? -32.25 -3.316 16.703 1 96.62 291 ARG B C 1
ATOM 5661 O O . ARG B 1 291 ? -31.266 -3.346 15.945 1 96.62 291 ARG B O 1
ATOM 5668 N N . GLU B 1 292 ? -32.781 -4.41 17.109 1 96.75 292 GLU B N 1
ATOM 5669 C CA . GLU B 1 292 ? -32.281 -5.75 16.828 1 96.75 292 GLU B CA 1
ATOM 5670 C C . GLU B 1 292 ? -32.438 -6.082 15.336 1 96.75 292 GLU B C 1
ATOM 5672 O O . GLU B 1 292 ? -31.562 -6.688 14.734 1 96.75 292 GLU B O 1
ATOM 5677 N N . ASP B 1 293 ? -33.594 -5.762 14.797 1 96.38 293 ASP B N 1
ATOM 5678 C CA . ASP B 1 293 ? -33.844 -6.051 13.391 1 96.38 293 ASP B CA 1
ATOM 5679 C C . ASP B 1 293 ? -32.875 -5.316 12.484 1 96.38 293 ASP B C 1
ATOM 5681 O O . ASP B 1 293 ? -32.438 -5.859 11.477 1 96.38 293 ASP B O 1
ATOM 5685 N N . LEU B 1 294 ? -32.5 -4.086 12.852 1 97.12 294 LEU B N 1
ATOM 5686 C CA . LEU B 1 294 ? -31.5 -3.342 12.094 1 97.12 294 LEU B CA 1
ATOM 5687 C C . LEU B 1 294 ? -30.125 -4.008 12.188 1 97.12 294 LEU B C 1
ATOM 5689 O O . LEU B 1 294 ? -29.422 -4.117 11.188 1 97.12 294 LEU B O 1
ATOM 5693 N N . LEU B 1 295 ? -29.812 -4.43 13.359 1 97.38 295 LEU B N 1
ATOM 5694 C CA . LEU B 1 295 ? -28.531 -5.098 13.547 1 97.38 295 LEU B CA 1
ATOM 5695 C C . LEU B 1 295 ? -28.406 -6.312 12.633 1 97.38 295 LEU B C 1
ATOM 5697 O O . LEU B 1 295 ? -27.375 -6.527 12 1 97.38 295 LEU B O 1
ATOM 5701 N N . TYR B 1 296 ? -29.422 -7.09 12.547 1 95.31 296 TYR B N 1
ATOM 5702 C CA . TYR B 1 296 ? -29.422 -8.289 11.719 1 95.31 296 TYR B CA 1
ATOM 5703 C C . TYR B 1 296 ? -29.234 -7.938 10.25 1 95.31 296 TYR B C 1
ATOM 5705 O O . TYR B 1 296 ? -28.531 -8.648 9.523 1 95.31 296 TYR B O 1
ATOM 5713 N N . ARG B 1 297 ? -29.844 -6.891 9.82 1 95.81 297 ARG B N 1
ATOM 5714 C CA . ARG B 1 297 ? -29.75 -6.473 8.43 1 95.81 297 ARG B CA 1
ATOM 5715 C C . ARG B 1 297 ? -28.359 -5.914 8.125 1 95.81 297 ARG B C 1
ATOM 5717 O O . ARG B 1 297 ? -27.875 -6.02 6.992 1 95.81 297 ARG B O 1
ATOM 5724 N N . LEU B 1 298 ? -27.734 -5.309 9.117 1 96.19 298 LEU B N 1
ATOM 5725 C CA . LEU B 1 298 ? -26.422 -4.699 8.938 1 96.19 298 LEU B CA 1
ATOM 5726 C C . LEU B 1 298 ? -25.328 -5.754 8.992 1 96.19 298 LEU B C 1
ATOM 5728 O O . LEU B 1 298 ? -24.25 -5.57 8.406 1 96.19 298 LEU B O 1
ATOM 5732 N N . LYS B 1 299 ? -25.562 -6.824 9.688 1 94.88 299 LYS B N 1
ATOM 5733 C CA . LYS B 1 299 ? -24.516 -7.793 9.984 1 94.88 299 LYS B CA 1
ATOM 5734 C C . LYS B 1 299 ? -24.578 -8.984 9.031 1 94.88 299 LYS B C 1
ATOM 5736 O O . LYS B 1 299 ? -24.562 -10.133 9.469 1 94.88 299 LYS B O 1
ATOM 5741 N N . VAL B 1 300 ? -24.672 -8.703 7.77 1 94.38 300 VAL B N 1
ATOM 5742 C CA . VAL B 1 300 ? -24.578 -9.758 6.766 1 94.38 300 VAL B CA 1
ATOM 5743 C C . VAL B 1 300 ? -23.156 -10.312 6.715 1 94.38 300 VAL B C 1
ATOM 5745 O O . VAL B 1 300 ? -22.953 -11.523 6.789 1 94.38 300 VAL B O 1
ATOM 5748 N N . VAL B 1 301 ? -22.172 -9.5 6.59 1 96.5 301 VAL B N 1
ATOM 5749 C CA . VAL B 1 301 ? -20.766 -9.812 6.789 1 96.5 301 VAL B CA 1
ATOM 5750 C C . VAL B 1 301 ? -20.188 -8.914 7.875 1 96.5 301 VAL B C 1
ATOM 5752 O O . VAL B 1 301 ? -20.438 -7.711 7.898 1 96.5 301 VAL B O 1
ATOM 5755 N N . HIS B 1 302 ? -19.5 -9.547 8.711 1 97.44 302 HIS B N 1
ATOM 5756 C CA . HIS B 1 302 ? -18.906 -8.805 9.812 1 97.44 302 HIS B CA 1
ATOM 5757 C C . HIS B 1 302 ? -17.375 -8.867 9.758 1 97.44 302 HIS B C 1
ATOM 5759 O O . HIS B 1 302 ? -16.797 -9.953 9.695 1 97.44 302 HIS B O 1
ATOM 5765 N N . LEU B 1 303 ? -16.734 -7.727 9.734 1 97.94 303 LEU B N 1
ATOM 5766 C CA . LEU B 1 303 ? -15.281 -7.609 9.797 1 97.94 303 LEU B CA 1
ATOM 5767 C C . LEU B 1 303 ? -14.844 -6.867 11.055 1 97.94 303 LEU B C 1
ATOM 5769 O O . LEU B 1 303 ? -15.438 -5.852 11.422 1 97.94 303 LEU B O 1
ATOM 5773 N N . SER B 1 304 ? -13.867 -7.336 11.711 1 98.06 304 SER B N 1
ATOM 5774 C CA . SER B 1 304 ? -13.344 -6.703 12.922 1 98.06 304 SER B CA 1
ATOM 5775 C C . SER B 1 304 ? -11.906 -6.223 12.711 1 98.06 304 SER B C 1
ATOM 5777 O O . SER B 1 304 ? -11.047 -6.996 12.297 1 98.06 304 SER B O 1
ATOM 5779 N N . VAL B 1 305 ? -11.664 -4.953 13.047 1 98.31 305 VAL B N 1
ATOM 5780 C CA . VAL B 1 305 ? -10.312 -4.402 12.945 1 98.31 305 VAL B CA 1
ATOM 5781 C C . VAL B 1 305 ? -9.602 -4.547 14.289 1 98.31 305 VAL B C 1
ATOM 5783 O O . VAL B 1 305 ? -10.039 -4 15.305 1 98.31 305 VAL B O 1
ATOM 5786 N N . PRO B 1 306 ? -8.492 -5.215 14.297 1 98.12 306 PRO B N 1
ATOM 5787 C CA . PRO B 1 306 ? -7.789 -5.438 15.562 1 98.12 306 PRO B CA 1
ATOM 5788 C C . PRO B 1 306 ? -7.18 -4.16 16.141 1 98.12 306 PRO B C 1
ATOM 5790 O O . PRO B 1 306 ? -6.691 -3.316 15.383 1 98.12 306 PRO B O 1
ATOM 5793 N N . PRO B 1 307 ? -7.305 -3.967 17.484 1 98 307 PRO B N 1
ATOM 5794 C CA . PRO B 1 307 ? -6.602 -2.84 18.094 1 98 307 PRO B CA 1
ATOM 5795 C C . PRO B 1 307 ? -5.082 -2.939 17.953 1 98 307 PRO B C 1
ATOM 5797 O O . PRO B 1 307 ? -4.555 -4.02 17.672 1 98 307 PRO B O 1
ATOM 5800 N N . LEU B 1 308 ? -4.43 -1.838 18.125 1 97.19 308 LEU B N 1
ATOM 5801 C CA . LEU B 1 308 ? -2.996 -1.767 17.859 1 97.19 308 LEU B CA 1
ATOM 5802 C C . LEU B 1 308 ? -2.227 -2.691 18.797 1 97.19 308 LEU B C 1
ATOM 5804 O O . LEU B 1 308 ? -1.218 -3.281 18.406 1 97.19 308 LEU B O 1
ATOM 5808 N N . ARG B 1 309 ? -2.68 -2.885 20.047 1 96.56 309 ARG B N 1
ATOM 5809 C CA . ARG B 1 309 ? -2.01 -3.738 21.031 1 96.56 309 ARG B CA 1
ATOM 5810 C C . ARG B 1 309 ? -2.012 -5.195 20.562 1 96.56 309 ARG B C 1
ATOM 5812 O O . ARG B 1 309 ? -1.174 -5.988 21 1 96.56 309 ARG B O 1
ATOM 5819 N N . GLU B 1 310 ? -2.914 -5.641 19.672 1 97.19 310 GLU B N 1
ATOM 5820 C CA . GLU B 1 310 ? -3 -7 19.156 1 97.19 310 GLU B CA 1
ATOM 5821 C C . GLU B 1 310 ? -2.201 -7.152 17.859 1 97.19 310 GLU B C 1
ATOM 5823 O O . GLU B 1 310 ? -2.156 -8.242 17.266 1 97.19 310 GLU B O 1
ATOM 5828 N N . ARG B 1 311 ? -1.597 -6.141 17.375 1 97 311 ARG B N 1
ATOM 5829 C CA . ARG B 1 311 ? -0.759 -6.176 16.188 1 97 311 ARG B CA 1
ATOM 5830 C C . ARG B 1 311 ? 0.501 -5.34 16.375 1 97 311 ARG B C 1
ATOM 5832 O O . ARG B 1 311 ? 0.782 -4.441 15.586 1 97 311 ARG B O 1
ATOM 5839 N N . PRO B 1 312 ? 1.314 -5.676 17.328 1 95.56 312 PRO B N 1
ATOM 5840 C CA . PRO B 1 312 ? 2.514 -4.902 17.656 1 95.56 312 PRO B CA 1
ATOM 5841 C C . PRO B 1 312 ? 3.496 -4.809 16.484 1 95.56 312 PRO B C 1
ATOM 5843 O O . PRO B 1 312 ? 4.277 -3.859 16.406 1 95.56 312 PRO B O 1
ATOM 5846 N N . ASP B 1 313 ? 3.43 -5.766 15.578 1 95 313 ASP B N 1
ATOM 5847 C CA . ASP B 1 313 ? 4.332 -5.789 14.43 1 95 313 ASP B CA 1
ATOM 5848 C C . ASP B 1 313 ? 4.086 -4.594 13.516 1 95 313 ASP B C 1
ATOM 5850 O O . ASP B 1 313 ? 4.926 -4.262 12.68 1 95 313 ASP B O 1
ATOM 5854 N N . ASP B 1 314 ? 2.965 -3.918 13.633 1 96.62 314 ASP B N 1
ATOM 5855 C CA . ASP B 1 314 ? 2.627 -2.766 12.805 1 96.62 314 ASP B CA 1
ATOM 5856 C C . ASP B 1 314 ? 3.258 -1.489 13.352 1 96.62 314 ASP B C 1
ATOM 5858 O O . ASP B 1 314 ? 3.395 -0.498 12.633 1 96.62 314 ASP B O 1
ATOM 5862 N N . VAL B 1 315 ? 3.635 -1.433 14.617 1 96.44 315 VAL B N 1
ATOM 5863 C CA . VAL B 1 315 ? 4.004 -0.207 15.32 1 96.44 315 VAL B CA 1
ATOM 5864 C C . VAL B 1 315 ? 5.262 0.388 14.695 1 96.44 315 VAL B C 1
ATOM 5866 O O . VAL B 1 315 ? 5.297 1.575 14.359 1 96.44 315 VAL B O 1
ATOM 5869 N N . PRO B 1 316 ? 6.332 -0.419 14.445 1 93.62 316 PRO B N 1
ATOM 5870 C CA . PRO B 1 316 ? 7.535 0.172 13.852 1 93.62 316 PRO B CA 1
ATOM 5871 C C . PRO B 1 316 ? 7.273 0.794 12.484 1 93.62 316 PRO B C 1
ATOM 5873 O O . PRO B 1 316 ? 7.75 1.895 12.195 1 93.62 316 PRO B O 1
ATOM 5876 N N . MET B 1 317 ? 6.555 0.127 11.688 1 92.94 317 MET B N 1
ATOM 5877 C CA . MET B 1 317 ? 6.25 0.624 10.352 1 92.94 317 MET B CA 1
ATOM 5878 C C . MET B 1 317 ? 5.406 1.894 10.422 1 92.94 317 MET B C 1
ATOM 5880 O O . MET B 1 317 ? 5.664 2.854 9.688 1 92.94 317 MET B O 1
ATOM 5884 N N . LEU B 1 318 ? 4.391 1.87 11.219 1 96.31 318 LEU B N 1
ATOM 5885 C CA . LEU B 1 318 ? 3.543 3.041 11.398 1 96.31 318 LEU B CA 1
ATOM 5886 C C . LEU B 1 318 ? 4.355 4.227 11.914 1 96.31 318 LEU B C 1
ATOM 5888 O O . LEU B 1 318 ? 4.203 5.348 11.414 1 96.31 318 LEU B O 1
ATOM 5892 N N . PHE B 1 319 ? 5.242 3.941 12.898 1 94.38 319 PHE B N 1
ATOM 5893 C CA . PHE B 1 319 ? 6.09 4.988 13.461 1 94.38 319 PHE B CA 1
ATOM 5894 C C . PHE B 1 319 ? 6.949 5.629 12.375 1 94.38 319 PHE B C 1
ATOM 5896 O O . PHE B 1 319 ? 6.988 6.855 12.258 1 94.38 319 PHE B O 1
ATOM 5903 N N . ARG B 1 320 ? 7.629 4.879 11.625 1 91.69 320 ARG B N 1
ATOM 5904 C CA . ARG B 1 320 ? 8.492 5.391 10.57 1 91.69 320 ARG B CA 1
ATOM 5905 C C . ARG B 1 320 ? 7.691 6.188 9.547 1 91.69 320 ARG B C 1
ATOM 5907 O O . ARG B 1 320 ? 8.133 7.238 9.078 1 91.69 320 ARG B O 1
ATOM 5914 N N . HIS B 1 321 ? 6.539 5.684 9.203 1 92.94 321 HIS B N 1
ATOM 5915 C CA . HIS B 1 321 ? 5.656 6.348 8.25 1 92.94 321 HIS B CA 1
ATOM 5916 C C . HIS B 1 321 ? 5.266 7.738 8.742 1 92.94 321 HIS B C 1
ATOM 5918 O O . HIS B 1 321 ? 5.375 8.719 8 1 92.94 321 HIS B O 1
ATOM 5924 N N . PHE B 1 322 ? 4.816 7.824 9.938 1 95.31 322 PHE B N 1
ATOM 5925 C CA . PHE B 1 322 ? 4.398 9.102 10.508 1 95.31 322 PHE B CA 1
ATOM 5926 C C . PHE B 1 322 ? 5.594 10.031 10.695 1 95.31 322 PHE B C 1
ATOM 5928 O O . PHE B 1 322 ? 5.484 11.242 10.484 1 95.31 322 PHE B O 1
ATOM 5935 N N . LEU B 1 323 ? 6.723 9.445 11.086 1 93.56 323 LEU B N 1
ATOM 5936 C CA . LEU B 1 323 ? 7.938 10.242 11.25 1 93.56 323 LEU B CA 1
ATOM 5937 C C . LEU B 1 323 ? 8.312 10.938 9.945 1 93.56 323 LEU B C 1
ATOM 5939 O O . LEU B 1 323 ? 8.531 12.148 9.922 1 93.56 323 LEU B O 1
ATOM 5943 N N . ASP B 1 324 ? 8.336 10.18 8.914 1 90.38 324 ASP B N 1
ATOM 5944 C CA . ASP B 1 324 ? 8.664 10.727 7.602 1 90.38 324 ASP B CA 1
ATOM 5945 C C . ASP B 1 324 ? 7.68 11.82 7.199 1 90.38 324 ASP B C 1
ATOM 5947 O O . ASP B 1 324 ? 8.086 12.875 6.703 1 90.38 324 ASP B O 1
ATOM 5951 N N . ARG B 1 325 ? 6.461 11.57 7.449 1 91.5 325 ARG B N 1
ATOM 5952 C CA . ARG B 1 325 ? 5.402 12.508 7.094 1 91.5 325 ARG B CA 1
ATOM 5953 C C . ARG B 1 325 ? 5.578 13.836 7.824 1 91.5 325 ARG B C 1
ATOM 5955 O O . ARG B 1 325 ? 5.559 14.898 7.203 1 91.5 325 ARG B O 1
ATOM 5962 N N . TYR B 1 326 ? 5.797 13.789 9.039 1 93.88 326 TYR B N 1
ATOM 5963 C CA . TYR B 1 326 ? 5.824 15.023 9.82 1 93.88 326 TYR B CA 1
ATOM 5964 C C . TYR B 1 326 ? 7.176 15.719 9.695 1 93.88 326 TYR B C 1
ATOM 5966 O O . TYR B 1 326 ? 7.258 16.953 9.781 1 93.88 326 TYR B O 1
ATOM 5974 N N . GLU B 1 327 ? 8.281 14.914 9.477 1 91.75 327 GLU B N 1
ATOM 5975 C CA . GLU B 1 327 ? 9.555 15.547 9.117 1 91.75 327 GLU B CA 1
ATOM 5976 C C . GLU B 1 327 ? 9.391 16.453 7.895 1 91.75 327 GLU B C 1
ATOM 5978 O O . GLU B 1 327 ? 9.883 17.578 7.883 1 91.75 327 GLU B O 1
ATOM 5983 N N . GLU B 1 328 ? 8.734 15.914 6.984 1 88.06 328 GLU B N 1
ATOM 5984 C CA . GLU B 1 328 ? 8.508 16.656 5.746 1 88.06 328 GLU B CA 1
ATOM 5985 C C . GLU B 1 328 ? 7.562 17.828 5.973 1 88.06 328 GLU B C 1
ATOM 5987 O O . GLU B 1 328 ? 7.852 18.953 5.547 1 88.06 328 GLU B O 1
ATOM 5992 N N . ARG B 1 329 ? 6.508 17.625 6.664 1 90.44 329 ARG B N 1
ATOM 5993 C CA . ARG B 1 329 ? 5.465 18.625 6.875 1 90.44 329 ARG B CA 1
ATOM 5994 C C . ARG B 1 329 ? 5.98 19.797 7.711 1 90.44 329 ARG B C 1
ATOM 5996 O O . ARG B 1 329 ? 5.621 20.953 7.469 1 90.44 329 ARG B O 1
ATOM 6003 N N . PHE B 1 330 ? 6.848 19.516 8.633 1 91.69 330 PHE B N 1
ATOM 6004 C CA . PHE B 1 330 ? 7.336 20.547 9.539 1 91.69 330 PHE B CA 1
ATOM 6005 C C . PHE B 1 330 ? 8.703 21.062 9.094 1 91.69 330 PHE B C 1
ATOM 6007 O O . PHE B 1 330 ? 9.227 22.016 9.656 1 91.69 330 PHE B O 1
ATOM 6014 N N . GLY B 1 331 ? 9.266 20.453 8.102 1 88.38 331 GLY B N 1
ATOM 6015 C CA . GLY B 1 331 ? 10.523 20.906 7.535 1 88.38 331 GLY B CA 1
ATOM 6016 C C . GLY B 1 331 ? 11.695 20.766 8.484 1 88.38 331 GLY B C 1
ATOM 6017 O O . GLY B 1 331 ? 12.562 21.641 8.555 1 88.38 331 GLY B O 1
ATOM 6018 N N . THR B 1 332 ? 11.742 19.734 9.297 1 87.25 332 THR B N 1
ATOM 6019 C CA . THR B 1 332 ? 12.789 19.562 10.297 1 87.25 332 THR B CA 1
ATOM 6020 C C . THR B 1 332 ? 14.016 18.891 9.688 1 87.25 332 THR B C 1
ATOM 6022 O O . THR B 1 332 ? 15.094 18.906 10.281 1 87.25 332 THR B O 1
ATOM 6025 N N . GLY B 1 333 ? 13.898 18.344 8.438 1 81.94 333 GLY B N 1
ATOM 6026 C CA . GLY B 1 333 ? 14.914 17.422 7.98 1 81.94 333 GLY B CA 1
ATOM 6027 C C . GLY B 1 333 ? 14.852 16.078 8.695 1 81.94 333 GLY B C 1
ATOM 6028 O O . GLY B 1 333 ? 14.031 15.875 9.586 1 81.94 333 GLY B O 1
ATOM 6029 N N . PRO B 1 334 ? 15.75 15.156 8.336 1 84 334 PRO B N 1
ATOM 6030 C CA . PRO B 1 334 ? 15.727 13.828 8.961 1 84 334 PRO B CA 1
ATOM 6031 C C . PRO B 1 334 ? 16.109 13.867 10.438 1 84 334 PRO B C 1
ATOM 6033 O O . PRO B 1 334 ? 17.125 14.477 10.805 1 84 334 PRO B O 1
ATOM 6036 N N . LEU B 1 335 ? 15.305 13.297 11.258 1 88.19 335 LEU B N 1
ATOM 6037 C CA . LEU B 1 335 ? 15.57 13.203 12.688 1 88.19 335 LEU B CA 1
ATOM 6038 C C . LEU B 1 335 ? 16.141 11.844 13.055 1 88.19 335 LEU B C 1
ATOM 6040 O O . LEU B 1 335 ? 15.695 10.82 12.531 1 88.19 335 LEU B O 1
ATOM 6044 N N . ARG B 1 336 ? 17.125 11.836 13.883 1 85.06 336 ARG B N 1
ATOM 6045 C CA . ARG B 1 336 ? 17.688 10.594 14.391 1 85.06 336 ARG B CA 1
ATOM 6046 C C . ARG B 1 336 ? 16.797 9.977 15.461 1 85.06 336 ARG B C 1
ATOM 6048 O O . ARG B 1 336 ? 16.234 10.688 16.297 1 85.06 336 ARG B O 1
ATOM 6055 N N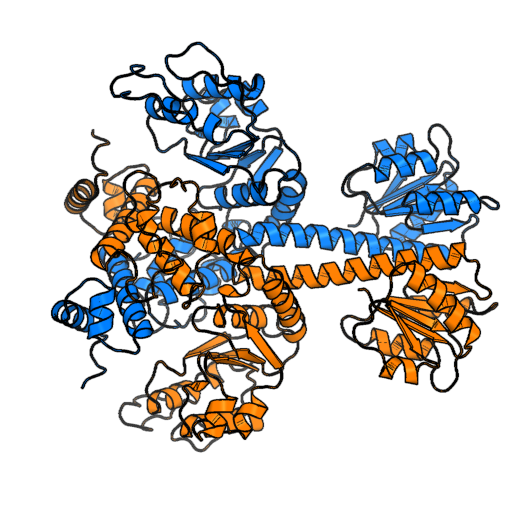 . VAL B 1 337 ? 16.672 8.68 15.375 1 87.69 337 VAL B N 1
ATOM 6056 C CA . VAL B 1 337 ? 15.898 7.938 16.375 1 87.69 337 VAL B CA 1
ATOM 6057 C C . VAL B 1 337 ? 16.844 7.207 17.312 1 87.69 337 VAL B C 1
ATOM 6059 O O . VAL B 1 337 ? 17.516 6.254 16.922 1 87.69 337 VAL B O 1
ATOM 6062 N N . PRO B 1 338 ? 16.891 7.691 18.516 1 86.5 338 PRO B N 1
ATOM 6063 C CA . PRO B 1 338 ? 17.781 7.051 19.469 1 86.5 338 PRO B CA 1
ATOM 6064 C C . PRO B 1 338 ? 17.438 5.59 19.734 1 86.5 338 PRO B C 1
ATOM 6066 O O . PRO B 1 338 ? 16.297 5.172 19.484 1 86.5 338 PRO B O 1
ATOM 6069 N N . ASP B 1 339 ? 18.375 4.875 20.25 1 84.12 339 ASP B N 1
ATOM 6070 C CA . ASP B 1 339 ? 18.172 3.477 20.625 1 84.12 339 ASP B CA 1
ATOM 6071 C C . ASP B 1 339 ? 17.109 3.34 21.703 1 84.12 339 ASP B C 1
ATOM 6073 O O . ASP B 1 339 ? 16.953 4.219 22.562 1 84.12 339 ASP B O 1
ATOM 6077 N N . GLY B 1 340 ? 16.422 2.373 21.688 1 87.88 340 GLY B N 1
ATOM 6078 C CA . GLY B 1 340 ? 15.453 2.102 22.734 1 87.88 340 GLY B CA 1
ATOM 6079 C C . GLY B 1 340 ? 14.078 2.686 22.453 1 87.88 340 GLY B C 1
ATOM 6080 O O . GLY B 1 340 ? 13.086 2.268 23.047 1 87.88 340 GLY B O 1
ATOM 6081 N N . VAL B 1 341 ? 14.031 3.723 21.562 1 89.56 341 VAL B N 1
ATOM 6082 C CA . VAL B 1 341 ? 12.766 4.383 21.25 1 89.56 341 VAL B CA 1
ATOM 6083 C C . VAL B 1 341 ? 11.781 3.367 20.672 1 89.56 341 VAL B C 1
ATOM 6085 O O . VAL B 1 341 ? 10.625 3.307 21.094 1 89.56 341 VAL B O 1
ATOM 6088 N N . MET B 1 342 ? 12.234 2.539 19.812 1 91.06 342 MET B N 1
ATOM 6089 C CA . MET B 1 342 ? 11.367 1.571 19.141 1 91.06 342 MET B CA 1
ATOM 6090 C C . MET B 1 342 ? 10.828 0.55 20.141 1 91.06 342 MET B C 1
ATOM 6092 O O . MET B 1 342 ? 9.641 0.205 20.094 1 91.06 342 MET B O 1
ATOM 6096 N N . GLU B 1 343 ? 11.648 0.072 21.016 1 91.62 343 GLU B N 1
ATOM 6097 C CA . GLU B 1 343 ? 11.234 -0.89 22.031 1 91.62 343 GLU B CA 1
ATOM 6098 C C . GLU B 1 343 ? 10.148 -0.307 22.922 1 91.62 343 GLU B C 1
ATOM 6100 O O . GLU B 1 343 ? 9.188 -0.996 23.281 1 91.62 343 GLU B O 1
ATOM 6105 N N . ARG B 1 344 ? 10.305 0.944 23.266 1 91.56 344 ARG B N 1
ATOM 6106 C CA . ARG B 1 344 ? 9.32 1.622 24.109 1 91.56 344 ARG B CA 1
ATOM 6107 C C . ARG B 1 344 ? 7.992 1.781 23.375 1 91.56 344 ARG B C 1
ATOM 6109 O O . ARG B 1 344 ? 6.93 1.595 23.969 1 91.56 344 ARG B O 1
ATOM 6116 N N . LEU B 1 345 ? 8.055 2.125 22.125 1 94.12 345 LEU B N 1
ATOM 6117 C CA . LEU B 1 345 ? 6.852 2.309 21.312 1 94.12 345 LEU B CA 1
ATOM 6118 C C . LEU B 1 345 ? 6.07 1.004 21.203 1 94.12 345 LEU B C 1
ATOM 6120 O O . LEU B 1 345 ? 4.844 0.999 21.312 1 94.12 345 LEU B O 1
ATOM 6124 N N . VAL B 1 346 ? 6.75 -0.119 21.016 1 94.19 346 VAL B N 1
ATOM 6125 C CA . VAL B 1 346 ? 6.117 -1.419 20.812 1 94.19 346 VAL B CA 1
ATOM 6126 C C . VAL B 1 346 ? 5.52 -1.909 22.125 1 94.19 346 VAL B C 1
ATOM 6128 O O . VAL B 1 346 ? 4.477 -2.564 22.141 1 94.19 346 VAL B O 1
ATOM 6131 N N . ALA B 1 347 ? 6.133 -1.537 23.25 1 92.44 347 ALA B N 1
ATOM 6132 C CA . ALA B 1 347 ? 5.727 -2.018 24.562 1 92.44 347 ALA B CA 1
ATOM 6133 C C . ALA B 1 347 ? 4.48 -1.285 25.047 1 92.44 347 ALA B C 1
ATOM 6135 O O . ALA B 1 347 ? 3.742 -1.799 25.891 1 92.44 347 ALA B O 1
ATOM 6136 N N . TYR B 1 348 ? 4.242 -0.091 24.562 1 92.19 348 TYR B N 1
ATOM 6137 C CA . TYR B 1 348 ? 3.086 0.693 24.984 1 92.19 348 TYR B CA 1
ATOM 6138 C C . TYR B 1 348 ? 1.798 0.128 24.406 1 92.19 348 TYR B C 1
ATOM 6140 O O . TYR B 1 348 ? 1.79 -0.381 23.281 1 92.19 348 TYR B O 1
ATOM 6148 N N . ARG B 1 349 ? 0.682 0.177 25.094 1 92.75 349 ARG B N 1
ATOM 6149 C CA . ARG B 1 349 ? -0.562 -0.493 24.734 1 92.75 349 ARG B CA 1
ATOM 6150 C C . ARG B 1 349 ? -1.331 0.315 23.688 1 92.75 349 ARG B C 1
ATOM 6152 O O . ARG B 1 349 ? -2.205 -0.219 23 1 92.75 349 ARG B O 1
ATOM 6159 N N . TRP B 1 350 ? -1.156 1.595 23.609 1 93.56 350 TRP B N 1
ATOM 6160 C CA . TRP B 1 350 ? -1.795 2.512 22.672 1 93.56 350 TRP B CA 1
ATOM 6161 C C . TRP B 1 350 ? -3.312 2.381 22.734 1 93.56 350 TRP B C 1
ATOM 6163 O O . TRP B 1 350 ? -3.947 1.995 21.75 1 93.56 350 TRP B O 1
ATOM 6173 N N . PRO B 1 351 ? -3.957 2.848 23.812 1 92.5 351 PRO B N 1
ATOM 6174 C CA . PRO B 1 351 ? -5.41 2.754 23.953 1 92.5 351 PRO B CA 1
ATOM 6175 C C . PRO B 1 351 ? -6.16 3.51 22.859 1 92.5 351 PRO B C 1
ATOM 6177 O O . PRO B 1 351 ? -7.266 3.119 22.484 1 92.5 351 PRO B O 1
ATOM 6180 N N . GLY B 1 352 ? -5.586 4.598 22.359 1 93.31 352 GLY B N 1
ATOM 6181 C CA . GLY B 1 352 ? -6.176 5.332 21.25 1 93.31 352 GLY B CA 1
ATOM 6182 C C . GLY B 1 352 ? -5.734 4.812 19.891 1 93.31 352 GLY B C 1
ATOM 6183 O O . GLY B 1 352 ? -6.008 5.441 18.859 1 93.31 352 GLY B O 1
ATOM 6184 N N . ASN B 1 353 ? -5.02 3.732 19.875 1 96 353 ASN B N 1
ATOM 6185 C CA . ASN B 1 353 ? -4.645 2.973 18.688 1 96 353 ASN B CA 1
ATOM 6186 C C . ASN B 1 353 ? -3.818 3.814 17.719 1 96 353 ASN B C 1
ATOM 6188 O O . ASN B 1 353 ? -2.895 4.516 18.141 1 96 353 ASN B O 1
ATOM 6192 N N . VAL B 1 354 ? -4.031 3.701 16.391 1 96.44 354 VAL B N 1
ATOM 6193 C CA . VAL B 1 354 ? -3.191 4.328 15.383 1 96.44 354 VAL B CA 1
ATOM 6194 C C . VAL B 1 354 ? -3.287 5.848 15.492 1 96.44 354 VAL B C 1
ATOM 6196 O O . VAL B 1 354 ? -2.293 6.551 15.305 1 96.44 354 VAL B O 1
ATOM 6199 N N . ARG B 1 355 ? -4.465 6.348 15.805 1 92.31 355 ARG B N 1
ATOM 6200 C CA . ARG B 1 355 ? -4.645 7.789 15.961 1 92.31 355 ARG B CA 1
ATOM 6201 C C . ARG B 1 355 ? -3.771 8.328 17.094 1 92.31 355 ARG B C 1
ATOM 6203 O O . ARG B 1 355 ? -3.123 9.367 16.938 1 92.31 355 ARG B O 1
ATOM 6210 N N . GLU B 1 356 ? -3.75 7.66 18.188 1 91.69 356 GLU B N 1
ATOM 6211 C CA . GLU B 1 356 ? -2.908 8.062 19.297 1 91.69 356 GLU B CA 1
ATOM 6212 C C . GLU B 1 356 ? -1.432 8.055 18.922 1 91.69 356 GLU B C 1
ATOM 6214 O O . GLU B 1 356 ? -0.693 8.984 19.234 1 91.69 356 GLU B O 1
ATOM 6219 N N . LEU B 1 357 ? -1.041 7.004 18.266 1 94.81 357 LEU B N 1
ATOM 6220 C CA . LEU B 1 357 ? 0.348 6.891 17.844 1 94.81 357 LEU B CA 1
ATOM 6221 C C . LEU B 1 357 ? 0.726 8.039 16.906 1 94.81 357 LEU B C 1
ATOM 6223 O O . LEU B 1 357 ? 1.79 8.641 17.062 1 94.81 357 LEU B O 1
ATOM 6227 N N . GLU B 1 358 ? -0.113 8.32 15.953 1 94.12 358 GLU B N 1
ATOM 6228 C CA . GLU B 1 358 ? 0.148 9.422 15.031 1 94.12 358 GLU B CA 1
ATOM 6229 C C . GLU B 1 358 ? 0.315 10.734 15.781 1 94.12 358 GLU B C 1
ATOM 6231 O O . GLU B 1 358 ? 1.255 11.492 15.516 1 94.12 358 GLU B O 1
ATOM 6236 N N . ASN B 1 359 ? -0.564 11 16.688 1 90.19 359 ASN B N 1
ATOM 6237 C CA . ASN B 1 359 ? -0.502 12.227 17.484 1 90.19 359 ASN B CA 1
ATOM 6238 C C . ASN B 1 359 ? 0.796 12.312 18.281 1 90.19 359 ASN B C 1
ATOM 6240 O O . ASN B 1 359 ? 1.391 13.383 18.391 1 90.19 359 ASN B O 1
ATOM 6244 N N . ALA B 1 360 ? 1.15 11.219 18.828 1 91.94 360 ALA B N 1
ATOM 6245 C CA . ALA B 1 360 ? 2.389 11.172 19.594 1 91.94 360 ALA B CA 1
ATOM 6246 C C . ALA B 1 360 ? 3.594 11.508 18.719 1 91.94 360 ALA B C 1
ATOM 6248 O O . ALA B 1 360 ? 4.465 12.281 19.125 1 91.94 360 ALA B O 1
ATOM 6249 N N . VAL B 1 361 ? 3.662 10.953 17.547 1 94.38 361 VAL B N 1
ATOM 6250 C CA . VAL B 1 361 ? 4.781 11.188 16.641 1 94.38 361 VAL B CA 1
ATOM 6251 C C . VAL B 1 361 ? 4.785 12.648 16.188 1 94.38 361 VAL B C 1
ATOM 6253 O O . VAL B 1 361 ? 5.84 13.289 16.141 1 94.38 361 VAL B O 1
ATOM 6256 N N . GLU B 1 362 ? 3.605 13.125 15.875 1 93.19 362 GLU B N 1
ATOM 6257 C CA . GLU B 1 362 ? 3.484 14.539 15.523 1 93.19 362 GLU B CA 1
ATOM 6258 C C . GLU B 1 362 ? 4.066 15.43 16.609 1 93.19 362 GLU B C 1
ATOM 6260 O O . GLU B 1 362 ? 4.836 16.344 16.328 1 93.19 362 GLU B O 1
ATOM 6265 N N . SER B 1 363 ? 3.709 15.172 17.844 1 91.38 363 SER B N 1
ATOM 6266 C CA . SER B 1 363 ? 4.195 15.93 19 1 91.38 363 SER B CA 1
ATOM 6267 C C . SER B 1 363 ? 5.711 15.805 19.141 1 91.38 363 SER B C 1
ATOM 6269 O O . SER B 1 363 ? 6.398 16.797 19.391 1 91.38 363 SER B O 1
ATOM 6271 N N . LEU B 1 364 ? 6.184 14.641 18.953 1 91.5 364 LEU B N 1
ATOM 6272 C CA . LEU B 1 364 ? 7.613 14.375 19.062 1 91.5 364 LEU B CA 1
ATOM 6273 C C . LEU B 1 364 ? 8.406 15.195 18.047 1 91.5 364 LEU B C 1
ATOM 6275 O O . LEU B 1 364 ? 9.414 15.812 18.406 1 91.5 364 LEU B O 1
ATOM 6279 N N . VAL B 1 365 ? 7.953 15.234 16.844 1 92.75 365 VAL B N 1
ATOM 6280 C CA . VAL B 1 365 ? 8.656 15.953 15.781 1 92.75 365 VAL B CA 1
ATOM 6281 C C . VAL B 1 365 ? 8.555 17.453 16.016 1 92.75 365 VAL B C 1
ATOM 6283 O O . VAL B 1 365 ? 9.539 18.188 15.859 1 92.75 365 VAL B O 1
ATOM 6286 N N . ALA B 1 366 ? 7.402 17.875 16.438 1 91 366 ALA B N 1
ATOM 6287 C CA . ALA B 1 366 ? 7.168 19.297 16.688 1 91 366 ALA B CA 1
ATOM 6288 C C . ALA B 1 366 ? 8.078 19.828 17.781 1 91 366 ALA B C 1
ATOM 6290 O O . ALA B 1 366 ? 8.484 21 17.766 1 91 366 ALA B O 1
ATOM 6291 N N . LEU B 1 367 ? 8.391 18.984 18.703 1 89 367 LEU B N 1
ATOM 6292 C CA . LEU B 1 367 ? 9.164 19.406 19.875 1 89 367 LEU B CA 1
ATOM 6293 C C . LEU B 1 367 ? 10.641 19.094 19.688 1 89 367 LEU B C 1
ATOM 6295 O O . LEU B 1 367 ? 11.469 19.453 20.531 1 89 367 LEU B O 1
ATOM 6299 N N . SER B 1 368 ? 10.922 18.531 18.547 1 83.62 368 SER B N 1
ATOM 6300 C CA . SER B 1 368 ? 12.312 18.156 18.328 1 83.62 368 SER B CA 1
ATOM 6301 C C . SER B 1 368 ? 13.164 19.359 17.953 1 83.62 368 SER B C 1
ATOM 6303 O O . SER B 1 368 ? 12.734 20.219 17.203 1 83.62 368 SER B O 1
ATOM 6305 N N . SER B 1 369 ? 14.391 19.656 18.547 1 71.38 369 SER B N 1
ATOM 6306 C CA . SER B 1 369 ? 15.203 20.844 18.312 1 71.38 369 SER B CA 1
ATOM 6307 C C . SER B 1 369 ? 16.578 20.484 17.766 1 71.38 369 SER B C 1
ATOM 6309 O O . SER B 1 369 ? 17.219 21.297 17.109 1 71.38 369 SER B O 1
ATOM 6311 N N . ASP B 1 370 ? 17.062 19.359 17.984 1 69.5 370 ASP B N 1
ATOM 6312 C CA . ASP B 1 370 ? 18.484 19.125 17.719 1 69.5 370 ASP B CA 1
ATOM 6313 C C . ASP B 1 370 ? 18.656 17.969 16.734 1 69.5 370 ASP B C 1
ATOM 6315 O O . ASP B 1 370 ? 19.594 17.172 16.875 1 69.5 370 ASP B O 1
ATOM 6319 N N . GLY B 1 371 ? 17.734 17.891 15.875 1 80.69 371 GLY B N 1
ATOM 6320 C CA . GLY B 1 371 ? 17.906 16.859 14.859 1 80.69 371 GLY B CA 1
ATOM 6321 C C . GLY B 1 371 ? 17.703 15.453 15.383 1 80.69 371 GLY B C 1
ATOM 6322 O O . GLY B 1 371 ? 18.078 14.477 14.734 1 80.69 371 GLY B O 1
ATOM 6323 N N . GLU B 1 372 ? 17.25 15.406 16.594 1 86.31 372 GLU B N 1
ATOM 6324 C CA . GLU B 1 372 ? 17.016 14.086 17.188 1 86.31 372 GLU B CA 1
ATOM 6325 C C . GLU B 1 372 ? 15.703 14.055 17.953 1 86.31 372 GLU B C 1
ATOM 6327 O O . GLU B 1 372 ? 15.281 15.062 18.516 1 86.31 372 GLU B O 1
ATOM 6332 N N . ILE B 1 373 ? 15.141 12.875 17.922 1 88.5 373 ILE B N 1
ATOM 6333 C CA . ILE B 1 373 ? 13.922 12.664 18.688 1 88.5 373 ILE B CA 1
ATOM 6334 C C . ILE B 1 373 ? 14.266 12.57 20.172 1 88.5 373 ILE B C 1
ATOM 6336 O O . ILE B 1 373 ? 15.234 11.914 20.562 1 88.5 373 ILE B O 1
ATOM 6340 N N . ASP B 1 374 ? 13.562 13.281 20.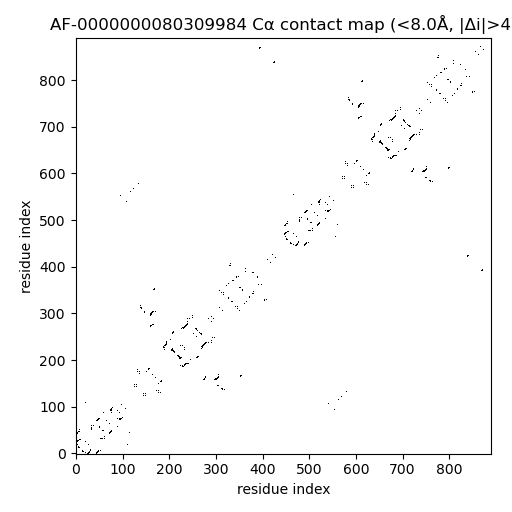984 1 86.88 374 ASP B N 1
ATOM 6341 C CA . ASP B 1 374 ? 13.742 13.242 22.438 1 86.88 374 ASP B CA 1
ATOM 6342 C C . ASP B 1 374 ? 12.953 12.094 23.062 1 86.88 374 ASP B C 1
ATOM 6344 O O . ASP B 1 374 ? 11.727 12.164 23.172 1 86.88 374 ASP B O 1
ATOM 6348 N N . PRO B 1 375 ? 13.602 11.086 23.5 1 85.06 375 PRO B N 1
ATOM 6349 C CA . PRO B 1 375 ? 12.906 9.914 24.047 1 85.06 375 PRO B CA 1
ATOM 6350 C C . PRO B 1 375 ? 12.109 10.227 25.312 1 85.06 375 PRO B C 1
ATOM 6352 O O . PRO B 1 375 ? 11.211 9.469 25.688 1 85.06 375 PRO B O 1
ATOM 6355 N N . SER B 1 376 ? 12.484 11.258 26.016 1 84.31 376 SER B N 1
ATOM 6356 C CA . SER B 1 376 ? 11.812 11.602 27.25 1 84.31 376 SER B CA 1
ATOM 6357 C C . SER B 1 376 ? 10.367 12.023 27 1 84.31 376 SER B C 1
ATOM 6359 O O . SER B 1 376 ? 9.547 12.047 27.922 1 84.31 376 SER B O 1
ATOM 6361 N N . LEU B 1 377 ? 10.07 12.305 25.797 1 83.75 377 LEU B N 1
ATOM 6362 C CA . LEU B 1 377 ? 8.734 12.766 25.438 1 83.75 377 LEU B CA 1
ATOM 6363 C C . LEU B 1 377 ? 7.812 11.594 25.141 1 83.75 377 LEU B C 1
ATOM 6365 O O . LEU B 1 377 ? 6.605 11.773 24.969 1 83.75 377 LEU B O 1
ATOM 6369 N N . LEU B 1 378 ? 8.336 10.438 25.156 1 85.38 378 LEU B N 1
ATOM 6370 C CA . LEU B 1 378 ? 7.535 9.25 24.891 1 85.38 378 LEU B CA 1
ATOM 6371 C C . LEU B 1 378 ? 6.801 8.805 26.156 1 85.38 378 LEU B C 1
ATOM 6373 O O . LEU B 1 378 ? 7.289 9.008 27.266 1 85.38 378 LEU B O 1
ATOM 6377 N N . PRO B 1 379 ? 5.555 8.258 25.938 1 75.5 379 PRO B N 1
ATOM 6378 C CA . PRO B 1 379 ? 4.828 7.762 27.109 1 75.5 379 PRO B CA 1
ATOM 6379 C C . PRO B 1 379 ? 5.523 6.578 27.781 1 75.5 379 PRO B C 1
ATOM 6381 O O . PRO B 1 379 ? 6.23 5.816 27.109 1 75.5 379 PRO B O 1
ATOM 6384 N N . ASP B 1 380 ? 5.539 6.559 29.156 1 70.38 380 ASP B N 1
ATOM 6385 C CA . ASP B 1 380 ? 6.102 5.434 29.891 1 70.38 380 ASP B CA 1
ATOM 6386 C C . ASP B 1 380 ? 5.125 4.262 29.938 1 70.38 380 ASP B C 1
ATOM 6388 O O . ASP B 1 380 ? 3.92 4.457 30.109 1 70.38 380 ASP B O 1
ATOM 6392 N N . ALA B 1 381 ? 5.559 3.066 29.438 1 61.56 381 ALA B N 1
ATOM 6393 C CA . ALA B 1 381 ? 4.738 1.856 29.453 1 61.56 381 ALA B CA 1
ATOM 6394 C C . ALA B 1 381 ? 3.973 1.717 30.766 1 61.56 381 ALA B C 1
ATOM 6396 O O . ALA B 1 381 ? 2.832 1.25 30.766 1 61.56 381 ALA B O 1
ATOM 6397 N N . GLY B 1 382 ? 4.531 1.833 31.984 1 54.22 382 GLY B N 1
ATOM 6398 C CA . GLY B 1 382 ? 3.951 1.577 33.281 1 54.22 382 GLY B CA 1
ATOM 6399 C C . GLY B 1 382 ? 3.129 2.738 33.812 1 54.22 382 GLY B C 1
ATOM 6400 O O . GLY B 1 382 ? 2.5 2.633 34.875 1 54.22 382 GLY B O 1
ATOM 6401 N N . ALA B 1 383 ? 3.207 3.957 33.344 1 50.38 383 ALA B N 1
ATOM 6402 C CA . ALA B 1 383 ? 2.471 5.059 33.969 1 50.38 383 ALA B CA 1
ATOM 6403 C C . ALA B 1 383 ? 1.036 5.117 33.438 1 50.38 383 ALA B C 1
ATOM 6405 O O . ALA B 1 383 ? 0.776 4.793 32.281 1 50.38 383 ALA B O 1
ATOM 6406 N N . PRO B 1 384 ? 0.114 5.066 34.406 1 46.38 384 PRO B N 1
ATOM 6407 C CA . PRO B 1 384 ? -1.281 5.227 34 1 46.38 384 PRO B CA 1
ATOM 6408 C C . PRO B 1 384 ? -1.456 6.277 32.906 1 46.38 384 PRO B C 1
ATOM 6410 O O . PRO B 1 384 ? -0.609 7.164 32.75 1 46.38 384 PRO B O 1
ATOM 6413 N N . SER B 1 385 ? -2.398 6.074 31.891 1 46.53 385 SER B N 1
ATOM 6414 C CA . SER B 1 385 ? -2.787 6.859 30.719 1 46.53 385 SER B CA 1
ATOM 6415 C C . SER B 1 385 ? -2.73 8.352 31.016 1 46.53 385 SER B C 1
ATOM 6417 O O . SER B 1 385 ? -2.762 9.172 30.094 1 46.53 385 SER B O 1
ATOM 6419 N N . ALA B 1 386 ? -3.039 8.719 32.344 1 42.84 386 ALA B N 1
ATOM 6420 C CA . ALA B 1 386 ? -3.428 10.078 32.719 1 42.84 386 ALA B CA 1
ATOM 6421 C C . ALA B 1 386 ? -2.283 11.062 32.469 1 42.84 386 ALA B C 1
ATOM 6423 O O . ALA B 1 386 ? -2.5 12.273 32.406 1 42.84 386 ALA B O 1
ATOM 6424 N N . SER B 1 387 ? -1.188 10.672 33 1 43.56 387 SER B N 1
ATOM 6425 C CA . SER B 1 387 ? -0.191 11.734 32.906 1 43.56 387 SER B CA 1
ATOM 6426 C C . SER B 1 387 ? 0.435 11.781 31.531 1 43.56 387 SER B C 1
ATOM 6428 O O . SER B 1 387 ? 1.392 11.055 31.25 1 43.56 387 SER B O 1
ATOM 6430 N N . ALA B 1 388 ? -0.359 11.734 30.656 1 46.34 388 ALA B N 1
ATOM 6431 C CA . ALA B 1 388 ? 0.159 11.797 29.281 1 46.34 388 ALA B CA 1
ATOM 6432 C C . ALA B 1 388 ? 1.352 12.742 29.188 1 46.34 388 ALA B C 1
ATOM 6434 O O . ALA B 1 388 ? 1.303 13.867 29.703 1 46.34 388 ALA B O 1
ATOM 6435 N N . PRO B 1 389 ? 2.475 12.281 28.938 1 50.59 389 PRO B N 1
ATOM 6436 C CA . PRO B 1 389 ? 3.645 13.109 28.656 1 50.59 389 PRO B CA 1
ATOM 6437 C C . PRO B 1 389 ? 3.275 14.453 28.016 1 50.59 389 PRO B C 1
ATOM 6439 O O . PRO B 1 389 ? 2.162 14.609 27.5 1 50.59 389 PRO B O 1
ATOM 6442 N N . THR B 1 390 ? 4.41 15.477 28.125 1 60.09 390 THR B N 1
ATOM 6443 C CA . THR B 1 390 ? 4.629 16.797 27.562 1 60.09 390 THR B CA 1
ATOM 6444 C C . THR B 1 390 ? 4.328 16.812 26.062 1 60.09 390 THR B C 1
ATOM 6446 O O . THR B 1 390 ? 5.23 16.656 25.234 1 60.09 390 THR B O 1
ATOM 6449 N N . SER B 1 391 ? 3.061 16.453 25.703 1 76.88 391 SER B N 1
ATOM 6450 C CA . SER B 1 391 ? 2.609 16.594 24.328 1 76.88 391 SER B CA 1
ATOM 6451 C C . SER B 1 391 ? 2.67 18.047 23.875 1 76.88 391 SER B C 1
ATOM 6453 O O . SER B 1 391 ? 2.518 18.969 24.688 1 76.88 391 SER B O 1
ATOM 6455 N N . ALA B 1 392 ? 3.121 18.203 22.719 1 84.88 392 ALA B N 1
ATOM 6456 C CA . ALA B 1 392 ? 3.123 19.547 22.141 1 84.88 392 ALA B CA 1
ATOM 6457 C C . ALA B 1 392 ? 1.729 20.156 22.203 1 84.88 392 ALA B C 1
ATOM 6459 O O . ALA B 1 392 ? 0.74 19.516 21.844 1 84.88 392 ALA B O 1
ATOM 6460 N N . GLY B 1 393 ? 1.698 21.266 22.906 1 88.88 393 GLY B N 1
ATOM 6461 C CA . GLY B 1 393 ? 0.437 21.984 22.938 1 88.88 393 GLY B CA 1
ATOM 6462 C C . GLY B 1 393 ? 0.058 22.578 21.594 1 88.88 393 GLY B C 1
ATOM 6463 O O . GLY B 1 393 ? 0.725 22.328 20.594 1 88.88 393 GLY B O 1
ATOM 6464 N N . LEU B 1 394 ? -1.059 23.297 21.594 1 93.5 394 LEU B N 1
ATOM 6465 C CA . LEU B 1 394 ? -1.588 23.906 20.375 1 93.5 394 LEU B CA 1
ATOM 6466 C C . LEU B 1 394 ? -0.556 24.828 19.734 1 93.5 394 LEU B C 1
ATOM 6468 O O . LEU B 1 394 ? -0.304 24.734 18.531 1 93.5 394 LEU B O 1
ATOM 6472 N N . LYS B 1 395 ? 0.059 25.625 20.578 1 93.31 395 LYS B N 1
ATOM 6473 C CA . LYS B 1 395 ? 1.007 26.625 20.078 1 93.31 395 LYS B CA 1
ATOM 6474 C C . LYS B 1 395 ? 2.195 25.969 19.391 1 93.31 395 LYS B C 1
ATOM 6476 O O . LYS B 1 395 ? 2.561 26.344 18.281 1 93.31 395 LYS B O 1
ATOM 6481 N N . GLU B 1 396 ? 2.83 25.016 20.016 1 92.56 396 GLU B N 1
ATOM 6482 C CA . GLU B 1 396 ? 4.008 24.328 19.484 1 92.56 396 GLU B CA 1
ATOM 6483 C C . GLU B 1 396 ? 3.693 23.641 18.156 1 92.56 396 GLU B C 1
ATOM 6485 O O . GLU B 1 396 ? 4.488 23.688 17.219 1 92.56 396 GLU B O 1
ATOM 6490 N N . ARG B 1 397 ? 2.578 23.031 18.047 1 93.31 397 ARG B N 1
ATOM 6491 C CA . ARG B 1 397 ? 2.197 22.297 16.844 1 93.31 397 ARG B CA 1
ATOM 6492 C C . ARG B 1 397 ? 1.913 23.266 15.695 1 93.31 397 ARG B C 1
ATOM 6494 O O . ARG B 1 397 ? 2.34 23.031 14.562 1 93.31 397 ARG B O 1
ATOM 6501 N N . VAL B 1 398 ? 1.225 24.328 15.984 1 95.31 398 VAL B N 1
ATOM 6502 C CA . VAL B 1 398 ? 0.896 25.312 14.961 1 95.31 398 VAL B CA 1
ATOM 6503 C C . VAL B 1 398 ? 2.174 25.969 14.453 1 95.31 398 VAL B C 1
ATOM 6505 O O . VAL B 1 398 ? 2.34 26.188 13.25 1 95.31 398 VAL B O 1
ATOM 6508 N N . GLU B 1 399 ? 3.057 26.281 15.367 1 94.62 399 GLU B N 1
ATOM 6509 C CA . GLU B 1 399 ? 4.328 26.891 14.992 1 94.62 399 GLU B CA 1
ATOM 6510 C C . GLU B 1 399 ? 5.16 25.953 14.133 1 94.62 399 GLU B C 1
ATOM 6512 O O . GLU B 1 399 ? 5.805 26.375 13.172 1 94.62 399 GLU B O 1
ATOM 6517 N N . ALA B 1 400 ? 5.191 24.719 14.516 1 93.62 400 ALA B N 1
ATOM 6518 C CA . ALA B 1 400 ? 5.926 23.734 13.727 1 93.62 400 ALA B CA 1
ATOM 6519 C C . ALA B 1 400 ? 5.371 23.641 12.312 1 93.62 400 ALA B C 1
ATOM 6521 O O . ALA B 1 400 ? 6.129 23.531 11.344 1 93.62 400 ALA B O 1
ATOM 6522 N N . TYR B 1 401 ? 4.074 23.641 12.234 1 94.5 401 TYR B N 1
ATOM 6523 C CA . TYR B 1 401 ? 3.42 23.578 10.93 1 94.5 401 TYR B CA 1
ATOM 6524 C C . TYR B 1 401 ? 3.762 24.812 10.094 1 94.5 401 TYR B C 1
ATOM 6526 O O . TYR B 1 401 ? 4.078 24.688 8.906 1 94.5 401 TYR B O 1
ATOM 6534 N N . GLU B 1 402 ? 3.68 25.938 10.68 1 95.44 402 GLU B N 1
ATOM 6535 C CA . GLU B 1 402 ? 4.02 27.188 9.992 1 95.44 402 GLU B CA 1
ATOM 6536 C C . GLU B 1 402 ? 5.469 27.172 9.516 1 95.44 402 GLU B C 1
ATOM 6538 O O . GLU B 1 402 ? 5.758 27.562 8.383 1 95.44 402 GLU B O 1
ATOM 6543 N N . ARG B 1 403 ? 6.258 26.766 10.352 1 93.62 403 ARG B N 1
ATOM 6544 C CA . ARG B 1 403 ? 7.664 26.641 9.984 1 93.62 403 ARG B CA 1
ATOM 6545 C C . ARG B 1 403 ? 7.828 25.75 8.75 1 93.62 403 ARG B C 1
ATOM 6547 O O . ARG B 1 403 ? 8.594 26.078 7.848 1 93.62 403 ARG B O 1
ATOM 6554 N N . GLY B 1 404 ? 7.18 24.656 8.797 1 93 404 GLY B N 1
ATOM 6555 C CA . GLY B 1 404 ? 7.254 23.734 7.672 1 93 404 GLY B CA 1
ATOM 6556 C C . GLY B 1 404 ? 6.824 24.359 6.359 1 93 404 GLY B C 1
ATOM 6557 O O . GLY B 1 404 ? 7.445 24.125 5.32 1 93 404 GLY B O 1
ATOM 6558 N N . LEU B 1 405 ? 5.773 25.141 6.387 1 93.5 405 LEU B N 1
ATOM 6559 C CA . LEU B 1 405 ? 5.293 25.844 5.191 1 93.5 405 LEU B CA 1
ATOM 6560 C C . LEU B 1 405 ? 6.352 26.797 4.652 1 93.5 405 LEU B C 1
ATOM 6562 O O . LEU B 1 405 ? 6.547 26.875 3.438 1 93.5 405 LEU B O 1
ATOM 6566 N N . ILE B 1 406 ? 6.996 27.422 5.52 1 93.5 406 ILE B N 1
ATOM 6567 C CA . ILE B 1 406 ? 8.008 28.406 5.145 1 93.5 406 ILE B CA 1
ATOM 6568 C C . ILE B 1 406 ? 9.211 27.688 4.531 1 93.5 406 ILE B C 1
ATOM 6570 O O . ILE B 1 406 ? 9.703 28.094 3.473 1 93.5 406 ILE B O 1
ATOM 6574 N N . VAL B 1 407 ? 9.609 26.672 5.164 1 90.44 407 VAL B N 1
ATOM 6575 C CA . VAL B 1 407 ? 10.75 25.891 4.676 1 90.44 407 VAL B CA 1
ATOM 6576 C C . VAL B 1 407 ? 10.438 25.344 3.287 1 90.44 407 VAL B C 1
ATOM 6578 O O . VAL B 1 407 ? 11.281 25.391 2.389 1 90.44 407 VAL B O 1
ATOM 6581 N N . ALA B 1 408 ? 9.328 24.812 3.131 1 88.81 408 ALA B N 1
ATOM 6582 C CA . ALA B 1 408 ? 8.922 24.25 1.85 1 88.81 408 ALA B CA 1
ATOM 6583 C C . ALA B 1 408 ? 8.914 25.312 0.753 1 88.81 408 ALA B C 1
ATOM 6585 O O . ALA B 1 408 ? 9.383 25.062 -0.361 1 88.81 408 ALA B O 1
ATOM 6586 N N . ALA B 1 409 ? 8.367 26.453 1.07 1 89.25 409 ALA B N 1
ATOM 6587 C CA . ALA B 1 409 ? 8.312 27.547 0.102 1 89.25 409 ALA B CA 1
ATOM 6588 C C . ALA B 1 409 ? 9.719 28 -0.302 1 89.25 409 ALA B C 1
ATOM 6590 O O . ALA B 1 409 ? 9.984 28.25 -1.48 1 89.25 409 ALA B O 1
ATOM 6591 N N . LEU B 1 410 ? 10.57 28.094 0.633 1 88.5 410 LEU B N 1
ATOM 6592 C CA . LEU B 1 410 ? 11.945 28.5 0.359 1 88.5 410 LEU B CA 1
ATOM 6593 C C . LEU B 1 410 ? 12.641 27.484 -0.541 1 88.5 410 LEU B C 1
ATOM 6595 O O . LEU B 1 410 ? 13.336 27.859 -1.485 1 88.5 410 LEU B O 1
ATOM 6599 N N . LYS B 1 411 ? 12.43 26.266 -0.205 1 81.44 411 LYS B N 1
ATOM 6600 C CA . LYS B 1 411 ? 13.031 25.203 -1.003 1 81.44 411 LYS B CA 1
ATOM 6601 C C . LYS B 1 411 ? 12.531 25.25 -2.445 1 81.44 411 LYS B C 1
ATOM 6603 O O . LYS B 1 411 ? 13.32 25.109 -3.383 1 81.44 411 LYS B O 1
ATOM 6608 N N . GLU B 1 412 ? 11.297 25.453 -2.6 1 81.62 412 GLU B N 1
ATOM 6609 C CA . GLU B 1 412 ? 10.68 25.469 -3.922 1 81.62 412 GLU B CA 1
ATOM 6610 C C . GLU B 1 412 ? 11.164 26.656 -4.746 1 81.62 412 GLU B C 1
ATOM 6612 O O . GLU B 1 412 ? 11.203 26.594 -5.977 1 81.62 412 GLU B O 1
ATOM 6617 N N . CYS B 1 413 ? 11.523 27.703 -4.051 1 84.75 413 CYS B N 1
ATOM 6618 C CA . CYS B 1 413 ? 11.961 28.906 -4.734 1 84.75 413 CYS B CA 1
ATOM 6619 C C . CYS B 1 413 ? 13.477 29 -4.781 1 84.75 413 CYS B C 1
ATOM 6621 O O . CYS B 1 413 ? 14.031 30.047 -5.109 1 84.75 413 CYS B O 1
ATOM 6623 N N . GLY B 1 414 ? 14.172 28.031 -4.434 1 78.75 414 GLY B N 1
ATOM 6624 C CA . GLY B 1 414 ? 15.625 28.031 -4.457 1 78.75 414 GLY B CA 1
ATOM 6625 C C . GLY B 1 414 ? 16.234 29.031 -3.492 1 78.75 414 GLY B C 1
ATOM 6626 O O . GLY B 1 414 ? 17.234 29.688 -3.814 1 78.75 414 GLY B O 1
ATOM 6627 N N . GLY B 1 415 ? 15.547 29.359 -2.463 1 84.25 415 GLY B N 1
ATOM 6628 C CA . GLY B 1 415 ? 16.062 30.266 -1.446 1 84.25 415 GLY B CA 1
ATOM 6629 C C . GLY B 1 415 ? 15.688 31.719 -1.68 1 84.25 415 GLY B C 1
ATOM 6630 O O . GLY B 1 415 ? 16.016 32.594 -0.871 1 84.25 415 GLY B O 1
ATOM 6631 N N . ASN B 1 416 ? 15.055 31.938 -2.76 1 88.75 416 ASN B N 1
ATOM 6632 C CA . ASN B 1 416 ? 14.594 33.281 -3.049 1 88.75 416 ASN B CA 1
ATOM 6633 C C . ASN B 1 416 ? 13.484 33.719 -2.1 1 88.75 416 ASN B C 1
ATOM 6635 O O . ASN B 1 416 ? 12.336 33.312 -2.242 1 88.75 416 ASN B O 1
ATOM 6639 N N . ARG B 1 417 ? 13.828 34.688 -1.285 1 91.88 417 ARG B N 1
ATOM 6640 C CA . ARG B 1 417 ? 12.922 35.062 -0.212 1 91.88 417 ARG B CA 1
ATOM 6641 C C . ARG B 1 417 ? 11.734 35.875 -0.76 1 91.88 417 ARG B C 1
ATOM 6643 O O . ARG B 1 417 ? 10.617 35.719 -0.262 1 91.88 417 ARG B O 1
ATOM 6650 N N . SER B 1 418 ? 12.039 36.625 -1.759 1 92.75 418 SER B N 1
ATOM 6651 C CA . SER B 1 418 ? 10.961 37.406 -2.34 1 92.75 418 SER B CA 1
ATOM 6652 C C . SER B 1 418 ? 9.906 36.531 -2.994 1 92.75 418 SER B C 1
ATOM 6654 O O . SER B 1 418 ? 8.711 36.719 -2.797 1 92.75 418 SER B O 1
ATOM 6656 N N . GLU B 1 419 ? 10.359 35.656 -3.65 1 92 419 GLU B N 1
ATOM 6657 C CA . GLU B 1 419 ? 9.445 34.719 -4.312 1 92 419 GLU B CA 1
ATOM 6658 C C . GLU B 1 419 ? 8.711 33.844 -3.299 1 92 419 GLU B C 1
ATOM 6660 O O . GLU B 1 419 ? 7.516 33.562 -3.457 1 92 419 GLU B O 1
ATOM 6665 N N . ALA B 1 420 ? 9.367 33.375 -2.316 1 92.19 420 ALA B N 1
ATOM 6666 C CA . ALA B 1 420 ? 8.75 32.594 -1.264 1 92.19 420 ALA B CA 1
ATOM 6667 C C . ALA B 1 420 ? 7.652 33.344 -0.547 1 92.19 420 ALA B C 1
ATOM 6669 O O . ALA B 1 420 ? 6.582 32.812 -0.268 1 92.19 420 ALA B O 1
ATOM 6670 N N . ALA B 1 421 ? 7.957 34.594 -0.285 1 93.94 421 ALA B N 1
ATOM 6671 C CA . ALA B 1 421 ? 6.969 35.469 0.371 1 93.94 421 ALA B CA 1
ATOM 6672 C C . ALA B 1 421 ? 5.711 35.594 -0.479 1 93.94 421 ALA B C 1
ATOM 6674 O O . ALA B 1 421 ? 4.594 35.531 0.039 1 93.94 421 ALA B O 1
ATOM 6675 N N . ARG B 1 422 ? 5.938 35.781 -1.71 1 91.69 422 ARG B N 1
ATOM 6676 C CA . ARG B 1 422 ? 4.82 35.906 -2.637 1 91.69 422 ARG B CA 1
ATOM 6677 C C . ARG B 1 422 ? 3.979 34.625 -2.658 1 91.69 422 ARG B C 1
ATOM 6679 O O . ARG B 1 422 ? 2.748 34.688 -2.602 1 91.69 422 ARG B O 1
ATOM 6686 N N . ARG B 1 423 ? 4.574 33.594 -2.646 1 87.75 423 ARG B N 1
ATOM 6687 C CA . ARG B 1 423 ? 3.891 32.312 -2.699 1 87.75 423 ARG B CA 1
ATOM 6688 C C . ARG B 1 423 ? 3.086 32.062 -1.427 1 87.75 423 ARG B C 1
ATOM 6690 O O . ARG B 1 423 ? 2.027 31.438 -1.467 1 87.75 423 ARG B O 1
ATOM 6697 N N . LEU B 1 424 ? 3.598 32.5 -0.356 1 92.75 424 LEU B N 1
ATOM 6698 C CA . LEU B 1 424 ? 2.965 32.312 0.944 1 92.75 424 LEU B CA 1
ATOM 6699 C C . LEU B 1 424 ? 1.914 33.375 1.206 1 92.75 424 LEU B C 1
ATOM 6701 O O . LEU B 1 424 ? 1.179 33.312 2.193 1 92.75 424 LEU B O 1
ATOM 6705 N N . GLY B 1 425 ? 1.802 34.375 0.366 1 91.88 425 GLY B N 1
ATOM 6706 C CA . GLY B 1 425 ? 0.831 35.469 0.512 1 91.88 425 GLY B CA 1
ATOM 6707 C C . GLY B 1 425 ? 1.157 36.406 1.648 1 91.88 425 GLY B C 1
ATOM 6708 O O . GLY B 1 425 ? 0.258 36.875 2.34 1 91.88 425 GLY B O 1
ATOM 6709 N N . ILE B 1 426 ? 2.436 36.594 1.945 1 94.06 426 ILE B N 1
ATOM 6710 C CA . ILE B 1 426 ? 2.85 37.5 3.01 1 94.06 426 ILE B CA 1
ATOM 6711 C C . ILE B 1 426 ? 3.906 38.469 2.48 1 94.06 426 ILE B C 1
ATOM 6713 O O . ILE B 1 426 ? 4.402 38.312 1.364 1 94.06 426 ILE B O 1
ATOM 6717 N N . SER B 1 427 ? 4.141 39.5 3.221 1 94.5 427 SER B N 1
ATOM 6718 C CA . SER B 1 427 ? 5.164 40.469 2.832 1 94.5 427 SER B CA 1
ATOM 6719 C C . SER B 1 427 ? 6.562 39.938 3.129 1 94.5 427 SER B C 1
ATOM 6721 O O . SER B 1 427 ? 6.73 39 3.936 1 94.5 427 SER B O 1
ATOM 6723 N N . ARG B 1 428 ? 7.531 40.5 2.461 1 93.88 428 ARG B N 1
ATOM 6724 C CA . ARG B 1 428 ? 8.93 40.156 2.707 1 93.88 428 ARG B CA 1
ATOM 6725 C C . ARG B 1 428 ? 9.32 40.438 4.152 1 93.88 428 ARG B C 1
ATOM 6727 O O . ARG B 1 428 ? 10.094 39.688 4.754 1 93.88 428 ARG B O 1
ATOM 6734 N N . ALA B 1 429 ? 8.82 41.5 4.645 1 94.06 429 ALA B N 1
ATOM 6735 C CA . ALA B 1 429 ? 9.102 41.875 6.027 1 94.06 429 ALA B CA 1
ATOM 6736 C C . ALA B 1 429 ? 8.57 40.844 6.996 1 94.06 429 ALA B C 1
ATOM 6738 O O . ALA B 1 429 ? 9.258 40.438 7.945 1 94.06 429 ALA B O 1
ATOM 6739 N N . THR B 1 430 ? 7.383 40.406 6.727 1 94.56 430 THR B N 1
ATOM 6740 C CA . THR B 1 430 ? 6.77 39.375 7.562 1 94.56 430 THR B CA 1
ATOM 6741 C C . THR B 1 430 ? 7.562 38.094 7.488 1 94.56 430 THR B C 1
ATOM 6743 O O . THR B 1 430 ? 7.746 37.406 8.5 1 94.56 430 THR B O 1
ATOM 6746 N N . LEU B 1 431 ? 7.93 37.719 6.281 1 95 431 LEU B N 1
ATOM 6747 C CA . LEU B 1 431 ? 8.727 36.5 6.117 1 95 431 LEU B CA 1
ATOM 6748 C C . LEU B 1 431 ? 10.031 36.594 6.906 1 95 431 LEU B C 1
ATOM 6750 O O . LEU B 1 431 ? 10.438 35.625 7.562 1 95 431 LEU B O 1
ATOM 6754 N N . HIS B 1 432 ? 10.648 37.75 6.848 1 93.69 432 HIS B N 1
ATOM 6755 C CA . HIS B 1 432 ? 11.898 37.969 7.574 1 93.69 432 HIS B CA 1
ATOM 6756 C C . HIS B 1 432 ? 11.695 37.812 9.078 1 93.69 432 HIS B C 1
ATOM 6758 O O . HIS B 1 432 ? 12.539 37.219 9.758 1 93.69 432 HIS B O 1
ATOM 6764 N N . GLU B 1 433 ? 10.68 38.375 9.562 1 94.19 433 GLU B N 1
ATOM 6765 C CA . GLU B 1 433 ? 10.352 38.25 10.984 1 94.19 433 GLU B CA 1
ATOM 6766 C C . GLU B 1 433 ? 10.172 36.781 11.375 1 94.19 433 GLU B C 1
ATOM 6768 O O . GLU B 1 433 ? 10.664 36.375 12.422 1 94.19 433 GLU B O 1
ATOM 6773 N N . LYS B 1 434 ? 9.453 36.062 10.586 1 94.31 434 LYS B N 1
ATOM 6774 C CA . LYS B 1 434 ? 9.172 34.656 10.867 1 94.31 434 LYS B CA 1
ATOM 6775 C C . LYS B 1 434 ? 10.438 33.812 10.75 1 94.31 434 LYS B C 1
ATOM 6777 O O . LYS B 1 434 ? 10.602 32.812 11.484 1 94.31 434 LYS B O 1
ATOM 6782 N N . LEU B 1 435 ? 11.258 34.094 9.758 1 93 435 LEU B N 1
ATOM 6783 C CA . LEU B 1 435 ? 12.523 33.406 9.609 1 93 435 LEU B CA 1
ATOM 6784 C C . LEU B 1 435 ? 13.375 33.531 10.867 1 93 435 LEU B C 1
ATOM 6786 O O . LEU B 1 435 ? 13.984 32.562 11.328 1 93 435 LEU B O 1
ATOM 6790 N N . ASN B 1 436 ? 13.406 34.719 11.398 1 91.06 436 ASN B N 1
ATOM 6791 C CA . ASN B 1 436 ? 14.148 34.969 12.633 1 91.06 436 ASN B CA 1
ATOM 6792 C C . ASN B 1 436 ? 13.531 34.219 13.812 1 91.06 436 ASN B C 1
ATOM 6794 O O . ASN B 1 436 ? 14.242 33.656 14.633 1 91.06 436 ASN B O 1
ATOM 6798 N N . LYS B 1 437 ? 12.273 34.281 13.852 1 91.19 437 LYS B N 1
ATOM 6799 C CA . LYS B 1 437 ? 11.555 33.625 14.938 1 91.19 437 LYS B CA 1
ATOM 6800 C C . LYS B 1 437 ? 11.859 32.125 14.977 1 91.19 437 LYS B C 1
ATOM 6802 O O . LYS B 1 437 ? 12.016 31.531 16.047 1 91.19 437 LYS B O 1
ATOM 6807 N N . TYR B 1 438 ? 11.992 31.516 13.805 1 88.38 438 TYR B N 1
ATOM 6808 C CA . TYR B 1 438 ? 12.109 30.062 13.742 1 88.38 438 TYR B CA 1
ATOM 6809 C C . TYR B 1 438 ? 13.555 29.641 13.531 1 88.38 438 TYR B C 1
ATOM 6811 O O . TYR B 1 438 ? 13.828 28.484 13.18 1 88.38 438 TYR B O 1
ATOM 6819 N N . GLY B 1 439 ? 14.477 30.594 13.641 1 82.19 439 GLY B N 1
ATOM 6820 C CA . GLY B 1 439 ? 15.898 30.281 13.57 1 82.19 439 GLY B CA 1
ATOM 6821 C C . GLY B 1 439 ? 16.359 29.891 12.18 1 82.19 439 GLY B C 1
ATOM 6822 O O . GLY B 1 439 ? 17.234 29.047 12.031 1 82.19 439 GLY B O 1
ATOM 6823 N N . LEU B 1 440 ? 15.742 30.297 11.156 1 78.94 440 LEU B N 1
ATOM 6824 C CA . LEU B 1 440 ? 16.062 29.969 9.773 1 78.94 440 LEU B CA 1
ATOM 6825 C C . LEU B 1 440 ? 16.844 31.094 9.117 1 78.94 440 LEU B C 1
ATOM 6827 O O . LEU B 1 440 ? 17.156 31.031 7.926 1 78.94 440 LEU B O 1
ATOM 6831 N N . GLY B 1 441 ? 17.141 32.188 9.789 1 68.5 441 GLY B N 1
ATOM 6832 C CA . GLY B 1 441 ? 17.719 33.438 9.281 1 68.5 441 GLY B CA 1
ATOM 6833 C C . GLY B 1 441 ? 19.156 33.281 8.836 1 68.5 441 GLY B C 1
ATOM 6834 O O . GLY B 1 441 ? 19.734 34.188 8.242 1 68.5 441 GLY B O 1
ATOM 6835 N N . ALA B 1 442 ? 20.078 32.406 9.219 1 56.75 442 ALA B N 1
ATOM 6836 C CA . ALA B 1 442 ? 21.516 32.594 9.047 1 56.75 442 ALA B CA 1
ATOM 6837 C C . ALA B 1 442 ? 21.891 32.594 7.562 1 56.75 442 ALA B C 1
ATOM 6839 O O . ALA B 1 442 ? 23.078 32.594 7.215 1 56.75 442 ALA B O 1
ATOM 6840 N N . ALA B 1 443 ? 21.234 32.062 6.566 1 47.47 443 ALA B N 1
ATOM 6841 C CA . ALA B 1 443 ? 21.984 32.188 5.316 1 47.47 443 ALA B CA 1
ATOM 6842 C C . ALA B 1 443 ? 22.125 33.625 4.898 1 47.47 443 ALA B C 1
ATOM 6844 O O . ALA B 1 443 ? 21.156 34.25 4.457 1 47.47 443 ALA B O 1
ATOM 6845 N N . GLU B 1 444 ? 22.672 34.438 5.488 1 39.59 444 GLU B N 1
ATOM 6846 C CA . GLU B 1 444 ? 23 35.844 5.137 1 39.59 444 GLU B CA 1
ATOM 6847 C C . GLU B 1 444 ? 23.25 35.969 3.637 1 39.59 444 GLU B C 1
ATOM 6849 O O . GLU B 1 444 ? 23.641 35 2.975 1 39.59 444 GLU B O 1
ATOM 6854 N N . GLU B 1 445 ? 23.188 37.312 3.041 1 33.78 445 GLU B N 1
ATOM 6855 C CA . GLU B 1 445 ? 23.688 38.031 1.871 1 33.78 445 GLU B CA 1
ATOM 6856 C C . GLU B 1 445 ? 25.094 37.594 1.505 1 33.78 445 GLU B C 1
ATOM 6858 O O . GLU B 1 445 ? 25.938 37.438 2.383 1 33.78 445 GLU B O 1
#

InterPro domains:
  IPR001789 Signal transduction response regulator, receiver domain [PF00072] (5-111)
  IPR001789 Signal transduction response regulator, receiver domain [PS50110] (3-115)
  IPR001789 Signal transduction response regulator, receiver domain [SM00448] (2-111)
  IPR002078 RNA polymerase sigma factor 54 interaction domain [PF00158] (139-303)
  IPR002078 RNA polymerase sigma factor 54 interaction domain [PS50045] (137-366)
  IPR002197 DNA binding HTH domain, Fis-type [PF02954] (399-438)
  IPR002197 DNA binding HTH domain, Fis-type [PR01590] (404-421)
  IPR002197 DNA binding HTH domain, Fis-type [PR01590] (421-441)
  IPR003593 AAA+ ATPase domain [SM00382] (157-300)
  IPR009057 Homedomain-like superfamily [SSF46689] (350-440)
  IPR011006 CheY-like superfamily [SSF52172] (1-181)
  IPR025662 Sigma-54 interaction domain, ATP-binding site 1 [PS00675] (161-174)
  IPR025943 Sigma-54 interaction domain, ATP-binding site 2 [PS00676] (223-238)
  IPR025944 Sigma-54 interaction domain, conserved site [PS00688] (350-359)
  IPR027417 P-loop containing nucleoside triphosphate hydrolase [G3DSA:3.40.50.300] (130-308)
  IPR027417 P-loop containing nucleoside triphosphate hydrolase [SSF52540] (139-380)
  IPR058031 NorR-like, AAA+ ATPase lid domain [PF25601] (309-385)

Sequence (890 aa):
MTRALVVDDDAGVRYTLRGFLEDAGLDVDEAKDGADALARLEDHALVITDLRMPRMDGMELLRRIKARPDAPVVVMITAHGSERQAVDAMKLGAFDYFKKPFEPDELLAVVRRALESATLRADNTRLAGELNLARTMVFDSAPMSRLAVLVQRVAPRDVTVLITGESGTGKERVAEAIVRASSRRDRPYVRFNCAAITPDLAEAELFGHAKGAFTGAHRTRAGLFREADGGTLLLDEIGEMDGRTQAKLLRVLQEGEVRPVGEDRPVAVDVRIVAATHRDLAQLVSEGKFREDLLYRLKVVHLSVPPLRERPDDVPMLFRHFLDRYEERFGTGPLRVPDGVMERLVAYRWPGNVRELENAVESLVALSSDGEIDPSLLPDAGAPSASAPTSAGLKERVEAYERGLIVAALKECGGNRSEAARRLGISRATLHEKLNKYGLGAAEEMTRALVVDDDAGVRYTLRGFLEDAGLDVDEAKDGADALARLEDHALVITDLRMPRMDGMELLRRIKARPDAPVVVMITAHGSERQAVDAMKLGAFDYFKKPFEPDELLAVVRRALESATLRADNTRLAGELNLARTMVFDSAPMSRLAVLVQRVAPRDVTVLITGESGTGKERVAEAIVRASSRRDRPYVRFNCAAITPDLAEAELFGHAKGAFTGAHRTRAGLFREADGGTLLLDEIGEMDGRTQAKLLRVLQEGEVRPVGEDRPVAVDVRIVAATHRDLAQLVSEGKFREDLLYRLKVVHLSVPPLRERPDDVPMLFRHFLDRYEERFGTGPLRVPDGVMERLVAYRWPGNVRELENAVESLVALSSDGEIDPSLLPDAGAPSASAPTSAGLKERVEAYERGLIVAALKECGGNRSEAARRLGISRATLHEKLNKYGLGAAEE

Organism: NCBI:txid927083

Radius of gyration: 31.88 Å; Cα contacts (8 Å, |Δi|>4): 1573; chains: 2; bounding box: 89×90×70 Å